Protein AF-A0A1F9ETA6-F1 (afdb_monomer_lite)

Sequence (767 aa):
MTVNGVGRSLLRRFGLGTSETAAQPGTTNSSAAVEQGGTTGGVGTNPDLPPIEDAHLHALGIDPTRKEGPAELGHSRILDVLGADRFAPVKAVQVDGKVAWFNFALARELGFAVEGDAMTPELHQRILEALAYRALAPGEDAGGKNVVELYADRYGGTGIGNNEGAGRAAFLPWGNLNIKGVGRTPLAKITEAQDFHHAHGGAPMREGLIEAAWGEVGSNLFSRGSSRILAIIDVGDFTQWQDGSKEKRALIVRASHQLRPAHVLKGYDQGGDFSERIFVSMARELGLLVEKPGKSAPEPDLPATMKKLIGQHARTQAEQQRWRIVHGAISTGNMQIDGAQLDLATMSTQARTADIKTIKQGGSFFGEIDERASELARLYAALRSSLGKEAGRRAPPLDVGAELRAAYRRELARQMLDAAGLKPSLGEVLMTELPVACERLTTAIQALARLGNGGDLLADKRVIDDAVVDVFNALRGYPTFLLEGNATREARVAKVVELLRPNVLGSAQRKEQTLAKVTQLAGELVDALDSVYAAAATEVHGHYDSTEAMKRSIAARAAFENEPIEALYKAPAHDLFDRVVGEFGRTGDPKLLTEAIDKLAASSVRSFEALLELGGKRAVDGGIEIERRTIDGIDHSVRALDDGKRRLHLAIPLTGDEASGFVLATLPGAPRLAKADVEAMRYRFTVDGWQSTQEVQARLDVDEHGRPAVTFDIPVIKGAAGRLEGVFHVETGGGFWIKDGASNFRGYTFAVPDKLEAAALAARIQS

Radius of gyration: 29.11 Å; chains: 1; bounding box: 82×94×81 Å

pLDDT: mean 85.43, std 19.37, range [22.41, 98.69]

Foldseek 3Di:
DDDDDDDDDDDDPDDDDDDDDDDDDDDDDDDDDDDDDDDDDDLDDDPPDDDDDCVLVVLLVWDPPPPPDPVQQPFQVLCSLLDPVFWDKFKKFQADWWFLDFDPVVCVVLPRPDDDPDDDPSNRVSCSSNARIAGADVPDDSPPTDIDIWTFGAFDWPDPPQFRGRQQKTHDRTNNKIKGQRFGDPRQPDDCVRPVQRNGSFDFLLLQLQQQLQQLLQVQQAPQGAWHWGTWIFRVDWDQDPVRDTTTTTTTMTDDSQAFLRSLLSCLVVAAQSSVSSLQSLCVVVVLWDFDPDDPDTDTQPQSSLLSLLLQLLLRLLSCLLQQKDQQRDISNQAHSSNHGHSRSQMFGAQAQAAAHQDPDDDGHSRCQVVVLVRSQSSLVSNLRRCPPCSCVRPNDDSSSVSSVVSNLLSNLLSLCLLLLADSVVSVVCCVPPVVLSSLLSVLLVQLRPQFQPDDRHLNADHDPGRQWHQLLLSLPLLVVVLVDDDDLLRSLVVSLVSRVGDHDDDPVSVVVSSVVSSVSSSSNSVSSVVSLVVCQVVVPLRAPHNVRSSLLSNQSNNQQSDDLPCRGPNNLSVLSVVLVVVCVVPVDSVSSVCSSVLSSLSSNGNLVSQQVADDKAADVQAIWGSFDQFLQKTWIWTQGVVRWIWIKIKFFWDDDQVGAIDRPSQPPQDGHHPVQLQQKKKWKDFPVVPDIDIFGWDFDADPVRGTITMTIGTDDASHWGWIKTWMWGPPPPIDTSDDPVDITSTRTHGHHGPSSRVVSRVVNVD

Structure (mmCIF, N/CA/C/O backbone):
data_AF-A0A1F9ETA6-F1
#
_entry.id   AF-A0A1F9ETA6-F1
#
loop_
_atom_site.group_PDB
_atom_site.id
_atom_site.type_symbol
_atom_site.label_atom_id
_atom_site.label_alt_id
_atom_site.label_comp_id
_atom_site.label_asym_id
_atom_site.label_entity_id
_atom_site.label_seq_id
_atom_site.pdbx_PDB_ins_code
_atom_site.Cartn_x
_atom_site.Cartn_y
_atom_site.Cartn_z
_atom_site.occupancy
_atom_site.B_iso_or_equiv
_atom_site.auth_seq_id
_atom_site.auth_comp_id
_atom_site.auth_asym_id
_atom_site.auth_atom_id
_atom_site.pdbx_PDB_model_num
ATOM 1 N N . MET A 1 1 ? -32.680 19.305 -46.082 1.00 30.17 1 MET A N 1
ATOM 2 C CA . MET A 1 1 ? -33.015 17.960 -45.571 1.00 30.17 1 MET A CA 1
ATOM 3 C C . MET A 1 1 ? -32.805 18.032 -44.061 1.00 30.17 1 MET A C 1
ATOM 5 O O . MET A 1 1 ? -31.657 18.006 -43.654 1.00 30.17 1 MET A O 1
ATOM 9 N N . THR A 1 2 ? -33.756 18.383 -43.187 1.00 25.34 2 THR A N 1
ATOM 10 C CA . THR A 1 2 ? -35.239 18.279 -43.135 1.00 25.34 2 THR A CA 1
ATOM 11 C C . THR A 1 2 ? -35.788 16.881 -42.800 1.00 25.34 2 THR A C 1
ATOM 13 O O . THR A 1 2 ? -35.397 15.930 -43.464 1.00 25.34 2 THR A O 1
ATOM 16 N N . VAL A 1 3 ? -36.781 16.842 -41.881 1.00 25.64 3 VAL A N 1
ATOM 17 C CA . VAL A 1 3 ? -37.630 15.704 -41.412 1.00 25.64 3 VAL A CA 1
ATOM 18 C C . VAL A 1 3 ? -36.953 14.825 -40.328 1.00 25.64 3 VAL A C 1
ATOM 20 O O . VAL A 1 3 ? -35.964 14.169 -40.616 1.00 25.64 3 VAL A O 1
ATOM 23 N N . ASN A 1 4 ? -37.265 14.978 -39.023 1.00 27.70 4 ASN A N 1
ATOM 24 C CA . ASN A 1 4 ? -38.424 14.486 -38.212 1.00 27.70 4 ASN A CA 1
ATOM 25 C C . ASN A 1 4 ? -38.457 12.944 -38.064 1.00 27.70 4 ASN A C 1
ATOM 27 O O . ASN A 1 4 ? -38.196 12.258 -39.038 1.00 27.70 4 ASN A O 1
ATOM 31 N N . GLY A 1 5 ? -38.830 12.297 -36.948 1.00 25.52 5 GLY A N 1
ATOM 32 C CA . GLY A 1 5 ? -39.206 12.690 -35.568 1.00 25.52 5 GLY A CA 1
ATOM 33 C C . GLY A 1 5 ? -38.931 11.468 -34.648 1.00 25.52 5 GLY A C 1
ATOM 34 O O . GLY A 1 5 ? -37.915 10.828 -34.873 1.00 25.52 5 GLY A O 1
ATOM 35 N N . VAL A 1 6 ? -39.699 10.996 -33.648 1.00 25.77 6 VAL A N 1
ATOM 36 C CA . VAL A 1 6 ? -40.908 11.361 -32.855 1.00 25.77 6 VAL A CA 1
ATOM 37 C C . VAL A 1 6 ? -40.790 10.510 -31.551 1.00 25.77 6 VAL A C 1
ATOM 39 O O . VAL A 1 6 ? -40.280 9.401 -31.632 1.00 25.77 6 VAL A O 1
ATOM 42 N N . GLY A 1 7 ? -41.207 10.878 -30.329 1.00 22.41 7 GLY A N 1
ATOM 43 C CA . GLY A 1 7 ? -41.876 12.080 -29.819 1.00 22.41 7 GLY A CA 1
ATOM 44 C C . GLY A 1 7 ? -42.023 12.066 -28.280 1.00 22.41 7 GLY A C 1
ATOM 45 O O . GLY A 1 7 ? -41.652 11.107 -27.608 1.00 22.41 7 GLY A O 1
ATOM 46 N N . ARG A 1 8 ? -42.578 13.149 -27.718 1.00 23.94 8 ARG A N 1
ATOM 47 C CA . ARG A 1 8 ? -42.959 13.279 -26.296 1.00 23.94 8 ARG A CA 1
ATOM 48 C C . ARG A 1 8 ? -44.466 13.074 -26.133 1.00 23.94 8 ARG A C 1
ATOM 50 O O . ARG A 1 8 ? -45.214 13.699 -26.876 1.00 23.94 8 ARG A O 1
ATOM 57 N N . SER A 1 9 ? -44.904 12.367 -25.088 1.00 23.94 9 SER A N 1
ATOM 58 C CA . SER A 1 9 ? -46.148 12.684 -24.359 1.00 23.94 9 SER A CA 1
ATOM 59 C C . SER A 1 9 ? -46.284 11.835 -23.092 1.00 23.94 9 SER A C 1
ATOM 61 O O . SER A 1 9 ? -46.360 10.618 -23.208 1.00 23.94 9 SER A O 1
ATOM 63 N N . LEU A 1 10 ? -46.337 12.480 -21.915 1.00 23.52 10 LEU A N 1
ATOM 64 C CA . LEU A 1 10 ? -47.340 12.265 -20.846 1.00 23.52 10 LEU A CA 1
ATOM 65 C C . LEU A 1 10 ? -46.917 12.952 -19.530 1.00 23.52 10 LEU A C 1
ATOM 67 O O . LEU A 1 10 ? -46.474 12.318 -18.580 1.00 23.52 10 LEU A O 1
ATOM 71 N N . LEU A 1 11 ? -47.114 14.273 -19.461 1.00 24.03 11 LEU A N 1
ATOM 72 C CA . LEU A 1 11 ? -47.151 15.037 -18.206 1.00 24.03 11 LEU A CA 1
ATOM 73 C C . LEU A 1 11 ? -48.291 16.067 -18.277 1.00 24.03 11 LEU A C 1
ATOM 75 O O . LEU A 1 11 ? -48.120 17.152 -18.825 1.00 24.03 11 LEU A O 1
ATOM 79 N N . ARG A 1 12 ? -49.469 15.705 -17.743 1.00 26.08 12 ARG A N 1
ATOM 80 C CA . ARG A 1 12 ? -50.594 16.613 -17.416 1.00 26.08 12 ARG A CA 1
ATOM 81 C C . ARG A 1 12 ? -51.477 16.026 -16.302 1.00 26.08 12 ARG A C 1
ATOM 83 O O . ARG A 1 12 ? -52.587 15.572 -16.548 1.00 26.08 12 ARG A O 1
ATOM 90 N N . ARG A 1 13 ? -50.942 16.045 -15.083 1.00 26.34 13 ARG A N 1
ATOM 91 C CA . ARG A 1 13 ? -51.563 15.965 -13.740 1.00 26.34 13 ARG A CA 1
ATOM 92 C C . ARG A 1 13 ? -50.372 16.304 -12.828 1.00 26.34 13 ARG A C 1
ATOM 94 O O . ARG A 1 13 ? -49.394 15.573 -12.878 1.00 26.34 13 ARG A O 1
ATOM 101 N N . PHE A 1 14 ? -50.294 17.419 -12.111 1.00 25.41 14 PHE A N 1
ATOM 102 C CA . PHE A 1 14 ? -51.331 18.276 -11.536 1.00 25.41 14 PHE A CA 1
ATOM 103 C C . PHE A 1 14 ? -51.079 19.759 -11.879 1.00 25.41 14 PHE A C 1
ATOM 105 O O . PHE A 1 14 ? -49.969 20.125 -12.256 1.00 25.41 14 PHE A O 1
ATOM 112 N N . GLY A 1 15 ? -52.124 20.590 -11.818 1.00 23.98 15 GLY A N 1
ATOM 113 C CA . GLY A 1 15 ? -52.010 22.043 -12.012 1.00 23.98 15 GLY A CA 1
ATOM 114 C C . GLY A 1 15 ? -51.658 22.792 -10.722 1.00 23.98 15 GLY A C 1
ATOM 115 O O . GLY A 1 15 ? -51.408 22.158 -9.701 1.00 23.98 15 GLY A O 1
ATOM 116 N N . LEU A 1 16 ? -51.761 24.129 -10.782 1.00 26.23 16 LEU A N 1
ATOM 117 C CA . LEU A 1 16 ? -51.279 25.120 -9.799 1.00 26.23 16 LEU A CA 1
ATOM 118 C C . LEU A 1 16 ? -49.744 25.295 -9.851 1.00 26.23 16 LEU A C 1
ATOM 120 O O . LEU A 1 16 ? -49.006 24.322 -9.826 1.00 26.23 16 LEU A O 1
ATOM 124 N N . GLY A 1 17 ? -49.186 26.503 -9.933 1.00 25.73 17 GLY A N 1
ATOM 125 C CA . GLY A 1 17 ? -49.791 27.825 -10.123 1.00 25.73 17 GLY A CA 1
ATOM 126 C C . GLY A 1 17 ? -48.691 28.891 -10.067 1.00 25.73 17 GLY A C 1
ATOM 127 O O . GLY A 1 17 ? -47.823 28.824 -9.204 1.00 25.73 17 GLY A O 1
ATOM 128 N N . THR A 1 18 ? -48.678 29.839 -11.003 1.00 28.42 18 THR A N 1
ATOM 129 C CA . THR A 1 18 ? -47.655 30.896 -11.077 1.00 28.42 18 THR A CA 1
ATOM 130 C C . THR A 1 18 ? -48.067 32.135 -10.289 1.00 28.42 18 THR A C 1
ATOM 132 O O . THR A 1 18 ? -49.156 32.658 -10.520 1.00 28.42 18 THR A O 1
ATOM 135 N N . SER A 1 19 ? -47.160 32.684 -9.482 1.00 26.28 19 SER A N 1
ATOM 136 C CA . SER A 1 19 ? -47.185 34.103 -9.112 1.00 26.28 19 SER A CA 1
ATOM 137 C C . SER A 1 19 ? -45.765 34.632 -8.934 1.00 26.28 19 SER A C 1
ATOM 139 O O . SER A 1 19 ? -45.002 34.127 -8.112 1.00 26.28 19 SER A O 1
ATOM 141 N N . GLU A 1 20 ? -45.427 35.647 -9.719 1.00 27.27 20 GLU A N 1
ATOM 142 C CA . GLU A 1 20 ? -44.217 36.453 -9.570 1.00 27.27 20 GLU A CA 1
ATOM 143 C C . GLU A 1 20 ? -44.314 37.337 -8.318 1.00 27.27 20 GLU A C 1
ATOM 145 O O . GLU A 1 20 ? -45.414 37.700 -7.904 1.00 27.27 20 GLU A O 1
ATOM 150 N N . THR A 1 21 ? -43.177 37.774 -7.772 1.00 26.88 21 THR A N 1
ATOM 151 C CA . THR A 1 21 ? -42.890 39.210 -7.548 1.00 26.88 21 THR A CA 1
ATOM 152 C C . THR A 1 21 ? -41.450 39.413 -7.072 1.00 26.88 21 THR A C 1
ATOM 154 O O . THR A 1 21 ? -40.861 38.553 -6.423 1.00 26.88 21 THR A O 1
ATOM 157 N N . ALA A 1 22 ? -40.867 40.554 -7.440 1.00 27.33 22 ALA A N 1
ATOM 158 C CA . ALA A 1 22 ? -39.492 40.927 -7.118 1.00 27.33 22 ALA A CA 1
ATOM 159 C C . ALA A 1 22 ? -39.418 41.876 -5.911 1.00 27.33 22 ALA A C 1
ATOM 161 O O . ALA A 1 22 ? -40.336 42.663 -5.688 1.00 27.33 22 ALA A O 1
ATOM 162 N N . ALA A 1 23 ? -38.275 41.893 -5.220 1.00 25.33 23 ALA A N 1
ATOM 163 C CA . ALA A 1 23 ? -37.801 43.051 -4.461 1.00 25.33 23 ALA A CA 1
ATOM 164 C C . ALA A 1 23 ? -36.261 43.052 -4.381 1.00 25.33 23 ALA A C 1
ATOM 166 O O . ALA A 1 23 ? -35.628 41.998 -4.393 1.00 25.33 23 ALA A O 1
ATOM 167 N N . GLN A 1 24 ? -35.674 44.250 -4.347 1.00 28.83 24 GLN A N 1
ATOM 168 C CA . GLN A 1 24 ? -34.228 44.516 -4.391 1.00 28.83 24 GLN A CA 1
ATOM 169 C C . GLN A 1 24 ? -33.676 44.919 -2.989 1.00 28.83 24 GLN A C 1
ATOM 171 O O . GLN A 1 24 ? -34.429 44.834 -2.018 1.00 28.83 24 GLN A O 1
ATOM 176 N N . PRO A 1 25 ? -32.375 45.250 -2.810 1.00 34.41 25 PRO A N 1
ATOM 177 C CA . PRO A 1 25 ? -31.670 44.985 -1.552 1.00 34.41 25 PRO A CA 1
ATOM 178 C C . PRO A 1 25 ? -31.709 46.128 -0.528 1.00 34.41 25 PRO A C 1
ATOM 180 O O . PRO A 1 25 ? -31.785 47.303 -0.878 1.00 34.41 25 PRO A O 1
ATOM 183 N N . GLY A 1 26 ? -31.536 45.768 0.749 1.00 26.50 26 GLY A N 1
ATOM 184 C CA . GLY A 1 26 ? -31.277 46.701 1.847 1.00 26.50 26 GLY A CA 1
ATOM 185 C C . GLY A 1 26 ? -29.825 46.630 2.322 1.00 26.50 26 GLY A C 1
ATOM 186 O O . GLY A 1 26 ? -29.427 45.664 2.965 1.00 26.50 26 GLY A O 1
ATOM 187 N N . THR A 1 27 ? -29.039 47.664 2.026 1.00 26.55 27 THR A N 1
ATOM 188 C CA . THR A 1 27 ? -27.699 47.885 2.592 1.00 26.55 27 THR A CA 1
ATOM 189 C C . THR A 1 27 ? -27.770 48.790 3.820 1.00 26.55 27 THR A C 1
ATOM 191 O O . THR A 1 27 ? -28.295 49.898 3.711 1.00 26.55 27 THR A O 1
ATOM 194 N N . THR A 1 28 ? -27.129 48.417 4.929 1.00 27.84 28 THR A N 1
ATOM 195 C CA . THR A 1 28 ? -26.747 49.370 5.988 1.00 27.84 28 THR A CA 1
ATOM 196 C C . THR A 1 28 ? -25.361 49.052 6.534 1.00 27.84 28 THR A C 1
ATOM 198 O O . THR A 1 28 ? -25.112 47.945 7.002 1.00 27.84 28 THR A O 1
ATOM 201 N N . ASN A 1 29 ? -24.476 50.048 6.492 1.00 26.08 29 ASN A N 1
ATOM 202 C CA . ASN A 1 29 ? -23.154 50.010 7.112 1.00 26.08 29 ASN A CA 1
ATOM 203 C C . ASN A 1 29 ? -23.251 50.160 8.637 1.00 26.08 29 ASN A C 1
ATOM 205 O O . ASN A 1 29 ? -24.038 50.972 9.120 1.00 26.08 29 ASN A O 1
ATOM 209 N N . SER A 1 30 ? -22.323 49.543 9.370 1.00 27.77 30 SER A N 1
ATOM 210 C CA . SER A 1 30 ? -21.841 50.096 10.642 1.00 27.77 30 SER A CA 1
ATOM 211 C C . SER A 1 30 ? -20.354 49.794 10.823 1.00 27.77 30 SER A C 1
ATOM 213 O O . SER A 1 30 ? -19.951 48.649 11.007 1.00 27.77 30 SER A O 1
ATOM 215 N N . SER A 1 31 ? -19.540 50.841 10.750 1.00 25.69 31 SER A N 1
ATOM 216 C CA . SER A 1 31 ? -18.107 50.839 11.044 1.00 25.69 31 SER A CA 1
ATOM 217 C C . SER A 1 31 ? -17.831 50.811 12.549 1.00 25.69 31 SER A C 1
ATOM 219 O O . SER A 1 31 ? -18.468 51.575 13.275 1.00 25.69 31 SER A O 1
ATOM 221 N N . ALA A 1 32 ? -16.804 50.083 12.998 1.00 28.08 32 ALA A N 1
ATOM 222 C CA . ALA A 1 32 ? -16.157 50.346 14.285 1.00 28.08 32 ALA A CA 1
ATOM 223 C C . ALA A 1 32 ? -14.655 49.992 14.266 1.00 28.08 32 ALA A C 1
ATOM 225 O O . ALA A 1 32 ? -14.275 48.916 13.823 1.00 28.08 32 ALA A O 1
ATOM 226 N N . ALA A 1 33 ? -13.860 50.961 14.730 1.00 28.61 33 ALA A N 1
ATOM 227 C CA . ALA A 1 33 ? -12.480 50.938 15.234 1.00 28.61 33 ALA A CA 1
ATOM 228 C C . ALA A 1 33 ? -11.529 49.756 14.919 1.00 28.61 33 ALA A C 1
ATOM 230 O O . ALA A 1 33 ? -11.724 48.620 15.338 1.00 28.61 33 ALA A O 1
ATOM 231 N N . VAL A 1 34 ? -10.384 50.116 14.328 1.00 26.27 34 VAL A N 1
ATOM 232 C CA . VAL A 1 34 ? -9.127 49.354 14.380 1.00 26.27 34 VAL A CA 1
ATOM 233 C C . VAL A 1 34 ? -8.378 49.733 15.660 1.00 26.27 34 VAL A C 1
ATOM 235 O O . VAL A 1 34 ? -8.095 50.915 15.851 1.00 26.27 34 VAL A O 1
ATOM 238 N N . GLU A 1 35 ? -7.963 48.753 16.464 1.00 26.95 35 GLU A N 1
ATOM 239 C CA . GLU A 1 35 ? -6.857 48.917 17.417 1.00 26.95 35 GLU A CA 1
ATOM 240 C C . GLU A 1 35 ? -5.671 48.037 17.010 1.00 26.95 35 GLU A C 1
ATOM 242 O O . GLU A 1 35 ? -5.829 46.907 16.548 1.00 26.95 35 GLU A O 1
ATOM 247 N N . GLN A 1 36 ? -4.465 48.593 17.137 1.00 26.70 36 GLN A N 1
ATOM 248 C CA . GLN A 1 36 ? -3.213 47.924 16.799 1.00 26.70 36 GLN A CA 1
ATOM 249 C C . GLN A 1 36 ? -2.587 47.326 18.060 1.00 26.70 36 GLN A C 1
ATOM 251 O O . GLN A 1 36 ? -2.255 48.055 18.991 1.00 26.70 36 GLN A O 1
ATOM 256 N N . GLY A 1 37 ? -2.342 46.017 18.052 1.00 27.52 37 GLY A N 1
ATOM 257 C CA . GLY A 1 37 ? -1.556 45.329 19.073 1.00 27.52 37 GLY A CA 1
ATOM 258 C C . GLY A 1 37 ? -0.744 44.216 18.426 1.00 27.52 37 GLY A C 1
ATOM 259 O O . GLY A 1 37 ? -1.299 43.195 18.035 1.00 27.52 37 GLY A O 1
ATOM 260 N N . GLY A 1 38 ? 0.560 44.429 18.257 1.00 27.81 38 GLY A N 1
ATOM 261 C CA . GLY A 1 38 ? 1.461 43.407 17.731 1.00 27.81 38 GLY A CA 1
ATOM 262 C C . GLY A 1 38 ? 2.189 42.680 18.855 1.00 27.81 38 GLY A C 1
ATOM 263 O O . GLY A 1 38 ? 2.761 43.334 19.724 1.00 27.81 38 GLY A O 1
ATOM 264 N N . THR A 1 39 ? 2.263 41.350 18.781 1.00 28.64 39 THR A N 1
ATOM 265 C CA . THR A 1 39 ? 3.229 40.563 19.558 1.00 28.64 39 THR A CA 1
ATOM 266 C C . THR A 1 39 ? 3.648 39.287 18.827 1.00 28.64 39 THR A C 1
ATOM 268 O O . THR A 1 39 ? 2.845 38.561 18.253 1.00 28.64 39 THR A O 1
ATOM 271 N N . THR A 1 40 ? 4.960 39.067 18.867 1.00 29.11 40 THR A N 1
ATOM 272 C CA . THR A 1 40 ? 5.740 37.845 18.608 1.00 29.11 40 THR A CA 1
ATOM 273 C C . THR A 1 40 ? 4.980 36.513 18.550 1.00 29.11 40 THR A C 1
ATOM 275 O O . THR A 1 40 ? 4.355 36.103 19.527 1.00 29.11 40 THR A O 1
ATOM 278 N N . GLY A 1 41 ? 5.150 35.776 17.448 1.00 28.05 41 GLY A N 1
ATOM 279 C CA . GLY A 1 41 ? 4.564 34.449 17.268 1.00 28.05 41 GLY A CA 1
ATOM 280 C C . GLY A 1 41 ? 5.258 33.347 18.075 1.00 28.05 41 GLY A C 1
ATOM 281 O O . GLY A 1 41 ? 6.414 33.015 17.818 1.00 28.05 41 GLY A O 1
ATOM 282 N N . GLY A 1 42 ? 4.505 32.731 18.983 1.00 27.25 42 GLY A N 1
ATOM 283 C CA . GLY A 1 42 ? 4.623 31.309 19.308 1.00 27.25 42 GLY A CA 1
ATOM 284 C C . GLY A 1 42 ? 3.447 30.553 18.680 1.00 27.25 42 GLY A C 1
ATOM 285 O O . GLY A 1 42 ? 2.428 31.164 18.355 1.00 27.25 42 GLY A O 1
ATOM 286 N N . VAL A 1 43 ? 3.565 29.235 18.502 1.00 31.80 43 VAL A N 1
ATOM 287 C CA . VAL A 1 43 ? 2.429 28.396 18.080 1.00 31.80 43 VAL A CA 1
ATOM 288 C C . VAL A 1 43 ? 1.474 28.269 19.268 1.00 31.80 43 VAL A C 1
ATOM 290 O O . VAL A 1 43 ? 1.682 27.444 20.152 1.00 31.80 43 VAL A O 1
ATOM 293 N N . GLY A 1 44 ? 0.476 29.151 19.326 1.00 26.91 44 GLY A N 1
ATOM 294 C CA . GLY A 1 44 ? -0.559 29.126 20.355 1.00 26.91 44 GLY A CA 1
ATOM 295 C C . GLY A 1 44 ? -1.597 28.043 20.077 1.00 26.91 44 GLY A C 1
ATOM 296 O O . GLY A 1 44 ? -2.048 27.892 18.942 1.00 26.91 44 GLY A O 1
ATOM 297 N N . THR A 1 45 ? -1.999 27.319 21.119 1.00 30.73 45 THR A N 1
ATOM 298 C CA . THR A 1 45 ? -3.221 26.512 21.106 1.00 30.73 45 THR A CA 1
ATOM 299 C C . THR A 1 45 ? -4.432 27.424 20.906 1.00 30.73 45 THR A C 1
ATOM 301 O O . THR A 1 45 ? -4.491 28.512 21.480 1.00 30.73 45 THR A O 1
ATOM 304 N N . ASN A 1 46 ? -5.395 27.004 20.084 1.00 36.84 46 ASN A N 1
ATOM 305 C CA . ASN A 1 46 ? -6.589 27.799 19.803 1.00 36.84 46 ASN A CA 1
ATOM 306 C C . ASN A 1 46 ? -7.529 27.818 21.033 1.00 36.84 46 ASN A C 1
ATOM 308 O O . ASN A 1 46 ? -8.039 26.754 21.388 1.00 36.84 46 ASN A O 1
ATOM 312 N N . PRO A 1 47 ? -7.778 28.973 21.684 1.00 35.44 47 PRO A N 1
ATOM 313 C CA . PRO A 1 47 ? -8.582 29.034 22.908 1.00 35.44 47 PRO A CA 1
ATOM 314 C C . PRO A 1 47 ? -10.094 28.870 22.675 1.00 35.44 47 PRO A C 1
ATOM 316 O O . PRO A 1 47 ? -10.827 28.690 23.642 1.00 35.44 47 PRO A O 1
ATOM 319 N N . ASP A 1 48 ? -10.559 28.917 21.421 1.00 39.22 48 ASP A N 1
ATOM 320 C CA . ASP A 1 48 ? -11.986 28.830 21.070 1.00 39.22 48 ASP A CA 1
ATOM 321 C C . ASP A 1 48 ? -12.508 27.383 20.933 1.00 39.22 48 ASP A C 1
ATOM 323 O O . ASP A 1 48 ? -13.683 27.175 20.624 1.00 39.22 48 ASP A O 1
ATOM 327 N N . LEU A 1 49 ? -11.659 26.369 21.142 1.00 36.88 49 LEU A N 1
ATOM 328 C CA . LEU A 1 49 ? -12.071 24.962 21.164 1.00 36.88 49 LEU A CA 1
ATOM 329 C C . LEU A 1 49 ? -12.343 24.511 22.610 1.00 36.88 49 LEU A C 1
ATOM 331 O O . LEU A 1 49 ? -11.524 24.785 23.491 1.00 36.88 49 LEU A O 1
ATOM 335 N N . PRO A 1 50 ? -13.464 23.814 22.886 1.00 37.69 50 PRO A N 1
ATOM 336 C CA . PRO A 1 50 ? -13.775 23.362 24.237 1.00 37.69 50 PRO A CA 1
ATOM 337 C C . PRO A 1 50 ? -12.710 22.371 24.740 1.00 37.69 50 PRO A C 1
ATOM 339 O O . PRO A 1 50 ? -12.255 21.523 23.964 1.00 37.69 50 PRO A O 1
ATOM 342 N N . PRO A 1 51 ? -12.312 22.441 26.026 1.00 40.16 51 PRO A N 1
ATOM 343 C CA . PRO A 1 51 ? -11.369 21.488 26.597 1.00 40.16 51 PRO A CA 1
ATOM 344 C C . PRO A 1 51 ? -11.936 20.066 26.515 1.00 40.16 51 PRO A C 1
ATOM 346 O O . PRO A 1 51 ? -13.112 19.837 26.799 1.00 40.16 51 PRO A O 1
ATOM 349 N N . ILE A 1 52 ? -11.093 19.110 26.124 1.00 44.66 52 ILE A N 1
ATOM 350 C CA . ILE A 1 52 ? -11.460 17.692 26.072 1.00 44.66 52 ILE A CA 1
ATOM 351 C C . ILE A 1 52 ? -11.639 17.201 27.513 1.00 44.66 52 ILE A C 1
ATOM 353 O O . ILE A 1 52 ? -10.719 17.312 28.318 1.00 44.66 52 ILE A O 1
ATOM 357 N N . GLU A 1 53 ? -12.814 16.666 27.843 1.00 47.72 53 GLU A N 1
ATOM 358 C CA . GLU A 1 53 ? -13.084 16.122 29.177 1.00 47.72 53 GLU A CA 1
ATOM 359 C C . GLU A 1 53 ? -12.301 14.817 29.408 1.00 47.72 53 GLU A C 1
ATOM 361 O O . GLU A 1 53 ? -12.491 13.835 28.681 1.00 47.72 53 GLU A O 1
ATOM 366 N N . ASP A 1 54 ? -11.469 14.789 30.458 1.00 47.94 54 ASP A N 1
ATOM 367 C CA . ASP A 1 54 ? -10.560 13.678 30.804 1.00 47.94 54 ASP A CA 1
ATOM 368 C C . ASP A 1 54 ? -11.250 12.302 30.906 1.00 47.94 54 ASP A C 1
ATOM 370 O O . ASP A 1 54 ? -10.621 11.262 30.694 1.00 47.94 54 ASP A O 1
ATOM 374 N N . ALA A 1 55 ? -12.555 12.275 31.198 1.00 46.97 55 ALA A N 1
ATOM 375 C CA . ALA A 1 55 ? -13.342 11.054 31.361 1.00 46.97 55 ALA A CA 1
ATOM 376 C C . ALA A 1 55 ? -13.355 10.158 30.105 1.00 46.97 55 ALA A C 1
ATOM 378 O O . ALA A 1 55 ? -13.239 8.937 30.225 1.00 46.97 55 ALA A O 1
ATOM 379 N N . HIS A 1 56 ? -13.436 10.745 28.903 1.00 48.56 56 HIS A N 1
ATOM 380 C CA . HIS A 1 56 ? -13.445 9.981 27.646 1.00 48.56 56 HIS A CA 1
ATOM 381 C C . HIS A 1 56 ? -12.081 9.349 27.339 1.00 48.56 56 HIS A C 1
ATOM 383 O O . HIS A 1 56 ? -12.011 8.265 26.761 1.00 48.56 56 HIS A O 1
ATOM 389 N N . LEU A 1 57 ? -10.993 10.001 27.760 1.00 48.47 57 LEU A N 1
ATOM 390 C CA . LEU A 1 57 ? -9.644 9.455 27.639 1.00 48.47 57 LEU A CA 1
ATOM 391 C C . LEU A 1 57 ? -9.451 8.305 28.630 1.00 48.47 57 LEU A C 1
ATOM 393 O O . LEU A 1 57 ? -9.014 7.226 28.238 1.00 48.47 57 LEU A O 1
ATOM 397 N N . HIS A 1 58 ? -9.860 8.479 29.888 1.00 45.66 58 HIS A N 1
ATOM 398 C CA . HIS A 1 58 ? -9.692 7.464 30.931 1.00 45.66 58 HIS A CA 1
ATOM 399 C C . HIS A 1 58 ? -10.396 6.130 30.603 1.00 45.66 58 HIS A C 1
ATOM 401 O O . HIS A 1 58 ? -9.890 5.061 30.960 1.00 45.66 58 HIS A O 1
ATOM 407 N N . ALA A 1 59 ? -11.513 6.173 29.864 1.00 46.53 59 ALA A N 1
ATOM 408 C CA . ALA A 1 59 ? -12.187 4.986 29.333 1.00 46.53 59 ALA A CA 1
ATOM 409 C C . ALA A 1 59 ? -11.288 4.168 28.386 1.00 46.53 59 ALA A C 1
ATOM 411 O O . ALA A 1 59 ? -11.347 2.945 28.373 1.00 46.53 59 ALA A O 1
ATOM 412 N N . LEU A 1 60 ? -10.356 4.774 27.649 1.00 46.50 60 LEU A N 1
ATOM 413 C CA . LEU A 1 60 ? -9.433 4.048 26.771 1.00 46.50 60 LEU A CA 1
ATOM 414 C C . LEU A 1 60 ? -8.258 3.372 27.505 1.00 46.50 60 LEU A C 1
ATOM 416 O O . LEU A 1 60 ? -7.285 3.001 26.855 1.00 46.50 60 LEU A O 1
ATOM 420 N N . GLY A 1 61 ? -8.367 3.094 28.810 1.00 42.62 61 GLY A N 1
ATOM 421 C CA . GLY A 1 61 ? -7.320 2.403 29.582 1.00 42.62 61 GLY A CA 1
ATOM 422 C C . GLY A 1 61 ? -6.071 3.266 29.761 1.00 42.62 61 GLY A C 1
ATOM 423 O O . GLY A 1 61 ? -4.951 2.765 29.759 1.00 42.62 61 GLY A O 1
ATOM 424 N N . ILE A 1 62 ? -6.292 4.576 29.834 1.00 47.84 62 ILE A N 1
ATOM 425 C CA . ILE A 1 62 ? -5.275 5.617 29.801 1.00 47.84 62 ILE A CA 1
ATOM 426 C C . ILE A 1 62 ? -4.849 5.952 31.236 1.00 47.84 62 ILE A C 1
ATOM 428 O O . ILE A 1 62 ? -5.697 6.288 32.059 1.00 47.84 62 ILE A O 1
ATOM 432 N N . ASP A 1 63 ? -3.548 5.856 31.529 1.00 39.59 63 ASP A N 1
ATOM 433 C CA . ASP A 1 63 ? -2.947 6.271 32.806 1.00 39.59 63 ASP A CA 1
ATOM 434 C C . ASP A 1 63 ? -2.515 7.748 32.732 1.00 39.59 63 ASP A C 1
ATOM 436 O O . ASP A 1 63 ? -1.463 8.042 32.156 1.00 39.59 63 ASP A O 1
ATOM 440 N N . PRO A 1 64 ? -3.260 8.687 33.350 1.00 37.19 64 PRO A N 1
ATOM 441 C CA . PRO A 1 64 ? -2.955 10.115 33.277 1.00 37.19 64 PRO A CA 1
ATOM 442 C C . PRO A 1 64 ? -1.687 10.520 34.052 1.00 37.19 64 PRO A C 1
ATOM 444 O O . PRO A 1 64 ? -1.304 11.691 34.033 1.00 37.19 64 PRO A O 1
ATOM 447 N N . THR A 1 65 ? -1.036 9.599 34.777 1.00 37.38 65 THR A N 1
ATOM 448 C CA . THR A 1 65 ? 0.153 9.897 35.593 1.00 37.38 65 THR A CA 1
ATOM 449 C C . THR A 1 65 ? 1.476 9.660 34.867 1.00 37.38 65 THR A C 1
ATOM 451 O O . THR A 1 65 ? 2.505 10.223 35.264 1.00 37.38 65 THR A O 1
ATOM 454 N N . ARG A 1 66 ? 1.470 8.911 33.757 1.00 36.34 66 ARG A N 1
ATOM 455 C CA . ARG A 1 66 ? 2.632 8.796 32.872 1.00 36.34 66 ARG A CA 1
ATOM 456 C C . ARG A 1 66 ? 2.838 10.096 32.096 1.00 36.34 66 ARG A C 1
ATOM 458 O O . ARG A 1 66 ? 2.146 10.401 31.130 1.00 36.34 66 ARG A O 1
ATOM 465 N N . LYS A 1 67 ? 3.883 10.837 32.473 1.00 35.41 67 LYS A N 1
ATOM 466 C CA . LYS A 1 67 ? 4.373 12.004 31.710 1.00 35.41 67 LYS A CA 1
ATOM 467 C C . LYS A 1 67 ? 4.995 11.640 30.357 1.00 35.41 67 LYS A C 1
ATOM 469 O O . LYS A 1 67 ? 5.251 12.528 29.555 1.00 35.41 67 LYS A O 1
ATOM 474 N N . GLU A 1 68 ? 5.170 10.346 30.113 1.00 34.97 68 GLU A N 1
ATOM 475 C CA . GLU A 1 68 ? 5.478 9.739 28.819 1.00 34.97 68 GLU A CA 1
ATOM 476 C C . GLU A 1 68 ? 4.357 8.730 28.480 1.00 34.97 68 GLU A C 1
ATOM 478 O O . GLU A 1 68 ? 4.593 7.538 28.321 1.00 34.97 68 GLU A O 1
ATOM 483 N N . GLY A 1 69 ? 3.117 9.246 28.467 1.00 29.80 69 GLY A N 1
ATOM 484 C CA . GLY A 1 69 ? 1.950 8.690 27.770 1.00 29.80 69 GLY A CA 1
ATOM 485 C C . GLY A 1 69 ? 1.065 7.671 28.517 1.00 29.80 69 GLY A C 1
ATOM 486 O O . GLY A 1 69 ? 1.606 6.780 29.173 1.00 29.80 69 GLY A O 1
ATOM 487 N N . PRO A 1 70 ? -0.286 7.730 28.404 1.00 40.44 70 PRO A N 1
ATOM 488 C CA . PRO A 1 70 ? -1.105 8.578 27.518 1.00 40.44 70 PRO A CA 1
ATOM 489 C C . PRO A 1 70 ? -1.964 9.617 28.278 1.00 40.44 70 PRO A C 1
ATOM 491 O O . PRO A 1 70 ? -2.349 9.397 29.415 1.00 40.44 70 PRO A O 1
ATOM 494 N N . ALA A 1 71 ? -2.401 10.768 27.756 1.00 45.44 71 ALA A N 1
ATOM 495 C CA . ALA A 1 71 ? -1.874 11.719 26.764 1.00 45.44 71 ALA A CA 1
ATOM 496 C C . ALA A 1 71 ? -1.776 11.413 25.247 1.00 45.44 71 ALA A C 1
ATOM 498 O O . ALA A 1 71 ? -1.799 12.370 24.476 1.00 45.44 71 ALA A O 1
ATOM 499 N N . GLU A 1 72 ? -1.663 10.170 24.765 1.00 50.41 72 GLU A N 1
ATOM 500 C CA . GLU A 1 72 ? -1.011 9.940 23.451 1.00 50.41 72 GLU A CA 1
ATOM 501 C C . GLU A 1 72 ? -1.876 10.117 22.199 1.00 50.41 72 GLU A C 1
ATOM 503 O O . GLU A 1 72 ? -1.339 10.531 21.175 1.00 50.41 72 GLU A O 1
ATOM 508 N N . LEU A 1 73 ? -3.197 9.894 22.246 1.00 60.78 73 LEU A N 1
ATOM 509 C CA . LEU A 1 73 ? -4.045 10.164 21.068 1.00 60.78 73 LEU A CA 1
ATOM 510 C C . LEU A 1 73 ? -4.107 11.657 20.715 1.00 60.78 73 LEU A C 1
ATOM 512 O O . LEU A 1 73 ? -4.363 12.011 19.563 1.00 60.78 73 LEU A O 1
ATOM 516 N N . GLY A 1 74 ? -3.880 12.524 21.706 1.00 75.00 74 GLY A N 1
ATOM 517 C CA . GLY A 1 74 ? -3.843 13.970 21.547 1.00 75.00 74 GLY A CA 1
ATOM 518 C C . GLY A 1 74 ? -5.121 14.595 20.975 1.00 75.00 74 GLY A C 1
ATOM 519 O O . GLY A 1 74 ? -6.158 13.958 20.765 1.00 75.00 74 GLY A O 1
ATOM 520 N N . HIS A 1 75 ? -5.022 15.894 20.711 1.00 88.19 75 HIS A N 1
ATOM 521 C CA . HIS A 1 75 ? -6.014 16.630 19.937 1.00 88.19 75 HIS A CA 1
ATOM 522 C C . HIS A 1 75 ? -5.986 16.189 18.463 1.00 88.19 75 HIS A C 1
ATOM 524 O O . HIS A 1 75 ? -4.921 15.887 17.917 1.00 88.19 75 HIS A O 1
ATOM 530 N N . SER A 1 76 ? -7.139 16.184 17.792 1.00 92.19 76 SER A N 1
ATOM 531 C CA . SER A 1 76 ? -7.221 15.895 16.356 1.00 92.19 76 SER A CA 1
ATOM 532 C C . SER A 1 76 ? -6.488 16.951 15.529 1.00 92.19 76 SER A C 1
ATOM 534 O O . SER A 1 76 ? -7.056 17.978 15.171 1.00 92.19 76 SER A O 1
ATOM 536 N N . ARG A 1 77 ? -5.232 16.657 15.171 1.00 93.06 77 ARG A N 1
ATOM 537 C CA . ARG A 1 77 ? -4.309 17.524 14.413 1.00 93.06 77 ARG A CA 1
ATOM 538 C C . ARG A 1 77 ? -4.921 18.204 13.188 1.00 93.06 77 ARG A C 1
ATOM 540 O O . ARG A 1 77 ? -4.556 19.334 12.877 1.00 93.06 77 ARG A O 1
ATOM 547 N N . ILE A 1 78 ? -5.865 17.564 12.493 1.00 94.75 78 ILE A N 1
ATOM 548 C CA . ILE A 1 78 ? -6.560 18.179 11.353 1.00 94.75 78 ILE A CA 1
ATOM 549 C C . ILE A 1 78 ? -7.301 19.482 11.724 1.00 94.75 78 ILE A C 1
ATOM 551 O O . ILE A 1 78 ? -7.385 20.387 10.892 1.00 94.75 78 ILE A O 1
ATOM 555 N N . LEU A 1 79 ? -7.797 19.597 12.962 1.00 94.69 79 LEU A N 1
ATOM 556 C CA . LEU A 1 79 ? -8.489 20.780 13.481 1.00 94.69 79 LEU A CA 1
ATOM 557 C C . LEU A 1 79 ? -7.525 21.974 13.581 1.00 94.69 79 LEU A C 1
ATOM 559 O O . LEU A 1 79 ? -7.853 23.053 13.086 1.00 94.69 79 LEU A O 1
ATOM 563 N N . ASP A 1 80 ? -6.312 21.758 14.106 1.00 94.00 80 ASP A N 1
ATOM 564 C CA . ASP A 1 80 ? -5.227 22.755 14.120 1.00 94.00 80 ASP A CA 1
ATOM 565 C C . ASP A 1 80 ? -4.783 23.128 12.696 1.00 94.00 80 ASP A C 1
ATOM 567 O O . ASP A 1 80 ? -4.648 24.303 12.351 1.00 94.00 80 ASP A O 1
ATOM 571 N N . VAL A 1 81 ? -4.541 22.117 11.852 1.00 94.94 81 VAL A N 1
ATOM 572 C CA . VAL A 1 81 ? -3.939 22.288 10.520 1.00 94.94 81 VAL A CA 1
ATOM 573 C C . VAL A 1 81 ? -4.857 23.060 9.575 1.00 94.94 81 VAL A C 1
ATOM 575 O O . VAL A 1 81 ? -4.372 23.881 8.789 1.00 94.94 81 VAL A O 1
ATOM 578 N N . LEU A 1 82 ? -6.167 22.806 9.625 1.00 93.25 82 LEU A N 1
ATOM 579 C CA . LEU A 1 82 ? -7.144 23.492 8.778 1.00 93.25 82 LEU A CA 1
ATOM 580 C C . LEU A 1 82 ? -7.737 24.749 9.436 1.00 93.25 82 LEU A C 1
ATOM 582 O O . LEU A 1 82 ? -8.088 25.681 8.713 1.00 93.25 82 LEU A O 1
ATOM 586 N N . GLY A 1 83 ? -7.817 24.802 10.767 1.00 91.56 83 GLY A N 1
ATOM 587 C CA . GLY A 1 83 ? -8.475 25.869 11.525 1.00 91.56 83 GLY A CA 1
ATOM 588 C C . GLY A 1 83 ? -9.974 25.624 11.745 1.00 91.56 83 GLY A C 1
ATOM 589 O O . GLY A 1 83 ? -10.643 24.948 10.962 1.00 91.56 83 GLY A O 1
ATOM 590 N N . ALA A 1 84 ? -10.528 26.192 12.821 1.00 88.81 84 ALA A N 1
ATOM 591 C CA . ALA A 1 84 ? -11.925 25.980 13.222 1.00 88.81 84 ALA A CA 1
ATOM 592 C C . ALA A 1 84 ? -12.951 26.475 12.177 1.00 88.81 84 ALA A C 1
ATOM 594 O O . ALA A 1 84 ? -14.017 25.879 12.011 1.00 88.81 84 ALA A O 1
ATOM 595 N N . ASP A 1 85 ? -12.599 27.498 11.388 1.00 88.00 85 ASP A N 1
ATOM 596 C CA . ASP A 1 85 ? -13.370 27.996 10.237 1.00 88.00 85 ASP A CA 1
ATOM 597 C C . ASP A 1 85 ? -13.590 26.930 9.147 1.00 88.00 85 ASP A C 1
ATOM 599 O O . ASP A 1 85 ? -14.449 27.075 8.269 1.00 88.00 85 ASP A O 1
ATOM 603 N N . ARG A 1 86 ? -12.837 25.826 9.207 1.00 91.62 86 ARG A N 1
ATOM 604 C CA . ARG A 1 86 ? -12.868 24.716 8.253 1.00 91.62 86 ARG A CA 1
ATOM 605 C C . ARG A 1 86 ? -13.660 23.510 8.706 1.00 91.62 86 ARG A C 1
ATOM 607 O O . ARG A 1 86 ? -13.665 22.513 7.989 1.00 91.62 86 ARG A O 1
ATOM 614 N N . PHE A 1 87 ? -14.446 23.647 9.766 1.00 94.81 87 PHE A N 1
ATOM 615 C CA . PHE A 1 87 ? -15.376 22.613 10.198 1.00 94.81 87 PHE A CA 1
ATOM 616 C C . PHE A 1 87 ? -16.802 23.151 10.348 1.00 94.81 87 PHE A C 1
ATOM 618 O O . PHE A 1 87 ? -17.064 24.356 10.410 1.00 94.81 87 PHE A O 1
ATOM 625 N N . ALA A 1 88 ? -17.769 22.245 10.313 1.00 95.69 88 ALA A N 1
ATOM 626 C CA . ALA A 1 88 ? -19.103 22.468 10.837 1.00 95.69 88 ALA A CA 1
ATOM 627 C C . ALA A 1 88 ? -19.251 21.593 12.089 1.00 95.69 88 ALA A C 1
ATOM 629 O O . ALA A 1 88 ? -19.046 20.382 11.968 1.00 95.69 88 ALA A O 1
ATOM 630 N N . PRO A 1 89 ? -19.594 22.165 13.257 1.00 96.44 89 PRO A N 1
ATOM 631 C CA . PRO A 1 89 ? -19.882 21.365 14.434 1.00 96.44 89 PRO A CA 1
ATOM 632 C C . PRO A 1 89 ? -21.119 20.497 14.184 1.00 96.44 89 PRO A C 1
ATOM 634 O O . PRO A 1 89 ? -22.100 20.923 13.561 1.00 96.44 89 PRO A O 1
ATOM 637 N N . VAL A 1 90 ? -21.058 19.261 14.658 1.00 97.06 90 VAL A N 1
ATOM 638 C CA . VAL A 1 90 ? -22.099 18.245 14.549 1.00 97.06 90 VAL A CA 1
ATOM 639 C C . VAL A 1 90 ? -22.322 17.682 15.941 1.00 97.06 90 VAL A C 1
ATOM 641 O O . VAL A 1 90 ? -21.508 16.908 16.438 1.00 97.06 90 VAL A O 1
ATOM 644 N N . LYS A 1 91 ? -23.445 18.043 16.567 1.00 97.38 91 LYS A N 1
ATOM 645 C CA . LYS A 1 91 ? -23.868 17.385 17.806 1.00 97.38 91 LYS A CA 1
ATOM 646 C C . LYS A 1 91 ? -24.154 15.922 17.502 1.00 97.38 91 LYS A C 1
ATOM 648 O O . LYS A 1 91 ? -25.010 15.621 16.666 1.00 97.38 91 LYS A O 1
ATOM 653 N N . ALA A 1 92 ? -23.438 15.029 18.165 1.00 97.06 92 ALA A N 1
ATOM 654 C CA . ALA A 1 92 ? -23.576 13.598 17.997 1.00 97.06 92 ALA A CA 1
ATOM 655 C C . ALA A 1 92 ? -23.872 12.933 19.337 1.00 97.06 92 ALA A C 1
ATOM 657 O O . ALA A 1 92 ? -23.310 13.302 20.362 1.00 97.06 92 ALA A O 1
ATOM 658 N N . VAL A 1 93 ? -24.757 11.947 19.314 1.00 96.44 93 VAL A N 1
ATOM 659 C CA . VAL A 1 93 ? -25.131 11.138 20.468 1.00 96.44 93 VAL A CA 1
ATOM 660 C C . VAL A 1 93 ? -24.446 9.779 20.383 1.00 96.44 93 VAL A C 1
ATOM 662 O O . VAL A 1 93 ? -24.297 9.220 19.291 1.00 96.44 93 VAL A O 1
ATOM 665 N N . GLN A 1 94 ? -24.021 9.249 21.527 1.00 95.25 94 GLN A N 1
ATOM 666 C CA . GLN A 1 94 ? -23.509 7.886 21.621 1.00 95.25 94 GLN A CA 1
ATOM 667 C C . GLN A 1 94 ? -24.618 6.887 21.245 1.00 95.25 94 GLN A C 1
ATOM 669 O O . GLN A 1 94 ? -25.764 7.012 21.688 1.00 95.25 94 GLN A O 1
ATOM 674 N N . VAL A 1 95 ? -24.295 5.892 20.422 1.00 94.88 95 VAL A N 1
ATOM 675 C CA . VAL A 1 95 ? -25.228 4.837 20.005 1.00 94.88 95 VAL A CA 1
ATOM 676 C C . VAL A 1 95 ? -24.810 3.479 20.545 1.00 94.88 95 VAL A C 1
ATOM 678 O O . VAL A 1 95 ? -23.630 3.197 20.733 1.00 94.88 95 VAL A O 1
ATOM 681 N N . ASP A 1 96 ? -25.809 2.633 20.780 1.00 93.62 96 ASP A N 1
ATOM 682 C CA . ASP A 1 96 ? -25.571 1.231 21.101 1.00 93.62 96 ASP A CA 1
ATOM 683 C C . ASP A 1 96 ? -25.085 0.523 19.828 1.00 93.62 96 ASP A C 1
ATOM 685 O O . ASP A 1 96 ? -25.458 0.899 18.711 1.00 93.62 96 ASP A O 1
ATOM 689 N N . GLY A 1 97 ? -24.253 -0.502 19.974 1.00 94.94 97 GLY A N 1
ATOM 690 C CA . GLY A 1 97 ? -23.702 -1.199 18.823 1.00 94.94 97 GLY A CA 1
ATOM 691 C C . GLY A 1 97 ? -22.842 -2.393 19.198 1.00 94.94 97 GLY A C 1
ATOM 692 O O . GLY A 1 97 ? -22.772 -2.805 20.356 1.00 94.94 97 GLY A O 1
ATOM 693 N N . LYS A 1 98 ? -22.179 -2.951 18.190 1.00 96.94 98 LYS A N 1
ATOM 694 C CA . LYS A 1 98 ? -21.222 -4.046 18.325 1.00 96.94 98 LYS A CA 1
ATOM 695 C C . LYS A 1 98 ? -19.988 -3.748 17.490 1.00 96.94 98 LYS A C 1
ATOM 697 O O . LYS A 1 98 ? -20.112 -3.454 16.301 1.00 96.94 98 LYS A O 1
ATOM 702 N N . VAL A 1 99 ? -18.799 -3.866 18.076 1.00 97.81 99 VAL A N 1
ATOM 703 C CA . VAL A 1 99 ? -17.548 -3.805 17.312 1.00 97.81 99 VAL A CA 1
ATOM 704 C C . VAL A 1 99 ? -17.491 -5.048 16.425 1.00 97.81 99 VAL A C 1
ATOM 706 O O . VAL A 1 99 ? -17.321 -6.170 16.900 1.00 97.81 99 VAL A O 1
ATOM 709 N N . ALA A 1 100 ? -17.729 -4.843 15.133 1.00 97.75 100 ALA A N 1
ATOM 710 C CA . ALA A 1 100 ? -17.815 -5.893 14.129 1.00 97.75 100 ALA A CA 1
ATOM 711 C C . ALA A 1 100 ? -16.418 -6.279 13.617 1.00 97.75 100 ALA A C 1
ATOM 713 O O . ALA A 1 100 ? -16.172 -7.441 13.314 1.00 97.75 100 ALA A O 1
ATOM 714 N N . TRP A 1 101 ? -15.493 -5.316 13.576 1.00 98.19 101 TRP A N 1
ATOM 715 C CA . TRP A 1 101 ? -14.073 -5.531 13.297 1.00 98.19 101 TRP A CA 1
ATOM 716 C C . TRP A 1 101 ? -13.221 -4.428 13.943 1.00 98.19 101 TRP A C 1
ATOM 718 O O . TRP A 1 101 ? -13.693 -3.297 14.101 1.00 98.19 101 TRP A O 1
ATOM 728 N N . PHE A 1 102 ? -11.977 -4.750 14.308 1.00 97.56 102 PHE A N 1
ATOM 729 C CA . PHE A 1 102 ? -11.032 -3.830 14.944 1.00 97.56 102 PHE A CA 1
ATOM 730 C C . PHE A 1 102 ? -9.584 -4.134 14.539 1.00 97.56 102 PHE A C 1
ATOM 732 O O . PHE A 1 102 ? -9.181 -5.296 14.487 1.00 97.56 102 PHE A O 1
ATOM 739 N N . ASN A 1 103 ? -8.801 -3.088 14.286 1.00 96.88 103 ASN A N 1
ATOM 740 C CA . ASN A 1 103 ? -7.429 -3.174 13.796 1.00 96.88 103 ASN A CA 1
ATOM 741 C C . ASN A 1 103 ? -6.420 -3.025 14.943 1.00 96.88 103 ASN A C 1
ATOM 743 O O . ASN A 1 103 ? -5.987 -1.919 15.262 1.00 96.88 103 ASN A O 1
ATOM 747 N N . PHE A 1 104 ? -6.041 -4.139 15.571 1.00 93.19 104 PHE A N 1
ATOM 748 C CA . PHE A 1 104 ? -5.129 -4.136 16.723 1.00 93.19 104 PHE A CA 1
ATOM 749 C C . PHE A 1 104 ? -3.730 -3.591 16.398 1.00 93.19 104 PHE A C 1
ATOM 751 O O . PHE A 1 104 ? -3.133 -2.920 17.238 1.00 93.19 104 PHE A O 1
ATOM 758 N N . ALA A 1 105 ? -3.215 -3.826 15.186 1.00 89.19 105 ALA A N 1
ATOM 759 C CA . ALA A 1 105 ? -1.923 -3.289 14.756 1.00 89.19 105 ALA A CA 1
ATOM 760 C C . ALA A 1 105 ? -1.963 -1.755 14.669 1.00 89.19 105 ALA A C 1
ATOM 762 O O . ALA A 1 105 ? -1.203 -1.078 15.361 1.00 89.19 105 ALA A O 1
ATOM 763 N N . LEU A 1 106 ? -2.929 -1.211 13.922 1.00 93.44 106 LEU A N 1
ATOM 764 C CA . LEU A 1 106 ? -3.142 0.233 13.816 1.00 93.44 106 LEU A CA 1
ATOM 765 C C . LEU A 1 106 ? -3.474 0.879 15.168 1.00 93.44 106 LEU A C 1
ATOM 767 O O . LEU A 1 106 ? -3.046 1.995 15.432 1.00 93.44 106 LEU A O 1
ATOM 771 N N . ALA A 1 107 ? -4.207 0.188 16.043 1.00 93.00 107 ALA A N 1
ATOM 772 C CA . ALA A 1 107 ? -4.474 0.670 17.393 1.00 93.00 107 ALA A CA 1
ATOM 773 C C . ALA A 1 107 ? -3.163 0.894 18.172 1.00 93.00 107 ALA A C 1
ATOM 775 O O . ALA A 1 107 ? -2.986 1.959 18.758 1.00 93.00 107 ALA A O 1
ATOM 776 N N . ARG A 1 108 ? -2.204 -0.042 18.115 1.00 88.19 108 ARG A N 1
ATOM 777 C CA . ARG A 1 108 ? -0.875 0.138 18.734 1.00 88.19 108 ARG A CA 1
ATOM 778 C C . ARG A 1 108 ? -0.079 1.270 18.086 1.00 88.19 108 ARG A C 1
ATOM 780 O O . ARG A 1 108 ? 0.520 2.060 18.803 1.00 88.19 108 ARG A O 1
ATOM 787 N N . GLU A 1 109 ? -0.108 1.385 16.757 1.00 87.69 109 GLU A N 1
ATOM 788 C CA . GLU A 1 109 ? 0.539 2.492 16.027 1.00 87.69 109 GLU A CA 1
ATOM 789 C C . GLU A 1 109 ? -0.017 3.873 16.423 1.00 87.69 109 GLU A C 1
ATOM 791 O O . GLU A 1 109 ? 0.712 4.861 16.410 1.00 87.69 109 GLU A O 1
ATOM 796 N N . LEU A 1 110 ? -1.298 3.938 16.800 1.00 86.88 110 LEU A N 1
ATOM 797 C CA . LEU A 1 110 ? -1.979 5.139 17.295 1.00 86.88 110 LEU A CA 1
ATOM 798 C C . LEU A 1 110 ? -1.859 5.334 18.822 1.00 86.88 110 LEU A C 1
ATOM 800 O O . LEU A 1 110 ? -2.487 6.241 19.360 1.00 86.88 110 LEU A O 1
ATOM 804 N N . GLY A 1 111 ? -1.099 4.497 19.536 1.00 84.25 111 GLY A N 1
ATOM 805 C CA . GLY A 1 111 ? -0.908 4.611 20.989 1.00 84.25 111 GLY A CA 1
ATOM 806 C C . GLY A 1 111 ? -2.059 4.073 21.852 1.00 84.25 111 GLY A C 1
ATOM 807 O O . GLY A 1 111 ? -2.157 4.410 23.029 1.00 84.25 111 GLY A O 1
ATOM 808 N N . PHE A 1 112 ? -2.952 3.231 21.318 1.00 82.94 112 PHE A N 1
ATOM 809 C CA . PHE A 1 112 ? -3.945 2.543 22.152 1.00 82.94 112 PHE A CA 1
ATOM 810 C C . PHE A 1 112 ? -3.285 1.428 22.976 1.00 82.94 112 PHE A C 1
ATOM 812 O O . PHE A 1 112 ? -2.633 0.532 22.434 1.00 82.94 112 PHE A O 1
ATOM 819 N N . ALA A 1 113 ? -3.563 1.407 24.281 1.00 82.19 113 ALA A N 1
ATOM 820 C CA . ALA A 1 113 ? -3.220 0.296 25.163 1.00 82.19 113 ALA A CA 1
ATOM 821 C C . ALA A 1 113 ? -4.108 -0.935 24.868 1.00 82.19 113 ALA A C 1
ATOM 823 O O . ALA A 1 113 ? -5.214 -1.068 25.410 1.00 82.19 113 ALA A O 1
ATOM 824 N N . VAL A 1 114 ? -3.624 -1.819 23.983 1.00 83.81 114 VAL A N 1
ATOM 825 C CA . VAL A 1 114 ? -4.269 -3.092 23.606 1.00 83.81 114 VAL A CA 1
ATOM 826 C C . VAL A 1 114 ? -3.346 -4.296 23.835 1.00 83.81 114 VAL A C 1
ATOM 828 O O . VAL A 1 114 ? -2.289 -4.436 23.213 1.00 83.81 114 VAL A O 1
ATOM 831 N N . GLU A 1 115 ? -3.770 -5.189 24.729 1.00 79.62 115 GLU A N 1
ATOM 832 C CA . GLU A 1 115 ? -3.057 -6.420 25.084 1.00 79.62 115 GLU A CA 1
ATOM 833 C C . GLU A 1 115 ? -3.471 -7.571 24.157 1.00 79.62 115 GLU A C 1
ATOM 835 O O . GLU A 1 115 ? -4.608 -8.042 24.196 1.00 79.62 115 GLU A O 1
ATOM 840 N N . GLY A 1 116 ? -2.544 -8.031 23.310 1.00 80.38 116 GLY A N 1
ATOM 841 C CA . GLY A 1 116 ? -2.823 -9.067 22.309 1.00 80.38 116 GLY A CA 1
ATOM 842 C C . GLY A 1 116 ? -3.858 -8.651 21.252 1.00 80.38 116 GLY A C 1
ATOM 843 O O . GLY A 1 116 ? -4.305 -7.506 21.204 1.00 80.38 116 GLY A O 1
ATOM 844 N N . ASP A 1 117 ? -4.210 -9.586 20.368 1.00 84.88 117 ASP A N 1
ATOM 845 C CA . ASP A 1 117 ? -5.126 -9.360 19.235 1.00 84.88 117 ASP A CA 1
ATOM 846 C C . ASP A 1 117 ? -6.534 -9.931 19.507 1.00 84.88 117 ASP A C 1
ATOM 848 O O . ASP A 1 117 ? -7.177 -10.520 18.636 1.00 84.88 117 ASP A O 1
ATOM 852 N N . ALA A 1 118 ? -7.004 -9.813 20.754 1.00 86.44 118 ALA A N 1
ATOM 853 C CA . ALA A 1 118 ? -8.281 -10.357 21.210 1.00 86.44 118 ALA A CA 1
ATOM 854 C C . ALA A 1 118 ? -9.244 -9.246 21.652 1.00 86.44 118 ALA A C 1
ATOM 856 O O . ALA A 1 118 ? -8.903 -8.372 22.446 1.00 86.44 118 ALA A O 1
ATOM 857 N N . MET A 1 119 ? -10.487 -9.302 21.170 1.00 91.69 119 MET A N 1
ATOM 858 C CA . MET A 1 119 ? -11.540 -8.371 21.580 1.00 91.69 119 MET A CA 1
ATOM 859 C C . MET A 1 119 ? -12.156 -8.834 22.908 1.00 91.69 119 MET A C 1
ATOM 861 O O . MET A 1 119 ? -13.040 -9.693 22.911 1.00 91.69 119 MET A O 1
ATOM 865 N N . THR A 1 120 ? -11.686 -8.291 24.035 1.00 91.31 120 THR A N 1
ATOM 866 C CA . THR A 1 120 ? -12.308 -8.541 25.349 1.00 91.31 120 THR A CA 1
ATOM 867 C C . THR A 1 120 ? -13.618 -7.751 25.499 1.00 91.31 120 THR A C 1
ATOM 869 O O . THR A 1 120 ? -13.805 -6.751 24.798 1.00 91.31 120 THR A O 1
ATOM 872 N N . PRO A 1 121 ? -14.540 -8.149 26.400 1.00 93.62 121 PRO A N 1
ATOM 873 C CA . PRO A 1 121 ? -15.756 -7.379 26.681 1.00 93.62 121 PRO A CA 1
ATOM 874 C C . PRO A 1 121 ? -15.468 -5.935 27.115 1.00 93.62 121 PRO A C 1
ATOM 876 O O . PRO A 1 121 ? -16.165 -5.009 26.704 1.00 93.62 121 PRO A O 1
ATOM 879 N N . GLU A 1 122 ? -14.407 -5.736 27.897 1.00 91.19 122 GLU A N 1
ATOM 880 C CA . GLU A 1 122 ? -13.972 -4.433 28.397 1.00 91.19 122 GLU A CA 1
ATOM 881 C C . GLU A 1 122 ? -13.438 -3.580 27.248 1.00 91.19 122 GLU A C 1
ATOM 883 O O . GLU A 1 122 ? -13.879 -2.448 27.078 1.00 91.19 122 GLU A O 1
ATOM 888 N N . LEU A 1 123 ? -12.542 -4.117 26.408 1.00 91.88 123 LEU A N 1
ATOM 889 C CA . LEU A 1 123 ? -12.049 -3.396 25.233 1.00 91.88 123 LEU A CA 1
ATOM 890 C C . LEU A 1 123 ? -13.196 -3.056 24.273 1.00 91.88 123 LEU A C 1
ATOM 892 O O . LEU A 1 123 ? -13.286 -1.922 23.813 1.00 91.88 123 LEU A O 1
ATOM 896 N N . HIS A 1 124 ? -14.107 -3.999 24.021 1.00 94.44 124 HIS A N 1
ATOM 897 C CA . HIS A 1 124 ? -15.289 -3.781 23.189 1.00 94.44 124 HIS A CA 1
ATOM 898 C C . HIS A 1 124 ? -16.124 -2.596 23.692 1.00 94.44 124 HIS A C 1
ATOM 900 O O . HIS A 1 124 ? -16.458 -1.706 22.911 1.00 94.44 124 HIS A O 1
ATOM 906 N N . GLN A 1 125 ? -16.422 -2.555 24.993 1.00 93.44 125 GLN A N 1
ATOM 907 C CA . GLN A 1 125 ? -17.185 -1.468 25.604 1.00 93.44 125 GLN A CA 1
ATOM 908 C C . GLN A 1 125 ? -16.451 -0.121 25.498 1.00 93.44 125 GLN A C 1
ATOM 910 O O . GLN A 1 125 ? -17.036 0.855 25.032 1.00 93.44 125 GLN A O 1
ATOM 915 N N . ARG A 1 126 ? -15.151 -0.088 25.819 1.00 91.44 126 ARG A N 1
ATOM 916 C CA . ARG A 1 126 ? -14.296 1.111 25.719 1.00 91.44 126 ARG A CA 1
ATOM 917 C C . ARG A 1 126 ? -14.234 1.671 24.292 1.00 91.44 126 ARG A C 1
ATOM 919 O O . ARG A 1 126 ? -14.242 2.883 24.093 1.00 91.44 126 ARG A O 1
ATOM 926 N N . ILE A 1 127 ? -14.196 0.797 23.283 1.00 94.19 127 ILE A N 1
ATOM 927 C CA . ILE A 1 127 ? -14.218 1.183 21.864 1.00 94.19 127 ILE A CA 1
ATOM 928 C C . ILE A 1 127 ? -15.581 1.759 21.453 1.00 94.19 127 ILE A C 1
ATOM 930 O O . ILE A 1 127 ? -15.616 2.733 20.700 1.00 94.19 127 ILE A O 1
ATOM 934 N N . LEU A 1 128 ? -16.699 1.222 21.957 1.00 94.88 128 LEU A N 1
ATOM 935 C CA . LEU A 1 128 ? -18.018 1.824 21.725 1.00 94.88 128 LEU A CA 1
ATOM 936 C C . LEU A 1 128 ? -18.136 3.201 22.391 1.00 94.88 128 LEU A C 1
ATOM 938 O O . LEU A 1 128 ? -18.618 4.139 21.763 1.00 94.88 128 LEU A O 1
ATOM 942 N N . GLU A 1 129 ? -17.660 3.343 23.627 1.00 92.12 129 GLU A N 1
ATOM 943 C CA . GLU A 1 129 ? -17.646 4.617 24.359 1.00 92.12 129 GLU A CA 1
ATOM 944 C C . GLU A 1 129 ? -16.814 5.692 23.659 1.00 92.12 129 GLU A C 1
ATOM 946 O O . GLU A 1 129 ? -17.248 6.835 23.582 1.00 92.12 129 GLU A O 1
ATOM 951 N N . ALA A 1 130 ? -15.665 5.335 23.085 1.00 91.81 130 ALA A N 1
ATOM 952 C CA . ALA A 1 130 ? -14.809 6.297 22.399 1.00 91.81 130 ALA A CA 1
ATOM 953 C C . ALA A 1 130 ? -15.234 6.616 20.952 1.00 91.81 130 ALA A C 1
ATOM 955 O O . ALA A 1 130 ? -14.905 7.698 20.462 1.00 91.81 130 ALA A O 1
ATOM 956 N N . LEU A 1 131 ? -15.898 5.691 20.239 1.00 95.56 131 LEU A N 1
ATOM 957 C CA . LEU A 1 131 ? -16.046 5.767 18.774 1.00 95.56 131 LEU A CA 1
ATOM 958 C C . LEU A 1 131 ? -17.483 5.602 18.230 1.00 95.56 131 LEU A C 1
ATOM 960 O O . LEU A 1 131 ? -17.714 5.916 17.060 1.00 95.56 131 LEU A O 1
ATOM 964 N N . ALA A 1 132 ? -18.456 5.109 19.005 1.00 96.88 132 ALA A N 1
ATOM 965 C CA . ALA A 1 132 ? -19.802 4.812 18.499 1.00 96.88 132 ALA A CA 1
ATOM 966 C C . ALA A 1 132 ? -20.745 6.028 18.581 1.00 96.88 132 ALA A C 1
ATOM 968 O O . ALA A 1 132 ? -21.636 6.086 19.427 1.00 96.88 132 ALA A O 1
ATOM 969 N N . TYR A 1 133 ? -20.574 6.995 17.675 1.00 97.19 133 TYR A N 1
ATOM 970 C CA . TYR A 1 133 ? -21.359 8.237 17.652 1.00 97.19 133 TYR A CA 1
ATOM 971 C C . TYR A 1 133 ? -22.173 8.440 16.366 1.00 97.19 133 TYR A C 1
ATOM 973 O O . TYR A 1 133 ? -21.707 8.182 15.255 1.00 97.19 133 TYR A O 1
ATOM 981 N N . ARG A 1 134 ? -23.393 8.972 16.519 1.00 96.12 134 ARG A N 1
ATOM 982 C CA . ARG A 1 134 ? -24.317 9.347 15.436 1.00 96.12 134 ARG A CA 1
ATOM 983 C C . ARG A 1 134 ? -24.712 10.817 15.555 1.00 96.12 134 ARG A C 1
ATOM 985 O O . ARG A 1 134 ? -25.119 11.254 16.624 1.00 96.12 134 ARG A O 1
ATOM 992 N N . ALA A 1 135 ? -24.686 11.556 14.451 1.00 96.50 135 ALA A N 1
ATOM 993 C CA . ALA A 1 135 ? -25.235 12.904 14.352 1.00 96.50 135 ALA A CA 1
ATOM 994 C C . ALA A 1 135 ? -26.725 12.938 14.749 1.00 96.50 135 ALA A C 1
ATOM 996 O O . ALA A 1 135 ? -27.539 12.159 14.236 1.00 96.50 135 ALA A O 1
ATOM 997 N N . LEU A 1 136 ? -27.080 13.858 15.646 1.00 95.19 136 LEU A N 1
ATOM 998 C CA . LEU A 1 136 ? -28.469 14.134 16.006 1.00 95.19 136 LEU A CA 1
ATOM 999 C C . LEU A 1 136 ? -29.180 14.844 14.849 1.00 95.19 136 LEU A C 1
ATOM 1001 O O . LEU A 1 136 ? -28.634 15.763 14.230 1.00 95.19 136 LEU A O 1
ATOM 1005 N N . ALA A 1 137 ? -30.414 14.438 14.566 1.00 89.19 137 ALA A N 1
ATOM 1006 C CA . ALA A 1 137 ? -31.275 15.159 13.642 1.00 89.19 137 ALA A CA 1
ATOM 1007 C C . ALA A 1 137 ? -31.710 16.512 14.253 1.00 89.19 137 ALA A C 1
ATOM 1009 O 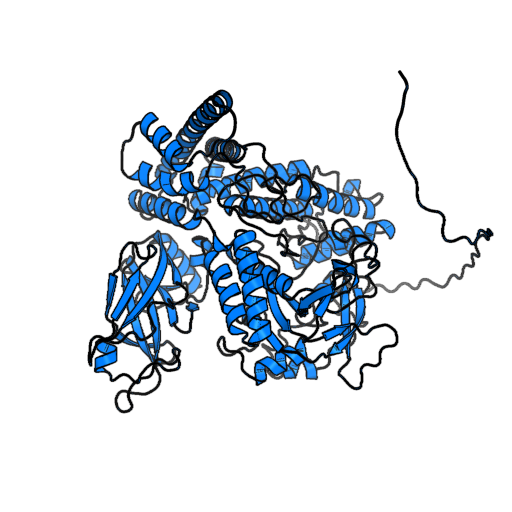O . ALA A 1 137 ? -31.767 16.659 15.478 1.00 89.19 137 ALA A O 1
ATOM 1010 N N . PRO A 1 138 ? -32.039 17.532 13.437 1.00 86.88 138 PRO A N 1
ATOM 1011 C CA . PRO A 1 138 ? -32.513 18.814 13.952 1.00 86.88 138 PRO A CA 1
ATOM 1012 C C . PRO A 1 138 ? -33.764 18.657 14.831 1.00 86.88 138 PRO A C 1
ATOM 1014 O O . PRO A 1 138 ? -34.805 18.211 14.356 1.00 86.88 138 PRO A O 1
ATOM 1017 N N . GLY A 1 139 ? -33.658 19.045 16.105 1.00 88.25 139 GLY A N 1
ATOM 1018 C CA . GLY A 1 139 ? -34.739 18.920 17.091 1.00 88.25 139 GLY A CA 1
ATOM 1019 C C . GLY A 1 139 ? -34.867 17.542 17.754 1.00 88.25 139 GLY A C 1
ATOM 1020 O O . GLY A 1 139 ? -35.807 17.339 18.515 1.00 88.25 139 GLY A O 1
ATOM 1021 N N . GLU A 1 140 ? -33.949 16.609 17.490 1.00 92.50 140 GLU A N 1
ATOM 1022 C CA . GLU A 1 140 ? -33.892 15.314 18.173 1.00 92.50 140 GLU A CA 1
ATOM 1023 C C . GLU A 1 140 ? -33.386 15.462 19.620 1.00 92.50 140 GLU A C 1
ATOM 1025 O O . GLU A 1 140 ? -32.391 16.144 19.875 1.00 92.50 140 GLU A O 1
ATOM 1030 N N . ASP A 1 141 ? -34.064 14.800 20.560 1.00 89.75 141 ASP A N 1
ATOM 1031 C CA . ASP A 1 141 ? -33.605 14.646 21.942 1.00 89.75 141 ASP A CA 1
ATOM 1032 C C . ASP A 1 141 ? -32.568 13.511 22.023 1.00 89.75 141 ASP A C 1
ATOM 1034 O O . ASP A 1 141 ? -32.774 12.423 21.484 1.00 89.75 141 ASP A O 1
ATOM 1038 N N . ALA A 1 142 ? -31.460 13.750 22.725 1.00 90.44 142 ALA A N 1
ATOM 1039 C CA . ALA A 1 142 ? -30.429 12.748 22.982 1.00 90.44 142 ALA A CA 1
ATOM 1040 C C . ALA A 1 142 ? -30.884 11.630 23.943 1.00 90.44 142 ALA A C 1
ATOM 1042 O O . ALA A 1 142 ? -30.175 10.635 24.103 1.00 90.44 142 ALA A O 1
ATOM 1043 N N . GLY A 1 143 ? -32.037 11.777 24.607 1.00 89.50 143 GLY A N 1
ATOM 1044 C CA . GLY A 1 143 ? -32.636 10.729 25.437 1.00 89.50 143 GLY A CA 1
ATOM 1045 C C . GLY A 1 143 ? -31.797 10.373 26.666 1.00 89.50 143 GLY A C 1
ATOM 1046 O O . GLY A 1 143 ? -31.776 9.219 27.086 1.00 89.50 143 GLY A O 1
ATOM 1047 N N . GLY A 1 144 ? -31.055 11.345 27.206 1.00 87.88 144 GLY A N 1
ATOM 1048 C CA . GLY A 1 144 ? -30.148 11.159 28.343 1.00 87.88 144 GLY A CA 1
ATOM 1049 C C . GLY A 1 144 ? -28.829 10.442 28.024 1.00 87.88 144 GLY A C 1
ATOM 1050 O O . GLY A 1 144 ? -28.054 10.193 28.943 1.00 87.88 144 GLY A O 1
ATOM 1051 N N . LYS A 1 145 ? -28.550 10.114 26.755 1.00 90.00 145 LYS A N 1
ATOM 1052 C CA . LYS A 1 145 ? -27.252 9.570 26.331 1.00 90.00 145 LYS A CA 1
ATOM 1053 C C . LYS A 1 145 ? -26.188 10.667 26.221 1.00 90.00 145 LYS A C 1
ATOM 1055 O O . LYS A 1 145 ? -26.510 11.838 26.022 1.00 90.00 145 LYS A O 1
ATOM 1060 N N . ASN A 1 146 ? -24.918 10.266 26.285 1.00 89.19 146 ASN A N 1
ATOM 1061 C CA . ASN A 1 146 ? -23.775 11.164 26.117 1.00 89.19 146 ASN A CA 1
ATOM 1062 C C . ASN A 1 146 ? -23.821 11.870 24.752 1.00 89.19 146 ASN A C 1
ATOM 1064 O O . ASN A 1 146 ? -23.990 11.220 23.715 1.00 89.19 146 ASN A O 1
ATOM 1068 N N . VAL A 1 147 ? -23.644 13.193 24.763 1.00 92.88 147 VAL A N 1
ATOM 1069 C CA . VAL A 1 147 ? -23.576 14.037 23.563 1.00 92.88 147 VAL A CA 1
ATOM 1070 C C . VAL A 1 147 ? -22.184 14.638 23.459 1.00 92.88 147 VAL A C 1
ATOM 1072 O O . VAL A 1 147 ? -21.713 15.275 24.397 1.00 92.88 147 VAL A O 1
ATOM 1075 N N . VAL A 1 148 ? -21.559 14.481 22.298 1.00 94.75 148 VAL A N 1
ATOM 1076 C CA . VAL A 1 148 ? -20.259 15.069 21.955 1.00 94.75 148 VAL A CA 1
ATOM 1077 C C . VAL A 1 148 ? -20.401 15.975 20.735 1.00 94.75 148 VAL A C 1
ATOM 1079 O O . VAL A 1 148 ? -21.350 15.856 19.954 1.00 94.75 148 VAL A O 1
ATOM 1082 N N . GLU A 1 149 ? -19.444 16.878 20.547 1.00 96.25 149 GLU A N 1
ATOM 1083 C CA . GLU A 1 149 ? -19.320 17.640 19.308 1.00 96.25 149 GLU A CA 1
ATOM 1084 C C . GLU A 1 149 ? -18.301 16.967 18.381 1.00 96.25 149 GLU A C 1
ATOM 1086 O O . GLU A 1 149 ? -17.139 16.782 18.739 1.00 96.25 149 GLU A O 1
ATOM 1091 N N . LEU A 1 150 ? -18.756 16.581 17.189 1.00 97.56 150 LEU A N 1
ATOM 1092 C CA . LEU A 1 150 ? -17.912 16.120 16.089 1.00 97.56 150 LEU A CA 1
ATOM 1093 C C . LEU A 1 150 ? -17.735 17.243 15.062 1.00 97.56 150 LEU A C 1
ATOM 1095 O O . LEU A 1 150 ? -18.557 18.153 14.964 1.00 97.56 150 LEU A O 1
ATOM 1099 N N . TYR A 1 151 ? -16.706 17.143 14.230 1.00 97.75 151 TYR A N 1
ATOM 1100 C CA . TYR A 1 151 ? -16.314 18.205 13.306 1.00 97.75 151 TYR A CA 1
ATOM 1101 C C . TYR A 1 151 ? -16.369 17.718 11.853 1.00 97.75 151 TYR A C 1
ATOM 1103 O O . TYR A 1 151 ? -15.490 16.991 11.394 1.00 97.75 151 TYR A O 1
ATOM 1111 N N . ALA A 1 152 ? -17.403 18.105 11.103 1.00 97.12 152 ALA A N 1
ATOM 1112 C CA . ALA A 1 152 ? -17.500 17.791 9.674 1.00 97.12 152 ALA A CA 1
ATOM 1113 C C . ALA A 1 152 ? -16.631 18.762 8.859 1.00 97.12 152 ALA A C 1
ATOM 1115 O O . ALA A 1 152 ? -16.858 19.974 8.894 1.00 97.12 152 ALA A O 1
ATOM 1116 N N . ASP A 1 153 ? -15.640 18.253 8.126 1.00 95.38 153 ASP A N 1
ATOM 1117 C CA . ASP A 1 153 ? -14.670 19.055 7.379 1.00 95.38 153 ASP A CA 1
ATOM 1118 C C . ASP A 1 153 ? -15.295 19.752 6.161 1.00 95.38 153 ASP A C 1
ATOM 1120 O O . ASP A 1 153 ? -16.025 19.176 5.347 1.00 95.38 153 ASP A O 1
ATOM 1124 N N . ARG A 1 154 ? -14.990 21.046 6.034 1.00 93.69 154 ARG A N 1
ATOM 1125 C CA . ARG A 1 154 ? -15.410 21.923 4.940 1.00 93.69 154 ARG A CA 1
ATOM 1126 C C . ARG A 1 154 ? -14.383 21.842 3.815 1.00 93.69 154 ARG A C 1
ATOM 1128 O O . ARG A 1 154 ? -13.287 22.398 3.923 1.00 93.69 154 ARG A O 1
ATOM 1135 N N . TYR A 1 155 ? -14.778 21.267 2.684 1.00 92.56 155 TYR A N 1
ATOM 1136 C CA . TYR A 1 155 ? -13.962 21.185 1.468 1.00 92.56 155 TYR A CA 1
ATOM 1137 C C . TYR A 1 155 ? -14.812 21.271 0.190 1.00 92.56 155 TYR A C 1
ATOM 1139 O O . TYR A 1 155 ? -16.040 21.272 0.261 1.00 92.56 155 TYR A O 1
ATOM 1147 N N . GLY A 1 156 ? -14.159 21.457 -0.962 1.00 87.25 156 GLY A N 1
ATOM 1148 C CA . GLY A 1 156 ? -14.793 21.741 -2.258 1.00 87.25 156 GLY A CA 1
ATOM 1149 C C . GLY A 1 156 ? -14.250 20.875 -3.401 1.00 87.25 156 GLY A C 1
ATOM 1150 O O . GLY A 1 156 ? -13.562 19.887 -3.169 1.00 87.25 156 GLY A O 1
ATOM 1151 N N . GLY A 1 157 ? -14.498 21.274 -4.648 1.00 86.19 157 GLY A N 1
ATOM 1152 C CA . GLY A 1 157 ? -13.920 20.615 -5.827 1.00 86.19 157 GLY A CA 1
ATOM 1153 C C . GLY A 1 157 ? -14.691 19.387 -6.324 1.00 86.19 157 GLY A C 1
ATOM 1154 O O . GLY A 1 157 ? -15.896 19.264 -6.121 1.00 86.19 157 GLY A O 1
ATOM 1155 N N . THR A 1 158 ? -14.009 18.502 -7.052 1.00 86.38 158 THR A N 1
ATOM 1156 C CA . THR A 1 158 ? -14.615 17.307 -7.658 1.00 86.38 158 THR A CA 1
ATOM 1157 C C . THR A 1 158 ? -14.799 16.178 -6.642 1.00 86.38 158 THR A C 1
ATOM 1159 O O . THR A 1 158 ? -14.120 16.122 -5.616 1.00 86.38 158 THR A O 1
ATOM 1162 N N . GLY A 1 159 ? -15.735 15.268 -6.938 1.00 78.31 159 GLY A N 1
ATOM 1163 C CA . GLY A 1 159 ? -16.020 14.069 -6.137 1.00 78.31 159 GLY A CA 1
ATOM 1164 C C . GLY A 1 159 ? -17.077 14.235 -5.038 1.00 78.31 159 GLY A C 1
ATOM 1165 O O . GLY A 1 159 ? -17.594 13.235 -4.558 1.00 78.31 159 GLY A O 1
ATOM 1166 N N . ILE A 1 160 ? -17.455 15.465 -4.667 1.00 82.19 160 ILE A N 1
ATOM 1167 C CA . ILE A 1 160 ? -18.330 15.722 -3.500 1.00 82.19 160 ILE A CA 1
ATOM 1168 C C . ILE A 1 160 ? -19.819 15.923 -3.836 1.00 82.19 160 ILE A C 1
ATOM 1170 O O . ILE A 1 160 ? -20.649 16.094 -2.937 1.00 82.19 160 ILE A O 1
ATOM 1174 N N . GLY A 1 161 ? -20.169 15.922 -5.125 1.00 82.94 161 GLY A N 1
ATOM 1175 C CA . GLY A 1 161 ? -21.506 16.275 -5.605 1.00 82.94 161 GLY A CA 1
ATOM 1176 C C . GLY A 1 161 ? -21.863 17.727 -5.268 1.00 82.94 161 GLY A C 1
ATOM 1177 O O . GLY A 1 161 ? -21.032 18.619 -5.401 1.00 82.94 161 GLY A O 1
ATOM 1178 N N . ASN A 1 162 ? -23.092 17.952 -4.799 1.00 84.25 162 ASN A N 1
ATOM 1179 C CA . ASN A 1 162 ? -23.570 19.273 -4.365 1.00 84.25 162 ASN A CA 1
ATOM 1180 C C . ASN A 1 162 ? -23.214 19.612 -2.902 1.00 84.25 162 ASN A C 1
ATOM 1182 O O . ASN A 1 162 ? -23.663 20.635 -2.392 1.00 84.25 162 ASN A O 1
ATOM 1186 N N . ASN A 1 163 ? -22.496 18.741 -2.184 1.00 87.81 163 ASN A N 1
ATOM 1187 C CA . ASN A 1 163 ? -22.229 18.931 -0.757 1.00 87.81 163 ASN A CA 1
ATOM 1188 C C . ASN A 1 163 ? -21.190 20.031 -0.502 1.00 87.81 163 ASN A C 1
ATOM 1190 O O . ASN A 1 163 ? -20.339 20.317 -1.336 1.00 87.81 163 ASN A O 1
ATOM 1194 N N . GLU A 1 164 ? -21.211 20.601 0.701 1.00 90.81 164 GLU A N 1
ATOM 1195 C CA . GLU A 1 164 ? -20.254 21.630 1.131 1.00 90.81 164 GLU A CA 1
ATOM 1196 C C . GLU A 1 164 ? -19.022 21.042 1.861 1.00 90.81 164 GLU A C 1
ATOM 1198 O O . GLU A 1 164 ? -18.343 21.749 2.611 1.00 90.81 164 GLU A O 1
ATOM 1203 N N . GLY A 1 165 ? -18.748 19.748 1.697 1.00 92.81 165 GLY A N 1
ATOM 1204 C CA . GLY A 1 165 ? -17.720 19.001 2.424 1.00 92.81 165 GLY A CA 1
ATOM 1205 C C . GLY A 1 165 ? -18.243 17.630 2.848 1.00 92.81 165 GLY A C 1
ATOM 1206 O O . GLY A 1 165 ? -19.057 17.035 2.135 1.00 92.81 165 GLY A O 1
ATOM 1207 N N . ALA A 1 166 ? -17.821 17.135 4.012 1.00 94.44 166 ALA A N 1
ATOM 1208 C CA . ALA A 1 166 ? -18.221 15.817 4.499 1.00 94.44 166 ALA A CA 1
ATOM 1209 C C . ALA A 1 166 ? -19.710 15.759 4.884 1.00 94.44 166 ALA A C 1
ATOM 1211 O O . ALA A 1 166 ? -20.099 16.064 6.008 1.00 94.44 166 ALA A O 1
ATOM 1212 N N . GLY A 1 167 ? -20.564 15.331 3.949 1.00 94.06 167 GLY A N 1
ATOM 1213 C CA . GLY A 1 167 ? -22.012 15.195 4.164 1.00 94.06 167 GLY A CA 1
ATOM 1214 C C . GLY A 1 167 ? -22.435 14.019 5.060 1.00 94.06 167 GLY A C 1
ATOM 1215 O O . GLY A 1 167 ? -23.535 14.038 5.607 1.00 94.06 167 GLY A O 1
ATOM 1216 N N . ARG A 1 168 ? -21.579 12.999 5.222 1.00 95.44 168 ARG A N 1
ATOM 1217 C CA . ARG A 1 168 ? -21.871 11.777 6.003 1.00 95.44 168 ARG A CA 1
ATOM 1218 C C . ARG A 1 168 ? -20.723 11.301 6.900 1.00 95.44 168 ARG A C 1
ATOM 1220 O O . ARG A 1 168 ? -20.636 10.118 7.227 1.00 95.44 168 ARG A O 1
ATOM 1227 N N . ALA A 1 169 ? -19.805 12.203 7.232 1.00 96.81 169 ALA A N 1
ATOM 1228 C CA . ALA A 1 169 ? -18.629 11.901 8.034 1.00 96.81 169 ALA A CA 1
ATOM 1229 C C . ALA A 1 169 ? -18.233 13.104 8.899 1.00 96.81 169 ALA A C 1
ATOM 1231 O O . ALA A 1 169 ? -18.499 14.245 8.521 1.00 96.81 169 ALA A O 1
ATOM 1232 N N . ALA A 1 170 ? -17.618 12.852 10.051 1.00 98.06 170 ALA A N 1
ATOM 1233 C CA . ALA A 1 170 ? -17.125 13.894 10.946 1.00 98.06 170 ALA A CA 1
ATOM 1234 C C . ALA A 1 170 ? -15.931 13.393 11.768 1.00 98.06 170 ALA A C 1
ATOM 1236 O O . ALA A 1 170 ? -15.834 12.205 12.080 1.00 98.06 170 ALA A O 1
ATOM 1237 N N . PHE A 1 171 ? -15.024 14.301 12.119 1.00 98.00 171 PHE A N 1
ATOM 1238 C CA . PHE A 1 171 ? -13.891 14.019 12.991 1.00 98.00 171 PHE A CA 1
ATOM 1239 C C . PHE A 1 171 ? -14.292 14.029 14.462 1.00 98.00 171 PHE A C 1
ATOM 1241 O O . PHE A 1 171 ? -15.084 14.870 14.891 1.00 98.00 171 PHE A O 1
ATOM 1248 N N . LEU A 1 172 ? -13.694 13.125 15.233 1.00 96.56 172 LEU A N 1
ATOM 1249 C CA . LEU A 1 172 ? -13.644 13.222 16.688 1.00 96.56 172 LEU A CA 1
ATOM 1250 C C . LEU A 1 172 ? -12.723 14.391 17.101 1.00 96.56 172 LEU A C 1
ATOM 1252 O O . LEU A 1 172 ? -11.794 14.720 16.356 1.00 96.56 172 LEU A O 1
ATOM 1256 N N . PRO A 1 173 ? -12.911 15.001 18.287 1.00 94.56 173 PRO A N 1
ATOM 1257 C CA . PRO A 1 173 ? -11.993 16.021 18.815 1.00 94.56 173 PRO A CA 1
ATOM 1258 C C . PRO A 1 173 ? -10.575 15.496 19.120 1.00 94.56 173 PRO A C 1
ATOM 1260 O O . PRO A 1 173 ? -9.653 16.291 19.311 1.00 94.56 173 PRO A O 1
ATOM 1263 N N . TRP A 1 174 ? -10.409 14.171 19.184 1.00 91.44 174 TRP A N 1
ATOM 1264 C CA . TRP A 1 174 ? -9.197 13.460 19.598 1.00 91.44 174 TRP A CA 1
ATOM 1265 C C . TRP A 1 174 ? -8.755 12.393 18.584 1.00 91.44 174 TRP A C 1
ATOM 1267 O O . TRP A 1 174 ? -9.557 11.881 17.797 1.00 91.44 174 TRP A O 1
ATOM 1277 N N . GLY A 1 175 ? -7.471 12.020 18.623 1.00 89.12 175 GLY A N 1
ATOM 1278 C CA . GLY A 1 175 ? -6.924 10.880 17.871 1.00 89.12 175 GLY A CA 1
ATOM 1279 C C . GLY A 1 175 ? -6.833 11.058 16.353 1.00 89.12 175 GLY A C 1
ATOM 1280 O O . GLY A 1 175 ? -6.404 10.139 15.660 1.00 89.12 175 GLY A O 1
ATOM 1281 N N . ASN A 1 176 ? -7.243 12.212 15.812 1.00 93.44 176 ASN A N 1
ATOM 1282 C CA . ASN A 1 176 ? -7.294 12.485 14.371 1.00 93.44 176 ASN A CA 1
ATOM 1283 C C . ASN A 1 176 ? -8.174 11.475 13.594 1.00 93.44 176 ASN A C 1
ATOM 1285 O O . ASN A 1 176 ? -7.908 11.139 12.437 1.00 93.44 176 ASN A O 1
ATOM 1289 N N . LEU A 1 177 ? -9.220 10.971 14.258 1.00 96.81 177 LEU A N 1
ATOM 1290 C CA . LEU A 1 177 ? -10.109 9.923 13.760 1.00 96.81 177 LEU A CA 1
ATOM 1291 C C . LEU A 1 177 ? -11.345 10.515 13.075 1.00 96.81 177 LEU A C 1
ATOM 1293 O O . LEU A 1 177 ? -11.991 11.413 13.615 1.00 96.81 177 LEU A O 1
ATOM 1297 N N . ASN A 1 178 ? -11.716 9.975 11.913 1.00 97.81 178 ASN A N 1
ATOM 1298 C CA . ASN A 1 178 ? -12.930 10.348 11.181 1.00 97.81 178 ASN A CA 1
ATOM 1299 C C . ASN A 1 178 ? -13.940 9.200 11.216 1.00 97.81 178 ASN A C 1
ATOM 1301 O O . ASN A 1 178 ? -13.634 8.093 10.775 1.00 97.81 178 ASN A O 1
ATOM 1305 N N . ILE A 1 179 ? -15.149 9.461 11.707 1.00 98.25 179 ILE A N 1
ATOM 1306 C CA . ILE A 1 179 ? -16.244 8.495 11.680 1.00 98.25 179 ILE A CA 1
ATOM 1307 C C . ILE A 1 179 ? -17.073 8.762 10.420 1.00 98.25 179 ILE A C 1
ATOM 1309 O O . ILE A 1 179 ? -17.682 9.824 10.275 1.00 98.25 179 ILE A O 1
ATOM 1313 N N . LYS A 1 180 ? -17.122 7.787 9.510 1.00 97.75 180 LYS A N 1
ATOM 1314 C CA . LYS A 1 180 ? -17.983 7.778 8.319 1.00 97.75 180 LYS A CA 1
ATOM 1315 C C . LYS A 1 180 ? -19.237 6.942 8.591 1.00 97.75 180 LYS A C 1
ATOM 1317 O O . LYS A 1 180 ? -19.164 5.883 9.205 1.00 97.75 180 LYS A O 1
ATOM 1322 N N . GLY A 1 181 ? -20.392 7.424 8.129 1.00 96.81 181 GLY A N 1
ATOM 1323 C CA . GLY A 1 181 ? -21.705 6.810 8.370 1.00 96.81 181 GLY A CA 1
ATOM 1324 C C . GLY A 1 181 ? -22.492 7.402 9.547 1.00 96.81 181 GLY A C 1
ATOM 1325 O O . GLY A 1 181 ? -23.577 6.901 9.850 1.00 96.81 181 GLY A O 1
ATOM 1326 N N . VAL A 1 182 ? -21.989 8.484 10.162 1.00 97.00 182 VAL A N 1
ATOM 1327 C CA . VAL A 1 182 ? -22.571 9.166 11.340 1.00 97.00 182 VAL A CA 1
ATOM 1328 C C . VAL A 1 182 ? -23.998 9.692 11.148 1.00 97.00 182 VAL A C 1
ATOM 1330 O O . VAL A 1 182 ? -24.629 10.071 12.125 1.00 97.00 182 VAL A O 1
ATOM 1333 N N . GLY A 1 183 ? -24.532 9.743 9.929 1.00 95.06 183 GLY A N 1
ATOM 1334 C CA . GLY A 1 183 ? -25.767 10.455 9.596 1.00 95.06 183 GLY A CA 1
ATOM 1335 C C . GLY A 1 183 ? -25.493 11.722 8.783 1.00 95.06 183 GLY A C 1
ATOM 1336 O O . GLY A 1 183 ? -24.353 12.017 8.421 1.00 95.06 183 GLY A O 1
ATOM 1337 N N . ARG A 1 184 ? -26.552 12.468 8.450 1.00 94.88 184 ARG A N 1
ATOM 1338 C CA . ARG A 1 184 ? -26.431 13.713 7.676 1.00 94.88 184 ARG A CA 1
ATOM 1339 C C . ARG A 1 184 ? -25.779 14.807 8.522 1.00 94.88 184 ARG A C 1
ATOM 1341 O O . ARG A 1 184 ? -26.288 15.148 9.585 1.00 94.88 184 ARG A O 1
ATOM 1348 N N . THR A 1 185 ? -24.707 15.408 8.018 1.00 95.75 185 THR A N 1
ATOM 1349 C CA . THR A 1 185 ? -24.087 16.599 8.624 1.00 95.75 185 THR A CA 1
ATOM 1350 C C . THR A 1 185 ? -24.720 17.893 8.077 1.00 95.75 185 THR A C 1
ATOM 1352 O O . THR A 1 185 ? -25.398 17.859 7.043 1.00 95.75 185 THR A O 1
ATOM 1355 N N . PRO A 1 186 ? -24.454 19.076 8.670 1.00 94.38 186 PRO A N 1
ATOM 1356 C CA . PRO A 1 186 ? -24.878 20.370 8.114 1.00 94.38 186 PRO A CA 1
ATOM 1357 C C . PRO A 1 186 ? -24.353 20.667 6.693 1.00 94.38 186 PRO A C 1
ATOM 1359 O O . PRO A 1 186 ? -24.887 21.540 5.997 1.00 94.38 186 PRO A O 1
ATOM 1362 N N . LEU A 1 187 ? -23.312 19.947 6.253 1.00 93.31 187 LEU A N 1
ATOM 1363 C CA . LEU A 1 187 ? -22.690 20.071 4.931 1.00 93.31 187 LEU A CA 1
ATOM 1364 C C . LEU A 1 187 ? -23.364 19.185 3.865 1.00 93.31 187 LEU A C 1
ATOM 1366 O O . LEU A 1 187 ? -23.080 19.341 2.675 1.00 93.31 187 LEU A O 1
ATOM 1370 N N . ALA A 1 188 ? -24.280 18.295 4.265 1.00 92.25 188 ALA A N 1
ATOM 1371 C CA . ALA A 1 188 ? -25.065 17.451 3.370 1.00 92.25 188 ALA A CA 1
ATOM 1372 C C . ALA A 1 188 ? -26.157 18.261 2.653 1.00 92.25 188 ALA A C 1
ATOM 1374 O O . ALA A 1 188 ? -27.269 18.422 3.165 1.00 92.25 188 ALA A O 1
ATOM 1375 N N . LYS A 1 189 ? -25.857 18.761 1.450 1.00 89.19 189 LYS A N 1
ATOM 1376 C CA . LYS A 1 189 ? -26.834 19.465 0.596 1.00 89.19 189 LYS A CA 1
ATOM 1377 C C . LYS A 1 189 ? -27.491 18.556 -0.437 1.00 89.19 189 LYS A C 1
ATOM 1379 O O . LYS A 1 189 ? -28.524 18.917 -0.992 1.00 89.19 189 LYS A O 1
ATOM 1384 N N . ILE A 1 190 ? -26.920 17.377 -0.680 1.00 80.31 190 ILE A N 1
ATOM 1385 C CA . ILE A 1 190 ? -27.476 16.414 -1.627 1.00 80.31 190 ILE A CA 1
ATOM 1386 C C . ILE A 1 190 ? -28.819 15.860 -1.122 1.00 80.31 190 ILE A C 1
ATOM 1388 O O . ILE A 1 190 ? -28.996 15.578 0.073 1.00 80.31 190 ILE A O 1
ATOM 1392 N N . THR A 1 191 ? -29.791 15.753 -2.027 1.00 82.81 191 THR A N 1
ATOM 1393 C CA . THR A 1 191 ? -31.141 15.254 -1.728 1.00 82.81 191 TH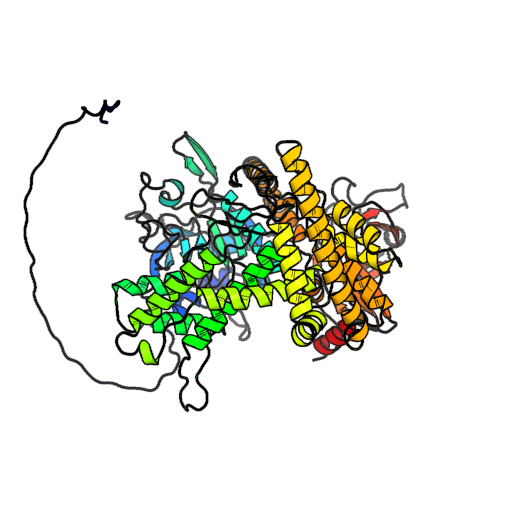R A CA 1
ATOM 1394 C C . THR A 1 191 ? -31.309 13.816 -2.209 1.00 82.81 191 THR A C 1
ATOM 1396 O O . THR A 1 191 ? -30.617 13.373 -3.124 1.00 82.81 191 THR A O 1
ATOM 1399 N N . GLU A 1 192 ? -32.258 13.083 -1.628 1.00 77.56 192 GLU A N 1
ATOM 1400 C CA . GLU A 1 192 ? -32.544 11.689 -2.009 1.00 77.56 192 GLU A CA 1
ATOM 1401 C C . GLU A 1 192 ? -32.911 11.526 -3.491 1.00 77.56 192 GLU A C 1
ATOM 1403 O O . GLU A 1 192 ? -32.583 10.516 -4.106 1.00 77.56 192 GLU A O 1
ATOM 1408 N N . ALA A 1 193 ? -33.545 12.546 -4.079 1.00 76.06 193 ALA A N 1
ATOM 1409 C CA . ALA A 1 193 ? -33.888 12.584 -5.499 1.00 76.06 193 ALA A CA 1
ATOM 1410 C C . ALA A 1 193 ? -32.680 12.839 -6.424 1.00 76.06 193 ALA A C 1
ATOM 1412 O O . ALA A 1 193 ? -32.775 12.593 -7.624 1.00 76.06 193 ALA A O 1
ATOM 1413 N N . GLN A 1 194 ? -31.568 13.359 -5.891 1.00 76.38 194 GLN A N 1
ATOM 1414 C CA . GLN A 1 194 ? -30.316 13.557 -6.629 1.00 76.38 194 GLN A CA 1
ATOM 1415 C C . GLN A 1 194 ? -29.402 12.336 -6.506 1.00 76.38 194 GLN A C 1
ATOM 1417 O O . GLN A 1 194 ? -28.857 11.874 -7.504 1.00 76.38 194 GLN A O 1
ATOM 1422 N N . ASP A 1 195 ? -29.227 11.841 -5.281 1.00 78.12 195 ASP A N 1
ATOM 1423 C CA . ASP A 1 195 ? -28.332 10.735 -4.949 1.00 78.12 195 ASP A CA 1
ATOM 1424 C C . ASP A 1 195 ? -28.739 10.142 -3.594 1.00 78.12 195 ASP A C 1
ATOM 1426 O O . ASP A 1 195 ? -28.326 10.614 -2.530 1.00 78.12 195 ASP A O 1
ATOM 1430 N N . PHE A 1 196 ? -29.576 9.105 -3.625 1.00 82.81 196 PHE A N 1
ATOM 1431 C CA . PHE A 1 196 ? -30.025 8.430 -2.410 1.00 82.81 196 PHE A CA 1
ATOM 1432 C C . PHE A 1 196 ? -28.858 7.824 -1.610 1.00 82.81 196 PHE A C 1
ATOM 1434 O O . PHE A 1 196 ? -28.825 7.983 -0.390 1.00 82.81 196 PHE A O 1
ATOM 1441 N N . HIS A 1 197 ? -27.873 7.220 -2.292 1.00 81.38 197 HIS A N 1
ATOM 1442 C CA . HIS A 1 197 ? -26.714 6.536 -1.696 1.00 81.38 197 HIS A CA 1
ATOM 1443 C C . HIS A 1 197 ? -25.898 7.454 -0.771 1.00 81.38 197 HIS A C 1
ATOM 1445 O O . HIS A 1 197 ? -25.352 7.010 0.237 1.00 81.38 197 HIS A O 1
ATOM 1451 N N . HIS A 1 198 ? -25.827 8.750 -1.078 1.00 80.62 198 HIS A N 1
ATOM 1452 C CA . HIS A 1 198 ? -25.160 9.731 -0.218 1.00 80.62 198 HIS A CA 1
ATOM 1453 C C . HIS A 1 198 ? -26.122 10.540 0.663 1.00 80.62 198 HIS A C 1
ATOM 1455 O O . HIS A 1 198 ? -25.726 10.991 1.740 1.00 80.62 198 HIS A O 1
ATOM 1461 N N . ALA A 1 199 ? -27.383 10.713 0.257 1.00 84.31 199 ALA A N 1
ATOM 1462 C CA . ALA A 1 199 ? -28.349 11.540 0.976 1.00 84.31 199 ALA A CA 1
ATOM 1463 C C . ALA A 1 199 ? -28.781 10.971 2.338 1.00 84.31 199 ALA A C 1
ATOM 1465 O O . ALA A 1 199 ? -29.032 11.758 3.250 1.00 84.31 199 ALA A O 1
ATOM 1466 N N . HIS A 1 200 ? -28.858 9.649 2.519 1.00 88.06 200 HIS A N 1
ATOM 1467 C CA . HIS A 1 200 ? -29.334 9.074 3.788 1.00 88.06 200 HIS A CA 1
ATOM 1468 C C . HIS A 1 200 ? -28.305 9.166 4.942 1.00 88.06 200 HIS A C 1
ATOM 1470 O O . HIS A 1 200 ? -28.609 8.809 6.079 1.00 88.06 200 HIS A O 1
ATOM 1476 N N . GLY A 1 201 ? -27.073 9.629 4.684 1.00 91.50 201 GLY A N 1
ATOM 1477 C CA . GLY A 1 201 ? -26.055 9.894 5.713 1.00 91.50 201 GLY A CA 1
ATOM 1478 C C . GLY A 1 201 ? -25.408 8.661 6.367 1.00 91.50 201 GLY A C 1
ATOM 1479 O O . GLY A 1 201 ? -24.506 8.800 7.188 1.00 91.50 201 GLY A O 1
ATOM 1480 N N . GLY A 1 202 ? -25.843 7.452 6.018 1.00 93.19 202 GLY A N 1
ATOM 1481 C CA . GLY A 1 202 ? -25.254 6.198 6.492 1.00 93.19 202 GLY A CA 1
ATOM 1482 C C . GLY A 1 202 ? -24.101 5.721 5.608 1.00 93.19 202 GLY A C 1
ATOM 1483 O O . GLY A 1 202 ? -23.890 6.228 4.506 1.00 93.19 202 GLY A O 1
ATOM 1484 N N . ALA A 1 203 ? -23.379 4.707 6.078 1.00 95.50 203 ALA A N 1
ATOM 1485 C CA . ALA A 1 203 ? -22.430 3.945 5.276 1.00 95.50 203 ALA A CA 1
ATOM 1486 C C . ALA A 1 203 ? -22.748 2.445 5.397 1.00 95.50 203 ALA A C 1
ATOM 1488 O O . ALA A 1 203 ? -23.017 1.985 6.513 1.00 95.50 203 ALA A O 1
ATOM 1489 N N . PRO A 1 204 ? -22.756 1.678 4.294 1.00 95.44 204 PRO A N 1
ATOM 1490 C CA . PRO A 1 204 ? -22.864 0.229 4.358 1.00 95.44 204 PRO A CA 1
ATOM 1491 C C . PRO A 1 204 ? -21.709 -0.413 5.126 1.00 95.44 204 PRO A C 1
ATOM 1493 O O . PRO A 1 204 ? -20.550 -0.038 4.954 1.00 95.44 204 PRO A O 1
ATOM 1496 N N . MET A 1 205 ? -21.996 -1.465 5.892 1.00 96.88 205 MET A N 1
ATOM 1497 C CA . MET A 1 205 ? -20.963 -2.301 6.518 1.00 96.88 205 MET A CA 1
ATOM 1498 C C . MET A 1 205 ? -19.971 -2.847 5.481 1.00 96.88 205 MET A C 1
ATOM 1500 O O . MET A 1 205 ? -18.765 -2.863 5.711 1.00 96.88 205 MET A O 1
ATOM 1504 N N . ARG A 1 206 ? -20.489 -3.218 4.309 1.00 95.88 206 ARG A N 1
ATOM 1505 C CA . ARG A 1 206 ? -19.738 -3.656 3.131 1.00 95.88 206 ARG A CA 1
ATOM 1506 C C . ARG A 1 206 ? -18.712 -2.624 2.643 1.00 95.88 206 ARG A C 1
ATOM 1508 O O . ARG A 1 206 ? -17.598 -2.999 2.292 1.00 95.88 206 ARG A O 1
ATOM 1515 N N . GLU A 1 207 ? -19.075 -1.337 2.644 1.00 95.44 207 GLU A N 1
ATOM 1516 C CA . GLU A 1 207 ? -18.165 -0.225 2.317 1.00 95.44 207 GLU A CA 1
ATOM 1517 C C . GLU A 1 207 ? -17.011 -0.183 3.335 1.00 95.44 207 GLU A C 1
ATOM 1519 O O . GLU A 1 207 ? -15.851 -0.064 2.948 1.00 95.44 207 GLU A O 1
ATOM 1524 N N . GLY A 1 208 ? -17.318 -0.404 4.618 1.00 97.31 208 GLY A N 1
ATOM 1525 C CA . GLY A 1 208 ? -16.332 -0.522 5.695 1.00 97.31 208 GLY A CA 1
ATOM 1526 C C . GLY A 1 208 ? -15.341 -1.670 5.510 1.00 97.31 208 GLY A C 1
ATOM 1527 O O . GLY A 1 208 ? -14.141 -1.444 5.636 1.00 97.31 208 GLY A O 1
ATOM 1528 N N . LEU A 1 209 ? -15.808 -2.880 5.177 1.00 97.88 209 LEU A N 1
ATOM 1529 C CA . LEU A 1 209 ? -14.922 -4.039 4.971 1.00 97.88 209 LEU A CA 1
ATOM 1530 C C . LEU A 1 209 ? -13.965 -3.833 3.785 1.00 97.88 209 LEU A C 1
ATOM 1532 O O . LEU A 1 209 ? -12.786 -4.175 3.868 1.00 97.88 209 LEU A O 1
ATOM 1536 N N . ILE A 1 210 ? -14.465 -3.241 2.695 1.00 96.69 210 ILE A N 1
ATOM 1537 C CA . ILE A 1 210 ? -13.667 -2.923 1.504 1.00 96.69 210 ILE A CA 1
ATOM 1538 C C . ILE A 1 210 ? -12.616 -1.861 1.831 1.00 96.69 210 ILE A C 1
ATOM 1540 O O . ILE A 1 210 ? -11.455 -2.030 1.465 1.00 96.69 210 ILE A O 1
ATOM 1544 N N . GLU A 1 211 ? -12.989 -0.796 2.544 1.00 97.62 211 GLU A N 1
ATOM 1545 C CA . GLU A 1 211 ? -12.029 0.224 2.975 1.00 97.62 211 GLU A CA 1
ATOM 1546 C C . GLU A 1 211 ? -11.014 -0.301 3.995 1.00 97.62 211 GLU A C 1
ATOM 1548 O O . GLU A 1 211 ? -9.860 0.111 3.942 1.00 97.62 211 GLU A O 1
ATOM 1553 N N . ALA A 1 212 ? -11.396 -1.225 4.881 1.00 98.12 212 ALA A N 1
ATOM 1554 C CA . ALA A 1 212 ? -10.468 -1.867 5.809 1.00 98.12 212 ALA A CA 1
ATOM 1555 C C . ALA A 1 212 ? -9.421 -2.694 5.056 1.00 98.12 212 ALA A C 1
ATOM 1557 O O . ALA A 1 212 ? -8.226 -2.452 5.210 1.00 98.12 212 ALA A O 1
ATOM 1558 N N . ALA A 1 213 ? -9.856 -3.594 4.169 1.00 97.69 213 ALA A N 1
ATOM 1559 C CA . ALA A 1 213 ? -8.938 -4.403 3.374 1.00 97.69 213 ALA A CA 1
ATOM 1560 C C . ALA A 1 213 ? -8.044 -3.541 2.468 1.00 97.69 213 ALA A C 1
ATOM 1562 O O . ALA A 1 213 ? -6.825 -3.683 2.515 1.00 97.69 213 ALA A O 1
ATOM 1563 N N . TRP A 1 214 ? -8.602 -2.605 1.689 1.00 97.25 214 TRP A N 1
ATOM 1564 C CA . TRP A 1 214 ? -7.784 -1.733 0.835 1.00 97.25 214 TRP A CA 1
ATOM 1565 C C . TRP A 1 214 ? -6.904 -0.756 1.621 1.00 97.25 214 TRP A C 1
ATOM 1567 O O . TRP A 1 214 ? -5.849 -0.370 1.118 1.00 97.25 214 TRP A O 1
ATOM 1577 N N . GLY A 1 215 ? -7.291 -0.393 2.846 1.00 97.44 215 GLY A N 1
ATOM 1578 C CA . GLY A 1 215 ? -6.486 0.413 3.760 1.00 97.44 215 GLY A CA 1
ATOM 1579 C C . GLY A 1 215 ? -5.187 -0.291 4.145 1.00 97.44 215 GLY A C 1
ATOM 1580 O O . GLY A 1 215 ? -4.117 0.309 4.057 1.00 97.44 215 GLY A O 1
ATOM 1581 N N . GLU A 1 216 ? -5.264 -1.579 4.484 1.00 97.06 216 GLU A N 1
ATOM 1582 C CA . GLU A 1 216 ? -4.082 -2.411 4.739 1.00 97.06 216 GLU A CA 1
ATOM 1583 C C . GLU A 1 216 ? -3.288 -2.682 3.452 1.00 97.06 216 GLU A C 1
ATOM 1585 O O . GLU A 1 216 ? -2.066 -2.558 3.443 1.00 97.06 216 GLU A O 1
ATOM 1590 N N . VAL A 1 217 ? -3.962 -2.972 2.332 1.00 96.31 217 VAL A N 1
ATOM 1591 C CA . VAL A 1 217 ? -3.304 -3.202 1.030 1.00 96.31 217 VAL A CA 1
ATOM 1592 C C . VAL A 1 217 ? -2.483 -1.993 0.589 1.00 96.31 217 VAL A C 1
ATOM 1594 O O . VAL A 1 217 ? -1.341 -2.152 0.159 1.00 96.31 217 VAL A O 1
ATOM 1597 N N . GLY A 1 218 ? -3.033 -0.782 0.696 1.00 95.81 218 GLY A N 1
ATOM 1598 C CA . GLY A 1 218 ? -2.297 0.431 0.358 1.00 95.81 218 GLY A CA 1
ATOM 1599 C C . GLY A 1 218 ? -1.153 0.701 1.336 1.00 95.81 218 GLY A C 1
ATOM 1600 O O . GLY A 1 218 ? -0.078 1.091 0.887 1.00 95.81 218 GLY A O 1
ATOM 1601 N N . SER A 1 219 ? -1.327 0.404 2.630 1.00 94.38 219 SER A N 1
ATOM 1602 C CA . SER A 1 219 ? -0.248 0.463 3.631 1.00 94.38 219 SER A CA 1
ATOM 1603 C C . SER A 1 219 ? 0.906 -0.506 3.331 1.00 94.38 219 SER A C 1
ATOM 1605 O O . SER A 1 219 ? 2.061 -0.169 3.573 1.00 94.38 219 SER A O 1
ATOM 1607 N N . ASN A 1 220 ? 0.615 -1.682 2.768 1.00 94.31 220 ASN A N 1
ATOM 1608 C CA . ASN A 1 220 ? 1.616 -2.696 2.412 1.00 94.31 220 ASN A CA 1
ATOM 1609 C C . ASN A 1 220 ? 2.346 -2.414 1.085 1.00 94.31 220 ASN A C 1
ATOM 1611 O O . ASN A 1 220 ? 3.454 -2.912 0.878 1.00 94.31 220 ASN A O 1
ATOM 1615 N N . LEU A 1 221 ? 1.716 -1.680 0.158 1.00 94.50 221 LEU A N 1
ATOM 1616 C CA . LEU A 1 221 ? 2.161 -1.582 -1.241 1.00 94.50 221 LEU A CA 1
ATOM 1617 C C . LEU A 1 221 ? 2.565 -0.175 -1.709 1.00 94.50 221 LEU A C 1
ATOM 1619 O O . LEU A 1 221 ? 3.315 -0.071 -2.683 1.00 94.50 221 LEU A O 1
ATOM 1623 N N . PHE A 1 222 ? 2.090 0.895 -1.067 1.00 95.56 222 PHE A N 1
ATOM 1624 C CA . PHE A 1 222 ? 2.352 2.277 -1.489 1.00 95.56 222 PHE A CA 1
ATOM 1625 C C . PHE A 1 222 ? 3.225 3.022 -0.482 1.00 95.56 222 PHE A C 1
ATOM 1627 O O . PHE A 1 222 ? 2.973 2.990 0.719 1.00 95.56 222 PHE A O 1
ATOM 1634 N N . SER A 1 223 ? 4.191 3.810 -0.956 1.00 93.75 223 SER A N 1
ATOM 1635 C CA . SER A 1 223 ? 5.109 4.552 -0.074 1.00 93.75 223 SER A CA 1
ATOM 1636 C C . SER A 1 223 ? 4.455 5.683 0.720 1.00 93.75 223 SER A C 1
ATOM 1638 O O . SER A 1 223 ? 5.078 6.258 1.610 1.00 93.75 223 SER A O 1
ATOM 1640 N N . ARG A 1 224 ? 3.244 6.080 0.324 1.00 94.38 224 ARG A N 1
ATOM 1641 C CA . ARG A 1 224 ? 2.393 7.044 1.035 1.00 94.38 224 ARG A CA 1
ATOM 1642 C C . ARG A 1 224 ? 1.249 6.360 1.785 1.00 94.38 224 ARG A C 1
ATOM 1644 O O . ARG A 1 224 ? 0.494 7.031 2.475 1.00 94.38 224 ARG A O 1
ATOM 1651 N N . GLY A 1 225 ? 1.113 5.042 1.647 1.00 94.62 225 GLY A N 1
ATOM 1652 C CA . GLY A 1 225 ? 0.010 4.284 2.211 1.00 94.62 225 GLY A CA 1
ATOM 1653 C C . GLY A 1 225 ? -1.365 4.735 1.710 1.00 94.62 225 GLY A C 1
ATOM 1654 O O . GLY A 1 225 ? -1.558 5.225 0.589 1.00 94.62 225 GLY A O 1
ATOM 1655 N N . SER A 1 226 ? -2.341 4.560 2.588 1.00 95.44 226 SER A N 1
ATOM 1656 C CA . SER A 1 226 ? -3.752 4.872 2.383 1.00 95.44 226 SER A CA 1
ATOM 1657 C C . SER A 1 226 ? -4.414 5.166 3.725 1.00 95.44 226 SER A C 1
ATOM 1659 O O . SER A 1 226 ? -3.873 4.829 4.775 1.00 95.44 226 SER A O 1
ATOM 1661 N N . SER A 1 227 ? -5.605 5.764 3.709 1.00 95.75 227 SER A N 1
ATOM 1662 C CA . SER A 1 227 ? -6.443 5.810 4.912 1.00 95.75 227 SER A CA 1
ATOM 1663 C C . SER A 1 227 ? -6.733 4.389 5.397 1.00 95.75 227 SER A C 1
ATOM 1665 O O . SER A 1 227 ? -7.298 3.598 4.645 1.00 95.75 227 SER A O 1
ATOM 1667 N N . ARG A 1 228 ? -6.384 4.074 6.647 1.00 97.38 228 ARG A N 1
ATOM 1668 C CA . ARG A 1 228 ? -6.660 2.768 7.265 1.00 97.38 228 ARG A CA 1
ATOM 1669 C C . ARG A 1 228 ? -7.912 2.850 8.132 1.00 97.38 228 ARG A C 1
ATOM 1671 O O . ARG A 1 228 ? -8.286 3.929 8.600 1.00 97.38 228 ARG A O 1
ATOM 1678 N N . ILE A 1 229 ? -8.577 1.716 8.331 1.00 98.38 229 ILE A N 1
ATOM 1679 C CA . ILE A 1 229 ? -9.735 1.618 9.224 1.00 98.38 229 ILE A CA 1
ATOM 1680 C C . ILE A 1 229 ? -9.255 1.081 10.572 1.00 98.38 229 ILE A C 1
ATOM 1682 O O . ILE A 1 229 ? -8.538 0.084 10.625 1.00 98.38 229 ILE A O 1
ATOM 1686 N N . LEU A 1 230 ? -9.648 1.758 11.650 1.00 98.19 230 LEU A N 1
ATOM 1687 C CA . LEU A 1 230 ? -9.401 1.351 13.033 1.00 98.19 230 LEU A CA 1
ATOM 1688 C C . LEU A 1 230 ? -10.511 0.430 13.543 1.00 98.19 230 LEU A C 1
ATOM 1690 O O . LEU A 1 230 ? -10.230 -0.583 14.175 1.00 98.19 230 LEU A O 1
ATOM 1694 N N . ALA A 1 231 ? -11.769 0.774 13.261 1.00 98.44 231 ALA A N 1
ATOM 1695 C CA . ALA A 1 231 ? -12.931 0.025 13.724 1.00 98.44 231 ALA A CA 1
ATOM 1696 C C . ALA A 1 231 ? -14.080 0.066 12.710 1.00 98.44 231 ALA A C 1
ATOM 1698 O O . ALA A 1 231 ? -14.305 1.078 12.041 1.00 98.44 231 ALA A O 1
ATOM 1699 N N . ILE A 1 232 ? -14.845 -1.023 12.655 1.00 98.69 232 ILE A N 1
ATOM 1700 C CA . ILE A 1 232 ? -16.158 -1.087 12.007 1.00 98.69 232 ILE A CA 1
ATOM 1701 C C . ILE A 1 232 ? -17.161 -1.468 13.091 1.00 98.69 232 ILE A C 1
ATOM 1703 O O . ILE A 1 232 ? -17.014 -2.506 13.737 1.00 98.69 232 ILE A O 1
ATOM 1707 N N . ILE A 1 233 ? -18.173 -0.629 13.299 1.00 98.62 233 ILE A N 1
ATOM 1708 C CA . ILE A 1 233 ? -19.163 -0.796 14.367 1.00 98.62 233 ILE A CA 1
ATOM 1709 C C . ILE A 1 233 ? -20.535 -1.021 13.732 1.00 98.62 233 ILE A C 1
ATOM 1711 O O . ILE A 1 233 ? -21.044 -0.156 13.019 1.00 98.62 233 ILE A O 1
ATOM 1715 N N . ASP A 1 234 ? -21.128 -2.186 13.992 1.00 97.81 234 ASP A N 1
ATOM 1716 C CA . ASP A 1 234 ? -22.526 -2.475 13.680 1.00 97.81 234 ASP A CA 1
ATOM 1717 C C . ASP A 1 234 ? -23.421 -1.672 14.627 1.00 97.81 234 ASP A C 1
ATOM 1719 O O . ASP A 1 234 ? -23.319 -1.821 15.844 1.00 97.81 234 ASP A O 1
ATOM 1723 N N . VAL A 1 235 ? -24.299 -0.836 14.077 1.00 95.06 235 VAL A N 1
ATOM 1724 C CA . VAL A 1 235 ? -25.272 -0.043 14.852 1.00 95.06 235 VAL A CA 1
ATOM 1725 C C . VAL A 1 235 ? -26.664 -0.688 14.893 1.00 95.06 235 VAL A C 1
ATOM 1727 O O . VAL A 1 235 ? -27.622 -0.063 15.336 1.00 95.06 235 VAL A O 1
ATOM 1730 N N . GLY A 1 236 ? -26.810 -1.921 14.393 1.00 93.81 236 GLY A N 1
ATOM 1731 C CA . GLY A 1 236 ? -28.073 -2.670 14.401 1.00 93.81 236 GLY A CA 1
ATOM 1732 C C . GLY A 1 236 ? -29.139 -2.160 13.420 1.00 93.81 236 GLY A C 1
ATOM 1733 O O . GLY A 1 236 ? -30.254 -2.679 13.415 1.00 93.81 236 GLY A O 1
ATOM 1734 N N . ASP A 1 237 ? -28.803 -1.173 12.586 1.00 91.50 237 ASP A N 1
ATOM 1735 C CA . ASP A 1 237 ? -29.720 -0.461 11.690 1.00 91.50 237 ASP A CA 1
ATOM 1736 C C . ASP A 1 237 ? -29.401 -0.699 10.197 1.00 91.50 237 ASP A C 1
ATOM 1738 O O . ASP A 1 237 ? -28.325 -1.178 9.823 1.00 91.50 237 ASP A O 1
ATOM 1742 N N . PHE A 1 238 ? -30.349 -0.363 9.320 1.00 94.19 238 PHE A N 1
ATOM 1743 C CA . PHE A 1 238 ? -30.299 -0.656 7.889 1.00 94.19 238 PHE A CA 1
ATOM 1744 C C . PHE A 1 238 ? -30.617 0.573 7.035 1.00 94.19 238 PHE A C 1
ATOM 1746 O O . PHE A 1 238 ? -31.556 1.317 7.303 1.00 94.19 238 PHE A O 1
ATOM 1753 N N . THR A 1 239 ? -29.900 0.730 5.923 1.00 91.50 239 THR A N 1
ATOM 1754 C CA . THR A 1 239 ? -30.385 1.541 4.805 1.00 91.50 239 THR A CA 1
ATOM 1755 C C . THR A 1 239 ? -31.494 0.751 4.121 1.00 91.50 239 THR A C 1
ATOM 1757 O O . THR A 1 239 ? -31.262 -0.374 3.677 1.00 91.50 239 THR A O 1
ATOM 1760 N N . GLN A 1 240 ? -32.691 1.328 4.028 1.00 91.19 240 GLN A N 1
ATOM 1761 C CA . GLN A 1 240 ? -33.759 0.798 3.184 1.00 91.19 240 GLN A CA 1
ATOM 1762 C C . GLN A 1 240 ? -33.689 1.472 1.812 1.00 91.19 240 GLN A C 1
ATOM 1764 O O . GLN A 1 240 ? -33.893 2.678 1.698 1.00 91.19 240 GLN A O 1
ATOM 1769 N N . TRP A 1 241 ? -33.385 0.695 0.779 1.00 87.69 241 TRP A N 1
ATOM 1770 C CA . TRP A 1 241 ? -33.280 1.171 -0.596 1.00 87.69 241 TRP A CA 1
ATOM 1771 C C . TRP A 1 241 ? -34.660 1.379 -1.236 1.00 87.69 241 TRP A C 1
ATOM 1773 O O . TRP A 1 241 ? -35.677 0.854 -0.778 1.00 87.69 241 TRP A O 1
ATOM 1783 N N . GLN A 1 242 ? -34.694 2.143 -2.332 1.00 85.81 242 GLN A N 1
ATOM 1784 C CA . GLN A 1 242 ? -35.927 2.482 -3.062 1.00 85.81 242 GLN A CA 1
ATOM 1785 C C . GLN A 1 242 ? -36.640 1.263 -3.679 1.00 85.81 242 GLN A C 1
ATOM 1787 O O . GLN A 1 242 ? -37.837 1.328 -3.946 1.00 85.81 242 GLN A O 1
ATOM 1792 N N . ASP A 1 243 ? -35.928 0.152 -3.885 1.00 88.31 243 ASP A N 1
ATOM 1793 C CA . ASP A 1 243 ? -36.478 -1.137 -4.327 1.00 88.31 243 ASP A CA 1
ATOM 1794 C C . ASP A 1 243 ? -37.003 -2.012 -3.167 1.00 88.31 243 ASP A C 1
ATOM 1796 O O . ASP A 1 243 ? -37.489 -3.121 -3.389 1.00 88.31 243 ASP A O 1
ATOM 1800 N N . GLY A 1 244 ? -36.925 -1.516 -1.928 1.00 90.44 244 GLY A N 1
ATOM 1801 C CA . GLY A 1 244 ? -37.319 -2.222 -0.711 1.00 90.44 244 GLY A CA 1
ATOM 1802 C C . GLY A 1 244 ? -36.245 -3.149 -0.134 1.00 90.44 244 GLY A C 1
ATOM 1803 O O . GLY A 1 244 ? -36.464 -3.705 0.946 1.00 90.44 244 GLY A O 1
ATOM 1804 N N . SER A 1 245 ? -35.092 -3.306 -0.794 1.00 90.44 245 SER A N 1
ATOM 1805 C CA . SER A 1 245 ? -33.964 -4.050 -0.234 1.00 90.44 245 SER A CA 1
ATOM 1806 C C . SER A 1 245 ? -33.379 -3.336 0.993 1.00 90.44 245 SER A C 1
ATOM 1808 O O . SER A 1 245 ? -33.565 -2.133 1.197 1.00 90.44 245 SER A O 1
ATOM 1810 N N . LYS A 1 246 ? -32.701 -4.095 1.858 1.00 92.75 246 LYS A N 1
ATOM 1811 C CA . LYS A 1 246 ? -32.080 -3.583 3.083 1.00 92.75 246 LYS A CA 1
ATOM 1812 C C . LYS A 1 246 ? -30.599 -3.906 3.093 1.00 92.75 246 LYS A C 1
ATOM 1814 O O . LYS A 1 246 ? -30.225 -5.059 2.896 1.00 92.75 246 LYS A O 1
ATOM 1819 N N . GLU A 1 247 ? -29.778 -2.913 3.402 1.00 92.31 247 GLU A N 1
ATOM 1820 C CA . GLU A 1 247 ? -28.336 -3.076 3.567 1.00 92.31 247 GLU A CA 1
ATOM 1821 C C . GLU A 1 247 ? -27.915 -2.643 4.972 1.00 92.31 247 GLU A C 1
ATOM 1823 O O . GLU A 1 247 ? -28.326 -1.588 5.458 1.00 92.31 247 GLU A O 1
ATOM 1828 N N . LYS A 1 248 ? -27.126 -3.481 5.653 1.00 94.69 248 LYS A N 1
ATOM 1829 C CA . LYS A 1 248 ? -26.695 -3.230 7.034 1.00 94.69 248 LYS A CA 1
ATOM 1830 C C . LYS A 1 248 ? -25.762 -2.018 7.086 1.00 94.69 248 LYS A C 1
ATOM 1832 O O . LYS A 1 248 ? -24.777 -1.960 6.347 1.00 94.69 248 LYS A O 1
ATOM 1837 N N . ARG A 1 249 ? -26.053 -1.072 7.980 1.00 95.44 249 ARG A N 1
ATOM 1838 C CA . ARG A 1 249 ? -25.226 0.119 8.210 1.00 95.44 249 ARG A CA 1
ATOM 1839 C C . ARG A 1 249 ? -24.105 -0.169 9.202 1.00 95.44 249 ARG A C 1
ATOM 1841 O O . ARG A 1 249 ? -24.244 -1.007 10.088 1.00 95.44 249 ARG A O 1
ATOM 1848 N N . ALA A 1 250 ? -23.021 0.582 9.080 1.00 97.56 250 ALA A N 1
ATOM 1849 C CA . ALA A 1 250 ? -21.966 0.637 10.079 1.00 97.56 250 ALA A CA 1
ATOM 1850 C C . ALA A 1 250 ? -21.478 2.075 10.292 1.00 97.56 250 ALA A C 1
ATOM 1852 O O . ALA A 1 250 ? -21.635 2.937 9.421 1.00 97.56 250 ALA A O 1
ATOM 1853 N N . LEU A 1 251 ? -20.837 2.303 11.436 1.00 98.50 251 LEU A N 1
ATOM 1854 C CA . LEU A 1 251 ? -19.879 3.391 11.601 1.00 98.50 251 LEU A CA 1
ATOM 1855 C C . LEU A 1 251 ? -18.498 2.860 11.204 1.00 98.50 251 LEU A C 1
ATOM 1857 O O . LEU A 1 251 ? -18.072 1.806 11.678 1.00 98.50 251 LEU A O 1
ATOM 1861 N N . ILE A 1 252 ? -17.818 3.579 10.315 1.00 98.56 252 ILE A N 1
ATOM 1862 C CA . ILE A 1 252 ? -16.497 3.227 9.787 1.00 98.56 252 ILE A CA 1
ATOM 1863 C C . ILE A 1 252 ? -15.511 4.254 10.340 1.00 98.56 252 ILE A C 1
ATOM 1865 O O . ILE A 1 252 ? -15.563 5.424 9.958 1.00 98.56 252 ILE A O 1
ATOM 1869 N N . VAL A 1 253 ? -14.632 3.836 11.250 1.00 98.56 253 VAL A N 1
ATOM 1870 C CA . VAL A 1 253 ? -13.674 4.732 11.911 1.00 98.56 253 VAL A CA 1
ATOM 1871 C C . VAL A 1 253 ? -12.353 4.703 11.156 1.00 98.56 253 VAL A C 1
ATOM 1873 O O . VAL A 1 253 ? -11.614 3.722 11.209 1.00 98.56 253 VAL A O 1
ATOM 1876 N N . ARG A 1 254 ? -12.054 5.788 10.447 1.00 98.06 254 ARG A N 1
ATOM 1877 C CA . ARG A 1 254 ? -10.824 5.987 9.676 1.00 98.06 254 ARG A CA 1
ATOM 1878 C C . ARG A 1 254 ? -9.754 6.658 10.523 1.00 98.06 254 ARG A C 1
ATOM 1880 O O . ARG A 1 254 ? -10.023 7.690 11.139 1.00 98.06 254 ARG A O 1
ATOM 1887 N N . ALA A 1 255 ? -8.533 6.142 10.445 1.00 94.56 255 ALA A N 1
ATOM 1888 C CA . ALA A 1 255 ? -7.335 6.820 10.914 1.00 94.56 255 ALA A CA 1
ATOM 1889 C C . ALA A 1 255 ? -6.481 7.246 9.712 1.00 94.56 255 ALA A C 1
ATOM 1891 O O . ALA A 1 255 ? -6.076 6.424 8.887 1.00 94.56 255 ALA A O 1
ATOM 1892 N N . SER A 1 256 ? -6.270 8.554 9.585 1.00 86.19 256 SER A N 1
ATOM 1893 C CA . SER A 1 256 ? -5.267 9.220 8.740 1.00 86.19 256 SER A CA 1
ATOM 1894 C C . SER A 1 256 ? -5.533 10.726 8.763 1.00 86.19 256 SER A C 1
ATOM 1896 O O . SER A 1 256 ? -6.634 11.165 9.102 1.00 86.19 256 SER A O 1
ATOM 1898 N N . HIS A 1 257 ? -4.544 11.525 8.356 1.00 89.25 257 HIS A N 1
ATOM 1899 C CA . HIS A 1 257 ? -4.666 12.984 8.325 1.00 89.25 257 HIS A CA 1
ATOM 1900 C C . HIS A 1 257 ? -5.754 13.496 7.369 1.00 89.25 257 HIS A C 1
ATOM 1902 O O . HIS A 1 257 ? -6.247 14.599 7.576 1.00 89.25 257 HIS A O 1
ATOM 1908 N N . GLN A 1 258 ? -6.131 12.734 6.330 1.00 94.12 258 GLN A N 1
ATOM 1909 C CA . GLN A 1 258 ? -7.256 13.033 5.423 1.00 94.12 258 GLN A CA 1
ATOM 1910 C C . GLN A 1 258 ? -7.202 14.448 4.825 1.00 94.12 258 GLN A C 1
ATOM 1912 O O . GLN A 1 258 ? -8.210 15.047 4.453 1.00 94.12 258 GLN A O 1
ATOM 1917 N N . LEU A 1 259 ? -5.991 14.986 4.688 1.00 96.44 259 LEU A N 1
ATOM 1918 C CA . LEU A 1 259 ? -5.739 16.322 4.161 1.00 96.44 259 LEU A CA 1
ATOM 1919 C C . LEU A 1 259 ? -5.892 16.287 2.639 1.00 96.44 259 LEU A C 1
ATOM 1921 O O . LEU A 1 259 ? -4.932 16.067 1.915 1.00 96.44 259 LEU A O 1
ATOM 1925 N N . ARG A 1 260 ? -7.120 16.472 2.153 1.00 96.19 260 ARG A N 1
ATOM 1926 C CA . ARG A 1 260 ? -7.497 16.475 0.726 1.00 96.19 260 ARG A CA 1
ATOM 1927 C C . ARG A 1 260 ? -7.056 17.759 -0.005 1.00 96.19 260 ARG A C 1
ATOM 1929 O O . ARG A 1 260 ? -7.230 18.836 0.572 1.00 96.19 260 ARG A O 1
ATOM 1936 N N . PRO A 1 261 ? -6.654 17.720 -1.295 1.00 95.94 261 PRO A N 1
ATOM 1937 C CA . PRO A 1 261 ? -6.544 18.911 -2.157 1.00 95.94 261 PRO A CA 1
ATOM 1938 C C . PRO A 1 261 ? -7.798 19.804 -2.135 1.00 95.94 261 PRO A C 1
ATOM 1940 O O . PRO A 1 261 ? -7.709 21.031 -2.196 1.00 95.94 261 PRO A O 1
ATOM 1943 N N . ALA A 1 262 ? -8.972 19.187 -1.979 1.00 94.06 262 ALA A N 1
ATOM 1944 C CA . ALA A 1 262 ? -10.266 19.844 -1.828 1.00 94.06 262 ALA A CA 1
ATOM 1945 C C . ALA A 1 262 ? -10.344 20.901 -0.704 1.00 94.06 262 ALA A C 1
ATOM 1947 O O . ALA A 1 262 ? -11.161 21.825 -0.799 1.00 94.06 262 ALA A O 1
ATOM 1948 N N . HIS A 1 263 ? -9.522 20.804 0.348 1.00 94.12 263 HIS A N 1
ATOM 1949 C CA . HIS A 1 263 ? -9.501 21.792 1.435 1.00 94.12 263 HIS A CA 1
ATOM 1950 C C . HIS A 1 263 ? -9.062 23.174 0.946 1.00 94.12 263 HIS A C 1
ATOM 1952 O O . HIS A 1 263 ? -9.703 24.177 1.271 1.00 94.12 263 HIS A O 1
ATOM 1958 N N . VAL A 1 264 ? -8.040 23.218 0.090 1.00 92.69 264 VAL A N 1
ATOM 1959 C CA . VAL A 1 264 ? -7.531 24.450 -0.528 1.00 92.69 264 VAL A CA 1
ATOM 1960 C C . VAL A 1 264 ? -8.556 25.026 -1.516 1.00 92.69 264 VAL A C 1
ATOM 1962 O O . VAL A 1 264 ? -8.749 26.239 -1.572 1.00 92.69 264 VAL A O 1
ATOM 1965 N N . LEU A 1 265 ? -9.283 24.172 -2.250 1.00 87.44 265 LEU A N 1
ATOM 1966 C CA . LEU A 1 265 ? -10.241 24.615 -3.272 1.00 87.44 265 LEU A CA 1
ATOM 1967 C C . LEU A 1 265 ? -11.435 25.403 -2.724 1.00 87.44 265 LEU A C 1
ATOM 1969 O O . LEU A 1 265 ? -11.878 26.349 -3.367 1.00 87.44 265 LEU A O 1
ATOM 1973 N N . LYS A 1 266 ? -11.949 25.069 -1.534 1.00 67.69 266 LYS A N 1
ATOM 1974 C CA . LYS A 1 266 ? -13.103 25.781 -0.947 1.00 67.69 266 LYS A CA 1
ATOM 1975 C C . LYS A 1 266 ? -12.790 27.228 -0.508 1.00 67.69 266 LYS A C 1
ATOM 1977 O O . LYS A 1 266 ? -13.689 27.948 -0.095 1.00 67.69 266 LYS A O 1
ATOM 1982 N N . GLY A 1 267 ? -11.538 27.676 -0.621 1.00 55.88 267 GLY A N 1
ATOM 1983 C CA . GLY A 1 267 ? -11.175 29.094 -0.511 1.00 55.88 267 GLY A CA 1
ATOM 1984 C C . GLY A 1 267 ? -11.464 29.938 -1.761 1.00 55.88 267 GLY A C 1
ATOM 1985 O O . GLY A 1 267 ? -11.410 31.162 -1.681 1.00 55.88 267 GLY A O 1
ATOM 1986 N N . TYR A 1 268 ? -11.761 29.315 -2.910 1.00 48.69 268 TYR A N 1
ATOM 1987 C CA . TYR A 1 268 ? -11.852 30.001 -4.208 1.00 48.69 268 TYR A CA 1
ATOM 1988 C C . TYR A 1 268 ? -12.863 31.161 -4.221 1.00 48.69 268 TYR A C 1
ATOM 1990 O O . TYR A 1 268 ? -12.542 32.237 -4.720 1.00 48.69 268 TYR A O 1
ATOM 1998 N N . ASP A 1 269 ? -14.028 30.974 -3.594 1.00 47.69 269 ASP A N 1
ATOM 1999 C CA . ASP A 1 269 ? -15.097 31.983 -3.540 1.00 47.69 269 ASP A CA 1
ATOM 2000 C C . ASP A 1 269 ? -14.937 33.003 -2.392 1.00 47.69 269 ASP A C 1
ATOM 2002 O O . ASP A 1 269 ? -15.697 33.965 -2.313 1.00 47.69 269 ASP A O 1
ATOM 2006 N N . GLN A 1 270 ? -13.972 32.804 -1.481 1.00 49.47 270 GLN A N 1
ATOM 2007 C CA . GLN A 1 270 ? -13.776 33.653 -0.292 1.00 49.47 270 GLN A CA 1
ATOM 2008 C C . GLN A 1 270 ? -12.671 34.709 -0.467 1.00 49.47 270 GLN A C 1
ATOM 2010 O O . GLN A 1 270 ? -12.702 35.742 0.200 1.00 49.47 270 GLN A O 1
ATOM 2015 N N . GLY A 1 271 ? -11.729 34.489 -1.391 1.00 51.69 271 GLY A N 1
ATOM 2016 C CA . GLY A 1 271 ? -10.623 35.411 -1.666 1.00 51.69 271 GLY A CA 1
ATOM 2017 C C . GLY A 1 271 ? -9.567 35.494 -0.549 1.00 51.69 271 GLY A C 1
ATOM 2018 O O . GLY A 1 271 ? -9.598 34.750 0.428 1.00 51.69 271 GLY A O 1
ATOM 2019 N N . GLY A 1 272 ? -8.605 36.409 -0.713 1.00 60.84 272 GLY A N 1
ATOM 2020 C CA . GLY A 1 272 ? -7.509 36.620 0.244 1.00 60.84 272 GLY A CA 1
ATOM 2021 C C . GLY A 1 272 ? -6.426 35.532 0.221 1.00 60.84 272 GLY A C 1
ATOM 2022 O O . GLY A 1 272 ? -6.433 34.646 -0.625 1.00 60.84 272 GLY A O 1
ATOM 2023 N N . ASP A 1 273 ? -5.492 35.588 1.170 1.00 64.62 273 ASP A N 1
ATOM 2024 C CA . ASP A 1 273 ? -4.365 34.650 1.325 1.00 64.62 273 ASP A CA 1
ATOM 2025 C C . ASP A 1 273 ? -4.767 33.269 1.885 1.00 64.62 273 ASP A C 1
ATOM 2027 O O . ASP A 1 273 ? -3.928 32.379 2.038 1.00 64.62 273 ASP A O 1
ATOM 2031 N N . PHE A 1 274 ? -6.061 33.056 2.130 1.00 80.06 274 PHE A N 1
ATOM 2032 C CA . PHE A 1 274 ? -6.629 31.860 2.745 1.00 80.06 274 PHE A CA 1
ATOM 2033 C C . PHE A 1 274 ? -6.102 30.541 2.143 1.00 80.06 274 PHE A C 1
ATOM 2035 O O . PHE A 1 274 ? -5.629 29.666 2.873 1.00 80.06 274 PHE A O 1
ATOM 2042 N N . SER A 1 275 ? -6.148 30.385 0.814 1.00 85.25 275 SER A N 1
ATOM 2043 C CA . SER A 1 275 ? -5.733 29.133 0.161 1.00 85.25 275 SER A CA 1
ATOM 2044 C C . SER A 1 275 ? -4.233 28.871 0.318 1.00 85.25 275 SER A C 1
ATOM 2046 O O . SER A 1 275 ? -3.819 27.715 0.370 1.00 85.25 275 SER A O 1
ATOM 2048 N N . GLU A 1 276 ? -3.421 29.926 0.447 1.00 91.12 276 GLU A N 1
ATOM 2049 C CA . GLU A 1 276 ? -2.000 29.813 0.770 1.00 91.12 276 GLU A CA 1
ATOM 2050 C C . GLU A 1 276 ? -1.801 29.361 2.217 1.00 91.12 276 GLU A C 1
ATOM 2052 O O . GLU A 1 276 ? -1.083 28.388 2.441 1.00 91.12 276 GLU A O 1
ATOM 2057 N N . ARG A 1 277 ? -2.467 30.011 3.185 1.00 91.19 277 ARG A N 1
ATOM 2058 C CA . ARG A 1 277 ? -2.402 29.659 4.615 1.00 91.19 277 ARG A CA 1
ATOM 2059 C C . ARG A 1 277 ? -2.649 28.165 4.824 1.00 91.19 277 ARG A C 1
ATOM 2061 O O . ARG A 1 277 ? -1.843 27.485 5.454 1.00 91.19 277 ARG A O 1
ATOM 2068 N N . ILE A 1 278 ? -3.738 27.655 4.247 1.00 92.44 278 ILE A N 1
ATOM 2069 C CA . ILE A 1 278 ? -4.123 26.243 4.337 1.00 92.44 278 ILE A CA 1
ATOM 2070 C C . ILE A 1 278 ? -3.121 25.337 3.618 1.00 92.44 278 ILE A C 1
ATOM 2072 O O . ILE A 1 278 ? -2.662 24.363 4.206 1.00 92.44 278 ILE A O 1
ATOM 2076 N N . PHE A 1 279 ? -2.723 25.665 2.384 1.00 95.38 279 PHE A N 1
ATOM 2077 C CA . PHE A 1 279 ? -1.745 24.870 1.635 1.00 95.38 279 PHE A CA 1
ATOM 2078 C C . PHE A 1 279 ? -0.397 24.756 2.366 1.00 95.38 279 PHE A C 1
ATOM 2080 O O . PHE A 1 279 ? 0.153 23.662 2.468 1.00 95.38 279 PHE A O 1
ATOM 2087 N N . VAL A 1 280 ? 0.116 25.861 2.917 1.00 96.06 280 VAL A N 1
ATOM 2088 C CA . VAL A 1 280 ? 1.371 25.898 3.687 1.00 96.06 280 VAL A CA 1
ATOM 2089 C C . VAL A 1 280 ? 1.240 25.129 5.001 1.00 96.06 280 VAL A C 1
ATOM 2091 O O . VAL A 1 280 ? 2.164 24.403 5.361 1.00 96.06 280 VAL A O 1
ATOM 2094 N N . SER A 1 281 ? 0.104 25.244 5.697 1.00 96.06 281 SER A N 1
ATOM 2095 C CA . SER A 1 281 ? -0.180 24.484 6.923 1.00 96.06 281 SER A CA 1
ATOM 2096 C C . SER A 1 281 ? -0.186 22.972 6.660 1.00 96.06 281 SER A C 1
ATOM 2098 O O . SER A 1 281 ? 0.584 22.229 7.268 1.00 96.06 281 SER A O 1
ATOM 2100 N N . MET A 1 282 ? -0.957 22.527 5.660 1.00 97.06 282 MET A N 1
ATOM 2101 C CA . MET A 1 282 ? -1.026 21.124 5.235 1.00 97.06 282 MET A CA 1
ATOM 2102 C C . MET A 1 282 ? 0.339 20.600 4.778 1.00 97.06 282 MET A C 1
ATOM 2104 O O . MET A 1 282 ? 0.754 19.517 5.181 1.00 97.06 282 MET A O 1
ATOM 2108 N N . ALA A 1 283 ? 1.066 21.365 3.959 1.00 97.56 283 ALA A N 1
ATOM 2109 C CA . ALA A 1 283 ? 2.393 20.974 3.498 1.00 97.56 283 ALA A CA 1
ATOM 2110 C C . ALA A 1 283 ? 3.405 20.885 4.652 1.00 97.56 283 ALA A C 1
ATOM 2112 O O . ALA A 1 283 ? 4.291 20.034 4.604 1.00 97.56 283 ALA A O 1
ATOM 2113 N N . ARG A 1 284 ? 3.282 21.721 5.692 1.00 97.00 284 ARG A N 1
ATOM 2114 C CA . ARG A 1 284 ? 4.143 21.661 6.880 1.00 97.00 284 ARG A CA 1
ATOM 2115 C C . ARG A 1 284 ? 3.872 20.410 7.713 1.00 97.00 284 ARG A C 1
ATOM 2117 O O . ARG A 1 284 ? 4.828 19.699 7.998 1.00 97.00 284 ARG A O 1
ATOM 2124 N N . GLU A 1 285 ? 2.608 20.117 8.031 1.00 95.38 285 GLU A N 1
ATOM 2125 C CA . GLU A 1 285 ? 2.223 18.910 8.791 1.00 95.38 285 GLU A CA 1
ATOM 2126 C C . GLU A 1 285 ? 2.739 17.627 8.122 1.00 95.38 285 GLU A C 1
ATOM 2128 O O . GLU A 1 285 ? 3.183 16.695 8.781 1.00 95.38 285 GLU A O 1
ATOM 2133 N N . LEU A 1 286 ? 2.742 17.603 6.788 1.00 95.38 286 LEU A N 1
ATOM 2134 C CA . LEU A 1 286 ? 3.139 16.440 5.992 1.00 95.38 286 LEU A CA 1
ATOM 2135 C C . LEU A 1 286 ? 4.649 16.376 5.697 1.00 95.38 286 LEU A C 1
ATOM 2137 O O . LEU A 1 286 ? 5.092 15.492 4.963 1.00 95.38 286 LEU A O 1
ATOM 2141 N N . GLY A 1 287 ? 5.451 17.321 6.204 1.00 95.94 287 GLY A N 1
ATOM 2142 C CA . GLY A 1 287 ? 6.886 17.414 5.902 1.00 95.94 287 GLY A CA 1
ATOM 2143 C C . GLY A 1 287 ? 7.190 17.721 4.427 1.00 95.94 287 GLY A C 1
ATOM 2144 O O . GLY A 1 287 ? 8.282 17.437 3.927 1.00 95.94 287 GLY A O 1
ATOM 2145 N N . LEU A 1 288 ? 6.224 18.275 3.689 1.00 96.69 288 LEU A N 1
ATOM 2146 C CA . LEU A 1 288 ? 6.303 18.573 2.255 1.00 96.69 288 LEU A CA 1
ATOM 2147 C C . LEU A 1 288 ? 6.585 20.047 1.938 1.00 96.69 288 LEU A C 1
ATOM 2149 O O . LEU A 1 288 ? 6.947 20.349 0.802 1.00 96.69 288 LEU A O 1
ATOM 2153 N N . LEU A 1 289 ? 6.472 20.946 2.917 1.00 97.69 289 LEU A N 1
ATOM 2154 C CA . LEU A 1 289 ? 6.850 22.348 2.761 1.00 97.69 289 LEU A CA 1
ATOM 2155 C C . LEU A 1 289 ? 8.332 22.464 2.368 1.00 97.69 289 LEU A C 1
ATOM 2157 O O . LEU A 1 289 ? 9.205 21.862 2.993 1.00 97.69 289 LEU A O 1
ATOM 2161 N N . VAL A 1 290 ? 8.604 23.248 1.328 1.00 97.19 290 VAL A N 1
ATOM 2162 C CA . VAL A 1 290 ? 9.951 23.694 0.959 1.00 97.19 290 VAL A CA 1
ATOM 2163 C C . VAL A 1 290 ? 10.066 25.171 1.315 1.00 97.19 290 VAL A C 1
ATOM 2165 O O . VAL A 1 290 ? 9.155 25.951 1.037 1.00 97.19 290 VAL A O 1
ATOM 2168 N N . GLU A 1 291 ? 11.179 25.559 1.927 1.00 95.50 291 GLU A N 1
ATOM 2169 C CA . GLU A 1 291 ? 11.446 26.932 2.360 1.00 95.50 291 GLU A CA 1
ATOM 2170 C C . GLU A 1 291 ? 12.610 27.530 1.565 1.00 95.50 291 GLU A C 1
ATOM 2172 O O . GLU A 1 291 ? 13.516 26.820 1.118 1.00 95.50 291 GLU A O 1
ATOM 2177 N N . LYS A 1 292 ? 12.581 28.847 1.350 1.00 92.75 292 LYS A N 1
ATOM 2178 C CA . LYS A 1 292 ? 13.589 29.541 0.540 1.00 92.75 292 LYS A CA 1
ATOM 2179 C C . LYS A 1 292 ? 14.916 29.661 1.299 1.00 92.75 292 LYS A C 1
ATOM 2181 O O . LYS A 1 292 ? 14.916 30.146 2.432 1.00 92.75 292 LYS A O 1
ATOM 2186 N N . PRO A 1 293 ? 16.056 29.305 0.682 1.00 87.62 293 PRO A N 1
ATOM 2187 C CA . PRO A 1 293 ? 17.356 29.400 1.335 1.00 87.62 293 PRO A CA 1
ATOM 2188 C C . PRO A 1 293 ? 17.765 30.858 1.595 1.00 87.62 293 PRO A C 1
ATOM 2190 O O . PRO A 1 293 ? 17.395 31.772 0.857 1.00 87.62 293 PRO A O 1
ATOM 2193 N N . GLY A 1 294 ? 18.589 31.065 2.626 1.00 81.81 294 GLY A N 1
ATOM 2194 C CA . GLY A 1 294 ? 19.271 32.341 2.872 1.00 81.81 294 GLY A CA 1
ATOM 2195 C C . GLY A 1 294 ? 18.421 33.455 3.493 1.00 81.81 294 GLY A C 1
ATOM 2196 O O . GLY A 1 294 ? 18.839 34.612 3.459 1.00 81.81 294 GLY A O 1
ATOM 2197 N N . LYS A 1 295 ? 17.250 33.145 4.066 1.00 77.19 295 LYS A N 1
ATOM 2198 C CA . LYS A 1 295 ? 16.435 34.108 4.825 1.00 77.19 295 LYS A CA 1
ATOM 2199 C C . LYS A 1 295 ? 16.459 33.823 6.323 1.00 77.19 295 LYS A C 1
ATOM 2201 O O . LYS A 1 295 ? 16.472 32.674 6.742 1.00 77.19 295 LYS A O 1
ATOM 2206 N N . SER A 1 296 ? 16.439 34.890 7.121 1.00 75.12 296 SER A N 1
ATOM 2207 C CA . SER A 1 296 ? 16.381 34.832 8.590 1.00 75.12 296 SER A CA 1
ATOM 2208 C C . SER A 1 296 ? 15.003 34.448 9.138 1.00 75.12 296 SER A C 1
ATOM 2210 O O . SER A 1 296 ? 14.903 34.043 10.291 1.00 75.12 296 SER A O 1
ATOM 2212 N N . ALA A 1 297 ? 13.954 34.573 8.323 1.00 80.62 297 ALA A N 1
ATOM 2213 C CA . ALA A 1 297 ? 12.609 34.095 8.615 1.00 80.62 297 ALA A CA 1
ATOM 2214 C C . ALA A 1 297 ? 12.216 33.015 7.587 1.00 80.62 297 ALA A C 1
ATOM 2216 O O . ALA A 1 297 ? 12.490 33.217 6.396 1.00 80.62 297 ALA A O 1
ATOM 2217 N N . PRO A 1 298 ? 11.557 31.916 8.002 1.00 82.75 298 PRO A N 1
ATOM 2218 C CA . PRO A 1 298 ? 11.084 30.879 7.088 1.00 82.75 298 PRO A CA 1
ATOM 2219 C C . PRO A 1 298 ? 10.082 31.437 6.064 1.00 82.75 298 PRO A C 1
ATOM 2221 O O . PRO A 1 298 ? 8.992 31.878 6.430 1.00 82.75 298 PRO A O 1
ATOM 2224 N N . GLU A 1 299 ? 10.430 31.427 4.772 1.00 90.88 299 GLU A N 1
ATOM 2225 C CA . GLU A 1 299 ? 9.517 31.821 3.686 1.00 90.88 299 GLU A CA 1
ATOM 2226 C C . GLU A 1 299 ? 9.188 30.607 2.799 1.00 90.88 299 GLU A C 1
ATOM 2228 O O . GLU A 1 299 ? 10.107 30.052 2.190 1.00 90.88 299 GLU A O 1
ATOM 2233 N N . PRO A 1 300 ? 7.904 30.228 2.649 1.00 95.06 300 PRO A N 1
ATOM 2234 C CA . PRO A 1 300 ? 7.479 29.166 1.740 1.00 95.06 300 PRO A CA 1
ATOM 2235 C C . PRO A 1 300 ? 7.916 29.375 0.283 1.00 95.06 300 PRO A C 1
ATOM 2237 O O . PRO A 1 300 ? 7.668 30.420 -0.330 1.00 95.06 300 PRO A O 1
ATOM 2240 N N . ASP A 1 301 ? 8.489 28.331 -0.308 1.00 96.62 301 ASP A N 1
ATOM 2241 C CA . ASP A 1 301 ? 8.646 28.171 -1.750 1.00 96.62 301 ASP A CA 1
ATOM 2242 C C . ASP A 1 301 ? 7.464 27.352 -2.291 1.00 96.62 301 ASP A C 1
ATOM 2244 O O . ASP A 1 301 ? 7.468 26.118 -2.291 1.00 96.62 301 ASP A O 1
ATOM 2248 N N . LEU A 1 302 ? 6.397 28.049 -2.697 1.00 96.69 302 LEU A N 1
ATOM 2249 C CA . LEU A 1 302 ? 5.165 27.412 -3.173 1.00 96.69 302 LEU A CA 1
ATOM 2250 C C . LEU A 1 302 ? 5.389 26.569 -4.450 1.00 96.69 302 LEU A C 1
ATOM 2252 O O . LEU A 1 302 ? 4.879 25.448 -4.488 1.00 96.69 302 LEU A O 1
ATOM 2256 N N . PRO A 1 303 ? 6.167 27.013 -5.465 1.00 97.12 303 PRO A N 1
ATOM 2257 C CA . PRO A 1 303 ? 6.514 26.177 -6.617 1.00 97.12 303 PRO A CA 1
ATOM 2258 C C . PRO A 1 303 ? 7.289 24.906 -6.253 1.00 97.12 303 PRO A C 1
ATOM 2260 O O . PRO A 1 303 ? 6.938 23.830 -6.737 1.00 97.12 303 PRO A O 1
ATOM 2263 N N . ALA A 1 304 ? 8.316 24.989 -5.401 1.00 97.75 304 ALA A N 1
ATOM 2264 C CA . ALA A 1 304 ? 9.097 23.818 -5.002 1.00 97.75 304 ALA A CA 1
ATOM 2265 C C . ALA A 1 304 ? 8.277 22.857 -4.125 1.00 97.75 304 ALA A C 1
ATOM 2267 O O . ALA A 1 304 ? 8.336 21.643 -4.326 1.00 97.75 304 ALA A O 1
ATOM 2268 N N . THR A 1 305 ? 7.436 23.390 -3.234 1.00 98.38 305 THR A N 1
ATOM 2269 C CA . THR A 1 305 ? 6.452 22.614 -2.458 1.00 98.38 305 THR A CA 1
ATOM 2270 C C . THR A 1 305 ? 5.480 21.881 -3.389 1.00 98.38 305 THR A C 1
ATOM 2272 O O . THR A 1 305 ? 5.288 20.672 -3.257 1.00 98.38 305 THR A O 1
ATOM 2275 N N . MET A 1 306 ? 4.928 22.568 -4.398 1.00 98.19 306 MET A N 1
ATOM 2276 C CA . MET A 1 306 ? 4.048 21.956 -5.400 1.00 98.19 306 MET A CA 1
ATOM 2277 C C . MET A 1 306 ? 4.770 20.874 -6.217 1.00 98.19 306 MET A C 1
ATOM 2279 O O . MET A 1 306 ? 4.206 19.808 -6.442 1.00 98.19 306 MET A O 1
ATOM 2283 N N . LYS A 1 307 ? 6.033 21.085 -6.612 1.00 98.50 307 LYS A N 1
ATOM 2284 C CA . LYS A 1 307 ? 6.846 20.056 -7.287 1.00 98.50 307 LYS A CA 1
ATOM 2285 C C . LYS A 1 307 ? 7.105 18.836 -6.397 1.00 98.50 307 LYS A C 1
ATOM 2287 O O . LYS A 1 307 ? 7.031 17.712 -6.889 1.00 98.50 307 LYS A O 1
ATOM 2292 N N . LYS A 1 308 ? 7.346 19.024 -5.092 1.00 98.31 308 LYS A N 1
ATOM 2293 C CA . LYS A 1 308 ? 7.504 17.918 -4.129 1.00 98.31 308 LYS A CA 1
ATOM 2294 C C . LYS A 1 308 ? 6.209 17.108 -3.994 1.00 98.31 308 LYS A C 1
ATOM 2296 O O . LYS A 1 308 ? 6.268 15.882 -4.041 1.00 98.31 308 LYS A O 1
ATOM 2301 N N . LEU A 1 309 ? 5.055 17.778 -3.911 1.00 98.12 309 LEU A N 1
ATOM 2302 C CA . LEU A 1 309 ? 3.718 17.162 -3.911 1.00 98.12 309 LEU A CA 1
ATOM 2303 C C . LEU A 1 309 ? 3.442 16.374 -5.201 1.00 98.12 309 LEU A C 1
ATOM 2305 O O . LEU A 1 309 ? 3.075 15.202 -5.142 1.00 98.12 309 LEU A O 1
ATOM 2309 N N . ILE A 1 310 ? 3.688 16.983 -6.366 1.00 98.62 310 ILE A N 1
ATOM 2310 C CA . ILE A 1 310 ? 3.598 16.333 -7.684 1.00 98.62 310 ILE A CA 1
ATOM 2311 C C . ILE A 1 310 ? 4.470 15.068 -7.732 1.00 98.62 310 ILE A C 1
ATOM 2313 O O . ILE A 1 310 ? 4.025 14.039 -8.234 1.00 98.62 310 ILE A O 1
ATOM 2317 N N . GLY A 1 311 ? 5.679 15.118 -7.163 1.00 98.38 311 GLY A N 1
ATOM 2318 C CA . GLY A 1 311 ? 6.571 13.964 -7.047 1.00 98.38 311 GLY A CA 1
ATOM 2319 C C . GLY A 1 311 ? 5.969 12.794 -6.262 1.00 98.38 311 GLY A C 1
ATOM 2320 O O . GLY A 1 311 ? 6.109 11.652 -6.695 1.00 98.38 311 GLY A O 1
ATOM 2321 N N . GLN A 1 312 ? 5.252 13.055 -5.162 1.00 98.12 312 GLN A N 1
ATOM 2322 C CA . GLN A 1 312 ? 4.589 11.989 -4.401 1.00 98.12 312 GLN A CA 1
ATOM 2323 C C . GLN A 1 312 ? 3.418 11.369 -5.179 1.00 98.12 312 GLN A C 1
ATOM 2325 O O . GLN A 1 312 ? 3.333 10.148 -5.278 1.00 98.12 312 GLN A O 1
ATOM 2330 N N . HIS A 1 313 ? 2.562 12.185 -5.809 1.00 98.12 313 HIS A N 1
ATOM 2331 C CA . HIS A 1 313 ? 1.464 11.675 -6.651 1.00 98.12 313 HIS A CA 1
ATOM 2332 C C . HIS A 1 313 ? 1.977 10.866 -7.849 1.00 98.12 313 HIS A C 1
ATOM 2334 O O . HIS A 1 313 ? 1.413 9.821 -8.166 1.00 98.12 313 HIS A O 1
ATOM 2340 N N . ALA A 1 314 ? 3.067 11.304 -8.487 1.00 98.12 314 ALA A N 1
ATOM 2341 C CA . ALA A 1 314 ? 3.748 10.543 -9.534 1.00 98.12 314 ALA A CA 1
ATOM 2342 C C . ALA A 1 314 ? 4.253 9.183 -9.031 1.00 98.12 314 ALA A C 1
ATOM 2344 O O . ALA A 1 314 ? 4.083 8.176 -9.719 1.00 98.12 314 ALA A O 1
ATOM 2345 N N . ARG A 1 315 ? 4.844 9.148 -7.830 1.00 97.94 315 ARG A N 1
ATOM 2346 C CA . ARG A 1 315 ? 5.335 7.918 -7.205 1.00 97.94 315 ARG A CA 1
ATOM 2347 C C . ARG A 1 315 ? 4.203 6.943 -6.912 1.00 97.94 315 ARG A C 1
ATOM 2349 O O . ARG A 1 315 ? 4.263 5.809 -7.379 1.00 97.94 315 ARG A O 1
ATOM 2356 N N . THR A 1 316 ? 3.148 7.380 -6.227 1.00 96.81 316 THR A N 1
ATOM 2357 C CA . THR A 1 316 ? 2.012 6.498 -5.925 1.00 96.81 316 THR A CA 1
ATOM 2358 C C . THR A 1 316 ? 1.331 5.998 -7.197 1.00 96.81 316 THR A C 1
ATOM 2360 O O . THR A 1 316 ? 0.915 4.844 -7.254 1.00 96.81 316 THR A O 1
ATOM 2363 N N . GLN A 1 317 ? 1.297 6.803 -8.264 1.00 96.00 317 GLN A N 1
ATOM 2364 C CA . GLN A 1 317 ? 0.756 6.354 -9.542 1.00 96.00 317 GLN A CA 1
ATOM 2365 C C . GLN A 1 317 ? 1.626 5.300 -10.249 1.00 96.00 317 GLN A C 1
ATOM 2367 O O . GLN A 1 317 ? 1.099 4.389 -10.893 1.00 96.00 317 GLN A O 1
ATOM 2372 N N . ALA A 1 318 ? 2.953 5.395 -10.128 1.00 96.75 318 ALA A N 1
ATOM 2373 C CA . ALA A 1 318 ? 3.875 4.368 -10.611 1.00 96.75 318 ALA A CA 1
ATOM 2374 C C . ALA A 1 318 ? 3.749 3.064 -9.802 1.00 96.75 318 ALA A C 1
ATOM 2376 O O . ALA A 1 318 ? 3.760 1.975 -10.377 1.00 96.75 318 ALA A O 1
ATOM 2377 N N . GLU A 1 319 ? 3.569 3.168 -8.484 1.00 96.31 319 GLU A N 1
ATOM 2378 C CA . GLU A 1 319 ? 3.340 2.023 -7.594 1.00 96.31 319 GLU A CA 1
ATOM 2379 C C . GLU A 1 319 ? 1.984 1.350 -7.900 1.00 96.31 319 GLU A C 1
ATOM 2381 O O . GLU A 1 319 ? 1.919 0.130 -8.043 1.00 96.31 319 GLU A O 1
ATOM 2386 N N . GLN A 1 320 ? 0.914 2.122 -8.134 1.00 94.56 320 GLN A N 1
ATOM 2387 C CA . GLN A 1 320 ? -0.367 1.612 -8.651 1.00 94.56 320 GLN A CA 1
ATOM 2388 C C . GLN A 1 320 ? -0.187 0.796 -9.943 1.00 94.56 320 GLN A C 1
ATOM 2390 O O . GLN A 1 320 ? -0.736 -0.304 -10.054 1.00 94.56 320 GLN A O 1
ATOM 2395 N N . GLN A 1 321 ? 0.632 1.276 -10.888 1.00 93.06 321 GLN A N 1
ATOM 2396 C CA . GLN A 1 321 ? 0.925 0.549 -12.127 1.00 93.06 321 GLN A CA 1
ATOM 2397 C C . GLN A 1 321 ? 1.690 -0.762 -11.876 1.00 93.06 321 GLN A C 1
ATOM 2399 O O . GLN A 1 321 ? 1.294 -1.802 -12.406 1.00 93.06 321 GLN A O 1
ATOM 2404 N N . ARG A 1 322 ? 2.748 -0.744 -11.046 1.00 93.94 322 ARG A N 1
ATOM 2405 C CA . ARG A 1 322 ? 3.516 -1.947 -10.648 1.00 93.94 322 ARG A CA 1
ATOM 2406 C C . ARG A 1 322 ? 2.625 -3.020 -10.048 1.00 93.94 322 ARG A C 1
ATOM 2408 O O . ARG A 1 322 ? 2.757 -4.195 -10.375 1.00 93.94 322 ARG A O 1
ATOM 2415 N N . TRP A 1 323 ? 1.713 -2.617 -9.172 1.00 93.75 323 TRP A N 1
ATOM 2416 C CA . TRP A 1 323 ? 0.872 -3.543 -8.424 1.00 93.75 323 TRP A CA 1
ATOM 2417 C C . TRP A 1 323 ? -0.433 -3.912 -9.131 1.00 93.75 323 TRP A C 1
ATOM 2419 O O . TRP A 1 323 ? -1.172 -4.740 -8.600 1.00 93.75 323 TRP A O 1
ATOM 2429 N N . ARG A 1 324 ? -0.688 -3.360 -10.330 1.00 92.50 324 ARG A N 1
ATOM 2430 C CA . ARG A 1 324 ? -1.930 -3.528 -11.105 1.00 92.50 324 ARG A CA 1
ATOM 2431 C C . ARG A 1 324 ? -3.163 -3.063 -10.319 1.00 92.50 324 ARG A C 1
ATOM 2433 O O . ARG A 1 324 ? -4.197 -3.722 -10.358 1.00 92.50 324 ARG A O 1
ATOM 2440 N N . ILE A 1 325 ? -3.061 -1.952 -9.587 1.00 92.00 325 ILE A N 1
ATOM 2441 C CA . ILE A 1 325 ? -4.140 -1.377 -8.765 1.00 92.00 325 ILE A CA 1
ATOM 2442 C C . ILE A 1 325 ? -4.650 -0.075 -9.397 1.00 92.00 325 ILE A C 1
ATOM 2444 O O . ILE A 1 325 ? -3.861 0.779 -9.788 1.00 92.00 325 ILE A O 1
ATOM 2448 N N . VAL A 1 326 ? -5.970 0.102 -9.441 1.00 90.81 326 VAL A N 1
ATOM 2449 C CA . VAL A 1 326 ? -6.652 1.329 -9.887 1.00 90.81 326 VAL A CA 1
ATOM 2450 C C . VAL A 1 326 ? -7.499 1.860 -8.731 1.00 90.81 326 VAL A C 1
ATOM 2452 O O . VAL A 1 326 ? -8.160 1.072 -8.052 1.00 90.81 326 VAL A O 1
ATOM 2455 N N . HIS A 1 327 ? -7.493 3.175 -8.493 1.00 93.31 327 HIS A N 1
ATOM 2456 C CA . HIS A 1 327 ? -8.349 3.794 -7.478 1.00 93.31 327 HIS A CA 1
ATOM 2457 C C . HIS A 1 327 ? -9.806 3.844 -7.939 1.00 93.31 327 HIS A C 1
ATOM 2459 O O . HIS A 1 327 ? -10.733 3.548 -7.187 1.00 93.31 327 HIS A O 1
ATOM 2465 N N . GLY A 1 328 ? -10.004 4.223 -9.200 1.00 89.62 328 GLY A N 1
ATOM 2466 C CA . GLY A 1 328 ? -11.267 4.166 -9.921 1.00 89.62 328 GLY A CA 1
ATOM 2467 C C . GLY A 1 328 ? -12.214 5.336 -9.660 1.00 89.62 328 GLY A C 1
ATOM 2468 O O . GLY A 1 328 ? -13.326 5.339 -10.179 1.00 89.62 328 GLY A O 1
ATOM 2469 N N . ALA A 1 329 ? -11.789 6.323 -8.866 1.00 89.75 329 ALA A N 1
ATOM 2470 C CA . ALA A 1 329 ? -12.596 7.491 -8.501 1.00 89.75 329 ALA A CA 1
ATOM 2471 C C . ALA A 1 329 ? -11.748 8.706 -8.075 1.00 89.75 329 ALA A C 1
ATOM 2473 O O . ALA A 1 329 ? -12.145 9.449 -7.172 1.00 89.75 329 ALA A O 1
ATOM 2474 N N . ILE A 1 330 ? -10.570 8.897 -8.685 1.00 91.94 330 ILE A N 1
ATOM 2475 C CA . ILE A 1 330 ? -9.690 10.037 -8.386 1.00 91.94 330 ILE A CA 1
ATOM 2476 C C . ILE A 1 330 ? -10.431 11.365 -8.575 1.00 91.94 330 ILE A C 1
ATOM 2478 O O . ILE A 1 330 ? -11.064 11.622 -9.597 1.00 91.94 330 ILE A O 1
ATOM 2482 N N . SER A 1 331 ? -10.342 12.209 -7.553 1.00 92.69 331 SER A N 1
ATOM 2483 C CA . SER A 1 331 ? -10.919 13.551 -7.497 1.00 92.69 331 SER A CA 1
ATOM 2484 C C . SER A 1 331 ? -10.178 14.363 -6.434 1.00 92.69 331 SER A C 1
ATOM 2486 O O . SER A 1 331 ? -9.464 13.788 -5.611 1.00 92.69 331 SER A O 1
ATOM 2488 N N . THR A 1 332 ? -10.369 15.685 -6.367 1.00 92.94 332 THR A N 1
ATOM 2489 C CA . THR A 1 332 ? -9.811 16.470 -5.247 1.00 92.94 332 THR A CA 1
ATOM 2490 C C . THR A 1 332 ? -10.326 16.037 -3.877 1.00 92.94 332 THR A C 1
ATOM 2492 O O . THR A 1 332 ? -9.662 16.328 -2.883 1.00 92.94 332 THR A O 1
ATOM 2495 N N . GLY A 1 333 ? -11.500 15.397 -3.812 1.00 91.88 333 GLY A N 1
ATOM 2496 C CA . GLY A 1 333 ? -12.060 14.831 -2.587 1.00 91.88 333 GLY A CA 1
ATOM 2497 C C . GLY A 1 333 ? -11.458 13.472 -2.223 1.00 91.88 333 GLY A C 1
ATOM 2498 O O . GLY A 1 333 ? -11.114 13.264 -1.064 1.00 91.88 333 GLY A O 1
ATOM 2499 N N . ASN A 1 334 ? -11.282 12.575 -3.195 1.00 94.00 334 ASN A N 1
ATOM 2500 C CA . ASN A 1 334 ? -10.944 11.159 -2.976 1.00 94.00 334 ASN A CA 1
ATOM 2501 C C . ASN A 1 334 ? -9.434 10.868 -3.084 1.00 94.00 334 ASN A C 1
ATOM 2503 O O . ASN A 1 334 ? -9.021 9.822 -3.575 1.00 94.00 334 ASN A O 1
ATOM 2507 N N . MET A 1 335 ? -8.583 11.815 -2.695 1.00 94.19 335 MET A N 1
ATOM 2508 C CA . MET A 1 335 ? -7.150 11.570 -2.530 1.00 94.19 335 MET A CA 1
ATOM 2509 C C . MET A 1 335 ? -6.582 12.491 -1.459 1.00 94.19 335 MET A C 1
ATOM 2511 O O . MET A 1 335 ? -7.075 13.604 -1.258 1.00 94.19 335 MET A O 1
ATOM 2515 N N . GLN A 1 336 ? -5.531 12.045 -0.781 1.00 96.31 336 GLN A N 1
ATOM 2516 C CA . GLN A 1 336 ? -4.787 12.893 0.142 1.00 96.31 336 GLN A CA 1
ATOM 2517 C C . GLN A 1 336 ? -3.784 13.749 -0.648 1.00 96.31 336 GLN A C 1
ATOM 2519 O O . GLN A 1 336 ? -3.344 13.396 -1.747 1.00 96.31 336 GLN A O 1
ATOM 2524 N N . ILE A 1 337 ? -3.472 14.939 -0.134 1.00 96.81 337 ILE A N 1
ATOM 2525 C CA . ILE A 1 337 ? -2.687 15.957 -0.844 1.00 96.81 337 ILE A CA 1
ATOM 2526 C C . ILE A 1 337 ? -1.244 15.501 -1.092 1.00 96.81 337 ILE A C 1
ATOM 2528 O O . ILE A 1 337 ? -0.650 15.897 -2.088 1.00 96.81 337 ILE A O 1
ATOM 2532 N N . ASP A 1 338 ? -0.725 14.612 -0.249 1.00 96.38 338 ASP A N 1
ATOM 2533 C CA . ASP A 1 338 ? 0.590 13.978 -0.333 1.00 96.38 338 ASP A CA 1
ATOM 2534 C C . ASP A 1 338 ? 0.642 12.740 -1.242 1.00 96.38 338 ASP A C 1
ATOM 2536 O O . ASP A 1 338 ? 1.689 12.109 -1.314 1.00 96.38 338 ASP A O 1
ATOM 2540 N N . GLY A 1 339 ? -0.455 12.358 -1.900 1.00 96.19 339 GLY A N 1
ATOM 2541 C CA . GLY A 1 339 ? -0.517 11.172 -2.758 1.00 96.19 339 GLY A CA 1
ATOM 2542 C C . GLY A 1 339 ? -1.043 9.905 -2.080 1.00 96.19 339 GLY A C 1
ATOM 2543 O O . GLY A 1 339 ? -1.335 8.943 -2.790 1.00 96.19 339 GLY A O 1
ATOM 2544 N N . ALA A 1 340 ? -1.247 9.883 -0.757 1.00 96.56 340 ALA A N 1
ATOM 2545 C CA . ALA A 1 340 ? -1.877 8.740 -0.093 1.00 96.56 340 ALA A CA 1
ATOM 2546 C C . ALA A 1 340 ? -3.326 8.533 -0.586 1.00 96.56 340 ALA A C 1
ATOM 2548 O O . ALA A 1 340 ? -4.041 9.489 -0.914 1.00 96.56 340 ALA A O 1
ATOM 2549 N N . GLN A 1 341 ? -3.780 7.278 -0.659 1.00 95.88 341 GLN A N 1
ATOM 2550 C CA . GLN A 1 341 ? -5.136 6.974 -1.148 1.00 95.88 341 GLN A CA 1
ATOM 2551 C C . GLN A 1 341 ? -6.205 7.244 -0.066 1.00 95.88 341 GLN A C 1
ATOM 2553 O O . GLN A 1 341 ? -5.917 7.173 1.135 1.00 95.88 341 GLN A O 1
ATOM 2558 N N . LEU A 1 342 ? -7.439 7.565 -0.478 1.00 95.25 342 LEU A N 1
ATOM 2559 C CA . LEU A 1 342 ? -8.567 7.893 0.408 1.00 95.25 342 LEU A CA 1
ATOM 2560 C C . LEU A 1 342 ? -9.909 7.596 -0.281 1.00 95.25 342 LEU A C 1
ATOM 2562 O O . LEU A 1 342 ? -10.023 7.788 -1.480 1.00 95.25 342 LEU A O 1
ATOM 2566 N N . ASP A 1 343 ? -10.941 7.204 0.477 1.00 92.88 343 ASP A N 1
ATOM 2567 C CA . ASP A 1 343 ? -12.254 6.809 -0.071 1.00 92.88 343 ASP A CA 1
ATOM 2568 C C . ASP A 1 343 ? -12.141 5.579 -1.007 1.00 92.88 343 ASP A C 1
ATOM 2570 O O . ASP A 1 343 ? -12.518 5.586 -2.177 1.00 92.88 343 ASP A O 1
ATOM 2574 N N . LEU A 1 344 ? -11.607 4.490 -0.437 1.00 95.25 344 LEU A N 1
ATOM 2575 C CA . LEU A 1 344 ? -11.078 3.309 -1.139 1.00 95.25 344 LEU A CA 1
ATOM 2576 C C . LEU A 1 344 ? -12.142 2.341 -1.697 1.00 95.25 344 LEU A C 1
ATOM 2578 O O . LEU A 1 344 ? -11.802 1.314 -2.281 1.00 95.25 344 LEU A O 1
ATOM 2582 N N . ALA A 1 345 ? -13.433 2.640 -1.532 1.00 90.94 345 ALA A N 1
ATOM 2583 C CA . ALA A 1 345 ? -14.541 1.744 -1.882 1.00 90.94 345 ALA A CA 1
ATOM 2584 C C . ALA A 1 345 ? -14.618 1.372 -3.380 1.00 90.94 345 ALA A C 1
ATOM 2586 O O . ALA A 1 345 ? -15.270 0.395 -3.748 1.00 90.94 345 ALA A O 1
ATOM 2587 N N . THR A 1 346 ? -13.965 2.144 -4.254 1.00 90.06 346 THR A N 1
ATOM 2588 C CA . THR A 1 346 ? -13.895 1.897 -5.704 1.00 90.06 346 THR A CA 1
ATOM 2589 C C . THR A 1 346 ? -12.613 1.204 -6.164 1.00 90.06 346 THR A C 1
ATOM 2591 O O . THR A 1 346 ? -12.503 0.923 -7.363 1.00 90.06 346 THR A O 1
ATOM 2594 N N . MET A 1 347 ? -11.665 0.937 -5.255 1.00 92.00 347 MET A N 1
ATOM 2595 C CA . MET A 1 347 ? -10.375 0.331 -5.584 1.00 92.00 347 MET A CA 1
ATOM 2596 C C . MET A 1 347 ? -10.530 -1.093 -6.127 1.00 92.00 347 MET A C 1
ATOM 2598 O O . MET A 1 347 ? -11.387 -1.866 -5.695 1.00 92.00 347 MET A O 1
ATOM 2602 N N . SER A 1 348 ? -9.677 -1.447 -7.086 1.00 87.94 348 SER A N 1
ATOM 2603 C CA . SER A 1 348 ? -9.619 -2.787 -7.675 1.00 87.94 348 SER A CA 1
ATOM 2604 C C . SER A 1 348 ? -8.204 -3.120 -8.126 1.00 87.94 348 SER A C 1
ATOM 2606 O O . SER A 1 348 ? -7.456 -2.239 -8.551 1.00 87.94 348 SER A O 1
ATOM 2608 N N . THR A 1 349 ? -7.876 -4.412 -8.148 1.00 88.81 349 THR A N 1
ATOM 2609 C CA . THR A 1 349 ? -6.772 -4.948 -8.958 1.00 88.81 349 THR A CA 1
ATOM 2610 C C . THR A 1 349 ? -7.291 -5.904 -10.034 1.00 88.81 349 THR A C 1
ATOM 2612 O O . THR A 1 349 ? -8.495 -6.170 -10.110 1.00 88.81 349 THR A O 1
ATOM 2615 N N . GLN A 1 350 ? -6.398 -6.350 -10.915 1.00 83.12 350 GLN A N 1
ATOM 2616 C CA . GLN A 1 350 ? -6.655 -7.212 -12.065 1.00 83.12 350 GLN A CA 1
ATOM 2617 C C . GLN A 1 350 ? -5.441 -8.104 -12.343 1.00 83.12 350 GLN A C 1
ATOM 2619 O O . GLN A 1 350 ? -4.316 -7.757 -11.984 1.00 83.12 350 GLN A O 1
ATOM 2624 N N . ALA A 1 351 ? -5.655 -9.219 -13.047 1.00 78.00 351 ALA A N 1
ATOM 2625 C CA . ALA A 1 351 ? -4.569 -10.104 -13.478 1.00 78.00 351 ALA A CA 1
ATOM 2626 C C . ALA A 1 351 ? -3.566 -9.388 -14.389 1.00 78.00 351 ALA A C 1
ATOM 2628 O O . ALA A 1 351 ? -2.359 -9.573 -14.280 1.00 78.00 351 ALA A O 1
ATOM 2629 N N . ARG A 1 352 ? -4.089 -8.546 -15.282 1.00 84.38 352 ARG A N 1
ATOM 2630 C CA . ARG A 1 352 ? -3.360 -7.902 -16.372 1.00 84.38 352 ARG A CA 1
ATOM 2631 C C . ARG A 1 352 ? -3.511 -6.391 -16.284 1.00 84.38 352 ARG A C 1
ATOM 2633 O O . ARG A 1 352 ? -4.430 -5.888 -15.644 1.00 84.38 352 ARG A O 1
ATOM 2640 N N . THR A 1 353 ? -2.662 -5.663 -16.997 1.00 77.88 353 THR A N 1
ATOM 2641 C CA . THR A 1 353 ? -2.709 -4.196 -17.114 1.00 77.88 353 THR A CA 1
ATOM 2642 C C . THR A 1 353 ? -3.799 -3.707 -18.083 1.00 77.88 353 THR A C 1
ATOM 2644 O O . THR A 1 353 ? -3.552 -2.801 -18.869 1.00 77.88 353 THR A O 1
ATOM 2647 N N . ALA A 1 354 ? -4.989 -4.317 -18.059 1.00 70.06 354 ALA A N 1
ATOM 2648 C CA . ALA A 1 354 ? -6.120 -3.963 -18.922 1.00 70.06 354 ALA A CA 1
ATOM 2649 C C . ALA A 1 354 ? -6.756 -2.638 -18.504 1.00 70.06 354 ALA A C 1
ATOM 2651 O O . ALA A 1 354 ? -7.051 -2.463 -17.320 1.00 70.06 354 ALA A O 1
ATOM 2652 N N . ASP A 1 355 ? -7.033 -1.748 -19.453 1.00 71.25 355 ASP A N 1
ATOM 2653 C CA . ASP A 1 355 ? -7.716 -0.489 -19.156 1.00 71.25 355 ASP A CA 1
ATOM 2654 C C . ASP A 1 355 ? -9.050 -0.748 -18.459 1.00 71.25 355 ASP A C 1
ATOM 2656 O O . ASP A 1 355 ? -9.892 -1.492 -18.962 1.00 71.25 355 ASP A O 1
ATOM 2660 N N . ILE A 1 356 ? -9.250 -0.126 -17.295 1.00 70.00 356 ILE A N 1
ATOM 2661 C CA . ILE A 1 356 ? -10.518 -0.217 -16.575 1.00 70.00 356 ILE A CA 1
ATOM 2662 C C . ILE A 1 356 ? -10.999 1.110 -16.025 1.00 70.00 356 ILE A C 1
ATOM 2664 O O . ILE A 1 356 ? -10.250 2.004 -15.628 1.00 70.00 356 ILE A O 1
ATOM 2668 N N . LYS A 1 357 ? -12.317 1.151 -15.913 1.00 72.62 357 LYS A N 1
ATOM 2669 C CA . LYS A 1 357 ? -13.111 2.149 -15.225 1.00 72.62 357 LYS A CA 1
ATOM 2670 C C . LYS A 1 357 ? -13.955 1.405 -14.208 1.00 72.62 357 LYS A C 1
ATOM 2672 O O . LYS A 1 357 ? -14.686 0.492 -14.578 1.00 72.62 357 LYS A O 1
ATOM 2677 N N . THR A 1 358 ? -13.888 1.763 -12.931 1.00 67.44 358 THR A N 1
ATOM 2678 C CA . THR A 1 358 ? -14.788 1.155 -11.932 1.00 67.44 358 THR A CA 1
ATOM 2679 C C . THR A 1 358 ? -16.097 1.937 -11.784 1.00 67.44 358 THR A C 1
ATOM 2681 O O . THR A 1 358 ? -17.064 1.396 -11.243 1.00 67.44 358 THR A O 1
ATOM 2684 N N . ILE A 1 359 ? -16.152 3.157 -12.339 1.00 71.44 359 ILE A N 1
ATOM 2685 C CA . ILE A 1 359 ? -17.329 4.026 -12.467 1.00 71.44 359 ILE A CA 1
ATOM 2686 C C . ILE A 1 359 ? -17.506 4.492 -13.924 1.00 71.44 359 ILE A C 1
ATOM 2688 O O . ILE A 1 359 ? -16.550 4.577 -14.688 1.00 71.44 359 ILE A O 1
ATOM 2692 N N . LYS A 1 360 ? -18.737 4.838 -14.325 1.00 59.72 360 LYS A N 1
ATOM 2693 C CA . LYS A 1 360 ? -19.046 5.290 -15.702 1.00 59.72 360 LYS A CA 1
ATOM 2694 C C . LYS A 1 360 ? -18.581 6.718 -16.028 1.00 59.72 360 LYS A C 1
ATOM 2696 O O . LYS A 1 360 ? -18.672 7.135 -17.180 1.00 59.72 360 LYS A O 1
ATOM 2701 N N . GLN A 1 361 ? -18.141 7.481 -15.029 1.00 54.66 361 GLN A N 1
ATOM 2702 C CA . GLN A 1 361 ? -17.653 8.847 -15.207 1.00 54.66 361 GLN A CA 1
ATOM 2703 C C . GLN A 1 361 ? -16.144 8.833 -15.474 1.00 54.66 361 GLN A C 1
ATOM 2705 O O . GLN A 1 361 ? -15.389 8.241 -14.713 1.00 54.66 361 GLN A O 1
ATOM 2710 N N . GLY A 1 362 ? -15.707 9.519 -16.531 1.00 51.12 362 GLY A N 1
ATOM 2711 C CA . GLY A 1 362 ? -14.286 9.702 -16.832 1.00 51.12 362 GLY A CA 1
ATOM 2712 C C . GLY A 1 362 ? -13.680 8.706 -17.828 1.00 51.12 362 GLY A C 1
ATOM 2713 O O . GLY A 1 362 ? -14.327 7.800 -18.367 1.00 51.12 362 GLY A O 1
ATOM 2714 N N . GLY A 1 363 ? -12.409 8.953 -18.132 1.00 44.06 363 GLY A N 1
ATOM 2715 C CA . GLY A 1 363 ? -11.613 8.270 -19.146 1.00 44.06 363 GLY A CA 1
ATOM 2716 C C . GLY A 1 363 ? -10.489 7.422 -18.562 1.00 44.06 363 GLY A C 1
ATOM 2717 O O . GLY A 1 363 ? -9.468 7.311 -19.227 1.00 44.06 363 GLY A O 1
ATOM 2718 N N . SER A 1 364 ? -10.658 6.854 -17.360 1.00 48.06 364 SER A N 1
ATOM 2719 C CA . SER A 1 364 ? -9.537 6.258 -16.628 1.00 48.06 364 SER A CA 1
ATOM 2720 C C . SER A 1 364 ? -8.864 5.116 -17.399 1.00 48.06 364 SER A C 1
ATOM 2722 O O . SER A 1 364 ? -9.491 4.116 -17.748 1.00 48.06 364 SER A O 1
ATOM 2724 N N . PHE A 1 365 ? -7.569 5.307 -17.643 1.00 50.03 365 PHE A N 1
ATOM 2725 C CA . PHE A 1 365 ? -6.594 4.315 -18.099 1.00 50.03 365 PHE A CA 1
ATOM 2726 C C . PHE A 1 365 ? -5.926 3.661 -16.872 1.00 50.03 365 PHE A C 1
ATOM 2728 O O . PHE A 1 365 ? -6.033 4.194 -15.760 1.00 50.03 365 PHE A O 1
ATOM 2735 N N . PHE A 1 366 ? -5.171 2.570 -17.058 1.00 58.25 366 PHE A N 1
ATOM 2736 C CA . PHE A 1 366 ? -4.233 2.061 -16.042 1.00 58.25 366 PHE A CA 1
ATOM 2737 C C . PHE A 1 366 ? -3.107 3.072 -15.788 1.00 58.25 366 PHE A C 1
ATOM 2739 O O . PHE A 1 366 ? -2.026 3.037 -16.375 1.00 58.25 366 PHE A O 1
ATOM 2746 N N . GLY A 1 367 ? -3.410 4.081 -14.985 1.00 65.69 367 GLY A N 1
ATOM 2747 C CA . GLY A 1 367 ? -2.519 5.211 -14.857 1.00 65.69 367 GLY A CA 1
ATOM 2748 C C . GLY A 1 367 ? -3.117 6.459 -14.254 1.00 65.69 367 GLY A C 1
ATOM 2749 O O . GLY A 1 367 ? -2.293 7.219 -13.797 1.00 65.69 367 GLY A O 1
ATOM 2750 N N . GLU A 1 368 ? -4.439 6.702 -14.269 1.00 88.31 368 GLU A N 1
ATOM 2751 C CA . GLU A 1 368 ? -5.161 7.824 -13.593 1.00 88.31 368 GLU A CA 1
ATOM 2752 C C . GLU A 1 368 ? -4.442 9.208 -13.566 1.00 88.31 368 GLU A C 1
ATOM 2754 O O . GLU A 1 368 ? -4.703 10.068 -12.722 1.00 88.31 368 GLU A O 1
ATOM 2759 N N . ILE A 1 369 ? -3.484 9.428 -14.474 1.00 91.25 369 ILE A N 1
ATOM 2760 C CA . ILE A 1 369 ? -2.394 10.404 -14.316 1.00 91.25 369 ILE A CA 1
ATOM 2761 C C . ILE A 1 369 ? -2.832 11.755 -14.847 1.00 91.25 369 ILE A C 1
ATOM 2763 O O . ILE A 1 369 ? -2.454 12.788 -14.304 1.00 91.25 369 ILE A O 1
ATOM 2767 N N . ASP A 1 370 ? -3.666 11.743 -15.884 1.00 90.56 370 ASP A N 1
ATOM 2768 C CA . ASP A 1 370 ? -4.271 12.937 -16.445 1.00 90.56 370 ASP A CA 1
ATOM 2769 C C . ASP A 1 370 ? -5.458 13.395 -15.573 1.00 90.56 370 ASP A C 1
ATOM 2771 O O . ASP A 1 370 ? -5.646 14.601 -15.400 1.00 90.56 370 ASP A O 1
ATOM 2775 N N . GLU A 1 371 ? -6.171 12.476 -14.902 1.00 91.19 371 GLU A N 1
ATOM 2776 C CA . GLU A 1 371 ? -7.080 12.805 -13.795 1.00 91.19 371 GLU A CA 1
ATOM 2777 C C . GLU A 1 371 ? -6.320 13.472 -12.635 1.00 91.19 371 GLU A C 1
ATOM 2779 O O . GLU A 1 371 ? -6.632 14.613 -12.283 1.00 91.19 371 GLU A O 1
ATOM 2784 N N . ARG A 1 372 ? -5.266 12.837 -12.091 1.00 94.56 372 ARG A N 1
ATOM 2785 C CA . ARG A 1 372 ? -4.415 13.441 -11.042 1.00 94.56 372 ARG A CA 1
ATOM 2786 C C . ARG A 1 372 ? -3.825 14.786 -11.488 1.00 94.56 372 ARG A C 1
ATOM 2788 O O . ARG A 1 372 ? -3.834 15.733 -10.704 1.00 94.56 372 ARG A O 1
ATOM 2795 N N . ALA A 1 373 ? -3.369 14.915 -12.737 1.00 95.69 373 ALA A N 1
ATOM 2796 C CA . ALA A 1 373 ? -2.857 16.172 -13.291 1.00 95.69 373 ALA A CA 1
ATOM 2797 C C . ALA A 1 373 ? -3.926 17.270 -13.320 1.00 95.69 373 ALA A C 1
ATOM 2799 O O . ALA A 1 373 ? -3.646 18.392 -12.904 1.00 95.69 373 ALA A O 1
ATOM 2800 N N . SER A 1 374 ? -5.143 16.959 -13.783 1.00 94.38 374 SER A N 1
ATOM 2801 C CA . SER A 1 374 ? -6.288 17.881 -13.784 1.00 94.38 374 SER A CA 1
ATOM 2802 C C . SER A 1 374 ? -6.593 18.378 -12.371 1.00 94.38 374 SER A C 1
ATOM 2804 O O . SER A 1 374 ? -6.734 19.582 -12.149 1.00 94.38 374 SER A O 1
ATOM 2806 N N . GLU A 1 375 ? -6.653 17.472 -11.399 1.00 94.62 375 GLU A N 1
ATOM 2807 C CA . GLU A 1 375 ? -7.002 17.809 -10.019 1.00 94.62 375 GLU A CA 1
ATOM 2808 C C . GLU A 1 375 ? -5.897 18.604 -9.299 1.00 94.62 375 GLU A C 1
ATOM 2810 O O . GLU A 1 375 ? -6.179 19.596 -8.620 1.00 94.62 375 GLU A O 1
ATOM 2815 N N . LEU A 1 376 ? -4.623 18.268 -9.522 1.00 96.94 376 LEU A N 1
ATOM 2816 C CA . LEU A 1 376 ? -3.488 19.050 -9.018 1.00 96.94 376 LEU A CA 1
ATOM 2817 C C . LEU A 1 376 ? -3.332 20.404 -9.737 1.00 96.94 376 LEU A C 1
ATOM 2819 O O . LEU A 1 376 ? -2.902 21.382 -9.123 1.00 96.94 376 LEU A O 1
ATOM 2823 N N . ALA A 1 377 ? -3.712 20.507 -11.013 1.00 96.00 377 ALA A N 1
ATOM 2824 C CA . ALA A 1 377 ? -3.738 21.779 -11.732 1.00 96.00 377 ALA A CA 1
ATOM 2825 C C . ALA A 1 377 ? -4.815 22.720 -11.169 1.00 96.00 377 ALA A C 1
ATOM 2827 O O . ALA A 1 377 ? -4.551 23.911 -11.004 1.00 96.00 377 ALA A O 1
ATOM 2828 N N . ARG A 1 378 ? -5.994 22.194 -10.798 1.00 92.88 378 ARG A N 1
ATOM 2829 C CA . ARG A 1 378 ? -7.045 22.955 -10.092 1.00 92.88 378 ARG A CA 1
ATOM 2830 C C . ARG A 1 378 ? -6.559 23.446 -8.730 1.00 92.88 378 ARG A C 1
ATOM 2832 O O . ARG A 1 378 ? -6.724 24.626 -8.429 1.00 92.88 378 ARG A O 1
ATOM 2839 N N . LEU A 1 379 ? -5.914 22.574 -7.947 1.00 94.31 379 LEU A N 1
ATOM 2840 C CA . LEU A 1 379 ? -5.282 22.925 -6.668 1.00 94.31 379 LEU A CA 1
ATOM 2841 C C . LEU A 1 379 ? -4.319 24.113 -6.829 1.00 94.31 379 LEU A C 1
ATOM 2843 O O . LEU A 1 379 ? -4.453 25.124 -6.138 1.00 94.31 379 LEU A O 1
ATOM 2847 N N . TYR A 1 380 ? -3.380 24.019 -7.775 1.00 95.56 380 TYR A N 1
ATOM 2848 C CA . TYR A 1 380 ? -2.385 25.070 -7.990 1.00 95.56 380 TYR A CA 1
ATOM 2849 C C . TYR A 1 380 ? -3.000 26.353 -8.573 1.00 95.56 380 TYR A C 1
ATOM 2851 O O . TYR A 1 380 ? -2.586 27.453 -8.213 1.00 95.56 380 TYR A O 1
ATOM 2859 N N . ALA A 1 381 ? -4.030 26.252 -9.419 1.00 92.19 381 ALA A N 1
ATOM 2860 C CA . ALA A 1 381 ? -4.766 27.412 -9.918 1.00 92.19 381 ALA A CA 1
ATOM 2861 C C . ALA A 1 381 ? -5.497 28.165 -8.791 1.00 92.19 381 ALA A C 1
ATOM 2863 O O . ALA A 1 381 ? -5.421 29.393 -8.742 1.00 92.19 381 ALA A O 1
ATOM 2864 N N . ALA A 1 382 ? -6.137 27.456 -7.854 1.00 89.88 382 ALA A N 1
ATOM 2865 C CA . ALA A 1 382 ? -6.789 28.066 -6.693 1.00 89.88 382 ALA A CA 1
ATOM 2866 C C . ALA A 1 382 ? -5.780 28.762 -5.762 1.00 89.88 382 ALA A C 1
ATOM 2868 O O . ALA A 1 382 ? -6.015 29.900 -5.352 1.00 89.88 382 ALA A O 1
ATOM 2869 N N . LEU A 1 383 ? -4.629 28.129 -5.500 1.00 92.12 383 LEU A N 1
ATOM 2870 C CA . LEU A 1 383 ? -3.515 28.730 -4.756 1.00 92.12 383 LEU A CA 1
ATOM 2871 C C . LEU A 1 383 ? -2.973 29.993 -5.449 1.00 92.12 383 LEU A C 1
ATOM 2873 O O . LEU A 1 383 ? -2.738 31.013 -4.810 1.00 92.12 383 LEU A O 1
ATOM 2877 N N . ARG A 1 384 ? -2.803 29.966 -6.775 1.00 92.12 384 ARG A N 1
ATOM 2878 C CA . ARG A 1 384 ? -2.371 31.150 -7.537 1.00 92.12 384 ARG A CA 1
ATOM 2879 C C . ARG A 1 384 ? -3.409 32.268 -7.515 1.00 92.12 384 ARG A C 1
ATOM 2881 O O . ARG A 1 384 ? -3.026 33.430 -7.450 1.00 92.12 384 ARG A O 1
ATOM 2888 N N . SER A 1 385 ? -4.696 31.933 -7.554 1.00 88.69 385 SER A N 1
ATOM 2889 C CA . SER A 1 385 ? -5.787 32.911 -7.505 1.00 88.69 385 SER A CA 1
ATOM 2890 C C . SER A 1 385 ? -5.831 33.656 -6.167 1.00 88.69 385 SER A C 1
ATOM 2892 O O . SER A 1 385 ? -6.023 34.870 -6.153 1.00 88.69 385 SER A O 1
ATOM 2894 N N . SER A 1 386 ? -5.592 32.958 -5.050 1.00 88.25 386 SER A N 1
ATOM 2895 C CA . SER A 1 386 ? -5.617 33.543 -3.699 1.00 88.25 386 SER A CA 1
ATOM 2896 C C . SER A 1 386 ? -4.506 34.588 -3.484 1.00 88.25 386 SER A C 1
ATOM 2898 O O . SER A 1 386 ? -4.688 35.580 -2.787 1.00 88.25 386 SER A O 1
ATOM 2900 N N . LEU A 1 387 ? -3.364 34.429 -4.161 1.00 89.25 387 LEU A N 1
ATOM 2901 C CA . LEU A 1 387 ? -2.226 35.358 -4.096 1.00 89.25 387 LEU A CA 1
ATOM 2902 C C . LEU A 1 387 ? -2.455 36.698 -4.826 1.00 89.25 387 LEU A C 1
ATOM 2904 O O . LEU A 1 387 ? -1.640 37.616 -4.695 1.00 89.25 387 LEU A O 1
ATOM 2908 N N . GLY A 1 388 ? -3.517 36.825 -5.629 1.00 87.69 388 GLY A N 1
ATOM 2909 C CA . GLY A 1 388 ? -3.843 38.051 -6.363 1.00 87.69 388 GLY A CA 1
ATOM 2910 C C . GLY A 1 388 ? -2.663 38.597 -7.181 1.00 87.69 388 GLY A C 1
ATOM 2911 O O . GLY A 1 388 ? -2.099 37.908 -8.031 1.00 87.69 388 GLY A O 1
ATOM 2912 N N . LYS A 1 389 ? -2.263 39.850 -6.919 1.00 89.19 389 LYS A N 1
ATOM 2913 C CA . LYS A 1 389 ? -1.147 40.514 -7.627 1.00 89.19 389 LYS A CA 1
ATOM 2914 C C . LYS A 1 389 ? 0.215 39.855 -7.373 1.00 89.19 389 LYS A C 1
ATOM 2916 O O . LYS A 1 389 ? 1.077 39.894 -8.246 1.00 89.19 389 LYS A O 1
ATOM 2921 N N . GLU A 1 390 ? 0.400 39.210 -6.222 1.00 88.88 390 GLU A N 1
ATOM 2922 C CA . GLU A 1 390 ? 1.659 38.552 -5.855 1.00 88.88 390 GLU A CA 1
ATOM 2923 C C . GLU A 1 390 ? 1.850 37.190 -6.536 1.00 88.88 390 GLU A C 1
ATOM 2925 O O . GLU A 1 390 ? 2.956 36.642 -6.511 1.00 88.88 390 GLU A O 1
ATOM 2930 N N . ALA A 1 391 ? 0.810 36.650 -7.184 1.00 86.06 391 ALA A N 1
ATOM 2931 C CA . ALA A 1 391 ? 0.833 35.334 -7.815 1.00 86.06 391 ALA A CA 1
ATOM 2932 C C . ALA A 1 391 ? 2.019 35.164 -8.775 1.00 86.06 391 ALA A C 1
ATOM 2934 O O . ALA A 1 391 ? 2.740 34.177 -8.684 1.00 86.06 391 ALA A O 1
ATOM 2935 N N . GLY A 1 392 ? 2.289 36.146 -9.643 1.00 87.31 392 GLY A N 1
ATOM 2936 C CA . GLY A 1 392 ? 3.398 36.072 -10.605 1.00 87.31 392 GLY A CA 1
ATOM 2937 C C . GLY A 1 392 ? 4.786 35.937 -9.963 1.00 87.31 392 GLY A C 1
ATOM 2938 O O . GLY A 1 392 ? 5.660 35.302 -10.546 1.00 87.31 392 GLY A O 1
ATOM 2939 N N . ARG A 1 393 ? 4.976 36.487 -8.755 1.00 91.44 393 ARG A N 1
ATOM 2940 C CA . ARG A 1 393 ? 6.245 36.469 -8.009 1.00 91.44 393 ARG A CA 1
ATOM 2941 C C . ARG A 1 393 ? 6.359 35.276 -7.059 1.00 91.44 393 ARG A C 1
ATOM 2943 O O . ARG A 1 393 ? 7.451 34.746 -6.877 1.00 91.44 393 ARG A O 1
ATOM 2950 N N . ARG A 1 394 ? 5.258 34.893 -6.404 1.00 92.50 394 ARG A N 1
ATOM 2951 C CA . ARG A 1 394 ? 5.245 33.895 -5.317 1.00 92.50 394 ARG A CA 1
ATOM 2952 C C . ARG A 1 394 ? 4.837 32.494 -5.776 1.00 92.50 394 ARG A C 1
ATOM 2954 O O . ARG A 1 394 ? 5.285 31.525 -5.176 1.00 92.50 394 ARG A O 1
ATOM 2961 N N . ALA A 1 395 ? 4.040 32.393 -6.839 1.00 93.56 395 ALA A N 1
ATOM 2962 C CA . ALA A 1 395 ? 3.614 31.145 -7.469 1.00 93.56 395 ALA A CA 1
ATOM 2963 C C . ALA A 1 395 ? 3.485 31.343 -8.999 1.00 93.56 395 ALA A C 1
ATOM 2965 O O . ALA A 1 395 ? 2.368 31.438 -9.533 1.00 93.56 395 ALA A O 1
ATOM 2966 N N . PRO A 1 396 ? 4.612 31.467 -9.732 1.00 96.19 396 PRO A N 1
ATOM 2967 C CA . PRO A 1 396 ? 4.608 31.559 -11.192 1.00 96.19 396 PRO A CA 1
ATOM 2968 C C . PRO A 1 396 ? 3.828 30.403 -11.854 1.00 96.19 396 PRO A C 1
ATOM 2970 O O . PRO A 1 396 ? 3.614 29.358 -11.226 1.00 96.19 396 PRO A O 1
ATOM 2973 N N . PRO A 1 397 ? 3.376 30.570 -13.116 1.00 96.31 397 PRO A N 1
ATOM 2974 C CA . PRO A 1 397 ? 2.732 29.497 -13.870 1.00 96.31 397 PRO A CA 1
ATOM 2975 C C . PRO A 1 397 ? 3.564 28.208 -13.855 1.00 96.31 397 PRO A C 1
ATOM 2977 O O . PRO A 1 397 ? 4.774 28.247 -14.060 1.00 96.31 397 PRO A O 1
ATOM 2980 N N . LEU A 1 398 ? 2.896 27.076 -13.636 1.00 96.69 398 LEU A N 1
ATOM 2981 C CA . LEU A 1 398 ? 3.491 25.742 -13.624 1.00 96.69 398 LEU A CA 1
ATOM 2982 C C . LEU A 1 398 ? 2.634 24.839 -14.509 1.00 96.69 398 LEU A C 1
ATOM 2984 O O . LEU A 1 398 ? 1.421 24.762 -14.299 1.00 96.69 398 LEU A O 1
ATOM 2988 N N . ASP A 1 399 ? 3.245 24.145 -15.468 1.00 97.69 399 ASP A N 1
ATOM 2989 C CA . ASP A 1 399 ? 2.569 23.061 -16.184 1.00 97.69 399 ASP A CA 1
ATOM 2990 C C . ASP A 1 399 ? 2.581 21.809 -15.301 1.00 97.69 399 ASP A C 1
ATOM 2992 O O . ASP A 1 399 ? 3.454 20.946 -15.391 1.00 97.69 399 ASP A O 1
ATOM 2996 N N . VAL A 1 400 ? 1.595 21.739 -14.405 1.00 97.62 400 VAL A N 1
ATOM 2997 C CA . VAL A 1 400 ? 1.413 20.620 -13.472 1.00 97.62 400 VAL A CA 1
ATOM 2998 C C . VAL A 1 400 ? 1.322 19.279 -14.211 1.00 97.62 400 VAL A C 1
ATOM 3000 O O . VAL A 1 400 ? 1.818 18.278 -13.703 1.00 97.62 400 VAL A O 1
ATOM 3003 N N . GLY A 1 401 ? 0.751 19.245 -15.420 1.00 96.94 401 GLY A N 1
ATOM 3004 C CA . GLY A 1 401 ? 0.646 18.021 -16.213 1.00 96.94 401 GLY A CA 1
ATOM 3005 C C . GLY A 1 401 ? 1.988 17.571 -16.791 1.00 96.94 401 GLY A C 1
ATOM 3006 O O . GLY A 1 401 ? 2.299 16.380 -16.763 1.00 96.94 401 GLY A O 1
ATOM 3007 N N . ALA A 1 402 ? 2.806 18.493 -17.302 1.00 97.44 402 ALA A N 1
ATOM 3008 C CA . ALA A 1 402 ? 4.155 18.176 -17.771 1.00 97.44 402 ALA A CA 1
ATOM 3009 C C . ALA A 1 402 ? 5.073 17.733 -16.622 1.00 97.44 402 ALA A C 1
ATOM 3011 O O . ALA A 1 402 ? 5.753 16.716 -16.756 1.00 97.44 402 ALA A O 1
ATOM 3012 N N . GLU A 1 403 ? 5.047 18.439 -15.489 1.00 98.38 403 GLU A N 1
ATOM 3013 C CA . GLU A 1 403 ? 5.825 18.100 -14.289 1.00 98.38 403 GLU A CA 1
ATOM 3014 C C . GLU A 1 403 ? 5.416 16.730 -13.728 1.00 98.38 403 GLU A C 1
ATOM 3016 O O . GLU A 1 403 ? 6.279 15.889 -13.471 1.00 98.38 403 GLU A O 1
ATOM 3021 N N . LEU A 1 404 ? 4.108 16.458 -13.619 1.00 97.94 404 LEU A N 1
ATOM 3022 C CA . LEU A 1 404 ? 3.599 15.170 -13.146 1.00 97.94 404 LEU A CA 1
ATOM 3023 C C . LEU A 1 404 ? 3.977 14.031 -14.097 1.00 97.94 404 LEU A C 1
ATOM 3025 O O . LEU A 1 404 ? 4.460 13.001 -13.635 1.00 97.94 404 LEU A O 1
ATOM 3029 N N . ARG A 1 405 ? 3.844 14.211 -15.418 1.00 96.62 405 ARG A N 1
ATOM 3030 C CA . ARG A 1 405 ? 4.262 13.192 -16.399 1.00 96.62 405 ARG A CA 1
ATOM 3031 C C . ARG A 1 405 ? 5.777 12.975 -16.417 1.00 96.62 405 ARG A C 1
ATOM 3033 O O . ARG A 1 405 ? 6.211 11.847 -16.636 1.00 96.62 405 ARG A O 1
ATOM 3040 N N . ALA A 1 406 ? 6.584 14.010 -16.183 1.00 96.88 406 ALA A N 1
ATOM 3041 C CA . ALA A 1 406 ? 8.038 13.882 -16.082 1.00 96.88 406 ALA A CA 1
ATOM 3042 C C . ALA A 1 406 ? 8.455 13.110 -14.820 1.00 96.88 406 ALA A C 1
ATOM 3044 O O . ALA A 1 406 ? 9.233 12.161 -14.918 1.00 96.88 406 ALA A O 1
ATOM 3045 N N . ALA A 1 407 ? 7.889 13.456 -13.659 1.00 97.81 407 ALA A N 1
ATOM 3046 C CA . ALA A 1 407 ? 8.106 12.716 -12.419 1.00 97.81 407 ALA A CA 1
ATOM 3047 C C . ALA A 1 407 ? 7.607 11.264 -12.536 1.00 97.81 407 ALA A C 1
ATOM 3049 O O . ALA A 1 407 ? 8.336 10.342 -12.182 1.00 97.81 407 ALA A O 1
ATOM 3050 N N . TYR A 1 408 ? 6.420 11.047 -13.113 1.00 97.44 408 TYR A N 1
ATOM 3051 C CA . TYR A 1 408 ? 5.838 9.716 -13.302 1.00 97.44 408 TYR A CA 1
ATOM 3052 C C . TYR A 1 408 ? 6.696 8.823 -14.197 1.00 97.44 408 TYR A C 1
ATOM 3054 O O . TYR A 1 408 ? 6.892 7.666 -13.850 1.00 97.44 408 TYR A O 1
ATOM 3062 N N . ARG A 1 409 ? 7.276 9.331 -15.298 1.00 96.12 409 ARG A N 1
ATOM 3063 C CA . ARG A 1 409 ? 8.207 8.531 -16.120 1.00 96.12 409 ARG A CA 1
ATOM 3064 C C . ARG A 1 409 ? 9.411 8.034 -15.317 1.00 96.12 409 ARG A C 1
ATOM 3066 O O . ARG A 1 409 ? 9.778 6.872 -15.460 1.00 96.12 409 ARG A O 1
ATOM 3073 N N . ARG A 1 410 ? 9.996 8.882 -14.461 1.00 96.62 410 ARG A N 1
ATOM 3074 C CA . ARG A 1 410 ? 11.128 8.502 -13.600 1.00 96.62 410 ARG A CA 1
ATOM 3075 C C . ARG A 1 410 ? 10.714 7.462 -12.558 1.00 96.62 410 ARG A C 1
ATOM 3077 O O . ARG A 1 410 ? 11.343 6.415 -12.469 1.00 96.62 410 ARG A O 1
ATOM 3084 N N . GLU A 1 411 ? 9.648 7.723 -11.803 1.00 97.88 411 GLU A N 1
ATOM 3085 C CA . GLU A 1 411 ? 9.172 6.781 -10.780 1.00 97.88 411 GLU A CA 1
ATOM 3086 C C . GLU A 1 411 ? 8.717 5.454 -11.394 1.00 97.88 411 GLU A C 1
ATOM 3088 O O . GLU A 1 411 ? 8.977 4.397 -10.828 1.00 97.88 411 GLU A O 1
ATOM 3093 N N . LEU A 1 412 ? 8.099 5.483 -12.578 1.00 97.38 412 LEU A N 1
ATOM 3094 C CA . LEU A 1 412 ? 7.720 4.273 -13.294 1.00 97.38 412 LEU A CA 1
ATOM 3095 C C . LEU A 1 412 ? 8.947 3.473 -13.729 1.00 97.38 412 LEU A C 1
ATOM 3097 O O . LEU A 1 412 ? 8.939 2.264 -13.536 1.00 97.38 412 LEU A O 1
ATOM 3101 N N . ALA A 1 413 ? 10.007 4.110 -14.238 1.00 98.00 413 ALA A N 1
ATOM 3102 C CA . ALA A 1 413 ? 11.244 3.403 -14.571 1.00 98.00 413 ALA A CA 1
ATOM 3103 C C . ALA A 1 413 ? 11.830 2.674 -13.353 1.00 98.00 413 ALA A C 1
ATOM 3105 O O . ALA A 1 413 ? 12.114 1.480 -13.440 1.00 98.00 413 ALA A O 1
ATOM 3106 N N . ARG A 1 414 ? 11.878 3.341 -12.191 1.00 98.06 414 ARG A N 1
ATOM 3107 C CA . ARG A 1 414 ? 12.260 2.724 -10.911 1.00 98.06 414 ARG A CA 1
ATOM 3108 C C . ARG A 1 414 ? 11.374 1.520 -10.582 1.00 98.06 414 ARG A C 1
ATOM 3110 O O . ARG A 1 414 ? 11.871 0.433 -10.324 1.00 98.06 414 ARG A O 1
ATOM 3117 N N . GLN A 1 415 ? 10.053 1.683 -10.672 1.00 97.88 415 GLN A N 1
ATOM 3118 C CA . GLN A 1 415 ? 9.098 0.599 -10.425 1.00 97.88 415 GLN A CA 1
ATOM 3119 C C . GLN A 1 415 ? 9.192 -0.568 -11.420 1.00 97.88 415 GLN A C 1
ATOM 3121 O O . GLN A 1 415 ? 8.881 -1.695 -11.042 1.00 97.88 415 GLN A O 1
ATOM 3126 N N . MET A 1 416 ? 9.612 -0.335 -12.666 1.00 98.00 416 MET A N 1
ATOM 3127 C CA . MET A 1 416 ? 9.823 -1.400 -13.652 1.00 98.00 416 MET A CA 1
ATOM 3128 C C . MET A 1 416 ? 11.152 -2.136 -13.442 1.00 98.00 416 MET A C 1
ATOM 3130 O O . MET A 1 416 ? 11.217 -3.328 -13.728 1.00 98.00 416 MET A O 1
ATOM 3134 N N . LEU A 1 417 ? 12.184 -1.472 -12.909 1.00 98.50 417 LEU A N 1
ATOM 3135 C CA . LEU A 1 417 ? 13.426 -2.122 -12.471 1.00 98.50 417 LEU A CA 1
ATOM 3136 C C . LEU A 1 417 ? 13.187 -2.982 -11.222 1.00 98.50 417 LEU A C 1
ATOM 3138 O O . LEU A 1 417 ? 13.590 -4.145 -11.209 1.00 98.50 417 LEU A O 1
ATOM 3142 N N . ASP A 1 418 ? 12.453 -2.458 -10.233 1.00 97.88 418 ASP A N 1
ATOM 3143 C CA . ASP A 1 418 ? 12.010 -3.233 -9.066 1.00 97.88 418 ASP A CA 1
ATOM 3144 C C . ASP A 1 418 ? 11.210 -4.477 -9.517 1.00 97.88 418 ASP A C 1
ATOM 3146 O O . ASP A 1 418 ? 11.496 -5.597 -9.102 1.00 97.88 418 ASP A 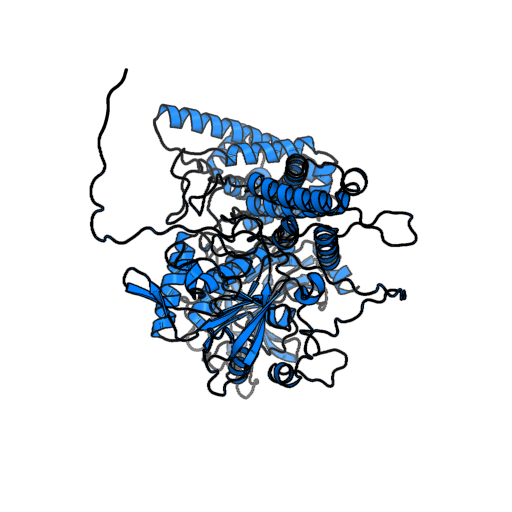O 1
ATOM 3150 N N . ALA A 1 419 ? 10.247 -4.308 -10.437 1.00 97.75 419 ALA A N 1
ATOM 3151 C CA . ALA A 1 419 ? 9.457 -5.410 -10.996 1.00 97.75 419 ALA A CA 1
ATOM 3152 C C . ALA A 1 419 ? 10.284 -6.391 -11.851 1.00 97.75 419 ALA A C 1
ATOM 3154 O O . ALA A 1 419 ? 9.907 -7.552 -11.986 1.00 97.75 419 ALA A O 1
ATOM 3155 N N . ALA A 1 420 ? 11.427 -5.971 -12.396 1.00 98.00 420 ALA A N 1
ATOM 3156 C CA . ALA A 1 420 ? 12.413 -6.864 -13.002 1.00 98.00 420 ALA A CA 1
ATOM 3157 C C . ALA A 1 420 ? 13.262 -7.617 -11.949 1.00 98.00 420 ALA A C 1
ATOM 3159 O O . ALA A 1 420 ? 14.158 -8.370 -12.309 1.00 98.00 420 ALA A O 1
ATOM 3160 N N . GLY A 1 421 ? 12.992 -7.448 -10.649 1.00 97.56 421 GLY A N 1
ATOM 3161 C CA . GLY A 1 421 ? 13.663 -8.135 -9.540 1.00 97.56 421 GLY A CA 1
ATOM 3162 C C . GLY A 1 421 ? 14.925 -7.440 -9.022 1.00 97.56 421 GLY A C 1
ATOM 3163 O O . GLY A 1 421 ? 15.585 -7.959 -8.119 1.00 97.56 421 GLY A O 1
ATOM 3164 N N . LEU A 1 422 ? 15.291 -6.280 -9.569 1.00 97.56 422 LEU A N 1
ATOM 3165 C CA . LEU A 1 422 ? 16.468 -5.535 -9.119 1.00 97.56 422 LEU A CA 1
ATOM 3166 C C . LEU A 1 422 ? 16.221 -4.917 -7.738 1.00 97.56 422 LEU A C 1
ATOM 3168 O O . LEU A 1 422 ? 15.115 -4.492 -7.413 1.00 97.56 422 LEU A O 1
ATOM 3172 N N . LYS A 1 423 ? 17.275 -4.835 -6.920 1.00 97.12 423 LYS A N 1
ATOM 3173 C CA . LYS A 1 423 ? 17.233 -4.060 -5.674 1.00 97.12 423 LYS A CA 1
ATOM 3174 C C . LYS A 1 423 ? 17.066 -2.570 -5.995 1.00 97.12 423 LYS A C 1
ATOM 3176 O O . LYS A 1 423 ? 17.776 -2.096 -6.887 1.00 97.12 423 LYS A O 1
ATOM 3181 N N . PRO A 1 424 ? 16.276 -1.797 -5.224 1.00 95.69 424 PRO A N 1
ATOM 3182 C CA . PRO A 1 424 ? 16.107 -0.365 -5.477 1.00 95.69 424 PRO A CA 1
ATOM 3183 C C . PRO A 1 424 ? 17.430 0.406 -5.502 1.00 95.69 424 PRO A C 1
ATOM 3185 O O . PRO A 1 424 ? 17.620 1.271 -6.349 1.00 95.69 424 PRO A O 1
ATOM 3188 N N . SER A 1 425 ? 18.381 0.050 -4.628 1.00 95.50 425 SER A N 1
ATOM 3189 C CA . SER A 1 425 ? 19.699 0.698 -4.576 1.00 95.50 425 SER A CA 1
ATOM 3190 C C . SER A 1 425 ? 20.494 0.550 -5.874 1.00 95.50 425 SER A C 1
ATOM 3192 O O . SER A 1 425 ? 21.171 1.493 -6.268 1.00 95.50 425 SER A O 1
ATOM 3194 N N . LEU A 1 426 ? 20.393 -0.596 -6.557 1.00 96.62 426 LEU A N 1
ATOM 3195 C CA . LEU A 1 426 ? 20.990 -0.785 -7.880 1.00 96.62 426 LEU A CA 1
ATOM 3196 C C . LEU A 1 426 ? 20.132 -0.130 -8.974 1.00 96.62 426 LEU A C 1
ATOM 3198 O O . LEU A 1 426 ? 20.672 0.413 -9.933 1.00 96.62 426 LEU A O 1
ATOM 3202 N N . GLY A 1 427 ? 18.805 -0.132 -8.821 1.00 96.94 427 GLY A N 1
ATOM 3203 C CA . GLY A 1 427 ? 17.888 0.563 -9.725 1.00 96.94 427 GLY A CA 1
ATOM 3204 C C . GLY A 1 427 ? 18.223 2.051 -9.884 1.00 96.94 427 GLY A C 1
ATOM 3205 O O . GLY A 1 427 ? 18.312 2.531 -11.011 1.00 96.94 427 GLY A O 1
ATOM 3206 N N . GLU A 1 428 ? 18.497 2.760 -8.785 1.00 96.75 428 GLU A N 1
ATOM 3207 C CA . GLU A 1 428 ? 18.905 4.178 -8.808 1.00 96.75 428 GLU A CA 1
ATOM 3208 C C . GLU A 1 428 ? 20.245 4.405 -9.537 1.00 96.75 428 GLU A C 1
ATOM 3210 O O . GLU A 1 428 ? 20.379 5.356 -10.315 1.00 96.75 428 GLU A O 1
ATOM 3215 N N . VAL A 1 429 ? 21.226 3.513 -9.344 1.00 97.06 429 VAL A N 1
ATOM 3216 C CA . VAL A 1 429 ? 22.512 3.553 -10.067 1.00 97.06 429 VAL A CA 1
ATOM 3217 C C . VAL A 1 429 ? 22.277 3.356 -11.566 1.00 97.06 429 VAL A C 1
ATOM 3219 O O . VAL A 1 429 ? 22.698 4.182 -12.372 1.00 97.06 429 VAL A O 1
ATOM 3222 N N . LEU A 1 430 ? 21.521 2.326 -11.958 1.00 97.44 430 LEU A N 1
ATOM 3223 C CA . LEU A 1 430 ? 21.217 2.040 -13.365 1.00 97.44 430 LEU A CA 1
ATOM 3224 C C . LEU A 1 430 ? 20.386 3.147 -14.033 1.00 97.44 430 LEU A C 1
ATOM 3226 O O . LEU A 1 430 ? 20.580 3.426 -15.215 1.00 97.44 430 LEU A O 1
ATOM 3230 N N . MET A 1 431 ? 19.497 3.821 -13.301 1.00 97.12 431 MET A N 1
ATOM 3231 C CA . MET A 1 431 ? 18.763 4.987 -13.809 1.00 97.12 431 MET A CA 1
ATOM 3232 C C . MET A 1 431 ? 19.654 6.215 -14.019 1.00 97.12 431 MET A C 1
ATOM 3234 O O . MET A 1 431 ? 19.338 7.042 -14.877 1.00 97.12 431 MET A O 1
ATOM 3238 N N . THR A 1 432 ? 20.747 6.329 -13.263 1.00 96.31 432 THR A N 1
ATOM 3239 C CA . THR A 1 432 ? 21.723 7.421 -13.376 1.00 96.31 432 THR A CA 1
ATOM 3240 C C . THR A 1 432 ? 22.709 7.165 -14.516 1.00 96.31 432 THR A C 1
ATOM 3242 O O . THR A 1 432 ? 22.8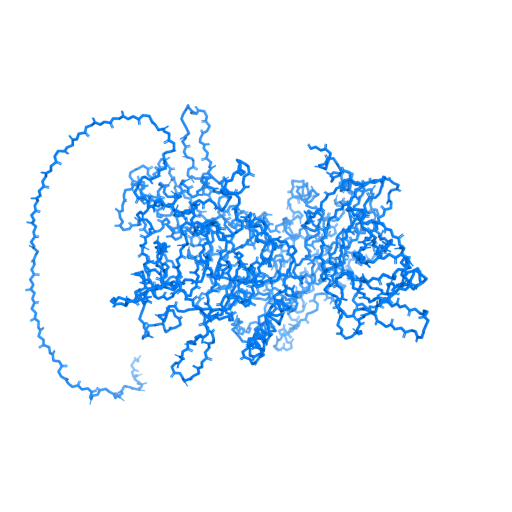71 8.017 -15.388 1.00 96.31 432 THR A O 1
ATOM 3245 N N . GLU A 1 433 ? 23.308 5.974 -14.555 1.00 95.19 433 GLU A N 1
ATOM 3246 C CA . GLU A 1 433 ? 24.352 5.611 -15.522 1.00 95.19 433 GLU A CA 1
ATOM 3247 C C . GLU A 1 433 ? 23.784 5.173 -16.884 1.00 95.19 433 GLU A C 1
ATOM 3249 O O . GLU A 1 433 ? 24.398 5.397 -17.927 1.00 95.19 433 GLU A O 1
ATOM 3254 N N . LEU A 1 434 ? 22.588 4.568 -16.909 1.00 95.81 434 LEU A N 1
ATOM 3255 C CA . LEU A 1 434 ? 21.956 4.007 -18.112 1.00 95.81 434 LEU A CA 1
ATOM 3256 C C . LEU A 1 434 ? 20.483 4.439 -18.289 1.00 95.81 434 LEU A C 1
ATOM 3258 O O . LEU A 1 434 ? 19.609 3.592 -18.535 1.00 95.81 434 LEU A O 1
ATOM 3262 N N . PRO A 1 435 ? 20.172 5.752 -18.261 1.00 96.19 435 PRO A N 1
ATOM 3263 C CA . PRO A 1 435 ? 18.800 6.253 -18.366 1.00 96.19 435 PRO A CA 1
ATOM 3264 C C . PRO A 1 435 ? 18.092 5.782 -19.645 1.00 96.19 435 PRO A C 1
ATOM 3266 O O . PRO A 1 435 ? 16.917 5.427 -19.603 1.00 96.19 435 PRO A O 1
ATOM 3269 N N . VAL A 1 436 ? 18.814 5.688 -20.769 1.00 96.00 436 VAL A N 1
ATOM 3270 C CA . VAL A 1 436 ? 18.267 5.233 -22.062 1.00 96.00 436 VAL A CA 1
ATOM 3271 C C . VAL A 1 436 ? 17.851 3.756 -22.028 1.00 96.00 436 VAL A C 1
ATOM 3273 O O . VAL A 1 436 ? 16.844 3.388 -22.634 1.00 96.00 436 VAL A O 1
ATOM 3276 N N . ALA A 1 437 ? 18.586 2.890 -21.322 1.00 95.88 437 ALA A N 1
ATOM 3277 C CA . ALA A 1 437 ? 18.217 1.477 -21.191 1.00 95.88 437 ALA A CA 1
ATOM 3278 C C . ALA A 1 437 ? 16.970 1.318 -20.306 1.00 95.88 437 ALA A C 1
ATOM 3280 O O . ALA A 1 437 ? 16.033 0.604 -20.671 1.00 95.88 437 ALA A O 1
ATOM 3281 N N . CYS A 1 438 ? 16.918 2.062 -19.198 1.00 97.38 438 CYS A N 1
ATOM 3282 C CA . CYS A 1 438 ? 15.779 2.087 -18.282 1.00 97.38 438 CYS A CA 1
ATOM 3283 C C . CYS A 1 438 ? 14.510 2.658 -18.948 1.00 97.38 438 CYS A C 1
ATOM 3285 O O . CYS A 1 438 ? 13.415 2.113 -18.784 1.00 97.38 438 CYS A O 1
ATOM 3287 N N . GLU A 1 439 ? 14.640 3.710 -19.764 1.00 96.62 439 GLU A N 1
ATOM 3288 C CA . GLU A 1 439 ? 13.535 4.273 -20.551 1.00 96.62 439 GLU A CA 1
ATOM 3289 C C . GLU A 1 439 ? 13.042 3.293 -21.626 1.00 96.62 439 GLU A C 1
ATOM 3291 O O . GLU A 1 439 ? 11.830 3.124 -21.786 1.00 96.62 439 GLU A O 1
ATOM 3296 N N . ARG A 1 440 ? 13.947 2.581 -22.319 1.00 97.56 440 ARG A N 1
ATOM 3297 C CA . ARG A 1 440 ? 13.577 1.526 -23.282 1.00 97.56 440 ARG A CA 1
ATOM 3298 C C . ARG A 1 440 ? 12.808 0.383 -22.620 1.00 97.56 440 ARG A C 1
ATOM 3300 O O . ARG A 1 440 ? 11.769 -0.008 -23.148 1.00 97.56 440 ARG A O 1
ATOM 3307 N N . LEU A 1 441 ? 13.265 -0.102 -21.462 1.00 98.12 441 LEU A N 1
ATOM 3308 C CA . LEU A 1 441 ? 12.566 -1.128 -20.678 1.00 98.12 441 LEU A CA 1
ATOM 3309 C C . LEU A 1 441 ? 11.149 -0.669 -20.313 1.00 98.12 441 LEU A C 1
ATOM 3311 O O . LEU A 1 441 ? 10.167 -1.358 -20.594 1.00 98.12 441 LEU A O 1
ATOM 3315 N N . THR A 1 442 ? 11.042 0.536 -19.754 1.00 97.00 442 THR A N 1
ATOM 3316 C CA . THR A 1 442 ? 9.765 1.141 -19.351 1.00 97.00 442 THR A CA 1
ATOM 3317 C C . THR A 1 442 ? 8.816 1.301 -20.539 1.00 97.00 442 THR A C 1
ATOM 3319 O O . THR A 1 442 ? 7.634 0.973 -20.442 1.00 97.00 442 THR A O 1
ATOM 3322 N N . THR A 1 443 ? 9.337 1.750 -21.684 1.00 96.69 443 THR A N 1
ATOM 3323 C CA . THR A 1 443 ? 8.569 1.947 -22.920 1.00 96.69 443 THR A CA 1
ATOM 3324 C C . THR A 1 443 ? 8.056 0.623 -23.482 1.00 96.69 443 THR A C 1
ATOM 3326 O O . THR A 1 443 ? 6.881 0.539 -23.835 1.00 96.69 443 THR A O 1
ATOM 3329 N N . ALA A 1 444 ? 8.888 -0.425 -23.518 1.00 97.62 444 ALA A N 1
ATOM 3330 C CA . ALA A 1 444 ? 8.480 -1.754 -23.978 1.00 97.62 444 ALA A CA 1
ATOM 3331 C C . ALA A 1 444 ? 7.377 -2.350 -23.084 1.00 97.62 444 ALA A C 1
ATOM 3333 O O . ALA A 1 444 ? 6.365 -2.841 -23.592 1.00 97.62 444 ALA A O 1
ATOM 3334 N N . ILE A 1 445 ? 7.516 -2.227 -21.757 1.00 96.25 445 ILE A N 1
ATOM 3335 C CA . ILE A 1 445 ? 6.491 -2.660 -20.795 1.00 96.25 445 ILE A CA 1
ATOM 3336 C C . ILE A 1 445 ? 5.187 -1.879 -20.993 1.00 96.25 445 ILE A C 1
ATOM 3338 O O . ILE A 1 445 ? 4.128 -2.493 -21.100 1.00 96.25 445 ILE A O 1
ATOM 3342 N N . GLN A 1 446 ? 5.237 -0.547 -21.106 1.00 93.94 446 GLN A N 1
ATOM 3343 C CA . GLN A 1 446 ? 4.042 0.268 -21.357 1.00 93.94 446 GLN A CA 1
ATOM 3344 C C . GLN A 1 446 ? 3.382 -0.041 -22.709 1.00 93.94 446 GLN A C 1
ATOM 3346 O O . GLN A 1 446 ? 2.155 -0.032 -22.801 1.00 93.94 446 GLN A O 1
ATOM 3351 N N . ALA A 1 447 ? 4.165 -0.312 -23.755 1.00 94.62 447 ALA A N 1
ATOM 3352 C CA . ALA A 1 447 ? 3.648 -0.645 -25.078 1.00 94.62 447 ALA A CA 1
ATOM 3353 C C . ALA A 1 447 ? 2.925 -1.999 -25.088 1.00 94.62 447 ALA A C 1
ATOM 3355 O O . ALA A 1 447 ? 1.852 -2.101 -25.679 1.00 94.62 447 ALA A O 1
ATOM 3356 N N . LEU A 1 448 ? 3.472 -3.010 -24.401 1.00 95.38 448 LEU A N 1
ATOM 3357 C CA . LEU A 1 448 ? 2.808 -4.299 -24.181 1.00 95.38 448 LEU A CA 1
ATOM 3358 C C . LEU A 1 448 ? 1.549 -4.143 -23.319 1.00 95.38 448 LEU A C 1
ATOM 3360 O O . LEU A 1 448 ? 0.493 -4.660 -23.674 1.00 95.38 448 LEU A O 1
ATOM 3364 N N . ALA A 1 449 ? 1.648 -3.390 -22.220 1.00 91.81 449 ALA A N 1
ATOM 3365 C CA . ALA A 1 449 ? 0.557 -3.177 -21.275 1.00 91.81 449 ALA A CA 1
ATOM 3366 C C . ALA A 1 449 ? -0.678 -2.518 -21.912 1.00 91.81 449 ALA A C 1
ATOM 3368 O O . ALA A 1 449 ? -1.796 -2.811 -21.505 1.00 91.81 449 ALA A O 1
ATOM 3369 N N . ARG A 1 450 ? -0.467 -1.666 -22.925 1.00 90.69 450 ARG A N 1
ATOM 3370 C CA . ARG A 1 450 ? -1.496 -0.936 -23.691 1.00 90.69 450 ARG A CA 1
ATOM 3371 C C . ARG A 1 450 ? -2.175 -1.742 -24.802 1.00 90.69 450 ARG A C 1
ATOM 3373 O O . ARG A 1 450 ? -3.014 -1.194 -25.516 1.00 90.69 450 ARG A O 1
ATOM 3380 N N . LEU A 1 451 ? -1.804 -3.003 -25.018 1.00 92.44 451 LEU A N 1
ATOM 3381 C CA . LEU A 1 451 ? -2.457 -3.829 -26.033 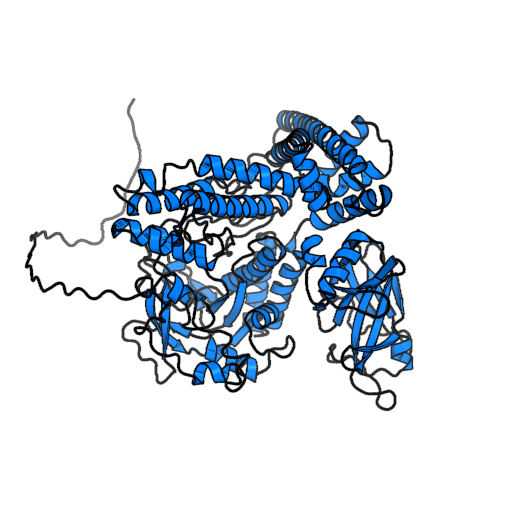1.00 92.44 451 LEU A CA 1
ATOM 3382 C C . LEU A 1 451 ? -3.844 -4.271 -25.538 1.00 92.44 451 LEU A C 1
ATOM 3384 O O . LEU A 1 451 ? -3.944 -5.152 -24.686 1.00 92.44 451 LEU A O 1
ATOM 3388 N N . GLY A 1 452 ? -4.895 -3.673 -26.106 1.00 91.31 452 GLY A N 1
ATOM 3389 C CA . GLY A 1 452 ? -6.296 -3.936 -25.762 1.00 91.31 452 GLY A CA 1
ATOM 3390 C C . GLY A 1 452 ? -7.096 -4.679 -26.844 1.00 91.31 452 GLY A C 1
ATOM 3391 O O . GLY A 1 452 ? -6.875 -4.524 -28.054 1.00 91.31 452 GLY A O 1
ATOM 3392 N N . ASN A 1 453 ? -8.078 -5.466 -26.409 1.00 89.00 453 ASN A N 1
ATOM 3393 C CA . ASN A 1 453 ? -9.054 -6.152 -27.254 1.00 89.00 453 ASN A CA 1
ATOM 3394 C C . ASN A 1 453 ? -10.200 -5.217 -27.708 1.00 89.00 453 ASN A C 1
ATOM 3396 O O . ASN A 1 453 ? -10.867 -5.508 -28.708 1.00 89.00 453 ASN A O 1
ATOM 3400 N N . GLY A 1 454 ? -10.357 -4.042 -27.095 1.00 83.56 454 GLY A N 1
ATOM 3401 C CA . GLY A 1 454 ? -11.381 -3.045 -27.423 1.00 83.56 454 GLY A CA 1
ATOM 3402 C C . GLY A 1 454 ? -12.777 -3.408 -26.905 1.00 83.56 454 GLY A C 1
ATOM 3403 O O . GLY A 1 454 ? -13.765 -3.142 -27.590 1.00 83.56 454 GLY A O 1
ATOM 3404 N N . GLY A 1 455 ? -12.853 -4.080 -25.755 1.00 80.44 455 GLY A N 1
ATOM 3405 C CA . GLY A 1 455 ? -14.086 -4.433 -25.053 1.00 80.44 455 GLY A CA 1
ATOM 3406 C C . GLY A 1 455 ? -14.674 -3.295 -24.209 1.00 80.44 455 GLY A C 1
ATOM 3407 O O . GLY A 1 455 ? -14.225 -2.150 -24.258 1.00 80.44 455 GLY A O 1
ATOM 3408 N N . ASP A 1 456 ? -15.703 -3.619 -23.420 1.00 78.44 456 ASP A N 1
ATOM 3409 C CA . ASP A 1 456 ? -16.210 -2.708 -22.389 1.00 78.44 456 ASP A CA 1
ATOM 3410 C C . ASP A 1 456 ? -15.209 -2.643 -21.228 1.00 78.44 456 ASP A C 1
ATOM 3412 O O . ASP A 1 456 ? -14.834 -3.670 -20.662 1.00 78.44 456 ASP A O 1
ATOM 3416 N N . LEU A 1 457 ? -14.787 -1.424 -20.889 1.00 80.62 457 LEU A N 1
ATOM 3417 C CA . LEU A 1 457 ? -13.795 -1.145 -19.853 1.00 80.62 457 LEU A CA 1
ATOM 3418 C C . LEU A 1 457 ? -14.437 -0.965 -18.460 1.00 80.62 457 LEU A C 1
ATOM 3420 O O . LEU A 1 457 ? -13.743 -0.640 -17.498 1.00 80.62 457 LEU A O 1
ATOM 3424 N N . LEU A 1 458 ? -15.758 -1.136 -18.319 1.00 79.00 458 LEU A N 1
ATOM 3425 C CA . LEU A 1 458 ? -16.464 -0.971 -17.046 1.00 79.00 458 LEU A CA 1
ATOM 3426 C C . LEU A 1 458 ? -16.329 -2.196 -16.117 1.00 79.00 458 LEU A C 1
ATOM 3428 O O . LEU A 1 458 ? -17.132 -3.129 -16.148 1.00 79.00 458 LEU A O 1
ATOM 3432 N N . ALA A 1 459 ? -15.356 -2.154 -15.208 1.00 71.06 459 ALA A N 1
ATOM 3433 C CA . ALA A 1 459 ? -15.174 -3.116 -14.120 1.00 71.06 459 ALA A CA 1
ATOM 3434 C C . ALA A 1 459 ? -16.171 -2.856 -12.968 1.00 71.06 459 ALA A C 1
ATOM 3436 O O . ALA A 1 459 ? -15.781 -2.740 -11.802 1.00 71.06 459 ALA A O 1
ATOM 3437 N N . ASP A 1 460 ? -17.468 -2.694 -13.253 1.00 69.94 460 ASP A N 1
ATOM 3438 C CA . ASP A 1 460 ? -18.479 -2.547 -12.196 1.00 69.94 460 ASP A CA 1
ATOM 3439 C C . ASP A 1 460 ? -18.847 -3.904 -11.574 1.00 69.94 460 ASP A C 1
ATOM 3441 O O . ASP A 1 460 ? -18.965 -3.991 -10.351 1.00 69.94 460 ASP A O 1
ATOM 3445 N N . LYS A 1 461 ? -18.970 -4.954 -12.402 1.00 64.06 461 LYS A N 1
ATOM 3446 C CA . LYS A 1 461 ? -19.539 -6.266 -12.028 1.00 64.06 461 LYS A CA 1
ATOM 3447 C C . LYS A 1 461 ? -18.758 -7.495 -12.508 1.00 64.06 461 LYS A C 1
ATOM 3449 O O . LYS A 1 461 ? -19.187 -8.613 -12.235 1.00 64.06 461 LYS A O 1
ATOM 3454 N N . ARG A 1 462 ? -17.667 -7.336 -13.265 1.00 69.81 462 ARG A N 1
ATOM 3455 C CA . ARG A 1 462 ? -16.872 -8.453 -13.821 1.00 69.81 462 ARG A CA 1
ATOM 3456 C C . ARG A 1 462 ? -15.384 -8.113 -13.851 1.00 69.81 462 ARG A C 1
ATOM 3458 O O . ARG A 1 462 ? -15.021 -6.942 -13.912 1.00 69.81 462 ARG A O 1
ATOM 3465 N N . VAL A 1 463 ? -14.542 -9.147 -13.839 1.00 70.00 463 VAL A N 1
ATOM 3466 C CA . VAL A 1 463 ? -13.126 -9.025 -14.223 1.00 70.00 463 VAL A CA 1
ATOM 3467 C C . VAL A 1 463 ? -13.066 -8.739 -15.722 1.00 70.00 463 VAL A C 1
ATOM 3469 O O . VAL A 1 463 ? -13.815 -9.346 -16.491 1.00 70.00 463 VAL A O 1
ATOM 3472 N N . ILE A 1 464 ? -12.205 -7.807 -16.127 1.00 73.75 464 ILE A N 1
ATOM 3473 C CA . ILE A 1 464 ? -12.073 -7.386 -17.520 1.00 73.75 464 ILE A CA 1
ATOM 3474 C C . ILE A 1 464 ? -10.937 -8.142 -18.201 1.00 73.75 464 ILE A C 1
ATOM 3476 O O . ILE A 1 464 ? -9.821 -8.226 -17.695 1.00 73.75 464 ILE A O 1
ATOM 3480 N N . ASP A 1 465 ? -11.253 -8.684 -19.374 1.00 76.19 465 ASP A N 1
ATOM 3481 C CA . ASP A 1 465 ? -10.359 -9.483 -20.216 1.00 76.19 465 ASP A CA 1
ATOM 3482 C C . ASP A 1 465 ? -9.949 -8.701 -21.481 1.00 76.19 465 ASP A C 1
ATOM 3484 O O . ASP A 1 465 ? -9.863 -9.227 -22.593 1.00 76.19 465 ASP A O 1
ATOM 3488 N N . ASP A 1 466 ? -9.761 -7.384 -21.325 1.00 84.06 466 ASP A N 1
ATOM 3489 C CA . ASP A 1 466 ? -9.364 -6.518 -22.436 1.00 84.06 466 ASP A CA 1
ATOM 3490 C C . ASP A 1 466 ? -7.861 -6.591 -22.736 1.00 84.06 466 ASP A C 1
ATOM 3492 O O . ASP A 1 466 ? -7.468 -6.512 -23.897 1.00 84.06 466 ASP A O 1
ATOM 3496 N N . ALA A 1 467 ? -7.010 -6.800 -21.724 1.00 86.31 467 ALA A N 1
ATOM 3497 C CA . ALA A 1 467 ? -5.567 -6.876 -21.936 1.00 86.31 467 ALA A CA 1
ATOM 3498 C C . ALA A 1 467 ? -5.168 -8.112 -22.740 1.00 86.31 467 ALA A C 1
ATOM 3500 O O . ALA A 1 467 ? -5.285 -9.260 -22.294 1.00 86.31 467 ALA A O 1
ATOM 3501 N N . VAL A 1 468 ? -4.539 -7.846 -23.877 1.00 92.00 468 VAL A N 1
ATOM 3502 C CA . VAL A 1 468 ? -3.991 -8.866 -24.761 1.00 92.00 468 VAL A CA 1
ATOM 3503 C C . VAL A 1 468 ? -2.896 -9.682 -24.071 1.00 92.00 468 VAL A C 1
ATOM 3505 O O . VAL A 1 468 ? -2.802 -10.878 -24.326 1.00 92.00 468 VAL A O 1
ATOM 3508 N N . VAL A 1 469 ? -2.091 -9.094 -23.180 1.00 94.75 469 VAL A N 1
ATOM 3509 C CA . VAL A 1 469 ? -0.945 -9.770 -22.542 1.00 94.75 469 VAL A CA 1
ATOM 3510 C C . VAL A 1 469 ? -0.857 -9.547 -21.032 1.00 94.75 469 VAL A C 1
ATOM 3512 O O . VAL A 1 469 ? -1.376 -8.575 -20.488 1.00 94.75 469 VAL A O 1
ATOM 3515 N N . ASP A 1 470 ? -0.144 -10.451 -20.366 1.00 95.00 470 ASP A N 1
ATOM 3516 C CA . ASP A 1 470 ? 0.258 -10.369 -18.965 1.00 95.00 470 ASP A CA 1
ATOM 3517 C C . ASP A 1 470 ? 1.760 -10.041 -18.862 1.00 95.00 470 ASP A C 1
ATOM 3519 O O . ASP A 1 470 ? 2.622 -10.922 -18.815 1.00 95.00 470 ASP A O 1
ATOM 3523 N N . VAL A 1 471 ? 2.084 -8.744 -18.877 1.00 96.06 471 VAL A N 1
ATOM 3524 C CA . VAL A 1 471 ? 3.482 -8.271 -18.851 1.00 96.06 471 VAL A CA 1
ATOM 3525 C C . VAL A 1 471 ? 4.177 -8.612 -17.536 1.00 96.06 471 VAL A C 1
ATOM 3527 O O . VAL A 1 471 ? 5.375 -8.882 -17.521 1.00 96.06 471 VAL A O 1
ATOM 3530 N N . PHE A 1 472 ? 3.433 -8.657 -16.433 1.00 96.31 472 PHE A N 1
ATOM 3531 C CA . PHE A 1 472 ? 4.007 -8.958 -15.129 1.00 96.31 472 PHE A CA 1
ATOM 3532 C C . PHE A 1 472 ? 4.269 -10.454 -14.948 1.00 96.31 472 PHE A C 1
ATOM 3534 O O . PHE A 1 472 ? 5.285 -10.792 -14.353 1.00 96.31 472 PHE A O 1
ATOM 3541 N N . ASN A 1 473 ? 3.486 -11.357 -15.549 1.00 96.94 473 ASN A N 1
ATOM 3542 C CA . ASN A 1 473 ? 3.872 -12.771 -15.628 1.00 96.94 473 ASN A CA 1
ATOM 3543 C C . ASN A 1 473 ? 5.114 -12.996 -16.522 1.00 96.94 473 ASN A C 1
ATOM 3545 O O . ASN A 1 473 ? 5.908 -13.897 -16.246 1.00 96.94 473 ASN A O 1
ATOM 3549 N N . ALA A 1 474 ? 5.344 -12.150 -17.535 1.00 97.56 474 ALA A N 1
ATOM 3550 C CA . ALA A 1 474 ? 6.610 -12.142 -18.274 1.00 97.56 474 ALA A CA 1
ATOM 3551 C C . ALA A 1 474 ? 7.791 -11.679 -17.405 1.00 97.56 474 ALA A C 1
ATOM 3553 O O . ALA A 1 474 ? 8.795 -12.388 -17.340 1.00 97.56 474 ALA A O 1
ATOM 3554 N N . LEU A 1 475 ? 7.656 -10.570 -16.667 1.00 97.62 475 LEU A N 1
ATOM 3555 C CA . LEU A 1 475 ? 8.671 -10.127 -15.696 1.00 97.62 475 LEU A CA 1
ATOM 3556 C C . LEU A 1 475 ? 8.896 -11.153 -14.570 1.00 97.62 475 LEU A C 1
ATOM 3558 O O . LEU A 1 475 ? 10.028 -11.336 -14.142 1.00 97.62 475 LEU A O 1
ATOM 3562 N N . ARG A 1 476 ? 7.852 -11.879 -14.150 1.00 96.56 476 ARG A N 1
ATOM 3563 C CA . ARG A 1 476 ? 7.912 -12.957 -13.150 1.00 96.56 476 ARG A CA 1
ATOM 3564 C C . ARG A 1 476 ? 8.777 -14.136 -13.597 1.00 96.56 476 ARG A C 1
ATOM 3566 O O . ARG A 1 476 ? 9.569 -14.643 -12.812 1.00 96.56 476 ARG A O 1
ATOM 3573 N N . GLY A 1 477 ? 8.584 -14.608 -14.832 1.00 96.38 477 GLY A N 1
ATOM 3574 C CA . GLY A 1 477 ? 9.191 -15.852 -15.323 1.00 96.38 477 GLY A CA 1
ATOM 3575 C C . GLY A 1 477 ? 10.478 -15.684 -16.136 1.00 96.38 477 GLY A C 1
ATOM 3576 O O . GLY A 1 477 ? 11.285 -16.612 -16.192 1.00 96.38 477 GLY A O 1
ATOM 3577 N N . TYR A 1 478 ? 10.688 -14.530 -16.777 1.00 96.62 478 TYR A N 1
ATOM 3578 C CA . TYR A 1 478 ? 11.848 -14.311 -17.647 1.00 96.62 478 TYR A CA 1
ATOM 3579 C C . TYR A 1 478 ? 13.201 -14.368 -16.923 1.00 96.62 478 TYR A C 1
ATOM 3581 O O . TYR A 1 478 ? 14.113 -14.976 -17.486 1.00 96.62 478 TYR A O 1
ATOM 3589 N N . PRO A 1 479 ? 13.376 -13.807 -15.707 1.00 95.62 479 PRO A N 1
ATOM 3590 C CA . PRO A 1 479 ? 14.681 -13.797 -15.056 1.00 95.62 479 PRO A CA 1
ATOM 3591 C C . PRO A 1 479 ? 15.185 -15.209 -14.765 1.00 95.62 479 PRO A C 1
ATOM 3593 O O . PRO A 1 479 ? 16.323 -15.515 -15.092 1.00 95.62 479 PRO A O 1
ATOM 3596 N N . THR A 1 480 ? 14.336 -16.106 -14.255 1.00 93.94 480 THR A N 1
ATOM 3597 C CA . THR A 1 480 ? 14.699 -17.519 -14.054 1.00 93.94 480 THR A CA 1
ATOM 3598 C C . THR A 1 480 ? 15.209 -18.148 -15.353 1.00 93.94 480 THR A C 1
ATOM 3600 O O . THR A 1 480 ? 16.326 -18.655 -15.391 1.00 93.94 480 THR A O 1
ATOM 3603 N N . PHE A 1 481 ? 14.455 -18.010 -16.449 1.00 94.25 481 PHE A N 1
ATOM 3604 C CA . PHE A 1 481 ? 14.831 -18.568 -17.751 1.00 94.25 481 PHE A CA 1
ATOM 3605 C C . PHE A 1 481 ? 16.132 -17.983 -18.327 1.00 94.25 481 PHE A C 1
ATOM 3607 O O . PHE A 1 481 ? 16.972 -18.724 -18.834 1.00 94.25 481 PHE A O 1
ATOM 3614 N N . LEU A 1 482 ? 16.316 -16.660 -18.258 1.00 89.81 482 LEU A N 1
ATOM 3615 C CA . LEU A 1 482 ? 17.527 -15.994 -18.750 1.00 89.81 482 LEU A CA 1
ATOM 3616 C C . LEU A 1 482 ? 18.775 -16.463 -17.989 1.00 89.81 482 LEU A C 1
ATOM 3618 O O . LEU A 1 482 ? 19.858 -16.573 -18.560 1.00 89.81 482 LEU A O 1
ATOM 3622 N N . LEU A 1 483 ? 18.629 -16.705 -16.689 1.00 83.25 483 LEU A N 1
ATOM 3623 C CA . LEU A 1 483 ? 19.743 -16.976 -15.789 1.00 83.25 483 LEU A CA 1
ATOM 3624 C C . LEU A 1 483 ? 20.126 -18.465 -15.737 1.00 83.25 483 LEU A C 1
ATOM 3626 O O . LEU A 1 483 ? 21.221 -18.784 -15.273 1.00 83.25 483 LEU A O 1
ATOM 3630 N N . GLU A 1 484 ? 19.279 -19.345 -16.278 1.00 84.69 484 GLU A N 1
ATOM 3631 C CA . GLU A 1 484 ? 19.526 -20.782 -16.452 1.00 84.69 484 GLU A CA 1
ATOM 3632 C C . GLU A 1 484 ? 20.430 -21.130 -17.655 1.00 84.69 484 GLU A C 1
ATOM 3634 O O . GLU A 1 484 ? 21.013 -22.217 -17.664 1.00 84.69 484 GLU A O 1
ATOM 3639 N N . GLY A 1 485 ? 20.628 -20.246 -18.650 1.00 81.06 485 GLY A N 1
ATOM 3640 C CA . GLY A 1 485 ? 21.632 -20.508 -19.692 1.00 81.06 485 GLY A CA 1
ATOM 3641 C C . GLY A 1 485 ? 21.621 -19.652 -20.964 1.00 81.06 485 GLY A C 1
ATOM 3642 O O . GLY A 1 485 ? 20.832 -18.731 -21.154 1.00 81.06 485 GLY A O 1
ATOM 3643 N N . ASN A 1 486 ? 22.527 -20.011 -21.882 1.00 70.94 486 ASN A N 1
ATOM 3644 C CA . ASN A 1 486 ? 22.794 -19.314 -23.149 1.00 70.94 486 ASN A CA 1
ATOM 3645 C C . ASN A 1 486 ? 21.730 -19.594 -24.235 1.00 70.94 486 ASN A C 1
ATOM 3647 O O . ASN A 1 486 ? 22.043 -20.111 -25.309 1.00 70.94 486 ASN A O 1
ATOM 3651 N N . ALA A 1 487 ? 20.466 -19.259 -23.974 1.00 89.62 487 ALA A N 1
ATOM 3652 C CA . ALA A 1 487 ? 19.416 -19.268 -24.994 1.00 89.62 487 ALA A CA 1
ATOM 3653 C C . ALA A 1 487 ? 19.729 -18.254 -26.116 1.00 89.62 487 ALA A C 1
ATOM 3655 O O . ALA A 1 487 ? 20.230 -17.163 -25.833 1.00 89.62 487 ALA A O 1
ATOM 3656 N N . THR A 1 488 ? 19.404 -18.554 -27.382 1.00 95.75 488 THR A N 1
ATOM 3657 C CA . THR A 1 488 ? 19.507 -17.551 -28.466 1.00 95.75 488 THR A CA 1
ATOM 3658 C C . THR A 1 488 ? 18.463 -16.448 -28.278 1.00 95.75 488 THR A C 1
ATOM 3660 O O . THR A 1 488 ? 17.486 -16.633 -27.549 1.00 95.75 488 THR A O 1
ATOM 3663 N N . ARG A 1 489 ? 18.627 -15.299 -28.948 1.00 95.94 489 ARG A N 1
ATOM 3664 C CA . ARG A 1 489 ? 17.650 -14.201 -28.860 1.00 95.94 489 ARG A CA 1
ATOM 3665 C C . ARG A 1 489 ? 16.249 -14.673 -29.259 1.00 95.94 489 ARG A C 1
ATOM 3667 O O . ARG A 1 489 ? 15.285 -14.350 -28.582 1.00 95.94 489 ARG A O 1
ATOM 3674 N N . GLU A 1 490 ? 16.139 -15.490 -30.299 1.00 97.38 490 GLU A N 1
ATOM 3675 C CA . GLU A 1 490 ? 14.880 -16.049 -30.806 1.00 97.38 490 GLU A CA 1
ATOM 3676 C C . GLU A 1 490 ? 14.199 -16.928 -29.750 1.00 97.38 490 GLU A C 1
ATOM 3678 O O . GLU A 1 490 ? 12.996 -16.800 -29.530 1.00 97.38 490 GLU A O 1
ATOM 3683 N N . ALA A 1 491 ? 14.971 -17.762 -29.043 1.00 96.88 491 ALA A N 1
ATOM 3684 C CA . ALA A 1 491 ? 14.469 -18.570 -27.935 1.00 96.88 491 ALA A CA 1
ATOM 3685 C C . ALA A 1 491 ? 14.019 -17.703 -26.742 1.00 96.88 491 ALA A C 1
ATOM 3687 O O . ALA A 1 491 ? 12.978 -17.980 -26.145 1.00 96.88 491 ALA A O 1
ATOM 3688 N N . ARG A 1 492 ? 14.742 -16.613 -26.433 1.00 97.19 492 ARG A N 1
ATOM 3689 C CA . ARG A 1 492 ? 14.337 -15.627 -25.412 1.00 97.19 492 ARG A CA 1
ATOM 3690 C C . ARG A 1 492 ? 13.038 -14.910 -25.790 1.00 97.19 492 ARG A C 1
ATOM 3692 O O . ARG A 1 492 ? 12.128 -14.855 -24.967 1.00 97.19 492 ARG A O 1
ATOM 3699 N N . VAL A 1 493 ? 12.894 -14.455 -27.039 1.00 98.25 493 VAL A N 1
ATOM 3700 C CA . VAL A 1 493 ? 11.642 -13.853 -27.541 1.00 98.25 493 VAL A CA 1
ATOM 3701 C C . VAL A 1 493 ? 10.488 -14.850 -27.474 1.00 98.25 493 VAL A C 1
ATOM 3703 O O . VAL A 1 493 ? 9.428 -14.507 -26.954 1.00 98.25 493 VAL A O 1
ATOM 3706 N N . ALA A 1 494 ? 10.684 -16.089 -27.935 1.00 97.62 494 ALA A N 1
ATOM 3707 C CA . ALA A 1 494 ? 9.657 -17.127 -27.874 1.00 97.62 494 ALA A CA 1
ATOM 3708 C C . ALA A 1 494 ? 9.196 -17.395 -26.430 1.00 97.62 494 ALA A C 1
ATOM 3710 O O . ALA A 1 494 ? 7.992 -17.471 -26.179 1.00 97.62 494 ALA A O 1
ATOM 3711 N N . LYS A 1 495 ? 10.129 -17.450 -25.468 1.00 97.56 495 LYS A N 1
ATOM 3712 C CA . LYS A 1 495 ? 9.792 -17.630 -24.051 1.00 97.56 495 LYS A CA 1
ATOM 3713 C C . LYS A 1 495 ? 9.058 -16.427 -23.456 1.00 97.56 495 LYS A C 1
ATOM 3715 O O . LYS A 1 495 ? 8.108 -16.618 -22.703 1.00 97.56 495 LYS A O 1
ATOM 3720 N N . VAL A 1 496 ? 9.432 -15.197 -23.811 1.00 98.00 496 VAL A N 1
ATOM 3721 C CA . VAL A 1 496 ? 8.677 -14.004 -23.389 1.00 98.00 496 VAL A CA 1
ATOM 3722 C C . VAL A 1 496 ? 7.263 -14.018 -23.976 1.00 98.00 496 VAL A C 1
ATOM 3724 O O . VAL A 1 496 ? 6.317 -13.768 -23.238 1.00 98.00 496 VAL A O 1
ATOM 3727 N N . VAL A 1 497 ? 7.078 -14.388 -25.248 1.00 98.38 497 VAL A N 1
ATOM 3728 C CA . VAL A 1 497 ? 5.737 -14.526 -25.854 1.00 98.38 497 VAL A CA 1
ATOM 3729 C C . VAL A 1 497 ? 4.897 -15.599 -25.149 1.00 98.38 497 VAL A C 1
ATOM 3731 O O . VAL A 1 497 ? 3.717 -15.364 -24.904 1.00 98.38 497 VAL A O 1
ATOM 3734 N N . GLU A 1 498 ? 5.485 -16.735 -24.764 1.00 97.75 498 GLU A N 1
ATOM 3735 C CA . GLU A 1 498 ? 4.821 -17.765 -23.948 1.00 97.75 498 GLU A CA 1
ATOM 3736 C C . GLU A 1 498 ? 4.369 -17.200 -22.586 1.00 97.75 498 GLU A C 1
ATOM 3738 O O . GLU A 1 498 ? 3.197 -17.307 -22.212 1.00 97.75 498 GLU A O 1
ATOM 3743 N N . LEU A 1 499 ? 5.279 -16.539 -21.862 1.00 97.12 499 LEU A N 1
ATOM 3744 C CA . LEU A 1 499 ? 5.010 -15.970 -20.539 1.00 97.12 499 LEU A CA 1
ATOM 3745 C C . LEU A 1 499 ? 4.023 -14.791 -20.571 1.00 97.12 499 LEU A C 1
ATOM 3747 O O . LEU A 1 499 ? 3.290 -14.600 -19.603 1.00 97.12 499 LEU A O 1
ATOM 3751 N N . LEU A 1 500 ? 3.948 -14.042 -21.675 1.00 97.00 500 LEU A N 1
ATOM 3752 C CA . LEU A 1 500 ? 2.962 -12.974 -21.888 1.00 97.00 500 LEU A CA 1
ATOM 3753 C C . LEU A 1 500 ? 1.517 -13.496 -22.007 1.00 97.00 500 LEU A C 1
ATOM 3755 O O . LEU A 1 500 ? 0.588 -12.688 -21.975 1.00 97.00 500 LEU A O 1
ATOM 3759 N N . ARG A 1 501 ? 1.307 -14.816 -22.149 1.00 96.50 501 ARG A N 1
ATOM 3760 C CA . ARG A 1 501 ? -0.008 -15.487 -22.239 1.00 96.50 501 ARG A CA 1
ATOM 3761 C C . ARG A 1 501 ? -1.011 -14.759 -23.163 1.00 96.50 501 ARG A C 1
ATOM 3763 O O . ARG A 1 501 ? -2.063 -14.318 -22.681 1.00 96.50 501 ARG A O 1
ATOM 3770 N N . PRO A 1 502 ? -0.721 -14.593 -24.470 1.00 96.12 502 PRO A N 1
ATOM 3771 C CA . PRO A 1 502 ? -1.503 -13.716 -25.338 1.00 96.12 502 PRO A CA 1
ATOM 3772 C C . PRO A 1 502 ? -2.961 -14.176 -25.475 1.00 96.12 502 PRO A C 1
ATOM 3774 O O . PRO A 1 502 ? -3.229 -15.293 -25.912 1.00 96.12 502 PRO A O 1
ATOM 3777 N N . ASN A 1 503 ? -3.905 -13.299 -25.134 1.00 94.12 503 ASN A N 1
ATOM 3778 C CA . ASN A 1 503 ? -5.343 -13.513 -25.262 1.00 94.12 503 ASN A CA 1
ATOM 3779 C C . ASN A 1 503 ? -5.920 -12.504 -26.260 1.00 94.12 503 ASN A C 1
ATOM 3781 O O . ASN A 1 503 ? -6.255 -11.374 -25.904 1.00 94.12 503 ASN A O 1
ATOM 3785 N N . VAL A 1 504 ? -5.973 -12.894 -27.536 1.00 94.00 504 VAL A N 1
ATOM 3786 C CA . VAL A 1 504 ? -6.401 -12.005 -28.623 1.00 94.00 504 VAL A CA 1
ATOM 3787 C C . VAL A 1 504 ? -7.817 -12.332 -29.082 1.00 94.00 504 VAL A C 1
ATOM 3789 O O . VAL A 1 504 ? -8.096 -13.445 -29.538 1.00 94.00 504 VAL A O 1
ATOM 3792 N N . LEU A 1 505 ? -8.694 -11.331 -29.052 1.00 92.19 505 LEU A N 1
ATOM 3793 C CA . LEU A 1 505 ? -10.081 -11.423 -29.505 1.00 92.19 505 LEU A CA 1
ATOM 3794 C C . LEU A 1 505 ? -10.275 -10.785 -30.897 1.00 92.19 505 LEU A C 1
ATOM 3796 O O . LEU A 1 505 ? -9.512 -9.925 -31.338 1.00 92.19 505 LEU A O 1
ATOM 3800 N N . GLY A 1 506 ? -11.326 -11.206 -31.610 1.00 92.75 506 GLY A N 1
ATOM 3801 C CA . GLY A 1 506 ? -11.693 -10.680 -32.934 1.00 92.75 506 GLY A CA 1
ATOM 3802 C C . GLY A 1 506 ? -11.416 -11.622 -34.115 1.00 92.75 506 GLY A C 1
ATOM 3803 O O . GLY A 1 506 ? -11.324 -12.840 -33.951 1.00 92.75 506 GLY A O 1
ATOM 3804 N N . SER A 1 507 ? -11.342 -11.052 -35.323 1.00 95.19 507 SER A N 1
ATOM 3805 C CA . SER A 1 507 ? -11.162 -11.787 -36.587 1.00 95.19 507 SER A CA 1
ATOM 3806 C C . SER A 1 507 ? -9.778 -12.437 -36.705 1.00 95.19 507 SER A C 1
ATOM 3808 O O . SER A 1 507 ? -8.833 -12.013 -36.045 1.00 95.19 507 SER A O 1
ATOM 3810 N N . ALA A 1 508 ? -9.631 -13.432 -37.588 1.00 96.81 508 ALA A N 1
ATOM 3811 C CA . ALA A 1 508 ? -8.344 -14.095 -37.832 1.00 96.81 508 ALA A CA 1
ATOM 3812 C C . ALA A 1 508 ? -7.229 -13.101 -38.217 1.00 96.81 508 ALA A C 1
ATOM 3814 O O . ALA A 1 508 ? -6.156 -13.135 -37.626 1.00 96.81 508 ALA A O 1
ATOM 3815 N N . GLN A 1 509 ? -7.525 -12.149 -39.111 1.00 96.62 509 GLN A N 1
ATOM 3816 C CA . GLN A 1 509 ? -6.594 -11.085 -39.502 1.00 96.62 509 GLN A CA 1
ATOM 3817 C C . GLN A 1 509 ? -6.191 -10.192 -38.316 1.00 96.62 509 GLN A C 1
ATOM 3819 O O . GLN A 1 509 ? -5.013 -9.878 -38.160 1.00 96.62 509 GLN A O 1
ATOM 3824 N N . ARG A 1 510 ? -7.142 -9.806 -37.448 1.00 94.38 510 ARG A N 1
ATOM 3825 C CA . ARG A 1 510 ? -6.826 -9.032 -36.236 1.00 94.38 510 ARG A CA 1
ATOM 3826 C C . ARG A 1 510 ? -5.944 -9.847 -35.291 1.00 94.38 510 ARG A C 1
ATOM 3828 O O . ARG A 1 510 ? -4.966 -9.316 -34.776 1.00 94.38 510 ARG A O 1
ATOM 3835 N N . LYS A 1 511 ? -6.258 -11.133 -35.099 1.00 96.31 511 LYS A N 1
ATOM 3836 C CA . LYS A 1 511 ? -5.462 -12.049 -34.273 1.00 96.31 511 LYS A CA 1
ATOM 3837 C C . LYS A 1 511 ? -4.023 -12.146 -34.769 1.00 96.31 511 LYS A C 1
ATOM 3839 O O . LYS A 1 511 ? -3.108 -11.959 -33.978 1.00 96.31 511 LYS A O 1
ATOM 3844 N N . GLU A 1 512 ? -3.827 -12.360 -36.065 1.00 97.50 512 GLU A N 1
ATOM 3845 C CA . GLU A 1 512 ? -2.509 -12.407 -36.705 1.00 97.50 512 GLU A CA 1
ATOM 3846 C C . GLU A 1 512 ? -1.725 -11.096 -36.521 1.00 97.50 512 GLU A C 1
ATOM 3848 O O . GLU A 1 512 ? -0.598 -11.115 -36.029 1.00 97.50 512 GLU A O 1
ATOM 3853 N N . GLN A 1 513 ? -2.340 -9.946 -36.825 1.00 97.25 513 GLN A N 1
ATOM 3854 C CA . GLN A 1 513 ? -1.715 -8.624 -36.679 1.00 97.25 513 GLN A CA 1
ATOM 3855 C C . GLN A 1 513 ? -1.323 -8.313 -35.228 1.00 97.25 513 GLN A C 1
ATOM 3857 O O . GLN A 1 513 ? -0.215 -7.841 -34.965 1.00 97.25 513 GLN A O 1
ATOM 3862 N N . THR A 1 514 ? -2.210 -8.589 -34.272 1.00 95.81 514 THR A N 1
ATOM 3863 C CA . THR A 1 514 ? -1.938 -8.365 -32.851 1.00 95.81 514 THR A CA 1
ATOM 3864 C C . THR A 1 514 ? -0.880 -9.335 -32.324 1.00 95.81 514 THR A C 1
ATOM 3866 O O . THR A 1 514 ? 0.007 -8.890 -31.603 1.00 95.81 514 THR A O 1
ATOM 3869 N N . LEU A 1 515 ? -0.890 -10.617 -32.714 1.00 97.81 515 LEU A N 1
ATOM 3870 C CA . LEU A 1 515 ? 0.166 -11.569 -32.338 1.00 97.81 515 LEU A CA 1
ATOM 3871 C C . LEU A 1 515 ? 1.529 -11.166 -32.914 1.00 97.81 515 LEU A C 1
ATOM 3873 O O . LEU A 1 515 ? 2.519 -11.178 -32.186 1.00 97.81 515 LEU A O 1
ATOM 3877 N N . ALA A 1 516 ? 1.590 -10.722 -34.173 1.00 98.06 516 ALA A N 1
ATOM 3878 C CA . ALA A 1 516 ? 2.816 -10.176 -34.755 1.00 98.06 516 ALA A CA 1
ATOM 3879 C C . ALA A 1 516 ? 3.329 -8.958 -33.963 1.00 98.06 516 ALA A C 1
ATOM 3881 O O . ALA A 1 516 ? 4.530 -8.847 -33.703 1.00 98.06 516 ALA A O 1
ATOM 3882 N N . LYS A 1 517 ? 2.426 -8.076 -33.506 1.00 97.94 517 LYS A N 1
ATOM 3883 C CA . LYS A 1 517 ? 2.791 -6.926 -32.666 1.00 97.94 517 LYS A CA 1
ATOM 3884 C C . LYS A 1 517 ? 3.245 -7.332 -31.258 1.00 97.94 517 LYS A C 1
ATOM 3886 O O . LYS A 1 517 ? 4.195 -6.738 -30.753 1.00 97.94 517 LYS A O 1
ATOM 3891 N N . VAL A 1 518 ? 2.633 -8.354 -30.654 1.00 98.06 518 VAL A N 1
ATOM 3892 C CA . VAL A 1 518 ? 3.092 -8.952 -29.386 1.00 98.06 518 VAL A CA 1
ATOM 3893 C C . VAL A 1 518 ? 4.513 -9.496 -29.542 1.00 98.06 518 VAL A C 1
ATOM 3895 O O . VAL A 1 518 ? 5.371 -9.149 -28.739 1.00 98.06 518 VAL A O 1
ATOM 3898 N N . THR A 1 519 ? 4.799 -10.263 -30.597 1.00 98.44 519 THR A N 1
ATOM 3899 C CA . THR A 1 519 ? 6.145 -10.802 -30.864 1.00 98.44 519 THR A CA 1
ATOM 3900 C C . THR A 1 519 ? 7.181 -9.699 -31.098 1.00 98.44 519 THR A C 1
ATOM 3902 O O . THR A 1 519 ? 8.293 -9.793 -30.580 1.00 98.44 519 THR A O 1
ATOM 3905 N N . GLN A 1 520 ? 6.828 -8.625 -31.819 1.00 98.44 520 GLN A N 1
ATOM 3906 C CA . GLN A 1 520 ? 7.706 -7.458 -31.981 1.00 98.44 520 GLN A CA 1
ATOM 3907 C C . GLN A 1 520 ? 8.066 -6.847 -30.616 1.00 98.44 520 GLN A C 1
ATOM 3909 O O . GLN A 1 520 ? 9.243 -6.708 -30.289 1.00 98.44 520 GLN A O 1
ATOM 3914 N N . LEU A 1 521 ? 7.053 -6.498 -29.820 1.00 98.31 521 LEU A N 1
ATOM 3915 C CA . LEU A 1 521 ? 7.237 -5.827 -28.533 1.00 98.31 521 LEU A CA 1
ATOM 3916 C C . LEU A 1 521 ? 7.902 -6.736 -27.483 1.00 98.31 521 LEU A C 1
ATOM 3918 O O . LEU A 1 521 ? 8.657 -6.252 -26.645 1.00 98.31 521 LEU A O 1
ATOM 3922 N N . ALA A 1 522 ? 7.692 -8.053 -27.555 1.00 98.50 522 ALA A N 1
ATOM 3923 C CA . ALA A 1 522 ? 8.433 -9.036 -26.767 1.00 98.50 522 ALA A CA 1
ATOM 3924 C C . ALA A 1 522 ? 9.936 -9.022 -27.103 1.00 98.50 522 ALA A C 1
ATOM 3926 O O . ALA A 1 522 ? 10.761 -9.130 -26.201 1.00 98.50 522 ALA A O 1
ATOM 3927 N N . GLY A 1 523 ? 10.301 -8.829 -28.376 1.00 98.38 523 GLY A N 1
ATOM 3928 C CA . GLY A 1 523 ? 11.691 -8.615 -28.788 1.00 98.38 523 GLY A CA 1
ATOM 3929 C C . GLY A 1 523 ? 12.291 -7.325 -28.228 1.00 98.38 523 GLY A C 1
ATOM 3930 O O . GLY A 1 523 ? 13.405 -7.347 -27.714 1.00 98.38 523 GLY A O 1
ATOM 3931 N N . GLU A 1 524 ? 11.535 -6.226 -28.258 1.00 98.44 524 GLU A N 1
ATOM 3932 C CA . GLU A 1 524 ? 11.950 -4.948 -27.658 1.00 98.44 524 GLU A CA 1
ATOM 3933 C C . GLU A 1 524 ? 12.143 -5.063 -26.133 1.00 98.44 524 GLU A C 1
ATOM 3935 O O . GLU A 1 524 ? 13.091 -4.491 -25.592 1.00 98.44 524 GLU A O 1
ATOM 3940 N N . LEU A 1 525 ? 11.295 -5.848 -25.453 1.00 98.19 525 LEU A N 1
ATOM 3941 C CA . LEU A 1 525 ? 11.412 -6.155 -24.024 1.00 98.19 525 LEU A CA 1
ATOM 3942 C C . LEU A 1 525 ? 12.647 -7.017 -23.709 1.00 98.19 525 LEU A C 1
ATOM 3944 O O . LEU A 1 525 ? 13.377 -6.687 -22.778 1.00 98.19 525 LEU A O 1
ATOM 3948 N N . VAL A 1 526 ? 12.907 -8.077 -24.487 1.00 97.88 526 VAL A N 1
ATOM 3949 C CA . VAL A 1 526 ? 14.118 -8.916 -24.356 1.00 97.88 526 VAL A CA 1
ATOM 3950 C C . VAL A 1 526 ? 15.378 -8.065 -24.497 1.00 97.88 526 VAL A C 1
ATOM 3952 O O . VAL A 1 526 ? 16.226 -8.088 -23.611 1.00 97.88 526 VAL A O 1
ATOM 3955 N N . ASP A 1 527 ? 15.474 -7.250 -25.551 1.00 97.31 527 ASP A N 1
ATOM 3956 C CA . ASP A 1 527 ? 16.658 -6.417 -25.798 1.00 97.31 527 ASP A CA 1
ATOM 3957 C C . ASP A 1 527 ? 16.898 -5.384 -24.681 1.00 97.31 527 ASP A C 1
ATOM 3959 O O . ASP A 1 527 ? 18.043 -5.029 -24.393 1.00 97.31 527 ASP A O 1
ATOM 3963 N N . ALA A 1 528 ? 15.829 -4.880 -24.056 1.00 97.44 528 ALA A N 1
ATOM 3964 C CA . ALA A 1 528 ? 15.926 -3.948 -22.938 1.00 97.44 528 ALA A CA 1
ATOM 3965 C C . ALA A 1 528 ? 16.322 -4.646 -21.624 1.00 97.44 528 ALA A C 1
ATOM 3967 O O . ALA A 1 528 ? 17.216 -4.161 -20.932 1.00 97.44 528 ALA A O 1
ATOM 3968 N N . LEU A 1 529 ? 15.706 -5.789 -21.299 1.00 97.06 529 LEU A N 1
ATOM 3969 C CA . LEU A 1 529 ? 16.037 -6.578 -20.108 1.00 97.06 529 LEU A CA 1
ATOM 3970 C C . LEU A 1 529 ? 17.472 -7.110 -20.168 1.00 97.06 529 LEU A C 1
ATOM 3972 O O . LEU A 1 529 ? 18.206 -6.977 -19.194 1.00 97.06 529 LEU A O 1
ATOM 3976 N N . ASP A 1 530 ? 17.905 -7.633 -21.315 1.00 95.12 530 ASP A N 1
ATOM 3977 C CA . ASP A 1 530 ? 19.273 -8.123 -21.504 1.00 95.12 530 ASP A CA 1
ATOM 3978 C C . ASP A 1 530 ? 20.302 -6.996 -21.303 1.00 95.12 530 ASP A C 1
ATOM 3980 O O . ASP A 1 530 ? 21.315 -7.195 -20.632 1.00 95.12 530 ASP A O 1
ATOM 3984 N N . SER A 1 531 ? 20.021 -5.789 -21.814 1.00 95.75 531 SER A N 1
ATOM 3985 C CA . SER A 1 531 ? 20.873 -4.609 -21.604 1.00 95.75 531 SER A CA 1
ATOM 3986 C C . SER A 1 531 ? 20.936 -4.179 -20.136 1.00 95.75 531 SER A C 1
ATOM 3988 O O . SER A 1 531 ? 22.000 -3.777 -19.669 1.00 95.75 531 SER A O 1
ATOM 3990 N N . VAL A 1 532 ? 19.813 -4.238 -19.416 1.00 96.94 532 VAL A N 1
ATOM 3991 C CA . VAL A 1 532 ? 19.729 -3.861 -17.998 1.00 96.94 532 VAL A CA 1
ATOM 3992 C C . VAL A 1 532 ? 20.438 -4.890 -17.114 1.00 96.94 532 VAL A C 1
ATOM 3994 O O . VAL A 1 532 ? 21.220 -4.506 -16.248 1.00 96.94 532 VAL A O 1
ATOM 3997 N N . TYR A 1 533 ? 20.247 -6.191 -17.347 1.00 96.12 533 TYR A N 1
ATOM 3998 C CA . TYR A 1 533 ? 20.905 -7.235 -16.555 1.00 96.12 533 TYR A CA 1
ATOM 3999 C C . TYR A 1 533 ? 22.403 -7.370 -16.851 1.00 96.12 533 TYR A C 1
ATOM 4001 O O . TYR A 1 533 ? 23.170 -7.682 -15.940 1.00 96.12 533 TYR A O 1
ATOM 4009 N N . ALA A 1 534 ? 22.843 -7.104 -18.086 1.00 94.38 534 ALA A N 1
ATOM 4010 C CA . ALA A 1 534 ? 24.268 -7.044 -18.408 1.00 94.38 534 ALA A CA 1
ATOM 4011 C C . ALA A 1 534 ? 24.983 -5.937 -17.613 1.00 94.38 534 ALA A C 1
ATOM 4013 O O . ALA A 1 534 ? 26.075 -6.166 -17.102 1.00 94.38 534 ALA A O 1
ATOM 4014 N N . ALA A 1 535 ? 24.344 -4.775 -17.450 1.00 95.25 535 ALA A N 1
ATOM 4015 C CA . ALA A 1 535 ? 24.856 -3.688 -16.619 1.00 95.25 535 ALA A CA 1
ATOM 4016 C C . ALA A 1 535 ? 24.734 -3.968 -15.113 1.00 95.25 535 ALA A C 1
ATOM 4018 O O . ALA A 1 535 ? 25.668 -3.722 -14.358 1.00 95.25 535 ALA A O 1
ATOM 4019 N N . ALA A 1 536 ? 23.630 -4.570 -14.662 1.00 95.31 536 ALA A N 1
ATOM 4020 C CA . ALA A 1 536 ? 23.497 -5.023 -13.276 1.00 95.31 536 ALA A CA 1
ATOM 4021 C C . ALA A 1 536 ? 24.648 -5.964 -12.863 1.00 95.31 536 ALA A C 1
ATOM 4023 O O . ALA A 1 536 ? 25.107 -5.926 -11.725 1.00 95.31 536 ALA A O 1
ATOM 4024 N N . ALA A 1 537 ? 25.149 -6.779 -13.800 1.00 94.56 537 ALA A N 1
ATOM 4025 C CA . ALA A 1 537 ? 26.285 -7.663 -13.570 1.00 94.56 537 ALA A CA 1
ATOM 4026 C C . ALA A 1 537 ? 27.641 -6.938 -13.442 1.00 94.56 537 ALA A C 1
ATOM 4028 O O . ALA A 1 537 ? 28.529 -7.500 -12.798 1.00 94.56 537 ALA A O 1
ATOM 4029 N N . THR A 1 538 ? 27.821 -5.735 -14.011 1.00 94.94 538 THR A N 1
ATOM 4030 C CA . THR A 1 538 ? 29.033 -4.917 -13.785 1.00 94.94 538 THR A CA 1
ATOM 4031 C C . THR A 1 538 ? 28.964 -4.202 -12.439 1.00 94.94 538 THR A C 1
ATOM 4033 O O . THR A 1 538 ? 29.929 -4.235 -11.679 1.00 94.94 538 THR A O 1
ATOM 4036 N N . GLU A 1 539 ? 27.783 -3.693 -12.083 1.00 94.12 539 GLU A N 1
ATOM 4037 C CA . GLU A 1 539 ? 27.509 -2.977 -10.828 1.00 94.12 539 GLU A CA 1
ATOM 4038 C C . GLU A 1 539 ? 27.120 -3.906 -9.659 1.00 94.12 539 GLU A C 1
ATOM 4040 O O . GLU A 1 539 ? 26.452 -3.509 -8.705 1.00 94.12 539 GLU A O 1
ATOM 4045 N N . VAL A 1 540 ? 27.525 -5.180 -9.703 1.00 92.94 540 VAL A N 1
ATOM 4046 C CA . VAL A 1 540 ? 27.155 -6.166 -8.672 1.00 92.94 540 VAL A CA 1
ATOM 4047 C C . VAL A 1 540 ? 27.775 -5.851 -7.301 1.00 92.94 540 VAL A C 1
ATOM 4049 O O . VAL A 1 540 ? 27.200 -6.164 -6.251 1.00 92.94 540 VAL A O 1
ATOM 4052 N N . HIS A 1 541 ? 28.957 -5.230 -7.298 1.00 91.69 541 HIS A N 1
ATOM 4053 C CA . HIS A 1 541 ? 29.727 -4.932 -6.095 1.00 91.69 541 HIS A CA 1
ATOM 4054 C C . HIS A 1 541 ? 29.054 -3.841 -5.251 1.00 91.69 541 HIS A C 1
ATOM 4056 O O . HIS A 1 541 ? 28.768 -2.754 -5.730 1.00 91.69 541 HIS A O 1
ATOM 4062 N N . GLY A 1 542 ? 28.821 -4.133 -3.968 1.00 90.06 542 GLY A N 1
ATOM 4063 C CA . GLY A 1 542 ? 28.126 -3.228 -3.042 1.00 90.06 542 GLY A CA 1
ATOM 4064 C C . GLY A 1 542 ? 26.606 -3.417 -2.997 1.00 90.06 542 GLY A C 1
ATOM 4065 O O . GLY A 1 542 ? 25.988 -3.018 -2.013 1.00 90.06 542 GLY A O 1
ATOM 4066 N N . HIS A 1 543 ? 26.016 -4.103 -3.984 1.00 93.94 543 HIS A N 1
ATOM 4067 C CA . HIS A 1 543 ? 24.579 -4.395 -4.024 1.00 93.94 543 HIS A CA 1
ATOM 4068 C C . HIS A 1 543 ? 24.247 -5.866 -3.722 1.00 93.94 543 HIS A C 1
ATOM 4070 O O . HIS A 1 543 ? 23.220 -6.127 -3.093 1.00 93.94 543 HIS A O 1
ATOM 4076 N N . TYR A 1 544 ? 25.108 -6.822 -4.100 1.00 94.50 544 TYR A N 1
ATOM 4077 C CA . TYR A 1 544 ? 24.912 -8.261 -3.854 1.00 94.50 544 TYR A CA 1
ATOM 4078 C C . TYR A 1 544 ? 26.212 -8.976 -3.439 1.00 94.50 544 TYR A C 1
ATOM 4080 O O . TYR A 1 544 ? 27.312 -8.531 -3.765 1.00 94.50 544 TYR A O 1
ATOM 4088 N N . ASP A 1 545 ? 26.091 -10.137 -2.776 1.00 90.81 545 ASP A N 1
ATOM 4089 C CA . ASP A 1 545 ? 27.232 -10.977 -2.355 1.00 90.81 545 ASP A CA 1
ATOM 4090 C C . ASP A 1 545 ? 28.135 -11.425 -3.533 1.00 90.81 545 ASP A C 1
ATOM 4092 O O . ASP A 1 545 ? 29.342 -11.600 -3.366 1.00 90.81 545 ASP A O 1
ATOM 4096 N N . SER A 1 546 ? 27.545 -11.688 -4.706 1.00 92.31 546 SER A N 1
ATOM 4097 C CA . SER A 1 546 ? 28.213 -12.134 -5.941 1.00 92.31 546 SER A CA 1
ATOM 4098 C C . SER A 1 546 ? 27.245 -12.100 -7.128 1.00 92.31 546 SER A C 1
ATOM 4100 O O . SER A 1 546 ? 26.033 -12.016 -6.928 1.00 92.31 546 SER A O 1
ATOM 4102 N N . THR A 1 547 ? 27.736 -12.261 -8.363 1.00 93.00 547 THR A N 1
ATOM 4103 C CA . THR A 1 547 ? 26.880 -12.374 -9.563 1.00 93.00 547 THR A CA 1
ATOM 4104 C C . THR A 1 547 ? 25.859 -13.507 -9.437 1.00 93.00 547 THR A C 1
ATOM 4106 O O . THR A 1 547 ? 24.692 -13.319 -9.754 1.00 93.00 547 THR A O 1
ATOM 4109 N N . GLU A 1 548 ? 26.238 -14.664 -8.892 1.00 92.00 548 GLU A N 1
ATOM 4110 C CA . GLU A 1 548 ? 25.298 -15.776 -8.685 1.00 92.00 548 GLU A CA 1
ATOM 4111 C C . GLU A 1 548 ? 24.276 -15.497 -7.568 1.00 92.00 548 GLU A C 1
ATOM 4113 O O . GLU A 1 548 ? 23.146 -15.982 -7.626 1.00 92.00 548 GLU A O 1
ATOM 4118 N N . ALA A 1 549 ? 24.632 -14.700 -6.554 1.00 91.88 549 ALA A N 1
ATOM 4119 C CA . ALA A 1 549 ? 23.672 -14.231 -5.554 1.00 91.88 549 ALA A CA 1
ATOM 4120 C C . ALA A 1 549 ? 22.703 -13.190 -6.136 1.00 91.88 549 ALA A C 1
ATOM 4122 O O . ALA A 1 549 ? 21.502 -13.290 -5.895 1.00 91.88 549 ALA A O 1
ATOM 4123 N N . MET A 1 550 ? 23.205 -12.264 -6.960 1.00 94.75 550 MET A N 1
ATOM 4124 C CA . MET A 1 550 ? 22.399 -11.315 -7.729 1.00 94.75 550 MET A CA 1
ATOM 4125 C C . MET A 1 550 ? 21.375 -12.047 -8.590 1.00 94.75 550 MET A C 1
ATOM 4127 O O . MET A 1 550 ? 20.185 -11.788 -8.461 1.00 94.75 550 MET A O 1
ATOM 4131 N N . LYS A 1 551 ? 21.816 -13.017 -9.400 1.00 94.44 551 LYS A N 1
ATOM 4132 C CA . LYS A 1 551 ? 20.938 -13.832 -10.248 1.00 94.44 551 LYS A CA 1
ATOM 4133 C C . LYS A 1 551 ? 19.781 -14.458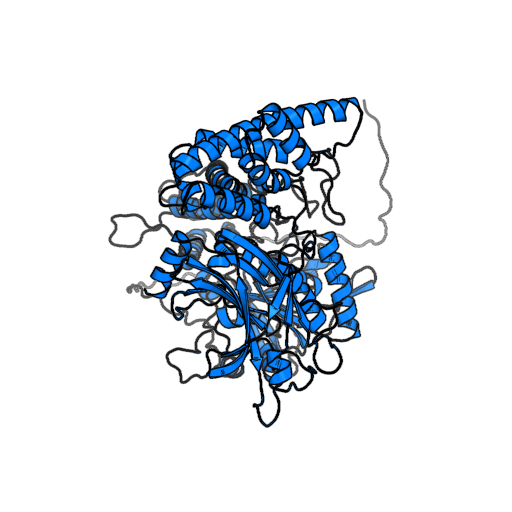 -9.466 1.00 94.44 551 LYS A C 1
ATOM 4135 O O . LYS A 1 551 ? 18.622 -14.278 -9.831 1.00 94.44 551 LYS A O 1
ATOM 4140 N N . ARG A 1 552 ? 20.087 -15.156 -8.364 1.00 92.69 552 ARG A N 1
ATOM 4141 C CA . ARG A 1 552 ? 19.062 -15.785 -7.514 1.00 92.69 552 ARG A CA 1
ATOM 4142 C C . ARG A 1 552 ? 18.125 -14.765 -6.873 1.00 92.69 552 ARG A C 1
ATOM 4144 O O . ARG A 1 552 ? 16.926 -15.008 -6.845 1.00 92.69 552 ARG A O 1
ATOM 4151 N N . SER A 1 553 ? 18.651 -13.643 -6.381 1.00 94.81 553 SER A N 1
ATOM 4152 C CA . SER A 1 553 ? 17.836 -12.600 -5.752 1.00 94.81 553 SER A CA 1
ATOM 4153 C C . SER A 1 553 ? 16.909 -11.920 -6.762 1.00 94.81 553 SER A C 1
ATOM 4155 O O . SER A 1 553 ? 15.730 -11.763 -6.465 1.00 94.81 553 SER A O 1
ATOM 4157 N N . ILE A 1 554 ? 17.395 -11.609 -7.970 1.00 96.38 554 ILE A N 1
ATOM 4158 C CA . ILE A 1 554 ? 16.582 -11.071 -9.070 1.00 96.38 554 ILE A CA 1
ATOM 4159 C C . ILE A 1 554 ? 15.448 -12.040 -9.418 1.00 96.38 554 ILE A C 1
ATOM 4161 O O . ILE A 1 554 ? 14.286 -11.639 -9.429 1.00 96.38 554 ILE A O 1
ATOM 4165 N N . ALA A 1 555 ? 15.762 -13.321 -9.636 1.00 95.75 555 ALA A N 1
ATOM 4166 C CA . ALA A 1 555 ? 14.752 -14.332 -9.938 1.00 95.75 555 ALA A CA 1
ATOM 4167 C C . ALA A 1 555 ? 13.721 -14.490 -8.807 1.00 95.75 555 ALA A C 1
ATOM 4169 O O . ALA A 1 555 ? 12.525 -14.490 -9.078 1.00 95.75 555 ALA A O 1
ATOM 4170 N N . ALA A 1 556 ? 14.154 -14.560 -7.545 1.00 94.50 556 ALA A N 1
ATOM 4171 C CA . ALA A 1 556 ? 13.257 -14.701 -6.398 1.00 94.50 556 ALA A CA 1
ATOM 4172 C C . ALA A 1 556 ? 12.354 -13.472 -6.196 1.00 94.50 556 ALA A C 1
ATOM 4174 O O . ALA A 1 556 ? 11.142 -13.626 -6.052 1.00 94.50 556 ALA A O 1
ATOM 4175 N N . ARG A 1 557 ? 12.919 -12.256 -6.239 1.00 96.94 557 ARG A N 1
ATOM 4176 C CA . ARG A 1 557 ? 12.173 -10.990 -6.137 1.00 96.94 557 ARG A CA 1
ATOM 4177 C C . ARG A 1 557 ? 11.148 -10.883 -7.265 1.00 96.94 557 ARG A C 1
ATOM 4179 O O . ARG A 1 557 ? 9.956 -10.763 -6.997 1.00 96.94 557 ARG A O 1
ATOM 4186 N N . ALA A 1 558 ? 11.572 -11.041 -8.518 1.00 97.12 558 ALA A N 1
ATOM 4187 C CA . ALA A 1 558 ? 10.662 -10.985 -9.658 1.00 97.12 558 ALA A CA 1
ATOM 4188 C C . ALA A 1 558 ? 9.577 -12.077 -9.610 1.00 97.12 558 ALA A C 1
ATOM 4190 O O . ALA A 1 558 ? 8.424 -11.799 -9.943 1.00 97.12 558 ALA A O 1
ATOM 4191 N N . ALA A 1 559 ? 9.907 -13.298 -9.172 1.00 95.44 559 ALA A N 1
ATOM 4192 C CA . ALA A 1 559 ? 8.948 -14.395 -9.050 1.00 95.44 559 ALA A CA 1
ATOM 4193 C C . ALA A 1 559 ? 7.855 -14.122 -7.999 1.00 95.44 559 ALA A C 1
ATOM 4195 O O . ALA A 1 559 ? 6.696 -14.484 -8.216 1.00 95.44 559 ALA A O 1
ATOM 4196 N N . PHE A 1 560 ? 8.231 -13.484 -6.890 1.00 94.94 560 PHE A N 1
ATOM 4197 C CA . PHE A 1 560 ? 7.399 -13.251 -5.711 1.00 94.94 560 PHE A CA 1
ATOM 4198 C C . PHE A 1 560 ? 6.565 -11.961 -5.791 1.00 94.94 560 PHE A C 1
ATOM 4200 O O . PHE A 1 560 ? 5.362 -11.970 -5.527 1.00 94.94 560 PHE A O 1
ATOM 4207 N N . GLU A 1 561 ? 7.164 -10.840 -6.196 1.00 96.06 561 GLU A N 1
ATOM 4208 C CA . GLU A 1 561 ? 6.468 -9.547 -6.195 1.00 96.06 561 GLU A CA 1
ATOM 4209 C C . GLU A 1 561 ? 5.430 -9.445 -7.331 1.00 96.06 561 GLU A C 1
ATOM 4211 O O . GLU A 1 561 ? 4.351 -8.864 -7.171 1.00 96.06 561 GLU A O 1
ATOM 4216 N N . ASN A 1 562 ? 5.714 -10.056 -8.488 1.00 96.31 562 ASN A N 1
ATOM 4217 C CA . ASN A 1 562 ? 4.867 -9.962 -9.682 1.00 96.31 562 ASN A CA 1
ATOM 4218 C C . ASN A 1 562 ? 3.650 -10.896 -9.689 1.00 96.31 562 ASN A C 1
ATOM 4220 O O . ASN A 1 562 ? 2.916 -10.928 -10.677 1.00 96.31 562 ASN A O 1
ATOM 4224 N N . GLU A 1 563 ? 3.395 -11.640 -8.615 1.00 92.69 563 GLU A N 1
ATOM 4225 C CA . GLU A 1 563 ? 2.244 -12.543 -8.534 1.00 92.69 563 GLU A CA 1
ATOM 4226 C C . GLU A 1 563 ? 0.898 -11.818 -8.765 1.00 92.69 563 GLU A C 1
ATOM 4228 O O . GLU A 1 563 ? 0.764 -10.618 -8.503 1.00 92.69 563 GLU A O 1
ATOM 4233 N N . PRO A 1 564 ? -0.136 -12.487 -9.291 1.00 91.19 564 PRO A N 1
ATOM 4234 C CA . PRO A 1 564 ? -1.486 -11.932 -9.287 1.00 91.19 564 PRO A CA 1
ATOM 4235 C C . PRO A 1 564 ? -2.055 -11.918 -7.857 1.00 91.19 564 PRO A C 1
ATOM 4237 O O . PRO A 1 564 ? -1.930 -12.910 -7.144 1.00 91.19 564 PRO A O 1
ATOM 4240 N N . ILE A 1 565 ? -2.733 -10.836 -7.439 1.00 90.00 565 ILE A N 1
ATOM 4241 C CA . ILE A 1 565 ? -3.552 -10.863 -6.209 1.00 90.00 565 ILE A CA 1
ATOM 4242 C C . ILE A 1 565 ? -5.010 -11.147 -6.583 1.00 90.00 565 ILE A C 1
ATOM 4244 O O . ILE A 1 565 ? -5.859 -10.257 -6.583 1.00 90.00 565 ILE A O 1
ATOM 4248 N N . GLU A 1 566 ? -5.302 -12.402 -6.923 1.00 89.94 566 GLU A N 1
ATOM 4249 C CA . GLU A 1 566 ? -6.628 -12.808 -7.417 1.00 89.94 566 GLU A CA 1
ATOM 4250 C C . GLU A 1 566 ? -7.754 -12.534 -6.415 1.00 89.94 566 GLU A C 1
ATOM 4252 O O . GLU A 1 566 ? -8.857 -12.141 -6.794 1.00 89.94 566 GLU A O 1
ATOM 4257 N N . ALA A 1 567 ? -7.452 -12.660 -5.121 1.00 88.88 567 ALA A N 1
ATOM 4258 C CA . ALA A 1 567 ? -8.399 -12.405 -4.044 1.00 88.88 567 ALA A CA 1
ATOM 4259 C C . ALA A 1 567 ? -8.867 -10.935 -3.974 1.00 88.88 567 ALA A C 1
ATOM 4261 O O . ALA A 1 567 ? -9.978 -10.680 -3.521 1.00 88.88 567 ALA A O 1
ATOM 4262 N N . LEU A 1 568 ? -8.061 -9.979 -4.461 1.00 90.62 568 LEU A N 1
ATOM 4263 C CA . LEU A 1 568 ? -8.396 -8.548 -4.516 1.00 90.62 568 LEU A CA 1
ATOM 4264 C C . LEU A 1 568 ? -9.048 -8.123 -5.846 1.00 90.62 568 LEU A C 1
ATOM 4266 O O . LEU A 1 568 ? -9.353 -6.940 -6.035 1.00 90.62 568 LEU A O 1
ATOM 4270 N N . TYR A 1 569 ? -9.279 -9.044 -6.790 1.00 90.31 569 TYR A N 1
ATOM 4271 C CA . TYR A 1 569 ? -10.105 -8.729 -7.957 1.00 90.31 569 TYR A CA 1
ATOM 4272 C C . TYR A 1 569 ? -11.506 -8.352 -7.485 1.00 90.31 569 TYR A C 1
ATOM 4274 O O . TYR A 1 569 ? -12.091 -9.030 -6.639 1.00 90.31 569 TYR A O 1
ATOM 4282 N N . LYS A 1 570 ? -12.057 -7.273 -8.049 1.00 87.00 570 LYS A N 1
ATOM 4283 C CA . LYS A 1 570 ? -13.274 -6.651 -7.521 1.00 87.00 570 LYS A CA 1
ATOM 4284 C C . LYS A 1 570 ? -14.433 -7.625 -7.344 1.00 87.00 570 LYS A C 1
ATOM 4286 O O . LYS A 1 570 ? -15.022 -7.613 -6.277 1.00 87.00 570 LYS A O 1
ATOM 4291 N N . ALA A 1 571 ? -14.734 -8.476 -8.330 1.00 87.50 571 ALA A N 1
ATOM 4292 C CA . ALA A 1 571 ? -15.823 -9.451 -8.209 1.00 87.50 571 ALA A CA 1
ATOM 4293 C C . ALA A 1 571 ? -15.573 -10.489 -7.083 1.00 87.50 571 ALA A C 1
ATOM 4295 O O . ALA A 1 571 ? -16.362 -10.498 -6.144 1.00 87.50 571 ALA A O 1
ATOM 4296 N N . PRO A 1 572 ? -14.462 -11.261 -7.059 1.00 90.00 572 PRO A N 1
ATOM 4297 C CA . PRO A 1 572 ? -14.132 -12.142 -5.929 1.00 90.00 572 PRO A CA 1
ATOM 4298 C C . PRO A 1 572 ? -14.136 -11.476 -4.543 1.00 90.00 572 PRO A C 1
ATOM 4300 O O . PRO A 1 572 ? -14.691 -12.042 -3.600 1.00 90.00 572 PRO A O 1
ATOM 4303 N N . ALA A 1 573 ? -13.558 -10.276 -4.408 1.00 91.31 573 ALA A N 1
ATOM 4304 C CA . ALA A 1 573 ? -13.550 -9.530 -3.147 1.00 91.31 573 ALA A CA 1
ATOM 4305 C C . ALA A 1 573 ? -14.965 -9.082 -2.738 1.00 91.31 573 ALA A C 1
ATOM 4307 O O . ALA A 1 573 ? -15.352 -9.192 -1.575 1.00 91.31 573 ALA A O 1
ATOM 4308 N N . HIS A 1 574 ? -15.761 -8.616 -3.704 1.00 90.94 574 HIS A N 1
ATOM 4309 C CA . HIS A 1 574 ? -17.158 -8.239 -3.511 1.00 90.94 574 HIS A CA 1
ATOM 4310 C C . HIS A 1 574 ? -18.006 -9.434 -3.054 1.00 90.94 574 HIS A C 1
ATOM 4312 O O . HIS A 1 574 ? -18.638 -9.352 -2.003 1.00 90.94 574 HIS A O 1
ATOM 4318 N N . ASP A 1 575 ? -17.948 -10.554 -3.777 1.00 92.31 575 ASP A N 1
ATOM 4319 C CA . ASP A 1 575 ? -18.701 -11.777 -3.475 1.00 92.31 575 ASP A CA 1
ATOM 4320 C C . ASP A 1 575 ? -18.307 -12.381 -2.113 1.00 92.31 575 ASP A C 1
ATOM 4322 O O . ASP A 1 575 ? -19.138 -12.972 -1.415 1.00 92.31 575 ASP A O 1
ATOM 4326 N N . LEU A 1 576 ? -17.034 -12.241 -1.712 1.00 94.12 576 LEU A N 1
ATOM 4327 C CA . LEU A 1 576 ? -16.560 -12.596 -0.374 1.00 94.12 576 LEU A CA 1
ATOM 4328 C C . LEU A 1 576 ? -17.238 -11.735 0.695 1.00 94.12 576 LEU A C 1
ATOM 4330 O O . LEU A 1 576 ? -17.816 -12.291 1.629 1.00 94.12 576 LEU A O 1
ATOM 4334 N N . PHE A 1 577 ? -17.197 -10.408 0.562 1.00 95.38 577 PHE A N 1
ATOM 4335 C CA . PHE A 1 577 ? -17.770 -9.510 1.563 1.00 95.38 577 PHE A CA 1
ATOM 4336 C C . PHE A 1 577 ? -19.296 -9.585 1.636 1.00 95.38 577 PHE A C 1
ATOM 4338 O O . PHE A 1 577 ? -19.828 -9.595 2.741 1.00 95.38 577 PHE A O 1
ATOM 4345 N N . ASP A 1 578 ? -20.005 -9.725 0.514 1.00 94.31 578 ASP A N 1
ATOM 4346 C CA . ASP A 1 578 ? -21.465 -9.903 0.519 1.00 94.31 578 ASP A CA 1
ATOM 4347 C C . ASP A 1 578 ? -21.879 -11.176 1.270 1.00 94.31 578 ASP A C 1
ATOM 4349 O O . ASP A 1 578 ? -22.755 -11.144 2.140 1.00 94.31 578 ASP A O 1
ATOM 4353 N N . ARG A 1 579 ? -21.189 -12.295 1.009 1.00 96.12 579 ARG A N 1
ATOM 4354 C CA . ARG A 1 579 ? -21.397 -13.556 1.736 1.00 96.12 579 ARG A CA 1
ATOM 4355 C C . ARG A 1 579 ? -21.105 -13.406 3.229 1.00 96.12 579 ARG A C 1
ATOM 4357 O O . ARG A 1 579 ? -21.887 -13.877 4.052 1.00 96.12 579 ARG A O 1
ATOM 4364 N N . VAL A 1 580 ? -19.992 -12.764 3.577 1.00 96.69 580 VAL A N 1
ATOM 4365 C CA . VAL A 1 580 ? -19.511 -12.640 4.959 1.00 96.69 580 VAL A CA 1
ATOM 4366 C C . VAL A 1 580 ? -20.369 -11.672 5.785 1.00 96.69 580 VAL A C 1
ATOM 4368 O O . VAL A 1 580 ? -20.713 -12.004 6.916 1.00 96.69 580 VAL A O 1
ATOM 4371 N N . VAL A 1 581 ? -20.826 -10.546 5.220 1.00 96.19 581 VAL A N 1
ATOM 4372 C CA . VAL A 1 581 ? -21.826 -9.662 5.859 1.00 96.19 581 VAL A CA 1
ATOM 4373 C C . VAL A 1 581 ? -23.154 -10.398 6.056 1.00 96.19 581 VAL A C 1
ATOM 4375 O O . VAL A 1 581 ? -23.783 -10.260 7.106 1.00 96.19 581 VAL A O 1
ATOM 4378 N N . GLY A 1 582 ? -23.575 -11.214 5.083 1.00 95.31 582 GLY A N 1
ATOM 4379 C CA . GLY A 1 582 ? -24.788 -12.029 5.181 1.00 95.31 582 GLY A CA 1
ATOM 4380 C C . GLY A 1 582 ? -24.717 -13.141 6.237 1.00 95.31 582 GLY A C 1
ATOM 4381 O O . GLY A 1 582 ? -25.727 -13.443 6.872 1.00 95.31 582 GLY A O 1
ATOM 4382 N N . GLU A 1 583 ? -23.545 -13.747 6.448 1.00 96.19 583 GLU A N 1
ATOM 4383 C CA . GLU A 1 583 ? -23.301 -14.718 7.525 1.00 96.19 583 GLU A CA 1
ATOM 4384 C C . GLU A 1 583 ? -23.221 -14.022 8.889 1.00 96.19 583 GLU A C 1
ATOM 4386 O O . GLU A 1 583 ? -23.965 -14.387 9.796 1.00 96.19 583 GLU A O 1
ATOM 4391 N N . PHE A 1 584 ? -22.435 -12.946 9.011 1.00 96.38 584 PHE A N 1
ATOM 4392 C CA . PHE A 1 584 ? -22.376 -12.110 10.216 1.00 96.38 584 PHE A CA 1
ATOM 4393 C C . PHE A 1 584 ? -23.760 -11.581 10.623 1.00 96.38 584 PHE A C 1
ATOM 4395 O O . PHE A 1 584 ? -24.095 -11.547 11.804 1.00 96.38 584 PHE A O 1
ATOM 4402 N N . GLY A 1 585 ? -24.612 -11.220 9.660 1.00 93.62 585 GLY A N 1
ATOM 4403 C CA . GLY A 1 585 ? -25.998 -10.825 9.915 1.00 93.62 585 GLY A CA 1
ATOM 4404 C C . GLY A 1 585 ? -26.877 -11.929 10.520 1.00 93.62 585 GLY A C 1
ATOM 4405 O O . GLY A 1 585 ? -27.875 -11.602 11.157 1.00 93.62 585 GLY A O 1
ATOM 4406 N N . ARG A 1 586 ? -26.516 -13.209 10.348 1.00 95.06 586 ARG A N 1
ATOM 4407 C CA . ARG A 1 586 ? -27.232 -14.379 10.890 1.00 95.06 586 ARG A CA 1
ATOM 4408 C C . ARG A 1 586 ? -26.626 -14.916 12.186 1.00 95.06 586 ARG A C 1
ATOM 4410 O O . ARG A 1 586 ? -27.378 -15.314 13.068 1.00 95.06 586 ARG A O 1
ATOM 4417 N N . THR A 1 587 ? -25.299 -14.952 12.297 1.00 96.31 587 THR A N 1
ATOM 4418 C CA . THR A 1 587 ? -24.578 -15.531 13.448 1.00 96.31 587 THR A CA 1
ATOM 4419 C C . THR A 1 587 ? -24.174 -14.491 14.488 1.00 96.31 587 THR A C 1
ATOM 4421 O O . THR A 1 587 ? -24.004 -14.815 15.661 1.00 96.31 587 THR A O 1
ATOM 4424 N N . GLY A 1 588 ? -23.983 -13.242 14.060 1.00 94.25 588 GLY A N 1
ATOM 4425 C CA . GLY A 1 588 ? -23.347 -12.197 14.849 1.00 94.25 588 GLY A CA 1
ATOM 4426 C C . GLY A 1 588 ? -21.853 -12.420 15.107 1.00 94.25 588 GLY A C 1
ATOM 4427 O O . GLY A 1 588 ? -21.318 -11.710 15.957 1.00 94.25 588 GLY A O 1
ATOM 4428 N N . ASP A 1 589 ? -21.177 -13.373 14.453 1.00 94.94 589 ASP A N 1
ATOM 4429 C CA . ASP A 1 589 ? -19.767 -13.696 14.733 1.00 94.94 589 ASP A CA 1
ATOM 4430 C C . ASP A 1 589 ? -18.787 -12.746 14.008 1.00 94.94 589 ASP A C 1
ATOM 4432 O O . ASP A 1 589 ? -18.634 -12.850 12.786 1.00 94.94 589 ASP A O 1
ATOM 4436 N N . PRO A 1 590 ? -18.099 -11.827 14.720 1.00 94.25 590 PRO A N 1
ATOM 4437 C CA . PRO A 1 590 ? -17.168 -10.885 14.100 1.00 94.25 590 PRO A CA 1
ATOM 4438 C C . PRO A 1 590 ? -15.931 -11.565 13.492 1.00 94.25 590 PRO A C 1
ATOM 4440 O O . PRO A 1 590 ? -15.307 -10.981 12.606 1.00 94.25 590 PRO A O 1
ATOM 4443 N N . LYS A 1 591 ? -15.582 -12.800 13.895 1.00 91.19 591 LYS A N 1
ATOM 4444 C CA . LYS A 1 591 ? -14.406 -13.510 13.356 1.00 91.19 591 LYS A CA 1
ATOM 4445 C C . LYS A 1 591 ? -14.474 -13.675 11.842 1.00 91.19 591 LYS A C 1
ATOM 4447 O O . LYS A 1 591 ? -13.461 -13.519 11.175 1.00 91.19 591 LYS A O 1
ATOM 4452 N N . LEU A 1 592 ? -15.674 -13.880 11.301 1.00 94.19 592 LEU A N 1
ATOM 4453 C CA . LEU A 1 592 ? -15.924 -13.985 9.862 1.00 94.19 592 LEU A CA 1
ATOM 4454 C C . LEU A 1 592 ? -15.470 -12.729 9.097 1.00 94.19 592 LEU A C 1
ATOM 4456 O O . LEU A 1 592 ? -14.952 -12.830 7.986 1.00 94.19 592 LEU A O 1
ATOM 4460 N N . LEU A 1 593 ? -15.661 -11.545 9.693 1.00 96.25 593 LEU A N 1
ATOM 4461 C CA . LEU A 1 593 ? -15.264 -10.259 9.116 1.00 96.25 593 LEU A CA 1
ATOM 4462 C C . LEU A 1 593 ? -13.742 -10.076 9.208 1.00 96.25 593 LEU A C 1
ATOM 4464 O O . LEU A 1 593 ? -13.115 -9.696 8.218 1.00 96.25 593 LEU A O 1
ATOM 4468 N N . THR A 1 594 ? -13.153 -10.411 10.362 1.00 93.69 594 THR A N 1
ATOM 4469 C CA . THR A 1 594 ? -11.698 -10.410 10.582 1.00 93.69 594 THR A CA 1
ATOM 4470 C C . THR A 1 594 ? -10.979 -11.342 9.614 1.00 93.69 594 THR A C 1
ATOM 4472 O O . THR A 1 594 ? -10.105 -10.894 8.886 1.00 93.69 594 THR A O 1
ATOM 4475 N N . GLU A 1 595 ? -11.385 -12.608 9.511 1.00 91.25 595 GLU A N 1
ATOM 4476 C CA . GLU A 1 595 ? -10.782 -13.580 8.592 1.00 91.25 595 GLU A CA 1
ATOM 4477 C C . GLU A 1 595 ? -10.859 -13.126 7.127 1.00 91.25 595 GLU A C 1
ATOM 4479 O O . GLU A 1 595 ? -9.906 -13.316 6.369 1.00 91.25 595 GLU A O 1
ATOM 4484 N N . ALA A 1 596 ? -11.966 -12.493 6.719 1.00 94.25 596 ALA A N 1
ATOM 4485 C CA . ALA A 1 596 ? -12.126 -11.970 5.365 1.00 94.25 596 ALA A CA 1
ATOM 4486 C C . ALA A 1 596 ? -11.189 -10.785 5.071 1.00 94.25 596 ALA A C 1
ATOM 4488 O O . ALA A 1 596 ? -10.540 -10.777 4.023 1.00 94.25 596 ALA A O 1
ATOM 4489 N N . ILE A 1 597 ? -11.096 -9.807 5.979 1.00 95.69 597 ILE A N 1
ATOM 4490 C CA . ILE A 1 597 ? -10.192 -8.655 5.834 1.00 95.69 597 ILE A CA 1
ATOM 4491 C C . ILE A 1 597 ? -8.734 -9.116 5.897 1.00 95.69 597 ILE A C 1
ATOM 4493 O O . ILE A 1 597 ? -7.961 -8.822 4.986 1.00 95.69 597 ILE A O 1
ATOM 4497 N N . ASP A 1 598 ? -8.371 -9.889 6.917 1.00 90.75 598 ASP A N 1
ATOM 4498 C CA . ASP A 1 598 ? -6.996 -10.304 7.183 1.00 90.75 598 ASP A CA 1
ATOM 4499 C C . ASP A 1 598 ? -6.442 -11.186 6.058 1.00 90.75 598 ASP A C 1
ATOM 4501 O O . ASP A 1 598 ? -5.280 -11.044 5.680 1.00 90.75 598 ASP A O 1
ATOM 4505 N N . LYS A 1 599 ? -7.266 -12.061 5.462 1.00 88.75 599 LYS A N 1
ATOM 4506 C CA . LYS A 1 599 ? -6.872 -12.869 4.297 1.00 88.75 599 LYS A CA 1
ATOM 4507 C C . LYS A 1 599 ? -6.569 -12.005 3.071 1.00 88.75 599 LYS A C 1
ATOM 4509 O O . LYS A 1 599 ? -5.611 -12.282 2.346 1.00 88.75 599 LYS A O 1
ATOM 4514 N N . LEU A 1 600 ? -7.360 -10.958 2.835 1.00 91.88 600 LEU A N 1
ATOM 4515 C CA . LEU A 1 600 ? -7.133 -10.019 1.735 1.00 91.88 600 LEU A CA 1
ATOM 4516 C C . LEU A 1 600 ? -5.903 -9.143 1.994 1.00 91.88 600 LEU A C 1
ATOM 4518 O O . LEU A 1 600 ? -5.046 -9.030 1.116 1.00 91.88 600 LEU A O 1
ATOM 4522 N N . ALA A 1 601 ? -5.757 -8.609 3.207 1.00 92.62 601 ALA A N 1
ATOM 4523 C CA . ALA A 1 601 ? -4.589 -7.843 3.626 1.00 92.62 601 ALA A CA 1
ATOM 4524 C C . ALA A 1 601 ? -3.297 -8.672 3.500 1.00 92.62 601 ALA A C 1
ATOM 4526 O O . ALA A 1 601 ? -2.363 -8.246 2.818 1.00 92.62 601 ALA A O 1
ATOM 4527 N N . ALA A 1 602 ? -3.263 -9.896 4.038 1.00 89.69 602 ALA A N 1
ATOM 4528 C CA . ALA A 1 602 ? -2.107 -10.793 3.959 1.00 89.69 602 ALA A CA 1
ATOM 4529 C C . ALA A 1 602 ? -1.691 -11.112 2.511 1.00 89.69 602 ALA A C 1
ATOM 4531 O O . ALA A 1 602 ? -0.499 -11.183 2.213 1.00 89.69 602 ALA A O 1
ATOM 4532 N N . SER A 1 603 ? -2.652 -11.225 1.584 1.00 89.56 603 SER A N 1
ATOM 4533 C CA . SER A 1 603 ? -2.364 -11.462 0.159 1.00 89.56 603 SER A CA 1
ATOM 4534 C C . SER A 1 603 ? -1.617 -10.309 -0.536 1.00 89.56 603 SER A C 1
ATOM 4536 O O . SER A 1 603 ? -0.998 -10.517 -1.580 1.00 89.56 603 SER A O 1
ATOM 4538 N N . SER A 1 604 ? -1.627 -9.108 0.056 1.00 93.06 604 SER A N 1
ATOM 4539 C CA . SER A 1 604 ? -0.892 -7.931 -0.430 1.00 93.06 604 SER A CA 1
ATOM 4540 C C . SER A 1 604 ? 0.492 -7.734 0.185 1.00 93.06 604 SER A C 1
ATOM 4542 O O . SER A 1 604 ? 1.251 -6.898 -0.300 1.00 93.06 604 SER A O 1
ATOM 4544 N N . VAL A 1 605 ? 0.856 -8.494 1.221 1.00 93.12 605 VAL A N 1
ATOM 4545 C CA . VAL A 1 605 ? 2.197 -8.426 1.813 1.00 93.12 605 VAL A CA 1
ATOM 4546 C C . VAL A 1 605 ? 3.166 -9.120 0.857 1.00 93.12 605 VAL A C 1
ATOM 4548 O O . VAL A 1 605 ? 3.307 -10.337 0.888 1.00 93.12 605 VAL A O 1
ATOM 4551 N N . ARG A 1 606 ? 3.773 -8.360 -0.061 1.00 93.38 606 ARG A N 1
ATOM 4552 C CA . ARG A 1 606 ? 4.631 -8.911 -1.129 1.00 93.38 606 ARG A CA 1
ATOM 4553 C C . ARG A 1 606 ? 5.720 -7.978 -1.659 1.00 93.38 606 ARG A C 1
ATOM 4555 O O . ARG A 1 606 ? 6.316 -8.284 -2.679 1.00 93.38 606 ARG A O 1
ATOM 4562 N N . SER A 1 607 ? 5.948 -6.827 -1.032 1.00 94.62 607 SER A N 1
ATOM 4563 C CA . SER A 1 607 ? 7.130 -6.011 -1.329 1.00 94.62 607 SER A CA 1
ATOM 4564 C C . SER A 1 607 ? 8.289 -6.576 -0.515 1.00 94.62 607 SER A C 1
ATOM 4566 O O . SER A 1 607 ? 8.190 -6.644 0.709 1.00 94.62 607 SER A O 1
ATOM 4568 N N . PHE A 1 608 ? 9.361 -7.015 -1.176 1.00 95.50 608 PHE A N 1
ATOM 4569 C CA . PHE A 1 608 ? 10.521 -7.632 -0.523 1.00 95.50 608 PHE A CA 1
ATOM 4570 C C . PHE A 1 608 ? 11.177 -6.649 0.456 1.00 95.50 608 PHE A C 1
ATOM 4572 O O . PHE A 1 608 ? 11.498 -7.005 1.584 1.00 95.50 608 PHE A O 1
ATOM 4579 N N . GLU A 1 609 ? 11.299 -5.384 0.050 1.00 93.81 609 GLU A N 1
ATOM 4580 C CA . GLU A 1 609 ? 11.828 -4.309 0.896 1.00 93.81 609 GLU A CA 1
ATOM 4581 C C . GLU A 1 609 ? 10.907 -4.003 2.080 1.00 93.81 609 GLU A C 1
ATOM 4583 O O . GLU A 1 609 ? 11.379 -3.826 3.199 1.00 93.81 609 GLU A O 1
ATOM 4588 N N . ALA A 1 610 ? 9.587 -3.964 1.854 1.00 92.19 610 ALA A N 1
ATOM 4589 C CA . ALA A 1 610 ? 8.642 -3.725 2.942 1.00 92.19 610 ALA A CA 1
ATOM 4590 C C . ALA A 1 610 ? 8.662 -4.877 3.952 1.00 92.19 610 ALA A C 1
ATOM 4592 O O . ALA A 1 610 ? 8.591 -4.613 5.144 1.00 92.19 610 ALA A O 1
ATOM 4593 N N . LEU A 1 611 ? 8.805 -6.125 3.491 1.00 94.31 611 LEU A N 1
ATOM 4594 C CA . LEU A 1 611 ? 8.939 -7.309 4.340 1.00 94.31 611 LEU A CA 1
ATOM 4595 C C . LEU A 1 611 ? 10.158 -7.222 5.256 1.00 94.31 611 LEU A C 1
ATOM 4597 O O . LEU A 1 611 ? 9.973 -7.293 6.466 1.00 94.31 611 LEU A O 1
ATOM 4601 N N . LEU A 1 612 ? 11.354 -6.947 4.717 1.00 94.38 612 LEU A N 1
ATOM 4602 C CA . LEU A 1 612 ? 12.571 -6.773 5.527 1.00 94.38 612 LEU A CA 1
ATOM 4603 C C . LEU A 1 612 ? 12.429 -5.676 6.599 1.00 94.38 612 LEU A C 1
ATOM 4605 O O . LEU A 1 612 ? 13.089 -5.728 7.642 1.00 94.38 612 LEU A O 1
ATOM 4609 N N . GLU A 1 613 ? 11.579 -4.677 6.348 1.00 90.94 613 GLU A N 1
ATOM 4610 C CA . GLU A 1 613 ? 11.292 -3.602 7.293 1.00 90.94 613 GLU A CA 1
ATOM 4611 C C . GLU A 1 613 ? 10.092 -3.859 8.224 1.00 90.94 613 GLU A C 1
ATOM 4613 O O . GLU A 1 613 ? 9.969 -3.154 9.229 1.00 90.94 613 GLU A O 1
ATOM 4618 N N . LEU A 1 614 ? 9.244 -4.847 7.933 1.00 88.69 614 LEU A N 1
ATOM 4619 C CA . LEU A 1 614 ? 7.985 -5.124 8.626 1.00 88.69 614 LEU A CA 1
ATOM 4620 C C . LEU A 1 614 ? 8.212 -5.780 9.996 1.00 88.69 614 LEU A C 1
ATOM 4622 O O . LEU A 1 614 ? 9.113 -6.594 10.177 1.00 88.69 614 LEU A O 1
ATOM 4626 N N . GLY A 1 615 ? 7.329 -5.487 10.952 1.00 87.75 615 GLY A N 1
ATOM 4627 C CA . GLY A 1 615 ? 7.316 -6.147 12.259 1.00 87.75 615 GLY A CA 1
ATOM 4628 C C . GLY A 1 615 ? 8.511 -5.804 13.156 1.00 87.75 615 GLY A C 1
ATOM 4629 O O . GLY A 1 615 ? 9.252 -4.846 12.931 1.00 87.75 615 GLY A O 1
ATOM 4630 N N . GLY A 1 616 ? 8.671 -6.585 14.224 1.00 89.25 616 GLY A N 1
ATOM 4631 C CA . GLY A 1 616 ? 9.741 -6.387 15.201 1.00 89.25 616 GLY A CA 1
ATOM 4632 C C . GLY A 1 616 ? 11.117 -6.810 14.676 1.00 89.25 616 GLY A C 1
ATOM 4633 O O . GLY A 1 616 ? 11.246 -7.725 13.859 1.00 89.25 616 GLY A O 1
ATOM 4634 N N . LYS A 1 617 ? 12.165 -6.163 15.196 1.00 94.88 617 LYS A N 1
ATOM 4635 C CA . LYS A 1 617 ? 13.576 -6.438 14.885 1.00 94.88 617 LYS A CA 1
ATOM 4636 C C . LYS A 1 617 ? 14.383 -6.447 16.182 1.00 94.88 617 LYS A C 1
ATOM 4638 O O . LYS A 1 617 ? 14.126 -5.620 17.053 1.00 94.88 617 LYS A O 1
ATOM 4643 N N . ARG A 1 618 ? 15.343 -7.362 16.327 1.00 95.44 618 ARG A N 1
ATOM 4644 C CA . ARG A 1 618 ? 16.280 -7.403 17.463 1.00 95.44 618 ARG A CA 1
ATOM 4645 C C . ARG A 1 618 ? 17.597 -8.091 17.110 1.00 95.44 618 ARG A C 1
ATOM 4647 O O . ARG A 1 618 ? 17.666 -8.873 16.162 1.00 95.44 618 ARG A O 1
ATOM 4654 N N . ALA A 1 619 ? 18.621 -7.843 17.919 1.00 96.25 619 ALA A N 1
ATOM 4655 C CA . ALA A 1 619 ? 19.795 -8.706 17.973 1.00 96.25 619 ALA A CA 1
ATOM 4656 C C . ALA A 1 619 ? 19.438 -10.044 18.647 1.00 96.25 619 ALA A C 1
ATOM 4658 O O . ALA A 1 619 ? 18.579 -10.095 19.532 1.00 96.25 619 ALA A O 1
ATOM 4659 N N . VAL A 1 620 ? 20.107 -11.116 18.232 1.00 95.12 620 VAL A N 1
ATOM 4660 C CA . VAL A 1 620 ? 20.062 -12.449 18.853 1.00 95.12 620 VAL A CA 1
ATOM 4661 C C . VAL A 1 620 ? 21.484 -13.005 18.942 1.00 95.12 620 VAL A C 1
ATOM 4663 O O . VAL A 1 620 ? 22.408 -12.438 18.358 1.00 95.12 620 VAL A O 1
ATOM 4666 N N . ASP A 1 621 ? 21.684 -14.105 19.669 1.00 93.88 621 ASP A N 1
ATOM 4667 C CA . ASP A 1 621 ? 23.005 -14.738 19.719 1.00 93.88 621 ASP A CA 1
ATOM 4668 C C . ASP A 1 621 ? 23.461 -15.166 18.311 1.00 93.88 621 ASP A C 1
ATOM 4670 O O . ASP A 1 621 ? 22.740 -15.856 17.584 1.00 93.88 621 ASP A O 1
ATOM 4674 N N . GLY A 1 622 ? 24.641 -14.690 17.908 1.00 93.62 622 GLY A N 1
ATOM 4675 C CA . GLY A 1 622 ? 25.207 -14.903 16.577 1.00 93.62 622 GLY A CA 1
ATOM 4676 C C . GLY A 1 622 ? 24.406 -14.320 15.403 1.00 93.62 622 GLY A C 1
ATOM 4677 O O . GLY A 1 622 ? 24.453 -14.912 14.320 1.00 93.62 622 GLY A O 1
ATOM 4678 N N . GLY A 1 623 ? 23.652 -13.224 15.576 1.00 96.62 623 GLY A N 1
ATOM 4679 C CA . GLY A 1 623 ? 23.095 -12.467 14.445 1.00 96.62 623 GLY A CA 1
ATOM 4680 C C . GLY A 1 623 ? 21.912 -11.551 14.773 1.00 96.62 623 GLY A C 1
ATOM 4681 O O . GLY A 1 623 ? 21.833 -10.936 15.837 1.00 96.62 623 GLY A O 1
ATOM 4682 N N . ILE A 1 624 ? 20.966 -11.452 13.833 1.00 97.50 624 ILE A N 1
ATOM 4683 C CA . ILE A 1 624 ? 19.732 -10.663 13.979 1.00 97.50 624 ILE A CA 1
ATOM 4684 C C . ILE A 1 624 ? 18.474 -11.484 13.700 1.00 97.50 624 ILE A C 1
ATOM 4686 O O . ILE A 1 624 ? 18.477 -12.436 12.915 1.00 97.50 624 ILE A O 1
ATOM 4690 N N . GLU A 1 625 ? 17.376 -11.065 14.318 1.00 97.12 625 GLU A N 1
ATOM 4691 C CA . GLU A 1 625 ? 16.030 -11.571 14.085 1.00 97.12 625 GLU A CA 1
ATOM 4692 C C . GLU A 1 625 ? 15.130 -10.409 13.655 1.00 97.12 625 GLU A C 1
ATOM 4694 O O . GLU A 1 625 ? 14.994 -9.415 14.371 1.00 97.12 625 GLU A O 1
ATOM 4699 N N . ILE A 1 626 ? 14.547 -10.530 12.467 1.00 97.00 626 ILE A N 1
ATOM 4700 C CA . ILE A 1 626 ? 13.724 -9.513 11.802 1.00 97.00 626 ILE A CA 1
ATOM 4701 C C . ILE A 1 626 ? 12.358 -10.105 11.429 1.00 97.00 626 ILE A C 1
ATOM 4703 O O . ILE A 1 626 ? 12.104 -11.290 11.659 1.00 97.00 626 ILE A O 1
ATOM 4707 N N . GLU A 1 627 ? 11.486 -9.290 10.833 1.00 94.94 627 GLU A N 1
ATOM 4708 C CA . GLU A 1 627 ? 10.151 -9.690 10.368 1.00 94.94 627 GLU A CA 1
ATOM 4709 C C . GLU A 1 627 ? 9.210 -10.223 11.462 1.00 94.94 627 GLU A C 1
ATOM 4711 O O . GLU A 1 627 ? 8.184 -10.836 11.149 1.00 94.94 627 GLU A O 1
ATOM 4716 N N . ARG A 1 628 ? 9.537 -9.977 12.742 1.00 94.00 628 ARG A N 1
ATOM 4717 C CA . ARG A 1 628 ? 8.867 -10.592 13.894 1.00 94.00 628 ARG A CA 1
ATOM 4718 C C . ARG A 1 628 ? 7.386 -10.221 13.923 1.00 94.00 628 ARG A C 1
ATOM 4720 O O . ARG A 1 628 ? 7.049 -9.048 14.109 1.00 94.00 628 ARG A O 1
ATOM 4727 N N . ARG A 1 629 ? 6.518 -11.219 13.751 1.00 90.19 629 ARG A N 1
ATOM 4728 C CA . ARG A 1 629 ? 5.057 -11.081 13.677 1.00 90.19 629 ARG A CA 1
ATOM 4729 C C . ARG A 1 629 ? 4.367 -12.272 14.328 1.00 90.19 629 ARG A C 1
ATOM 4731 O O . ARG A 1 629 ? 4.647 -13.414 13.974 1.00 90.19 629 ARG A O 1
ATOM 4738 N N . THR A 1 630 ? 3.406 -12.002 15.200 1.00 88.38 630 THR A N 1
ATOM 4739 C CA . THR A 1 630 ? 2.471 -13.013 15.697 1.00 88.38 630 THR A CA 1
ATOM 4740 C C . THR A 1 630 ? 1.331 -13.162 14.688 1.00 88.38 630 THR A C 1
ATOM 4742 O O . THR A 1 630 ? 0.640 -12.194 14.385 1.00 88.38 630 THR A O 1
ATOM 4745 N N . ILE A 1 631 ? 1.134 -14.359 14.135 1.00 85.88 631 ILE A N 1
ATOM 4746 C CA . ILE A 1 631 ? 0.057 -14.665 13.181 1.00 85.88 631 ILE A CA 1
ATOM 4747 C C . ILE A 1 631 ? -0.685 -15.892 13.694 1.00 85.88 631 ILE A C 1
ATOM 4749 O O . ILE A 1 631 ? -0.065 -16.921 13.942 1.00 85.88 631 ILE A O 1
ATOM 4753 N N . ASP A 1 632 ? -1.999 -15.772 13.902 1.00 82.19 632 ASP A N 1
ATOM 4754 C CA . ASP A 1 632 ? -2.825 -16.808 14.552 1.00 82.19 632 ASP A CA 1
ATOM 4755 C C . ASP A 1 632 ? -2.251 -17.278 15.906 1.00 82.19 632 ASP A C 1
ATOM 4757 O O . ASP A 1 632 ? -2.397 -18.433 16.301 1.00 82.19 632 ASP A O 1
ATOM 4761 N N . GLY A 1 633 ? -1.571 -16.368 16.616 1.00 84.19 633 GLY A N 1
ATOM 4762 C CA . GLY A 1 633 ? -0.891 -16.659 17.878 1.00 84.19 633 GLY A CA 1
ATOM 4763 C C . GLY A 1 633 ? 0.367 -17.532 17.745 1.00 84.19 633 GLY A C 1
ATOM 4764 O O . GLY A 1 633 ? 0.804 -18.150 18.713 1.00 84.19 633 GLY A O 1
ATOM 4765 N N . ILE A 1 634 ? 0.955 -17.599 16.555 1.00 89.12 634 ILE A N 1
ATOM 4766 C CA . ILE A 1 634 ? 2.261 -18.210 16.313 1.00 89.12 634 ILE A CA 1
ATOM 4767 C C . ILE A 1 634 ? 3.231 -17.083 15.981 1.00 89.12 634 ILE A C 1
ATOM 4769 O O . ILE A 1 634 ? 3.002 -16.313 15.043 1.00 89.12 634 ILE A O 1
ATOM 4773 N N . ASP A 1 635 ? 4.313 -16.980 16.742 1.00 92.62 635 ASP A N 1
ATOM 4774 C CA . ASP A 1 635 ? 5.355 -15.994 16.496 1.00 92.62 635 ASP A CA 1
ATOM 4775 C C . ASP A 1 635 ? 6.239 -16.480 15.356 1.00 92.62 635 ASP A C 1
ATOM 4777 O O . ASP A 1 635 ? 6.840 -17.549 15.435 1.00 92.62 635 ASP A O 1
ATOM 4781 N N . HIS A 1 636 ? 6.321 -15.691 14.294 1.00 95.25 636 HIS A N 1
ATOM 4782 C CA . HIS A 1 636 ? 7.140 -15.966 13.125 1.00 95.25 636 HIS A CA 1
ATOM 4783 C C . HIS A 1 636 ? 8.217 -14.891 12.976 1.00 95.25 636 HIS A C 1
ATOM 4785 O O . HIS A 1 636 ? 7.964 -13.711 13.231 1.00 95.25 636 HIS A O 1
ATOM 4791 N N . SER A 1 637 ? 9.413 -15.281 12.544 1.00 97.06 637 SER A N 1
ATOM 4792 C CA . SER A 1 637 ? 10.520 -14.361 12.277 1.00 97.06 637 SER A CA 1
ATOM 4793 C C . SER A 1 637 ? 11.479 -14.900 11.212 1.00 97.06 637 SER A C 1
ATOM 4795 O O . SER A 1 637 ? 11.475 -16.087 10.870 1.00 97.06 637 SER A O 1
ATOM 4797 N N . VAL A 1 638 ? 12.332 -14.022 10.681 1.00 97.75 638 VAL A N 1
ATOM 4798 C CA . VAL A 1 638 ? 13.487 -14.402 9.857 1.00 97.75 638 VAL A CA 1
ATOM 4799 C C . VAL A 1 638 ? 14.764 -14.155 10.655 1.00 97.75 638 VAL A C 1
ATOM 4801 O O . VAL A 1 638 ? 15.044 -13.034 11.079 1.00 97.75 638 VAL A O 1
ATOM 4804 N N . ARG A 1 639 ? 15.567 -15.204 10.851 1.00 97.44 639 ARG A N 1
ATOM 4805 C CA . ARG A 1 639 ? 16.872 -15.138 11.520 1.00 97.44 639 ARG A CA 1
ATOM 4806 C C . ARG A 1 639 ? 17.994 -15.083 10.494 1.00 97.44 639 ARG A C 1
ATOM 4808 O O . ARG A 1 639 ? 18.147 -15.996 9.674 1.00 97.44 639 ARG A O 1
ATOM 4815 N N . ALA A 1 640 ? 18.804 -14.033 10.569 1.00 96.88 640 ALA A N 1
ATOM 4816 C CA . ALA A 1 640 ? 19.997 -13.847 9.760 1.00 96.88 640 ALA A CA 1
ATOM 4817 C C . ALA A 1 640 ? 21.243 -13.933 10.647 1.00 96.88 640 ALA A C 1
ATOM 4819 O O . ALA A 1 640 ? 21.565 -12.996 11.371 1.00 96.88 640 ALA A O 1
ATOM 4820 N N . LEU A 1 641 ? 21.920 -15.082 10.583 1.00 96.88 641 LEU A N 1
ATOM 4821 C CA . LEU A 1 641 ? 23.064 -15.399 11.435 1.00 96.88 641 LEU A CA 1
ATOM 4822 C C . LEU A 1 641 ? 24.399 -14.958 10.809 1.00 96.88 641 LEU A C 1
ATOM 4824 O O . LEU A 1 641 ? 24.535 -14.892 9.576 1.00 96.88 641 LEU A O 1
ATOM 4828 N N . ASP A 1 642 ? 25.382 -14.700 11.671 1.00 93.81 642 ASP A N 1
ATOM 4829 C CA . ASP A 1 642 ? 26.739 -14.236 11.348 1.00 93.81 642 ASP A CA 1
ATOM 4830 C C . ASP A 1 642 ? 27.559 -15.291 10.595 1.00 93.81 642 ASP A C 1
ATOM 4832 O O . ASP A 1 642 ? 28.362 -14.964 9.719 1.00 93.81 642 ASP A O 1
ATOM 4836 N N . ASP A 1 643 ? 27.282 -16.576 10.846 1.00 93.88 643 ASP A N 1
ATOM 4837 C CA . ASP A 1 643 ? 27.825 -17.703 10.075 1.00 93.88 643 ASP A CA 1
ATOM 4838 C C . ASP A 1 643 ? 27.277 -17.776 8.631 1.00 93.88 643 ASP A C 1
ATOM 4840 O O . ASP A 1 643 ? 27.635 -18.659 7.848 1.00 93.88 643 ASP A O 1
ATOM 4844 N N . GLY A 1 644 ? 26.402 -16.836 8.264 1.00 92.38 644 GLY A N 1
ATOM 4845 C CA . GLY A 1 644 ? 25.793 -16.711 6.951 1.00 92.38 644 GLY A CA 1
ATOM 4846 C C . GLY A 1 644 ? 24.556 -17.582 6.744 1.00 92.38 644 GLY A C 1
ATOM 4847 O O . GLY A 1 644 ? 23.960 -17.489 5.667 1.00 92.38 644 GLY A O 1
ATOM 4848 N N . LYS A 1 645 ? 24.135 -18.394 7.723 1.00 95.06 645 LYS A N 1
ATOM 4849 C CA . LYS A 1 645 ? 22.876 -19.145 7.639 1.00 95.06 645 LYS A CA 1
ATOM 4850 C C . LYS A 1 645 ? 21.678 -18.199 7.713 1.00 95.06 645 LYS A C 1
ATOM 4852 O O . LYS A 1 645 ? 21.732 -17.103 8.281 1.00 95.06 645 LYS A O 1
ATOM 4857 N N . ARG A 1 646 ? 20.576 -18.640 7.117 1.00 96.00 646 ARG A N 1
ATOM 4858 C CA . ARG A 1 646 ? 19.272 -17.983 7.175 1.00 96.00 646 ARG A CA 1
ATOM 4859 C C . ARG A 1 646 ? 18.237 -19.013 7.602 1.00 96.00 646 ARG A C 1
ATOM 4861 O O . ARG A 1 646 ? 18.299 -20.160 7.150 1.00 96.00 646 ARG A O 1
ATOM 4868 N N . ARG A 1 647 ? 17.335 -18.629 8.501 1.00 96.75 647 ARG A N 1
ATOM 4869 C CA . ARG A 1 647 ? 16.254 -19.497 8.982 1.00 96.75 647 ARG A CA 1
ATOM 4870 C C . ARG A 1 647 ? 14.944 -18.727 9.038 1.00 96.75 647 ARG A C 1
ATOM 4872 O O . ARG A 1 647 ? 14.955 -17.563 9.427 1.00 96.75 647 ARG A O 1
ATOM 4879 N N . LEU A 1 648 ? 13.839 -19.388 8.717 1.00 97.12 648 LEU A N 1
ATOM 4880 C CA . LEU A 1 648 ? 12.544 -18.993 9.267 1.00 97.12 648 LEU A CA 1
ATOM 4881 C C . LEU A 1 648 ? 12.459 -19.622 10.650 1.00 97.12 648 LEU A C 1
ATOM 4883 O O . LEU A 1 648 ? 12.809 -20.794 10.815 1.00 97.12 648 LEU A O 1
ATOM 4887 N N . HIS A 1 649 ? 12.033 -18.844 11.629 1.00 97.12 649 HIS A N 1
ATOM 4888 C CA . HIS A 1 649 ? 11.836 -19.318 12.983 1.00 97.12 649 HIS A CA 1
ATOM 4889 C C . HIS A 1 649 ? 10.367 -19.161 13.356 1.00 97.12 649 HIS A C 1
ATOM 4891 O O . HIS A 1 649 ? 9.752 -18.139 13.050 1.00 97.12 649 HIS A O 1
ATOM 4897 N N . LEU A 1 650 ? 9.813 -20.198 13.977 1.00 95.81 650 LEU A N 1
ATOM 4898 C CA . LEU A 1 650 ? 8.458 -20.212 14.506 1.00 95.81 650 LEU A CA 1
ATOM 4899 C C . LEU A 1 650 ? 8.544 -20.534 15.991 1.00 95.81 650 LEU A C 1
ATOM 4901 O O . LEU A 1 650 ? 9.272 -21.457 16.360 1.00 95.81 650 LEU A O 1
ATOM 4905 N N . ALA A 1 651 ? 7.771 -19.835 16.812 1.00 95.25 651 ALA A N 1
ATOM 4906 C CA . ALA A 1 651 ? 7.570 -20.153 18.216 1.00 95.25 651 ALA A CA 1
ATOM 4907 C C . ALA A 1 651 ? 6.070 -20.188 18.539 1.00 95.25 651 ALA A C 1
ATOM 4909 O O . ALA A 1 651 ? 5.316 -19.283 18.181 1.00 95.25 651 ALA A O 1
ATOM 4910 N N . ILE A 1 652 ? 5.634 -21.246 19.223 1.00 93.44 652 ILE A N 1
ATOM 4911 C CA . ILE A 1 652 ? 4.284 -21.362 19.780 1.00 93.44 652 ILE A CA 1
ATOM 4912 C C . ILE A 1 652 ? 4.411 -21.290 21.305 1.00 93.44 652 ILE A C 1
ATOM 4914 O O . ILE A 1 652 ? 4.977 -22.219 21.895 1.00 93.44 652 ILE A O 1
ATOM 4918 N N . PRO A 1 653 ? 3.909 -20.228 21.961 1.00 92.69 653 PRO A N 1
ATOM 4919 C CA . PRO A 1 653 ? 3.951 -20.121 23.414 1.00 92.69 653 PRO A CA 1
ATOM 4920 C C . PRO A 1 653 ? 3.204 -21.275 24.092 1.00 92.69 653 PRO A C 1
ATOM 4922 O O . PRO A 1 653 ? 2.105 -21.661 23.677 1.00 92.69 653 PRO A O 1
ATOM 4925 N N . LEU A 1 654 ? 3.784 -21.815 25.163 1.00 93.12 654 LEU A N 1
ATOM 4926 C CA . LEU A 1 654 ? 3.168 -22.845 25.992 1.00 93.12 654 LEU A CA 1
ATOM 4927 C C . LEU A 1 654 ? 2.690 -22.276 27.328 1.00 93.12 654 LEU A C 1
ATOM 4929 O O . LEU A 1 654 ? 3.231 -21.318 27.876 1.00 93.12 654 LEU A O 1
ATOM 4933 N N . THR A 1 655 ? 1.691 -22.945 27.887 1.00 91.50 655 THR A N 1
ATOM 4934 C CA . THR A 1 655 ? 1.315 -22.854 29.302 1.00 91.50 655 THR A CA 1
ATOM 4935 C C . THR A 1 655 ? 1.435 -24.232 29.950 1.00 91.50 655 THR A C 1
ATOM 4937 O O . THR A 1 655 ? 1.386 -25.247 29.254 1.00 91.50 655 THR A O 1
ATOM 4940 N N . GLY A 1 656 ? 1.592 -24.273 31.274 1.00 89.88 656 GLY A N 1
ATOM 4941 C CA . GLY A 1 656 ? 1.896 -25.505 32.010 1.00 89.88 656 GLY A CA 1
ATOM 4942 C C . GLY A 1 656 ? 3.399 -25.774 32.128 1.00 89.88 656 GLY A C 1
ATOM 4943 O O . GLY A 1 656 ? 4.228 -24.935 31.779 1.00 89.88 656 GLY A O 1
ATOM 4944 N N . ASP A 1 657 ? 3.737 -26.947 32.654 1.00 91.00 657 ASP A N 1
ATOM 4945 C CA . ASP A 1 657 ? 5.108 -27.391 32.921 1.00 91.00 657 ASP A CA 1
ATOM 4946 C C . ASP A 1 657 ? 5.273 -28.905 32.672 1.00 91.00 657 ASP A C 1
ATOM 4948 O O . ASP A 1 657 ? 4.327 -29.604 32.308 1.00 91.00 657 ASP A O 1
ATOM 4952 N N . GLU A 1 658 ? 6.484 -29.434 32.871 1.00 90.44 658 GLU A N 1
ATOM 4953 C CA . GLU A 1 658 ? 6.800 -30.852 32.632 1.00 90.44 658 GLU A CA 1
ATOM 4954 C C . GLU A 1 658 ? 6.014 -31.824 33.538 1.00 90.44 658 GLU A C 1
ATOM 4956 O O . GLU A 1 658 ? 5.795 -32.970 33.150 1.00 90.44 658 GLU A O 1
ATOM 4961 N N . ALA A 1 659 ? 5.548 -31.381 34.713 1.00 90.19 659 ALA A N 1
ATOM 4962 C CA . ALA A 1 659 ? 4.790 -32.212 35.653 1.00 90.19 659 ALA A CA 1
ATOM 4963 C C . ALA A 1 659 ? 3.275 -32.180 35.387 1.00 90.19 659 ALA A C 1
ATOM 4965 O O . ALA A 1 659 ? 2.581 -33.182 35.564 1.00 90.19 659 ALA A O 1
ATOM 4966 N N . SER A 1 660 ? 2.757 -31.024 34.977 1.00 90.69 660 SER A N 1
ATOM 4967 C CA . SER A 1 660 ? 1.341 -30.785 34.704 1.00 90.69 660 SER A CA 1
ATOM 4968 C C . SER A 1 660 ? 0.953 -31.033 33.248 1.00 90.69 660 SER A C 1
ATOM 4970 O O . SER A 1 660 ? -0.237 -31.214 32.986 1.00 90.69 660 SER A O 1
ATOM 4972 N N . GLY A 1 661 ? 1.917 -31.091 32.327 1.00 91.31 661 GLY A N 1
ATOM 4973 C CA . GLY A 1 661 ? 1.718 -31.172 30.882 1.00 91.31 661 GLY A CA 1
ATOM 4974 C C . GLY A 1 661 ? 1.551 -29.791 30.243 1.00 91.31 661 GLY A C 1
ATOM 4975 O O . GLY A 1 661 ? 0.966 -28.877 30.827 1.00 91.31 661 GLY A O 1
ATOM 4976 N N . PHE A 1 662 ? 2.036 -29.655 29.012 1.00 92.19 662 PHE A N 1
ATOM 4977 C CA . PHE A 1 662 ? 2.030 -28.403 28.264 1.00 92.19 662 PHE A CA 1
ATOM 4978 C C . PHE A 1 662 ? 0.729 -28.212 27.473 1.00 92.19 662 PHE A C 1
ATOM 4980 O O . PHE A 1 662 ? 0.131 -29.174 26.994 1.00 92.19 662 PHE A O 1
ATOM 4987 N N . VAL A 1 663 ? 0.299 -26.967 27.284 1.00 89.19 663 VAL A N 1
ATOM 4988 C CA . VAL A 1 663 ? -0.826 -26.589 26.414 1.00 89.19 663 VAL A CA 1
ATOM 4989 C C . VAL A 1 663 ? -0.377 -25.454 25.499 1.00 89.19 663 VAL A C 1
ATOM 4991 O O . VAL A 1 663 ? 0.183 -24.467 25.977 1.00 89.19 663 VAL A O 1
ATOM 4994 N N . LEU A 1 664 ? -0.641 -25.588 24.197 1.00 86.50 664 LEU A N 1
ATOM 4995 C CA . LEU A 1 664 ? -0.369 -24.562 23.186 1.00 86.50 664 LEU A CA 1
ATOM 4996 C C . LEU A 1 664 ? -1.279 -23.360 23.462 1.00 86.50 664 LEU A C 1
ATOM 4998 O O . LEU A 1 664 ? -2.484 -23.419 23.215 1.00 86.50 664 LEU A O 1
ATOM 5002 N N . ALA A 1 665 ? -0.711 -22.290 24.022 1.00 79.94 665 ALA A N 1
ATOM 5003 C CA . ALA A 1 665 ? -1.460 -21.190 24.635 1.00 79.94 665 ALA A CA 1
ATOM 5004 C C . ALA A 1 665 ? -2.401 -20.483 23.649 1.00 79.94 665 ALA A C 1
ATOM 5006 O O . ALA A 1 665 ? -3.424 -19.919 24.032 1.00 79.94 665 ALA A O 1
ATOM 5007 N N . THR A 1 666 ? -2.042 -20.530 22.370 1.00 76.31 666 THR A N 1
ATOM 5008 C CA . THR A 1 666 ? -2.682 -19.807 21.277 1.00 76.31 666 THR A CA 1
ATOM 5009 C C . THR A 1 666 ? -3.583 -20.666 20.396 1.00 76.31 666 THR A C 1
ATOM 5011 O O . THR A 1 666 ? -4.206 -20.145 19.475 1.00 76.31 666 THR A O 1
ATOM 5014 N N . LEU A 1 667 ? -3.735 -21.957 20.716 1.00 74.62 667 LEU A N 1
ATOM 5015 C CA . LEU A 1 667 ? -4.640 -22.881 20.029 1.00 74.62 667 LEU A CA 1
ATOM 5016 C C . LEU A 1 667 ? -5.695 -23.412 21.020 1.00 74.62 667 LEU A C 1
ATOM 5018 O O . LEU A 1 667 ? -5.540 -24.507 21.565 1.00 74.62 667 LEU A O 1
ATOM 5022 N N . PRO A 1 668 ? -6.777 -22.652 21.293 1.00 67.12 668 PRO A N 1
ATOM 5023 C CA . PRO A 1 668 ? -7.823 -23.070 22.221 1.00 67.12 668 PRO A CA 1
ATOM 5024 C C . PRO A 1 668 ? -8.425 -24.426 21.837 1.00 67.12 668 PRO A C 1
ATOM 5026 O O . PRO A 1 668 ? -8.874 -24.619 20.710 1.00 67.12 668 PRO A O 1
ATOM 5029 N N . GLY A 1 669 ? -8.451 -25.358 22.790 1.00 75.75 669 GLY A N 1
ATOM 5030 C CA . GLY A 1 669 ? -8.910 -26.730 22.562 1.00 75.75 669 GLY A CA 1
ATOM 5031 C C . GLY A 1 669 ? -7.828 -27.699 22.071 1.00 75.75 669 GLY A C 1
ATOM 5032 O O . GLY A 1 669 ? -8.122 -28.887 21.953 1.00 75.75 669 GLY A O 1
ATOM 5033 N N . ALA A 1 670 ? -6.588 -27.245 21.844 1.00 79.50 670 ALA A N 1
ATOM 5034 C CA . ALA A 1 670 ? -5.461 -28.150 21.637 1.00 79.50 670 ALA A CA 1
ATOM 5035 C C . ALA A 1 670 ? -5.310 -29.111 22.836 1.00 79.50 670 ALA A C 1
ATOM 5037 O O . ALA A 1 670 ? -5.495 -28.697 23.989 1.00 79.50 670 ALA A O 1
ATOM 5038 N N . PRO A 1 671 ? -4.974 -30.392 22.596 1.00 83.44 671 PRO A N 1
ATOM 5039 C CA . PRO A 1 671 ? -4.778 -31.346 23.673 1.00 83.44 671 PRO A CA 1
ATOM 5040 C C . PRO A 1 671 ? -3.585 -30.945 24.540 1.00 83.44 671 PRO A C 1
ATOM 5042 O O . PRO A 1 671 ? -2.631 -30.312 24.086 1.00 83.44 671 PRO A O 1
ATOM 5045 N N . ARG A 1 672 ? -3.634 -31.359 25.806 1.00 89.50 672 ARG A N 1
ATOM 5046 C CA . ARG A 1 672 ? -2.498 -31.252 26.716 1.00 89.50 672 ARG A CA 1
ATOM 5047 C C . ARG A 1 672 ? -1.432 -32.269 26.307 1.00 89.50 672 ARG A C 1
ATOM 5049 O O . ARG A 1 672 ? -1.730 -33.456 26.206 1.00 89.50 672 ARG A O 1
ATOM 5056 N N . LEU A 1 673 ? -0.216 -31.791 26.082 1.00 90.31 673 LEU A N 1
ATOM 5057 C CA . LEU A 1 673 ? 0.915 -32.544 25.552 1.00 90.31 673 LEU A CA 1
ATOM 5058 C C . LEU A 1 673 ? 1.876 -32.925 26.680 1.00 90.31 673 LEU A C 1
ATOM 5060 O O . LEU A 1 673 ? 2.231 -32.081 27.510 1.00 90.31 673 LEU A O 1
ATOM 5064 N N . ALA A 1 674 ? 2.354 -34.170 26.701 1.00 91.19 674 ALA A N 1
ATOM 5065 C CA . ALA A 1 674 ? 3.534 -34.495 27.492 1.00 91.19 674 ALA A CA 1
ATOM 5066 C C . ALA A 1 674 ? 4.784 -33.886 26.834 1.00 91.19 674 ALA A C 1
ATOM 5068 O O . ALA A 1 674 ? 4.795 -33.582 25.641 1.00 91.19 674 ALA A O 1
ATOM 5069 N N . LYS A 1 675 ? 5.883 -33.765 27.583 1.00 91.12 675 LYS A N 1
ATOM 5070 C CA . LYS A 1 675 ? 7.179 -33.341 27.023 1.00 91.12 675 LYS A CA 1
ATOM 5071 C C . LYS A 1 675 ? 7.610 -34.195 25.824 1.00 91.12 675 LYS A C 1
ATOM 5073 O O . LYS A 1 675 ? 8.043 -33.651 24.816 1.00 91.12 675 LYS A O 1
ATOM 5078 N N . ALA A 1 676 ? 7.397 -35.510 25.906 1.00 90.81 676 ALA A N 1
ATOM 5079 C CA . ALA A 1 676 ? 7.662 -36.433 24.806 1.00 90.81 676 ALA A CA 1
ATOM 5080 C C . ALA A 1 676 ? 6.822 -36.127 23.551 1.00 90.81 676 ALA A C 1
ATOM 5082 O O . ALA A 1 676 ? 7.333 -36.264 22.447 1.00 90.81 676 ALA A O 1
ATOM 5083 N N . ASP A 1 677 ? 5.575 -35.666 23.701 1.00 91.50 677 ASP A N 1
ATOM 5084 C CA . ASP A 1 677 ? 4.721 -35.270 22.571 1.00 91.50 677 ASP A CA 1
ATOM 5085 C C . ASP A 1 677 ? 5.166 -33.933 21.965 1.00 91.50 677 ASP A C 1
ATOM 5087 O O . ASP A 1 677 ? 5.119 -33.759 20.750 1.00 91.50 677 ASP A O 1
ATOM 5091 N N . VAL A 1 678 ? 5.655 -32.999 22.793 1.00 90.88 678 VAL A N 1
ATOM 5092 C CA . VAL A 1 678 ? 6.275 -31.748 22.324 1.00 90.88 678 VAL A CA 1
ATOM 5093 C C . VAL A 1 678 ? 7.563 -32.036 21.545 1.00 90.88 678 VAL A C 1
ATOM 5095 O O . VAL A 1 678 ? 7.749 -31.504 20.456 1.00 90.88 678 VAL A O 1
ATOM 5098 N N . GLU A 1 679 ? 8.430 -32.917 22.045 1.00 90.31 679 GLU A N 1
ATOM 5099 C CA . GLU A 1 679 ? 9.667 -33.335 21.366 1.00 90.31 679 GLU A CA 1
ATOM 5100 C C . GLU A 1 679 ? 9.387 -34.197 20.111 1.00 90.31 679 GLU A C 1
ATOM 5102 O O . GLU A 1 679 ? 10.134 -34.151 19.124 1.00 90.31 679 GLU A O 1
ATOM 5107 N N . ALA A 1 680 ? 8.285 -34.954 20.102 1.00 92.44 680 ALA A N 1
ATOM 5108 C CA . ALA A 1 680 ? 7.790 -35.703 18.946 1.00 92.44 680 ALA A CA 1
ATOM 5109 C C . ALA A 1 680 ? 7.018 -34.841 17.932 1.00 92.44 680 ALA A C 1
ATOM 5111 O O . ALA A 1 680 ? 6.789 -35.300 16.812 1.00 92.44 680 ALA A O 1
ATOM 5112 N N . MET A 1 681 ? 6.660 -33.597 18.264 1.00 93.75 681 MET A N 1
ATOM 5113 C CA . MET A 1 681 ? 5.910 -32.725 17.364 1.00 93.75 681 MET A CA 1
ATOM 5114 C C . MET A 1 681 ? 6.699 -32.429 16.080 1.00 93.75 681 MET A C 1
ATOM 5116 O O . MET A 1 681 ? 7.930 -32.277 16.069 1.00 93.75 681 MET A O 1
ATOM 5120 N N . ARG A 1 682 ? 5.974 -32.360 14.967 1.00 94.44 682 ARG A N 1
ATOM 5121 C CA . ARG A 1 682 ? 6.479 -32.021 13.637 1.00 94.44 682 ARG A CA 1
ATOM 5122 C C . ARG A 1 682 ? 5.662 -30.876 13.063 1.00 94.44 682 ARG A C 1
ATOM 5124 O O . ARG A 1 682 ? 4.448 -30.810 13.250 1.00 94.44 682 ARG A O 1
ATOM 5131 N N . TYR A 1 683 ? 6.327 -30.005 12.319 1.00 93.88 683 TYR A N 1
ATOM 5132 C CA . TYR A 1 683 ? 5.675 -29.033 11.452 1.00 93.88 683 TYR A CA 1
ATOM 5133 C C . TYR A 1 683 ? 5.888 -29.467 10.005 1.00 93.88 683 TYR A C 1
ATOM 5135 O O . TYR A 1 683 ? 7.027 -29.493 9.532 1.00 93.88 683 TYR A O 1
ATOM 5143 N N . ARG A 1 684 ? 4.800 -29.840 9.320 1.00 92.31 684 ARG A N 1
ATOM 5144 C CA . ARG A 1 684 ? 4.793 -30.132 7.882 1.00 92.31 684 ARG A CA 1
ATOM 5145 C C . ARG A 1 684 ? 4.406 -28.870 7.137 1.00 92.31 684 ARG A C 1
ATOM 5147 O O . ARG A 1 684 ? 3.317 -28.346 7.361 1.00 92.31 684 ARG A O 1
ATOM 5154 N N . PHE A 1 685 ? 5.280 -28.406 6.255 1.00 93.38 685 PHE A N 1
ATOM 5155 C CA . PHE A 1 685 ? 5.175 -27.083 5.655 1.00 93.38 685 PHE A CA 1
ATOM 5156 C C . PHE A 1 685 ? 5.515 -27.062 4.165 1.00 93.38 685 PHE A C 1
ATOM 5158 O O . PHE A 1 685 ? 6.117 -27.987 3.618 1.00 93.38 685 PHE A O 1
ATOM 5165 N N . THR A 1 686 ? 5.149 -25.957 3.530 1.00 91.44 686 THR A N 1
ATOM 5166 C CA . THR A 1 686 ? 5.467 -25.578 2.154 1.00 91.44 686 THR A CA 1
ATOM 5167 C C . THR A 1 686 ? 5.921 -24.116 2.124 1.00 91.44 686 THR A C 1
ATOM 5169 O O . THR A 1 686 ? 5.578 -23.330 3.009 1.00 91.44 686 THR A O 1
ATOM 5172 N N . VAL A 1 687 ? 6.684 -23.748 1.093 1.00 90.19 687 VAL A N 1
ATOM 5173 C CA . VAL A 1 687 ? 6.966 -22.345 0.732 1.00 90.19 687 VAL A CA 1
ATOM 5174 C C . VAL A 1 687 ? 6.513 -21.993 -0.696 1.00 90.19 687 VAL A C 1
ATOM 5176 O O . VAL A 1 687 ? 6.744 -20.877 -1.157 1.00 90.19 687 VAL A O 1
ATOM 5179 N N . ASP A 1 688 ? 5.880 -22.942 -1.399 1.00 82.81 688 ASP A N 1
ATOM 5180 C CA . ASP A 1 688 ? 5.563 -22.907 -2.837 1.00 82.81 688 ASP A CA 1
ATOM 5181 C C . ASP A 1 688 ? 4.075 -23.172 -3.162 1.00 82.81 688 ASP A C 1
ATOM 5183 O O . ASP A 1 688 ? 3.706 -23.380 -4.322 1.00 82.81 688 ASP A O 1
ATOM 5187 N N . GLY A 1 689 ? 3.207 -23.135 -2.145 1.00 82.88 689 GLY A N 1
ATOM 5188 C CA . GLY A 1 689 ? 1.771 -23.386 -2.296 1.00 82.88 689 GLY A CA 1
ATOM 5189 C C . GLY A 1 689 ? 1.425 -24.872 -2.428 1.00 82.88 689 GLY A C 1
ATOM 5190 O O . GLY A 1 689 ? 0.572 -25.232 -3.235 1.00 82.88 689 GLY A O 1
ATOM 5191 N N . TRP A 1 690 ? 2.084 -25.721 -1.634 1.00 85.62 690 TRP A N 1
ATOM 5192 C CA . TRP A 1 690 ? 1.893 -27.179 -1.559 1.00 85.62 690 TRP A CA 1
ATOM 5193 C C . TRP A 1 690 ? 2.291 -27.952 -2.829 1.00 85.62 690 TRP A C 1
ATOM 5195 O O . TRP A 1 690 ? 1.832 -29.074 -3.040 1.00 85.62 690 TRP A O 1
ATOM 5205 N N . GLN A 1 691 ? 3.184 -27.395 -3.653 1.00 84.00 691 GLN A N 1
ATOM 5206 C CA . GLN A 1 691 ? 3.818 -28.135 -4.754 1.00 84.00 691 GLN A CA 1
ATOM 5207 C C . GLN A 1 691 ? 4.899 -29.082 -4.219 1.00 84.00 691 GLN A C 1
ATOM 5209 O O . GLN A 1 691 ? 5.053 -30.198 -4.715 1.00 84.00 691 GLN A O 1
ATOM 5214 N N . SER A 1 692 ? 5.604 -28.659 -3.169 1.00 89.25 692 SER A N 1
ATOM 5215 C CA . SER A 1 692 ? 6.457 -29.505 -2.342 1.00 89.25 692 SER A CA 1
ATOM 5216 C C . SER A 1 692 ? 6.097 -29.377 -0.861 1.00 89.25 692 SER A C 1
ATOM 5218 O O . SER A 1 692 ? 5.547 -28.370 -0.405 1.00 89.25 692 SER A O 1
ATOM 5220 N N . THR A 1 693 ? 6.414 -30.423 -0.097 1.00 92.38 693 THR A N 1
ATOM 5221 C CA . THR A 1 693 ? 6.266 -30.444 1.362 1.00 92.38 693 THR A CA 1
ATOM 5222 C C . THR A 1 693 ? 7.567 -30.856 2.023 1.00 92.38 693 THR A C 1
ATOM 5224 O O . THR A 1 693 ? 8.207 -31.818 1.597 1.00 92.38 693 THR A O 1
ATOM 5227 N N . GLN A 1 694 ? 7.915 -30.169 3.101 1.00 94.94 694 GLN A N 1
ATOM 5228 C CA . GLN A 1 694 ? 9.047 -30.468 3.969 1.00 94.94 694 GLN A CA 1
ATOM 5229 C C . GLN A 1 694 ? 8.547 -30.644 5.406 1.00 94.94 694 GLN A C 1
ATOM 5231 O O . GLN A 1 694 ? 7.439 -30.224 5.743 1.00 94.94 694 GLN A O 1
ATOM 5236 N N . GLU A 1 695 ? 9.357 -31.264 6.262 1.00 95.50 695 GLU A N 1
ATOM 5237 C CA . GLU A 1 695 ? 9.059 -31.390 7.689 1.00 95.50 695 GLU A CA 1
ATOM 5238 C C . GLU A 1 695 ? 10.245 -30.943 8.540 1.00 95.50 695 GLU A C 1
ATOM 5240 O O . GLU A 1 695 ? 11.405 -31.165 8.189 1.00 95.50 695 GLU A O 1
ATOM 5245 N N . VAL A 1 696 ? 9.943 -30.331 9.683 1.00 96.25 696 VAL A N 1
ATOM 5246 C CA . VAL A 1 696 ? 10.924 -29.969 10.709 1.00 96.25 696 VAL A CA 1
ATOM 5247 C C . VAL A 1 696 ? 10.439 -30.433 12.084 1.00 96.25 696 VAL A C 1
ATOM 5249 O O . VAL A 1 696 ? 9.255 -30.339 12.414 1.00 96.25 696 VAL A O 1
ATOM 5252 N N . GLN A 1 697 ? 11.364 -30.968 12.880 1.00 96.19 697 GLN A N 1
ATOM 5253 C CA . GLN A 1 697 ? 11.114 -31.383 14.259 1.00 96.19 697 GLN A CA 1
ATOM 5254 C C . GLN A 1 697 ? 11.092 -30.175 15.199 1.00 96.19 697 GLN A C 1
ATOM 5256 O O . GLN A 1 697 ? 11.955 -29.298 15.118 1.00 96.19 697 GLN A O 1
ATOM 5261 N N . ALA A 1 698 ? 10.109 -30.172 16.097 1.00 95.75 698 ALA A N 1
ATOM 5262 C CA . ALA A 1 698 ? 10.004 -29.230 17.198 1.00 95.75 698 ALA A CA 1
ATOM 5263 C C . ALA A 1 698 ? 11.200 -29.307 18.157 1.00 95.75 698 ALA A C 1
ATOM 5265 O O . ALA A 1 698 ? 11.828 -30.356 18.326 1.00 95.75 698 ALA A O 1
ATOM 5266 N N . ARG A 1 699 ? 11.457 -28.204 18.856 1.00 95.44 699 ARG A N 1
ATOM 5267 C CA . ARG A 1 699 ? 12.268 -28.166 20.076 1.00 95.44 699 ARG A CA 1
ATOM 5268 C C . ARG A 1 699 ? 11.457 -27.517 21.190 1.00 95.44 699 ARG A C 1
ATOM 5270 O O . ARG A 1 699 ? 10.693 -26.592 20.931 1.00 95.44 699 ARG A O 1
ATOM 5277 N N . LEU A 1 700 ? 11.639 -27.988 22.419 1.00 95.00 700 LEU A N 1
ATOM 5278 C CA . LEU A 1 700 ? 11.206 -27.252 23.602 1.00 95.00 700 LEU A CA 1
ATOM 5279 C C . LEU A 1 700 ? 12.291 -26.221 23.934 1.00 95.00 700 LEU A C 1
ATOM 5281 O O . LEU A 1 700 ? 13.453 -26.584 24.108 1.00 95.00 700 LEU A O 1
ATOM 5285 N N . ASP A 1 701 ? 11.906 -24.953 23.984 1.00 94.75 701 ASP A N 1
ATOM 5286 C CA . ASP A 1 701 ? 12.782 -23.801 24.213 1.00 94.75 701 ASP A CA 1
ATOM 5287 C C . ASP A 1 701 ? 12.070 -22.800 25.144 1.00 94.75 701 ASP A C 1
ATOM 5289 O O . ASP A 1 701 ? 10.987 -23.091 25.666 1.00 94.75 701 ASP A O 1
ATOM 5293 N N . VAL A 1 702 ? 12.647 -21.616 25.346 1.00 92.38 702 VAL A N 1
ATOM 5294 C CA . VAL A 1 702 ? 11.976 -20.484 26.004 1.00 92.38 702 VAL A CA 1
ATOM 5295 C C . VAL A 1 702 ? 11.749 -19.318 25.041 1.00 92.38 702 VAL A C 1
ATOM 5297 O O . VAL A 1 702 ? 12.572 -19.034 24.171 1.00 92.38 702 VAL A O 1
ATOM 5300 N N . ASP A 1 703 ? 10.618 -18.631 25.195 1.00 88.12 703 ASP A N 1
ATOM 5301 C CA . ASP A 1 703 ? 10.336 -17.381 24.493 1.00 88.12 703 ASP A CA 1
ATOM 5302 C C . ASP A 1 703 ? 11.130 -16.196 25.079 1.00 88.12 703 ASP A C 1
ATOM 5304 O O . ASP A 1 703 ? 11.888 -16.325 26.044 1.00 88.12 703 ASP A O 1
ATOM 5308 N N . GLU A 1 704 ? 10.961 -15.003 24.502 1.00 82.00 704 GLU A N 1
ATOM 5309 C CA . GLU A 1 704 ? 11.674 -13.802 24.964 1.00 82.00 704 GLU A CA 1
ATOM 5310 C C . GLU A 1 704 ? 11.281 -13.322 26.373 1.00 82.00 704 GLU A C 1
ATOM 5312 O O . GLU A 1 704 ? 11.970 -12.479 26.945 1.00 82.00 704 GLU A O 1
ATOM 5317 N N . HIS A 1 705 ? 10.212 -13.875 26.948 1.00 85.81 705 HIS A N 1
ATOM 5318 C CA . HIS A 1 705 ? 9.771 -13.631 28.318 1.00 85.81 705 HIS A CA 1
ATOM 5319 C C . HIS A 1 705 ? 10.186 -14.763 29.276 1.00 85.81 705 HIS A C 1
ATOM 5321 O O . HIS A 1 705 ? 9.774 -14.766 30.437 1.00 85.81 705 HIS A O 1
ATOM 5327 N N . GLY A 1 706 ? 10.990 -15.728 28.812 1.00 89.81 706 GLY A N 1
ATOM 5328 C CA . GLY A 1 706 ? 11.428 -16.885 29.593 1.00 89.81 706 GLY A CA 1
ATOM 5329 C C . GLY A 1 706 ? 10.339 -17.940 29.815 1.00 89.81 706 GLY A C 1
ATOM 5330 O O . GLY A 1 706 ? 10.515 -18.823 30.655 1.00 89.81 706 GLY A O 1
ATOM 5331 N N . ARG A 1 707 ? 9.210 -17.862 29.100 1.00 91.44 707 ARG A N 1
ATOM 5332 C CA . ARG A 1 707 ? 8.117 -18.844 29.184 1.00 91.44 707 ARG A CA 1
ATOM 5333 C C . ARG A 1 707 ? 8.421 -20.018 28.248 1.00 91.44 707 ARG A C 1
ATOM 5335 O O . ARG A 1 707 ? 8.998 -19.786 27.188 1.00 91.44 707 ARG A O 1
ATOM 5342 N N . PRO A 1 708 ? 8.030 -21.263 28.572 1.00 94.50 708 PRO A N 1
ATOM 5343 C CA . PRO A 1 708 ? 8.237 -22.387 27.665 1.00 94.50 708 PRO A CA 1
ATOM 5344 C C . PRO A 1 708 ? 7.556 -22.152 26.307 1.00 94.50 708 PRO A C 1
ATOM 5346 O O . PRO A 1 708 ? 6.442 -21.630 26.244 1.00 94.50 708 PRO A O 1
ATOM 5349 N N . ALA A 1 709 ? 8.207 -22.558 25.221 1.00 95.62 709 ALA A N 1
ATOM 5350 C CA . ALA A 1 709 ? 7.686 -22.449 23.862 1.00 95.62 709 ALA A CA 1
ATOM 5351 C C . ALA A 1 709 ? 8.100 -23.658 23.013 1.00 95.62 709 ALA A C 1
ATOM 5353 O O . ALA A 1 709 ? 9.169 -24.239 23.209 1.00 95.62 709 ALA A O 1
ATOM 5354 N N . VAL A 1 710 ? 7.263 -24.022 22.040 1.00 95.50 710 VAL A N 1
ATOM 5355 C CA . VAL A 1 710 ? 7.637 -24.977 20.986 1.00 95.50 710 VAL A CA 1
ATOM 5356 C C . VAL A 1 710 ? 8.246 -24.196 19.835 1.00 95.50 710 VAL A C 1
ATOM 5358 O O . VAL A 1 710 ? 7.560 -23.356 19.255 1.00 95.50 710 VAL A O 1
ATOM 5361 N N . THR A 1 711 ? 9.503 -24.465 19.491 1.00 96.25 711 THR A N 1
ATOM 5362 C CA . THR A 1 711 ? 10.202 -23.758 18.415 1.00 96.25 711 THR A CA 1
ATOM 5363 C C . THR A 1 711 ? 10.532 -24.645 17.221 1.00 96.25 711 THR A C 1
ATOM 5365 O O . THR A 1 711 ? 10.792 -25.844 17.347 1.00 96.25 711 THR A O 1
ATOM 5368 N N . PHE A 1 712 ? 10.541 -24.033 16.037 1.00 96.44 712 PHE A N 1
ATOM 5369 C CA . PHE A 1 712 ? 10.906 -24.662 14.771 1.00 96.44 712 PHE A CA 1
ATOM 5370 C C . PHE A 1 712 ? 11.878 -23.757 14.012 1.00 96.44 712 PHE A C 1
ATOM 5372 O O . PHE A 1 712 ? 11.657 -22.555 13.893 1.00 96.44 712 PHE A O 1
ATOM 5379 N N . ASP A 1 713 ? 12.947 -24.345 13.477 1.00 96.38 713 ASP A N 1
ATOM 5380 C CA . ASP A 1 713 ? 14.000 -23.653 12.727 1.00 96.38 713 ASP A CA 1
ATOM 5381 C C . ASP A 1 713 ? 14.072 -24.227 11.306 1.00 96.38 713 ASP A C 1
ATOM 5383 O O . ASP A 1 713 ? 14.643 -25.299 11.090 1.00 96.38 713 ASP A O 1
ATOM 5387 N N . ILE A 1 714 ? 13.523 -23.511 10.328 1.00 96.19 714 ILE A N 1
ATOM 5388 C CA . ILE A 1 714 ? 13.478 -23.942 8.927 1.00 96.19 714 ILE A CA 1
ATOM 5389 C C . ILE A 1 714 ? 14.648 -23.307 8.167 1.00 96.19 714 ILE A C 1
ATOM 5391 O O . ILE A 1 714 ? 14.697 -22.080 8.068 1.00 96.19 714 ILE A O 1
ATOM 5395 N N . PRO A 1 715 ? 15.596 -24.083 7.609 1.00 93.75 715 PRO A N 1
ATOM 5396 C CA . PRO A 1 715 ? 16.684 -23.527 6.811 1.00 93.75 715 PRO A CA 1
ATOM 5397 C C . PRO A 1 715 ? 16.153 -22.940 5.496 1.00 93.75 715 PRO A C 1
ATOM 5399 O O . PRO A 1 715 ? 15.394 -23.592 4.783 1.00 93.75 715 PRO A O 1
ATOM 5402 N N . VAL A 1 716 ? 16.588 -21.728 5.145 1.00 91.44 716 VAL A N 1
ATOM 5403 C CA . VAL A 1 716 ? 16.197 -21.050 3.896 1.00 91.44 716 VAL A CA 1
ATOM 5404 C C . VAL A 1 716 ? 17.392 -20.460 3.152 1.00 91.44 716 VAL A C 1
ATOM 5406 O O . VAL A 1 716 ? 18.468 -20.240 3.710 1.00 91.44 716 VAL A O 1
ATOM 5409 N N . ILE A 1 717 ? 17.207 -20.225 1.853 1.00 85.25 717 ILE A N 1
ATOM 5410 C CA . ILE A 1 717 ? 18.236 -19.693 0.954 1.00 85.25 717 ILE A CA 1
ATOM 5411 C C . ILE A 1 717 ? 18.266 -18.158 1.057 1.00 85.25 717 ILE A C 1
ATOM 5413 O O . ILE A 1 717 ? 17.225 -17.508 1.094 1.00 85.25 717 ILE A O 1
ATOM 5417 N N . LYS A 1 718 ? 19.468 -17.567 1.077 1.00 84.94 718 LYS A N 1
ATOM 5418 C CA . LYS A 1 718 ? 19.667 -16.106 1.031 1.00 84.94 718 LYS A CA 1
ATOM 5419 C C . LYS A 1 718 ? 19.017 -15.484 -0.209 1.00 84.94 718 LYS A C 1
ATOM 5421 O O . LYS A 1 718 ? 19.210 -16.001 -1.310 1.00 84.94 718 LYS A O 1
ATOM 5426 N N . GLY A 1 719 ? 18.348 -14.346 -0.044 1.00 79.50 719 GLY A N 1
ATOM 5427 C CA . GLY A 1 719 ? 17.697 -13.621 -1.135 1.00 79.50 719 GLY A CA 1
ATOM 5428 C C . GLY A 1 719 ? 16.397 -14.261 -1.631 1.00 79.50 719 GLY A C 1
ATOM 5429 O O . GLY A 1 719 ? 15.885 -13.826 -2.657 1.00 79.50 719 GLY A O 1
ATOM 5430 N N . ALA A 1 720 ? 15.883 -15.292 -0.950 1.00 89.38 720 ALA A N 1
ATOM 5431 C CA . ALA A 1 720 ? 14.579 -15.884 -1.236 1.00 89.38 720 ALA A CA 1
ATOM 5432 C C . ALA A 1 720 ? 13.438 -15.063 -0.611 1.00 89.38 720 ALA A C 1
ATOM 5434 O O . ALA A 1 720 ? 13.636 -14.369 0.382 1.00 89.38 720 ALA A O 1
ATOM 5435 N N . ALA A 1 721 ? 12.233 -15.197 -1.153 1.00 93.44 721 ALA A N 1
ATOM 5436 C CA . ALA A 1 721 ? 10.985 -14.766 -0.530 1.00 93.44 721 ALA A CA 1
ATOM 5437 C C . ALA A 1 721 ? 9.898 -15.800 -0.839 1.00 93.44 721 ALA A C 1
ATOM 5439 O O . ALA A 1 721 ? 10.045 -16.588 -1.778 1.00 93.44 721 ALA A O 1
ATOM 5440 N N . GLY A 1 722 ? 8.829 -15.827 -0.050 1.00 93.00 722 GLY A N 1
ATOM 5441 C CA . GLY A 1 722 ? 7.756 -16.803 -0.221 1.00 93.00 722 GLY A CA 1
ATOM 5442 C C . GLY A 1 722 ? 6.681 -16.698 0.851 1.00 93.00 722 GLY A C 1
ATOM 5443 O O . GLY A 1 722 ? 6.650 -15.743 1.626 1.00 93.00 722 GLY A O 1
ATOM 5444 N N . ARG A 1 723 ? 5.790 -17.693 0.894 1.00 93.06 723 ARG A N 1
ATOM 5445 C CA . ARG A 1 723 ? 4.753 -17.821 1.926 1.00 93.06 723 ARG A CA 1
ATOM 5446 C C . ARG A 1 723 ? 4.899 -19.159 2.615 1.00 93.06 723 ARG A C 1
ATOM 5448 O O . ARG A 1 723 ? 4.715 -20.192 1.983 1.00 93.06 723 ARG A O 1
ATOM 5455 N N . LEU A 1 724 ? 5.244 -19.127 3.893 1.00 93.75 724 LEU A N 1
ATOM 5456 C CA . LEU A 1 724 ? 5.318 -20.314 4.721 1.00 93.75 724 LEU A CA 1
ATOM 5457 C C . LEU A 1 724 ? 3.908 -20.707 5.169 1.00 93.75 724 LEU A C 1
ATOM 5459 O O . LEU A 1 724 ? 3.282 -20.001 5.958 1.00 93.75 724 LEU A O 1
ATOM 5463 N N . GLU A 1 725 ? 3.425 -21.842 4.684 1.00 91.50 725 GLU A N 1
ATOM 5464 C CA . GLU A 1 725 ? 2.183 -22.464 5.142 1.00 91.50 725 GLU A CA 1
ATOM 5465 C C . GLU A 1 725 ? 2.487 -23.848 5.701 1.00 91.50 725 GLU A C 1
ATOM 5467 O O . GLU A 1 725 ? 3.414 -24.515 5.244 1.00 91.50 725 GLU A O 1
ATOM 5472 N N . GLY A 1 726 ? 1.693 -24.319 6.660 1.00 90.56 726 GLY A N 1
ATOM 5473 C CA . GLY A 1 726 ? 1.893 -25.651 7.208 1.00 90.56 726 GLY A CA 1
ATOM 5474 C C . GLY A 1 726 ? 0.901 -26.039 8.291 1.00 90.56 726 GLY A C 1
ATOM 5475 O O . GLY A 1 726 ? 0.023 -25.265 8.673 1.00 90.56 726 GLY A O 1
ATOM 5476 N N . VAL A 1 727 ? 1.081 -27.255 8.791 1.00 90.00 727 VAL A N 1
ATOM 5477 C CA . VAL A 1 727 ? 0.257 -27.901 9.814 1.00 90.00 727 VAL A CA 1
ATOM 5478 C C . VAL A 1 727 ? 1.144 -28.625 10.827 1.00 90.00 727 VAL A C 1
ATOM 5480 O O . VAL A 1 727 ? 2.144 -29.254 10.469 1.00 90.00 727 VAL A O 1
ATOM 5483 N N . PHE A 1 728 ? 0.769 -28.535 12.102 1.00 89.94 728 PHE A N 1
ATOM 5484 C CA . PHE A 1 728 ? 1.465 -29.198 13.205 1.00 89.94 728 PHE A CA 1
ATOM 5485 C C . PHE A 1 728 ? 0.815 -30.551 13.502 1.00 89.94 728 PHE A C 1
ATOM 5487 O O . PHE A 1 728 ? -0.416 -30.654 13.576 1.00 89.94 728 PHE A O 1
ATOM 5494 N N . HIS A 1 729 ? 1.638 -31.580 13.688 1.00 90.00 729 HIS A N 1
ATOM 5495 C CA . HIS A 1 729 ? 1.194 -32.934 14.021 1.00 90.00 729 HIS A CA 1
ATOM 5496 C C . HIS A 1 729 ? 2.092 -33.590 15.068 1.00 90.00 729 HIS A C 1
ATOM 5498 O O . HIS A 1 729 ? 3.232 -33.173 15.285 1.00 90.00 729 HIS A O 1
ATOM 5504 N N . VAL A 1 730 ? 1.541 -34.600 15.738 1.00 89.81 730 VAL A N 1
ATOM 5505 C CA . VAL A 1 730 ? 2.236 -35.435 16.721 1.00 89.81 730 VAL A CA 1
ATOM 5506 C C . VAL A 1 730 ? 1.984 -36.895 16.347 1.00 89.81 730 VAL A C 1
ATOM 5508 O O . VAL A 1 730 ? 0.835 -37.333 16.286 1.00 89.81 730 VAL A O 1
ATOM 5511 N N . GLU A 1 731 ? 3.054 -37.647 16.078 1.00 81.00 731 GLU A N 1
ATOM 5512 C CA . GLU A 1 731 ? 2.961 -39.060 15.671 1.00 81.00 731 GLU A CA 1
ATOM 5513 C C . GLU A 1 731 ? 2.818 -40.020 16.867 1.00 81.00 731 GLU A C 1
ATOM 5515 O O . GLU A 1 731 ? 2.285 -41.125 16.725 1.00 81.00 731 GLU A O 1
ATOM 5520 N N . THR A 1 732 ? 3.254 -39.612 18.064 1.00 72.94 732 THR A N 1
ATOM 5521 C CA . THR A 1 732 ? 3.102 -40.402 19.293 1.00 72.94 732 THR A CA 1
ATOM 5522 C C . THR A 1 732 ? 1.632 -40.527 19.707 1.00 72.94 732 THR A C 1
ATOM 5524 O O . THR A 1 732 ? 0.818 -39.630 19.511 1.00 72.94 732 THR A O 1
ATOM 5527 N N . GLY A 1 733 ? 1.262 -41.684 20.267 1.00 61.81 733 GLY A N 1
ATOM 5528 C CA . GLY A 1 733 ? -0.060 -41.889 20.877 1.00 61.81 733 GLY A CA 1
ATOM 5529 C C . GLY A 1 733 ? -1.244 -42.116 19.923 1.00 61.81 733 GLY A C 1
ATOM 5530 O O . GLY A 1 733 ? -2.362 -42.270 20.407 1.00 61.81 733 GLY A O 1
ATOM 5531 N N . GLY A 1 734 ? -1.028 -42.192 18.605 1.00 63.31 734 GLY A N 1
ATOM 5532 C CA . GLY A 1 734 ? -2.078 -42.540 17.631 1.00 63.31 734 GLY A CA 1
ATOM 5533 C C . GLY A 1 734 ? -2.168 -41.639 16.399 1.00 63.31 734 GLY A C 1
ATOM 5534 O O . GLY A 1 734 ? -2.971 -41.934 15.520 1.00 63.31 734 GLY A O 1
ATOM 5535 N N . GLY A 1 735 ? -1.341 -40.591 16.314 1.00 70.06 735 GLY A N 1
ATOM 5536 C CA . GLY A 1 735 ? -1.283 -39.691 15.163 1.00 70.06 735 GLY A CA 1
ATOM 5537 C C . GLY A 1 735 ? -2.464 -38.724 15.113 1.00 70.06 735 GLY A C 1
ATOM 5538 O O . GLY A 1 735 ? -3.519 -39.055 14.574 1.00 70.06 735 GLY A O 1
ATOM 5539 N N . PHE A 1 736 ? -2.288 -37.507 15.632 1.00 70.00 736 PHE A N 1
ATOM 5540 C CA . PHE A 1 736 ? -3.309 -36.462 15.530 1.00 70.00 736 PHE A CA 1
ATOM 5541 C C . PHE A 1 736 ? -2.753 -35.153 14.968 1.00 70.00 736 PHE A C 1
ATOM 5543 O O . PHE A 1 736 ? -1.607 -34.758 15.202 1.00 70.00 736 PHE A O 1
ATOM 5550 N N . TRP A 1 737 ? -3.613 -34.469 14.218 1.00 73.12 737 TRP A N 1
ATOM 5551 C CA . TRP A 1 737 ? -3.384 -33.107 13.763 1.00 73.12 737 TRP A CA 1
ATOM 5552 C C . TRP A 1 737 ? -3.820 -32.137 14.855 1.00 73.12 737 TRP A C 1
ATOM 5554 O O . TRP A 1 737 ? -4.899 -32.289 15.425 1.00 73.12 737 TRP A O 1
ATOM 5564 N N . ILE A 1 738 ? -3.003 -31.121 15.129 1.00 67.69 738 ILE A N 1
ATOM 5565 C CA . ILE A 1 738 ? -3.327 -30.093 16.132 1.00 67.69 738 ILE A CA 1
ATOM 5566 C C . ILE A 1 738 ? -4.440 -29.161 15.616 1.00 67.69 738 ILE A C 1
ATOM 5568 O O . ILE A 1 738 ? -5.175 -28.560 16.395 1.00 67.69 738 ILE A O 1
ATOM 5572 N N . LYS A 1 739 ? -4.600 -29.089 14.291 1.00 62.47 739 LYS A N 1
ATOM 5573 C CA . LYS A 1 739 ? -5.685 -28.407 13.584 1.00 62.47 739 LYS A CA 1
ATOM 5574 C C . LYS A 1 739 ? -6.015 -29.207 12.324 1.00 62.47 739 LYS A C 1
ATOM 5576 O O . LYS A 1 739 ? -5.096 -29.739 11.703 1.00 62.47 739 LYS A O 1
ATOM 5581 N N . ASP A 1 740 ? -7.288 -29.338 11.958 1.00 48.44 740 ASP A N 1
ATOM 5582 C CA . ASP A 1 740 ? -7.650 -30.115 10.771 1.00 48.44 740 ASP A CA 1
ATOM 5583 C C . ASP A 1 740 ? -7.084 -29.483 9.485 1.00 48.44 740 ASP A C 1
ATOM 5585 O O . ASP A 1 740 ? -7.028 -28.264 9.326 1.00 48.44 740 ASP A O 1
ATOM 5589 N N . GLY A 1 741 ? -6.642 -30.316 8.537 1.00 47.97 741 GLY A N 1
ATOM 5590 C CA . GLY A 1 741 ? -5.987 -29.849 7.303 1.00 47.97 741 GLY A CA 1
ATOM 5591 C C . GLY A 1 741 ? -6.883 -29.032 6.357 1.00 47.97 741 GLY A C 1
ATOM 5592 O O . GLY A 1 741 ? -6.446 -28.653 5.276 1.00 47.97 741 GLY A O 1
ATOM 5593 N N . ALA A 1 742 ? -8.137 -28.777 6.740 1.00 44.53 742 ALA A N 1
ATOM 5594 C CA . ALA A 1 742 ? -9.049 -27.869 6.054 1.00 44.53 742 ALA A CA 1
ATOM 5595 C C . ALA A 1 742 ? -8.816 -26.394 6.434 1.00 44.53 742 ALA A C 1
ATOM 5597 O O . ALA A 1 742 ? -9.242 -25.501 5.701 1.00 44.53 742 ALA A O 1
ATOM 5598 N N . SER A 1 743 ? -8.154 -26.127 7.565 1.00 54.47 743 SER A N 1
ATOM 5599 C CA . SER A 1 743 ? -8.034 -24.793 8.153 1.00 54.47 743 SER A CA 1
ATOM 5600 C C . SER A 1 743 ? -6.574 -24.367 8.367 1.00 54.47 743 SER A C 1
ATOM 5602 O O . SER A 1 743 ? -6.172 -24.004 9.474 1.00 54.47 743 SER A O 1
ATOM 5604 N N . ASN A 1 744 ? -5.772 -24.363 7.292 1.00 58.94 744 ASN A N 1
ATOM 5605 C CA . ASN A 1 744 ? -4.398 -23.834 7.295 1.00 58.94 744 ASN A CA 1
ATOM 5606 C C . ASN A 1 744 ? -4.301 -22.488 8.039 1.00 58.94 744 ASN A C 1
ATOM 5608 O O . ASN A 1 744 ? -5.185 -21.634 7.932 1.00 58.94 744 ASN A O 1
ATOM 5612 N N . PHE A 1 745 ? -3.212 -22.300 8.786 1.00 70.88 745 PHE A N 1
ATOM 5613 C CA . PHE A 1 745 ? -2.864 -21.000 9.362 1.00 70.88 745 PHE A CA 1
ATOM 5614 C C . PHE A 1 745 ? -2.729 -19.943 8.266 1.00 70.88 745 PHE A C 1
ATOM 5616 O O . PHE A 1 745 ? -2.362 -20.265 7.131 1.00 70.88 745 PHE A O 1
ATOM 5623 N N . ARG A 1 746 ? -2.996 -18.675 8.599 1.00 74.00 746 ARG A N 1
ATOM 5624 C CA . ARG A 1 746 ? -2.651 -17.555 7.717 1.00 74.00 746 ARG A CA 1
ATOM 5625 C C . ARG A 1 746 ? -1.148 -17.625 7.443 1.00 74.00 746 ARG A C 1
ATOM 5627 O O . ARG A 1 746 ? -0.346 -17.467 8.358 1.00 74.00 746 ARG A O 1
ATOM 5634 N N . GLY A 1 747 ? -0.787 -17.920 6.195 1.00 84.19 747 GLY A N 1
ATOM 5635 C CA . GLY A 1 747 ? 0.599 -18.178 5.818 1.00 84.19 747 GLY A CA 1
ATOM 5636 C C . GLY A 1 747 ? 1.517 -17.009 6.167 1.00 84.19 747 GLY A C 1
ATOM 5637 O O . GLY A 1 747 ? 1.181 -15.845 5.935 1.00 84.19 747 GLY A O 1
ATOM 5638 N N . TYR A 1 748 ? 2.693 -17.315 6.707 1.00 92.62 748 TYR A N 1
ATOM 5639 C CA . TYR A 1 748 ? 3.700 -16.315 7.022 1.00 92.62 748 TYR A CA 1
ATOM 5640 C C . TYR A 1 748 ? 4.463 -15.936 5.754 1.00 92.62 748 TYR A C 1
ATOM 5642 O O . TYR A 1 748 ? 5.347 -16.658 5.292 1.00 92.62 748 TYR A O 1
ATOM 5650 N N . THR A 1 749 ? 4.098 -14.804 5.161 1.00 94.81 749 THR A N 1
ATOM 5651 C CA . THR A 1 749 ? 4.823 -14.232 4.023 1.00 94.81 749 THR A CA 1
ATOM 5652 C C . THR A 1 749 ? 6.133 -13.597 4.489 1.00 94.81 749 THR A C 1
ATOM 5654 O O . THR A 1 749 ? 6.083 -12.743 5.376 1.00 94.81 749 THR A O 1
ATOM 5657 N N . PHE A 1 750 ? 7.272 -13.974 3.897 1.00 95.94 750 PHE A N 1
ATOM 5658 C CA . PHE A 1 750 ? 8.619 -13.606 4.361 1.00 95.94 750 PHE A CA 1
ATOM 5659 C C . PHE A 1 750 ? 9.564 -13.157 3.235 1.00 95.94 750 PHE A C 1
ATOM 5661 O O . PHE A 1 750 ? 9.434 -13.620 2.097 1.00 95.94 750 PHE A O 1
ATOM 5668 N N . ALA A 1 751 ? 10.575 -12.347 3.569 1.00 96.44 751 ALA A N 1
ATOM 5669 C CA . ALA A 1 751 ? 11.763 -12.110 2.747 1.00 96.44 751 ALA A CA 1
ATOM 5670 C C . ALA A 1 751 ? 13.054 -12.499 3.500 1.00 96.44 751 ALA A C 1
ATOM 5672 O O . ALA A 1 751 ? 13.181 -12.366 4.713 1.00 96.44 751 ALA A O 1
ATOM 5673 N N . VAL A 1 752 ? 14.043 -13.041 2.788 1.00 96.25 752 VAL A N 1
ATOM 5674 C CA . VAL A 1 752 ? 15.300 -13.516 3.384 1.00 96.25 752 VAL A CA 1
ATOM 5675 C C . VAL A 1 752 ? 16.447 -12.603 2.956 1.00 96.25 752 VAL A C 1
ATOM 5677 O O . VAL A 1 752 ? 16.875 -12.696 1.802 1.00 96.25 752 VAL A O 1
ATOM 5680 N N . PRO A 1 753 ? 17.018 -11.783 3.858 1.00 96.12 753 PRO A N 1
ATOM 5681 C CA . PRO A 1 753 ? 18.076 -10.855 3.486 1.00 96.12 753 PRO A CA 1
ATOM 5682 C C . PRO A 1 753 ? 19.352 -11.600 3.072 1.00 96.12 753 PRO A C 1
ATOM 5684 O O . PRO A 1 753 ? 19.710 -12.641 3.647 1.00 96.12 753 PRO A O 1
ATOM 5687 N N . ASP A 1 754 ? 20.085 -11.052 2.105 1.00 94.19 754 ASP A N 1
ATOM 5688 C CA . ASP A 1 754 ? 21.439 -11.507 1.779 1.00 94.19 754 ASP A CA 1
ATOM 5689 C C . ASP A 1 754 ? 22.468 -11.090 2.853 1.00 94.19 754 ASP A C 1
ATOM 5691 O O . ASP A 1 754 ? 22.112 -10.862 4.018 1.00 94.19 754 ASP A O 1
ATOM 5695 N N . LYS A 1 755 ? 23.776 -11.115 2.558 1.00 93.12 755 LYS A N 1
ATOM 5696 C CA . LYS A 1 755 ? 24.782 -10.728 3.560 1.00 93.12 755 LYS A CA 1
ATOM 5697 C C . LYS A 1 755 ? 24.824 -9.212 3.754 1.00 93.12 755 LYS A C 1
ATOM 5699 O O . LYS A 1 755 ? 24.986 -8.769 4.888 1.00 93.12 755 LYS A O 1
ATOM 5704 N N . LEU A 1 756 ? 24.690 -8.439 2.678 1.00 93.12 756 LEU A N 1
ATOM 5705 C CA . LEU A 1 756 ? 24.774 -6.978 2.710 1.00 93.12 756 LEU A CA 1
ATOM 5706 C C . LEU A 1 756 ? 23.523 -6.368 3.349 1.00 93.12 756 LEU A C 1
ATOM 5708 O O . LEU A 1 756 ? 23.642 -5.508 4.219 1.00 93.12 756 LEU A O 1
ATOM 5712 N N . GLU A 1 757 ? 22.339 -6.873 2.999 1.00 95.31 757 GLU A N 1
ATOM 5713 C CA . GLU A 1 757 ? 21.067 -6.474 3.617 1.00 95.31 757 GLU A CA 1
ATOM 5714 C C . GLU A 1 757 ? 21.061 -6.777 5.120 1.00 95.31 757 GLU A C 1
ATOM 5716 O O . GLU A 1 757 ? 20.742 -5.903 5.924 1.00 95.31 757 GLU A O 1
ATOM 5721 N N . ALA A 1 758 ? 21.487 -7.982 5.520 1.00 95.69 758 ALA A N 1
ATOM 5722 C CA . ALA A 1 758 ? 21.564 -8.350 6.933 1.00 95.69 758 ALA A CA 1
ATOM 5723 C C . ALA A 1 758 ? 22.575 -7.490 7.710 1.00 95.69 758 ALA A C 1
ATOM 5725 O O . ALA A 1 758 ? 22.287 -7.099 8.836 1.00 95.69 758 ALA A O 1
ATOM 5726 N N . ALA A 1 759 ? 23.722 -7.143 7.116 1.00 95.00 759 ALA A N 1
ATOM 5727 C CA . ALA A 1 759 ? 24.690 -6.242 7.744 1.00 95.00 759 ALA A CA 1
ATOM 5728 C C . ALA A 1 759 ? 24.130 -4.816 7.914 1.00 95.00 759 ALA A C 1
ATOM 5730 O O . ALA A 1 759 ? 24.297 -4.210 8.972 1.00 95.00 759 ALA A O 1
ATOM 5731 N N . ALA A 1 760 ? 23.413 -4.296 6.912 1.00 94.38 760 ALA A N 1
ATOM 5732 C CA . ALA A 1 760 ? 22.763 -2.986 6.977 1.00 94.38 760 ALA A CA 1
ATOM 5733 C C . ALA A 1 760 ? 21.573 -2.949 7.958 1.00 94.38 760 ALA A C 1
ATOM 5735 O O . ALA A 1 760 ? 21.296 -1.912 8.559 1.00 94.38 760 ALA A O 1
ATOM 5736 N N . LEU A 1 761 ? 20.863 -4.066 8.137 1.00 95.44 761 LEU A N 1
ATOM 5737 C CA . LEU A 1 761 ? 19.847 -4.231 9.181 1.00 95.44 761 LEU A CA 1
ATOM 5738 C C . LEU A 1 761 ? 20.489 -4.310 10.573 1.00 95.44 761 LEU A C 1
ATOM 5740 O O . LEU A 1 761 ? 20.051 -3.605 11.475 1.00 95.44 761 LEU A O 1
ATOM 5744 N N . ALA A 1 762 ? 21.558 -5.093 10.743 1.00 96.00 762 ALA A N 1
ATOM 5745 C CA . ALA A 1 762 ? 22.270 -5.218 12.015 1.00 96.00 762 ALA A CA 1
ATOM 5746 C C . ALA A 1 762 ? 22.844 -3.880 12.496 1.00 96.00 762 ALA A C 1
ATOM 5748 O O . ALA A 1 762 ? 22.643 -3.518 13.652 1.00 96.00 762 ALA A O 1
ATOM 5749 N N . ALA A 1 763 ? 23.463 -3.104 11.601 1.00 95.50 763 ALA A N 1
ATOM 5750 C CA . ALA A 1 763 ? 23.963 -1.769 11.921 1.00 95.50 763 ALA A CA 1
ATOM 5751 C C . ALA A 1 763 ? 22.852 -0.827 12.426 1.00 95.50 763 ALA A C 1
ATOM 5753 O O . ALA A 1 763 ? 23.080 -0.082 13.371 1.00 95.50 763 ALA A O 1
ATOM 5754 N N . ARG A 1 764 ? 21.643 -0.905 11.846 1.00 94.75 764 ARG A N 1
ATOM 5755 C CA . ARG A 1 764 ? 20.468 -0.110 12.257 1.00 94.75 764 ARG A CA 1
ATOM 5756 C C . ARG A 1 764 ? 19.785 -0.595 13.536 1.00 94.75 764 ARG A C 1
ATOM 5758 O O . ARG A 1 764 ? 19.035 0.160 14.135 1.00 94.75 764 ARG A O 1
ATOM 5765 N N . ILE A 1 765 ? 19.998 -1.850 13.930 1.00 93.44 765 ILE A N 1
ATOM 5766 C CA . ILE A 1 765 ? 19.519 -2.408 15.207 1.00 93.44 765 ILE A CA 1
ATOM 5767 C C . ILE A 1 765 ? 20.492 -2.059 16.351 1.00 93.44 765 ILE A C 1
ATOM 5769 O O . ILE A 1 765 ? 20.107 -2.079 17.517 1.00 93.44 765 ILE A O 1
ATOM 5773 N N . GLN A 1 766 ? 21.752 -1.754 16.024 1.00 91.00 766 GLN A N 1
ATOM 5774 C CA . GLN A 1 766 ? 22.806 -1.379 16.975 1.00 91.00 766 GLN A CA 1
ATOM 5775 C C . GLN A 1 766 ? 22.941 0.140 17.193 1.00 91.00 766 GLN A C 1
ATOM 5777 O O . GLN A 1 766 ? 23.592 0.541 18.157 1.00 91.00 766 GLN A O 1
ATOM 5782 N N . SER A 1 767 ? 22.374 0.959 16.298 1.00 91.44 767 SER A N 1
ATOM 5783 C CA . SER A 1 767 ? 22.358 2.430 16.352 1.00 91.44 767 SER A CA 1
ATOM 5784 C C . SER A 1 767 ? 21.123 2.982 17.054 1.00 91.44 767 SER A C 1
ATOM 5786 O O . SER A 1 767 ? 21.304 3.850 17.931 1.00 91.44 767 SER A O 1
#

Secondary structure (DSSP, 8-state):
----------------------------------------------TTSPPPPHHHHHHTT--TT-TTSSSTT-B-HHHHHH-GGGEEEEEEEE---EEEEE-HHHHHHTT----TT---HHHHHHHHHHH-EEEPPTT---TTS-EEEEEEE---STTSTT-SS-SSEEE-SBTTEEEESS---TT----TTT-HHHHT--EEHHHHHHHHHHHHHHHHH-TT-BPEEEEEEEEEEEEE-TTS-EEEEEEEEEES----THHHHTTTTT-TTHHHHHHHHHHHHTT---B-TT-SS--B-HHHHHHHHHHHHHHHHHHHHHHTEE-S--SSSSB-TTS-B--GGG-EE-SS----BSSSSS---TT-HHHHHHHHHHHHHHHHHHTGGGHHHHS----HHHHHHHHHHHHHHHHHHHHTT--HHHHHHHHHH-HHHHHHHHHHHHHHHT-B-----BTTSS----BS--HHHHHHHHHHHHHH----HHHHHHHHHHHT-----S-HHHHHHHHHHHHHHHHHHHHHHHHHHHHHHHTTTTTSS-HHHHHHHHHHHHHHHT---GGGBHHHHHHHHHHHHHHHHHH--THHHHHHHHHHHHHT---HHHHHHSSEEEEETTEEEEEEEEETTEEEEEEEETTS-EEEEEEEEEES-TTT-BEETTSTTPPPBPHHHHHHEEEEEESSSSSS-EEEE-EEEE-TTS-EEEEEEEE--TT-EEEEEEEEEE-GGG-EESS-TTS----EEEE---HHHHHHHHHHHH-